Protein AF-A0A4S2FB39-F1 (afdb_monomer)

Secondary structure (DSSP, 8-state):
-HHHHHHHHHHHHHHTT-SPPTTEEEEEEEEEEEE-TT--EEEEEE--EEETTEEEPEEEEEE-TTSS-SSS--PPSSEE-HHHHSSEEEETTEEEE-HHHHHHHHHHHHHHHTT---HHHHHHHHHHHH----SSS--HHHHTTHHHHTTSEEEEEETTEEGGG-HHHHHHHHHHHHHS--S-EEE-TTT-SEEE--SSPPPP--TTSPTT-BSS---SGGG-BTTB-GGGGG---HHHHHHHHHHHHHHHH-TTSEEEETTEEEEEEETT--THHHHHHHHHHS--TTHHHHHHHHHHHHHTT--SSTT--TT-EEEEEEEEEETTEEEEEEEEEEEHHHHHHHHHHHHHHH--PPPTT---SS--HHHHHHTTS-TTSS--PPPHHHHHHHHHHHHTTPPPPHHHHHHHHHHHHHTTS---HHHHHHHHHHHHHHS---TTTS-SS--TT---HHHHHHHHHHHHHHHHHHH-SS--SS-HHHHHHHHHHH-HHHHHHHHHHHHHHHHHHHHHH-HHHHHHHHHHHHHHHHT-SSSS--S---HHHHHHHHHHHHHHHHHTTS---S------PPP----TT---HHHHHHHHHHHHHHHHHHH-TTS--TTSTTS--S--------PPPHHHHHHHHHHH-HHHHHHHHHHHHHHHHHHHHHH-HHHHHHHHHHHHHHHHTS-SS--S---HHHHHHHHHHHHHHHHHHHS---S------------TT---HHHHHHHHHHHHHHHHHHH-SS--SS-HHHHHHHHHHH-HHHHHHHHHHHHHHHHHHHHHH-HHHHHHHHHHHHHHHHHHTT---SS--HHHHHHHHHHHHHHHHHHHHHHHHHHHHTTS--

Sequence (858 aa):
MIIKSLVDLYDEMAKKGTVPKENWAYWEVSGVLDLDEEGNLLSLIPVAESDKGKLIKKSMLVPQAFLKRTSGILPNFLCDNLSYFLGIEYKKDSLKATVKKFEAARKLHHQVLDGVPSKIAQAILKYFDTFQTDIDHPSNLITAHLKILATGNLVFRLDGEYAQDDVLVQNAWKSYMNQTLEGETRRCIITGKEDYIPEIHLGIKLPGAKPGAALISFNDESYTSYGLDRNGNSAVGEEAAFKYVTTLNYLLSNRESHTGIGDVQFIYWAKSADKQYQDIFGSFLTKSEKSDEIIHNVFKRLSRGQMIDANINANEPFFILGLTPNAARISARFFLENSFGSILSNLQKHNERMKMAKPAYVDFDFIHFYRLVQETVDKKSKDKAPKSALVGDLLVSVLNNAPYPETLFSSIMQRIQAERGNVSWERASIIKAFLLKNRNYKVENLTETLNEKSSSVPYNLGRLFGALEKLQQDSTEGELNTTIKEQYFNSAAASPAQVFPNLIVSSSNHLRKLRSKNFGAYVNADKLIGNIISSLNDEFFPRTMNPDEQGEFVIGYYQQRQKFFEKKNGNEEAAEIPEVFLNEHSLNESYNLGRLFSVLEKLQQDSEDDFLDSTVVERSSSPKKSNRLVGTTIKDQFFKSASVSPSRVFPNLLMLSSNHLRKLRIKNTGLYIVDDKRIGEIINLLNGTFPQMMNFEQQGSFVIGYYQQRRKLFAKKAENEDKASLLARLNESAISKPYVLGRLFSILEVVQQDSADEELNTTIKDRYFSAAAMSPGKVYSQLLMLSKYHLRKLNRKNYGASIYWSELIEQLTKRLAGFYPKIMNTTEQGEFMIGYYQQRQKIFEKKKDSEIEGGTEE

pLDDT: mean 84.76, std 14.18, range [27.75, 98.25]

Radius of gyration: 45.02 Å; Cα contacts (8 Å, |Δi|>4): 1362; chains: 1; bounding box: 107×60×130 Å

Structure (mmCIF, N/CA/C/O backbone):
data_AF-A0A4S2FB39-F1
#
_entry.id   AF-A0A4S2FB39-F1
#
loop_
_atom_site.group_PDB
_atom_site.id
_atom_site.type_symbol
_atom_site.label_atom_id
_atom_site.label_alt_id
_atom_site.label_comp_id
_atom_site.label_asym_id
_atom_site.label_entity_id
_atom_site.label_seq_id
_atom_site.pdbx_PDB_ins_code
_atom_site.Cartn_x
_atom_site.Cartn_y
_atom_site.Cartn_z
_atom_site.occupancy
_atom_site.B_iso_or_equiv
_atom_site.auth_seq_id
_atom_site.auth_comp_id
_atom_site.auth_asym_id
_atom_site.auth_atom_id
_atom_site.pdbx_PDB_model_num
ATOM 1 N N . MET A 1 1 ? -14.824 -18.516 23.970 1.00 88.81 1 MET A N 1
ATOM 2 C CA . MET A 1 1 ? -13.509 -17.833 24.015 1.00 88.81 1 MET A CA 1
ATOM 3 C C . MET A 1 1 ? -13.659 -16.353 24.363 1.00 88.81 1 MET A C 1
ATOM 5 O O . MET A 1 1 ? -13.362 -16.030 25.500 1.00 88.81 1 MET A O 1
ATOM 9 N N . ILE A 1 2 ? -14.225 -15.496 23.495 1.00 95.12 2 ILE A N 1
ATOM 10 C CA . ILE A 1 2 ? -14.395 -14.039 23.743 1.00 95.12 2 ILE A CA 1
ATOM 11 C C . ILE A 1 2 ? -14.982 -13.724 25.131 1.00 95.12 2 ILE A C 1
ATOM 13 O O . ILE A 1 2 ? -14.387 -12.993 25.921 1.00 95.12 2 ILE A O 1
ATOM 17 N N . ILE A 1 3 ? -16.143 -14.309 25.448 1.00 95.06 3 ILE A N 1
ATOM 18 C CA . ILE A 1 3 ? -16.836 -14.048 26.717 1.00 95.06 3 ILE A CA 1
ATOM 19 C C . ILE A 1 3 ? -15.975 -14.473 27.908 1.00 95.06 3 ILE A C 1
ATOM 21 O O . ILE A 1 3 ? -15.807 -13.702 28.844 1.00 95.06 3 ILE A O 1
ATOM 25 N N . LYS A 1 4 ? -15.347 -15.652 27.834 1.00 95.31 4 LYS A N 1
ATOM 26 C CA . LYS A 1 4 ? -14.444 -16.143 28.882 1.00 95.31 4 LYS A CA 1
ATOM 27 C C . LYS A 1 4 ? -13.272 -15.186 29.119 1.00 95.31 4 LYS A C 1
ATOM 29 O O . LYS A 1 4 ? -13.005 -14.861 30.265 1.00 95.31 4 LYS A O 1
ATOM 34 N N . SER A 1 5 ? -12.631 -14.678 28.063 1.00 96.75 5 SER A N 1
ATOM 35 C CA . SER A 1 5 ? -11.523 -13.719 28.204 1.00 96.75 5 SER A CA 1
ATOM 36 C C . SER A 1 5 ? -11.946 -12.369 28.799 1.00 96.75 5 SER A C 1
ATOM 38 O O . SER A 1 5 ? -11.157 -11.747 29.503 1.00 96.75 5 SER A O 1
ATOM 40 N N . LEU A 1 6 ? -13.183 -11.918 28.556 1.00 97.12 6 LEU A N 1
ATOM 41 C CA . LEU A 1 6 ? -13.732 -10.698 29.165 1.00 97.12 6 LEU A CA 1
ATOM 42 C C . LEU A 1 6 ? -14.122 -10.909 30.636 1.00 97.12 6 LEU A C 1
ATOM 44 O O . LEU A 1 6 ? -13.959 -9.996 31.444 1.00 97.12 6 LEU A O 1
ATOM 48 N N . VAL A 1 7 ? -14.623 -12.100 30.979 1.00 96.44 7 VAL A N 1
ATOM 49 C CA . VAL A 1 7 ? -14.896 -12.515 32.365 1.00 96.44 7 VAL A CA 1
ATOM 50 C C . VAL A 1 7 ? -13.594 -12.622 33.161 1.00 96.44 7 VAL A C 1
ATOM 52 O O . VAL A 1 7 ? -13.511 -12.087 34.259 1.00 96.44 7 VAL A O 1
ATOM 55 N N . ASP A 1 8 ? -12.553 -13.221 32.585 1.00 95.88 8 ASP A N 1
ATOM 56 C CA . ASP A 1 8 ? -11.244 -13.320 33.240 1.00 95.88 8 ASP A CA 1
ATOM 57 C C . ASP A 1 8 ? -10.618 -11.940 33.453 1.00 95.88 8 ASP A C 1
ATOM 59 O O . ASP A 1 8 ? -10.078 -11.656 34.520 1.00 95.88 8 ASP A O 1
ATOM 63 N N . LEU A 1 9 ? -10.750 -11.053 32.462 1.00 96.44 9 LEU A N 1
ATOM 64 C CA . LEU A 1 9 ? -10.326 -9.667 32.604 1.00 96.44 9 LEU A CA 1
ATOM 65 C C . LEU A 1 9 ? -11.121 -8.946 33.705 1.00 96.44 9 LEU A C 1
ATOM 67 O O . LEU A 1 9 ? -10.521 -8.213 34.488 1.00 96.44 9 LEU A O 1
ATOM 71 N N . TYR A 1 10 ? -12.440 -9.162 33.794 1.00 95.75 10 TYR A N 1
ATOM 72 C CA . TYR A 1 10 ? -13.250 -8.594 34.875 1.00 95.75 10 TYR A CA 1
ATOM 73 C C . TYR A 1 10 ? -12.676 -8.978 36.241 1.00 95.75 10 TYR A C 1
ATOM 75 O O . TYR A 1 10 ? -12.501 -8.109 37.090 1.00 95.75 10 TYR A O 1
ATOM 83 N N . ASP A 1 11 ? -12.369 -10.260 36.452 1.00 94.81 11 ASP A N 1
ATOM 84 C CA . ASP A 1 11 ? -11.894 -10.754 37.745 1.00 94.81 11 ASP A CA 1
ATOM 85 C C . ASP A 1 11 ? -10.546 -10.118 38.134 1.00 94.81 11 ASP A C 1
ATOM 87 O O . ASP A 1 11 ? -10.348 -9.747 39.293 1.00 94.81 11 ASP A O 1
ATOM 91 N N . GLU A 1 12 ? -9.639 -9.906 37.174 1.00 95.12 12 GLU A N 1
ATOM 92 C CA . GLU A 1 12 ? -8.381 -9.181 37.407 1.00 95.12 12 GLU A CA 1
ATOM 93 C C . GLU A 1 12 ? -8.597 -7.684 37.679 1.00 95.12 12 GLU A C 1
ATOM 95 O O . GLU A 1 12 ? -7.978 -7.107 38.576 1.00 95.12 12 GLU A O 1
ATOM 100 N N . MET A 1 13 ? -9.510 -7.041 36.952 1.00 93.12 13 MET A N 1
ATOM 101 C CA . MET A 1 13 ? -9.863 -5.636 37.168 1.00 93.12 13 MET A CA 1
ATOM 102 C C . MET A 1 13 ? -10.551 -5.411 38.520 1.00 93.12 13 MET A C 1
ATOM 104 O O . MET A 1 13 ? -10.271 -4.426 39.206 1.00 93.12 13 MET A O 1
ATOM 108 N N . ALA A 1 14 ? -11.415 -6.339 38.935 1.00 91.12 14 ALA A N 1
ATOM 109 C CA . ALA A 1 14 ? -12.134 -6.286 40.200 1.00 91.12 14 ALA A CA 1
ATOM 110 C C . ALA A 1 14 ? -11.175 -6.387 41.395 1.00 91.12 14 ALA A C 1
ATOM 112 O O . ALA A 1 14 ? -11.320 -5.623 42.349 1.00 91.12 14 ALA A O 1
ATOM 113 N N . LYS A 1 15 ? -10.137 -7.238 41.320 1.00 90.94 15 LYS A N 1
ATOM 114 C CA . LYS A 1 15 ? -9.058 -7.297 42.331 1.00 90.94 15 LYS A CA 1
ATOM 115 C C . LYS A 1 15 ? -8.327 -5.962 42.488 1.00 90.94 15 LYS A C 1
ATOM 117 O O . LYS A 1 15 ? -7.895 -5.629 43.587 1.00 90.94 15 LYS A O 1
ATOM 122 N N . LYS A 1 16 ? -8.200 -5.196 41.399 1.00 88.75 16 LYS A N 1
ATOM 123 C CA . LYS A 1 16 ? -7.581 -3.860 41.379 1.00 88.75 16 LYS A CA 1
ATOM 124 C C . LYS A 1 16 ? -8.566 -2.722 41.687 1.00 88.75 16 LYS A C 1
ATOM 126 O O . LYS A 1 16 ? -8.150 -1.568 41.716 1.00 88.75 16 LYS A O 1
ATOM 131 N N . GLY A 1 17 ? -9.858 -3.013 41.868 1.00 85.94 17 GLY A N 1
ATOM 132 C CA . GLY A 1 17 ? -10.898 -2.009 42.110 1.00 85.94 17 GLY A CA 1
ATOM 133 C C . GLY A 1 17 ? -11.178 -1.074 40.926 1.00 85.94 17 GLY A C 1
ATOM 134 O O . GLY A 1 17 ? -11.660 0.035 41.134 1.00 85.94 17 GLY A O 1
ATOM 135 N N . THR A 1 18 ? -10.860 -1.476 39.689 1.00 84.62 18 THR A N 1
ATOM 136 C CA . THR A 1 18 ? -10.999 -0.612 38.496 1.00 84.62 18 THR A CA 1
ATOM 137 C C . THR A 1 18 ? -12.339 -0.750 37.772 1.00 84.62 18 THR A C 1
ATOM 139 O O . THR A 1 18 ? -12.646 0.062 36.897 1.00 84.62 18 THR A O 1
ATOM 142 N N . VAL A 1 19 ? -13.146 -1.749 38.136 1.00 87.06 19 VAL A N 1
ATOM 143 C CA . VAL A 1 19 ? -14.507 -1.991 37.630 1.00 87.06 19 VAL A CA 1
ATOM 144 C C . VAL A 1 19 ? -15.492 -2.099 38.793 1.00 87.06 19 VAL A C 1
ATOM 146 O O . VAL A 1 19 ? -15.092 -2.486 39.894 1.00 87.06 19 VAL A O 1
ATOM 149 N N . PRO A 1 20 ? -16.774 -1.754 38.575 1.00 86.81 20 PRO A N 1
ATOM 150 C CA . PRO A 1 20 ? -17.794 -1.887 39.607 1.00 86.81 20 PRO A CA 1
ATOM 151 C C . PRO A 1 20 ? -18.030 -3.360 39.966 1.00 86.81 20 PRO A C 1
ATOM 153 O O . PRO A 1 20 ? -17.886 -4.238 39.117 1.00 86.81 20 PRO A O 1
ATOM 156 N N . LYS A 1 21 ? -18.421 -3.608 41.223 1.00 85.31 21 LYS A N 1
ATOM 157 C CA . LYS A 1 21 ? -18.846 -4.930 41.709 1.00 85.31 21 LYS A CA 1
ATOM 158 C C . LYS A 1 21 ? -20.183 -5.338 41.076 1.00 85.31 21 LYS A C 1
ATOM 160 O O . LYS A 1 21 ? -20.922 -4.497 40.575 1.00 85.31 21 LYS A O 1
ATOM 165 N N . GLU A 1 22 ? -20.512 -6.622 41.162 1.00 81.50 22 GLU A N 1
ATOM 166 C CA . GLU A 1 22 ? -21.789 -7.182 40.699 1.00 81.50 22 GLU A CA 1
ATOM 167 C C . GLU A 1 22 ? -23.001 -6.401 41.225 1.00 81.50 22 GLU A C 1
ATOM 169 O O . GLU A 1 22 ? -23.043 -6.052 42.405 1.00 81.50 22 GLU A O 1
ATOM 174 N N . ASN A 1 23 ? -23.971 -6.123 40.345 1.00 81.50 23 ASN A N 1
ATOM 175 C CA . ASN A 1 23 ? -25.153 -5.277 40.583 1.00 81.50 23 ASN A CA 1
ATOM 176 C C . ASN A 1 23 ? -24.886 -3.770 40.762 1.00 81.50 23 ASN A C 1
ATOM 178 O O . ASN A 1 23 ? -25.813 -3.021 41.092 1.00 81.50 23 ASN A O 1
ATOM 182 N N . TRP A 1 24 ? -23.661 -3.304 40.496 1.00 86.81 24 TRP A N 1
ATOM 183 C CA . TRP A 1 24 ? -23.281 -1.888 40.496 1.00 86.81 24 TRP A CA 1
ATOM 184 C C . TRP A 1 24 ? -22.799 -1.430 39.120 1.00 86.81 24 TRP A C 1
ATOM 186 O O . TRP A 1 24 ? -22.283 -2.206 38.317 1.00 86.81 24 TRP A O 1
ATOM 196 N N . ALA A 1 25 ? -22.935 -0.136 38.840 1.00 85.06 25 ALA A N 1
ATOM 197 C CA . ALA A 1 25 ? -22.434 0.479 37.619 1.00 85.06 25 ALA A CA 1
ATOM 198 C C . ALA A 1 25 ? -22.029 1.936 37.848 1.00 85.06 25 ALA A C 1
ATOM 200 O O . ALA A 1 25 ? -22.598 2.628 38.686 1.00 85.06 25 ALA A O 1
ATOM 201 N N . TYR A 1 26 ? -21.082 2.428 37.049 1.00 84.75 26 TYR A N 1
ATOM 202 C CA . TYR A 1 26 ? -20.853 3.866 36.940 1.00 84.75 26 TYR A CA 1
ATOM 203 C C . TYR A 1 26 ? -21.918 4.503 36.042 1.00 84.75 26 TYR A C 1
ATOM 205 O O . TYR A 1 26 ? -22.114 4.071 34.897 1.00 84.75 26 TYR A O 1
ATOM 213 N N . TRP A 1 27 ? -22.595 5.533 36.550 1.00 85.75 27 TRP A N 1
ATOM 214 C CA . TRP A 1 27 ? -23.651 6.241 35.832 1.00 85.75 27 TRP A CA 1
ATOM 215 C C . TRP A 1 27 ? -23.567 7.758 35.975 1.00 85.75 27 TRP A C 1
ATOM 217 O O . TRP A 1 27 ? -23.005 8.284 36.930 1.00 85.75 27 TRP A O 1
ATOM 227 N N . GLU A 1 28 ? -24.140 8.460 34.999 1.00 88.44 28 GLU A N 1
ATOM 228 C CA . GLU A 1 28 ? -24.169 9.918 34.959 1.00 88.44 28 GLU A CA 1
ATOM 229 C C . GLU A 1 28 ? -25.242 10.483 35.900 1.00 88.44 28 GLU A C 1
ATOM 231 O O . GLU A 1 28 ? -26.444 10.287 35.691 1.00 88.44 28 GLU A O 1
ATOM 236 N N . VAL A 1 29 ? -24.795 11.245 36.894 1.00 91.00 29 VAL A N 1
ATOM 237 C CA . VAL A 1 29 ? -25.613 11.903 37.914 1.00 91.00 29 VAL A CA 1
ATOM 238 C C . VAL A 1 29 ? -25.593 13.414 37.679 1.00 91.00 29 VAL A C 1
ATOM 240 O O . VAL A 1 29 ? -24.536 14.021 37.492 1.00 91.00 29 VAL A O 1
ATOM 243 N N . SER A 1 30 ? -26.774 14.029 37.650 1.00 92.31 30 SER A N 1
ATOM 244 C CA . SER A 1 30 ? -26.952 15.478 37.498 1.00 92.31 30 SER A CA 1
ATOM 245 C C . SER A 1 30 ? -27.131 16.201 38.828 1.00 92.31 30 SER A C 1
ATOM 247 O O . SER A 1 30 ? -26.870 17.403 38.882 1.00 92.31 30 SER A O 1
ATOM 249 N N . GLY A 1 31 ? -27.533 15.507 39.897 1.00 92.94 31 GLY A N 1
ATOM 250 C CA . GLY A 1 31 ? -27.668 16.126 41.214 1.00 92.94 31 GLY A CA 1
ATOM 251 C C . GLY A 1 31 ? -27.769 15.171 42.395 1.00 92.94 31 GLY A C 1
ATOM 252 O O . GLY A 1 31 ? -27.771 13.954 42.237 1.00 92.94 31 GLY A O 1
ATOM 253 N N . VAL A 1 32 ? -27.844 15.757 43.584 1.00 94.88 32 VAL A N 1
ATOM 254 C CA . VAL A 1 32 ? -27.873 15.066 44.877 1.00 94.88 32 VAL A CA 1
ATOM 255 C C . VAL A 1 32 ? -29.059 15.578 45.693 1.00 94.88 32 VAL A C 1
ATOM 257 O O . VAL A 1 32 ? -29.250 16.791 45.783 1.00 94.88 32 VAL A O 1
ATOM 260 N N . LEU A 1 33 ? -29.845 14.662 46.261 1.00 95.12 33 LEU A N 1
ATOM 261 C CA . LEU A 1 33 ? -30.838 14.925 47.302 1.00 95.12 33 LEU A CA 1
ATOM 262 C C . LEU A 1 33 ? -30.133 14.841 48.653 1.00 95.12 33 LEU A C 1
ATOM 264 O O . LEU A 1 33 ? -29.734 13.753 49.066 1.00 95.12 33 LEU A O 1
ATOM 268 N N . ASP A 1 34 ? -29.966 15.986 49.304 1.00 94.88 34 ASP A N 1
ATOM 269 C CA . ASP A 1 34 ? -29.357 16.082 50.629 1.00 94.88 34 ASP A CA 1
ATOM 270 C C . ASP A 1 34 ? -30.457 16.037 51.692 1.00 94.88 34 ASP A C 1
ATOM 272 O O . ASP A 1 34 ? -31.359 16.881 51.674 1.00 94.88 34 ASP A O 1
ATOM 276 N N . LEU A 1 35 ? -30.406 15.037 52.568 1.00 96.00 35 LEU A N 1
ATOM 277 C CA . LEU A 1 35 ? -31.418 14.767 53.591 1.00 96.00 35 LEU A CA 1
ATOM 278 C C . LEU A 1 35 ? -30.873 15.034 55.002 1.00 96.00 35 LEU A C 1
ATOM 280 O O . LEU A 1 35 ? -29.659 14.999 55.203 1.00 96.00 35 LEU A O 1
ATOM 284 N N . ASP A 1 36 ? -31.768 15.259 55.967 1.00 95.38 36 ASP A N 1
ATOM 285 C CA . ASP A 1 36 ? -31.483 15.142 57.408 1.00 95.38 36 ASP A CA 1
ATOM 286 C C . ASP A 1 36 ? -31.874 13.751 57.964 1.00 95.38 36 ASP A C 1
ATOM 288 O O . ASP A 1 36 ? -32.395 12.897 57.238 1.00 95.38 36 ASP A O 1
ATOM 292 N N . GLU A 1 37 ? -31.618 13.491 59.256 1.00 93.62 37 GLU A N 1
ATOM 293 C CA . GLU A 1 37 ? -31.937 12.205 59.909 1.00 93.62 37 GLU A CA 1
ATOM 294 C C . GLU A 1 37 ? -33.458 11.924 59.979 1.00 93.62 37 GLU A C 1
ATOM 296 O O . GLU A 1 37 ? -33.903 10.774 60.128 1.00 93.62 37 GLU A O 1
ATOM 301 N N . GLU A 1 38 ? -34.281 12.964 59.855 1.00 94.75 38 GLU A N 1
ATOM 302 C CA . GLU A 1 38 ? -35.739 12.909 59.797 1.00 94.75 38 GLU A CA 1
ATOM 303 C C . GLU A 1 38 ? -36.277 12.665 58.378 1.00 94.75 38 GLU A C 1
ATOM 305 O O . GLU A 1 38 ? -37.468 12.393 58.233 1.00 94.75 38 GLU A O 1
ATOM 310 N N . GLY A 1 39 ? -35.419 12.669 57.354 1.00 91.69 39 GLY A N 1
ATOM 311 C CA . GLY A 1 39 ? -35.795 12.467 55.956 1.00 91.69 39 GLY A CA 1
ATOM 312 C C . GLY A 1 39 ? -36.330 13.725 55.266 1.00 91.69 39 GLY A C 1
ATOM 313 O O . GLY A 1 39 ? -36.877 13.628 54.167 1.00 91.69 39 GLY A O 1
ATOM 314 N N . ASN A 1 40 ? -36.176 14.908 55.863 1.00 93.31 40 ASN A N 1
ATOM 315 C CA . ASN A 1 40 ? -36.522 16.163 55.208 1.00 93.31 40 ASN A CA 1
ATOM 316 C C . ASN A 1 40 ? -35.461 16.524 54.164 1.00 93.31 40 ASN A C 1
ATOM 318 O O . ASN A 1 40 ? -34.259 16.361 54.369 1.00 93.31 40 ASN A O 1
ATOM 322 N N . LEU A 1 41 ? -35.911 17.071 53.034 1.00 91.81 41 LEU A N 1
ATOM 323 C CA . LEU A 1 41 ? -35.029 17.539 51.970 1.00 91.81 41 LEU A CA 1
ATOM 324 C C . LEU A 1 41 ? -34.398 18.887 52.351 1.00 91.81 41 LEU A C 1
ATOM 326 O O . LEU A 1 41 ? -35.067 19.920 52.300 1.00 91.81 41 LEU A O 1
ATOM 330 N N . LEU A 1 42 ? -33.103 18.886 52.670 1.00 90.81 42 LEU A N 1
ATOM 331 C CA . LEU A 1 42 ? -32.337 20.091 52.999 1.00 90.81 42 LEU A CA 1
ATOM 332 C C . LEU A 1 42 ? -31.967 20.884 51.744 1.00 90.81 42 LEU A C 1
ATOM 334 O O . LEU A 1 42 ? -32.097 22.108 51.704 1.00 90.81 42 LEU A O 1
ATOM 338 N N . SER A 1 43 ? -31.483 20.193 50.708 1.00 89.12 43 SER A N 1
ATOM 339 C CA . SER A 1 43 ? -31.088 20.834 49.454 1.00 89.12 43 SER A CA 1
ATOM 340 C C . SER A 1 43 ? -31.071 19.875 48.261 1.00 89.12 43 SER A C 1
ATOM 342 O O . SER A 1 43 ? -30.972 18.656 48.403 1.00 89.12 43 SER A O 1
ATOM 344 N N . LEU A 1 44 ? -31.162 20.452 47.060 1.00 89.62 44 LEU A N 1
ATOM 345 C CA . LEU A 1 44 ? -30.973 19.762 45.785 1.00 89.62 44 LEU A CA 1
ATOM 346 C C . LEU A 1 44 ? -29.735 20.323 45.094 1.00 89.62 44 LEU A C 1
ATOM 348 O O . LEU A 1 44 ? -29.768 21.411 44.519 1.00 89.62 44 LEU A O 1
ATOM 352 N N . ILE A 1 45 ? -28.637 19.579 45.157 1.00 90.25 45 ILE A N 1
ATOM 353 C CA . ILE A 1 45 ? -27.323 20.077 44.748 1.00 90.25 45 ILE A CA 1
ATOM 354 C C . ILE A 1 45 ? -27.029 19.599 43.325 1.00 90.25 45 ILE A C 1
ATOM 356 O O . ILE A 1 45 ? -26.870 18.393 43.122 1.00 90.25 45 ILE A O 1
ATOM 360 N N . PRO A 1 46 ? -26.938 20.488 42.319 1.00 90.25 46 PRO A N 1
ATOM 361 C CA . PRO A 1 46 ? -26.473 20.096 40.998 1.00 90.25 46 PRO A CA 1
ATOM 362 C C . PRO A 1 46 ? -24.991 19.713 41.068 1.00 90.25 46 PRO A C 1
ATOM 364 O O . PRO A 1 46 ? -24.171 20.452 41.605 1.00 90.25 46 PRO A O 1
ATOM 367 N N . VAL A 1 47 ? -24.641 18.563 40.495 1.00 89.50 47 VAL A N 1
ATOM 368 C CA . VAL A 1 47 ? -23.242 18.091 40.397 1.00 89.50 47 VAL A CA 1
ATOM 369 C C . VAL A 1 47 ? -22.738 18.059 38.957 1.00 89.50 47 VAL A C 1
ATOM 371 O O . VAL A 1 47 ? -21.637 17.582 38.697 1.00 89.50 47 VAL A O 1
ATOM 374 N N . ALA A 1 48 ? -23.555 18.530 38.014 1.00 82.44 48 ALA A N 1
ATOM 375 C CA . ALA A 1 48 ? -23.157 18.676 36.627 1.00 82.44 48 ALA A CA 1
ATOM 376 C C . ALA A 1 48 ? -22.429 20.012 36.412 1.00 82.44 48 ALA A C 1
ATOM 378 O O . ALA A 1 48 ? -22.928 21.069 36.798 1.00 82.44 48 ALA A O 1
ATOM 379 N N . GLU A 1 49 ? -21.273 19.960 35.759 1.00 78.81 49 GLU A N 1
ATOM 380 C CA . GLU A 1 49 ? -20.426 21.114 35.457 1.00 78.81 49 GLU A CA 1
ATOM 381 C C . GLU A 1 49 ? -20.626 21.561 34.005 1.00 78.81 49 GLU A C 1
ATOM 383 O O . GLU A 1 49 ? -20.966 20.762 33.133 1.00 78.81 49 GLU A O 1
ATOM 388 N N . SER A 1 50 ? -20.426 22.846 33.715 1.00 75.69 50 SER A N 1
ATOM 389 C CA . SER A 1 50 ? -20.473 23.355 32.342 1.00 75.69 50 SER A CA 1
ATOM 390 C C . SER A 1 50 ? -19.064 23.414 31.755 1.00 75.69 50 SER A C 1
ATOM 392 O O . SER A 1 50 ? -18.263 24.239 32.184 1.00 75.69 50 SER A O 1
ATOM 394 N N . ASP A 1 51 ? -18.794 22.623 30.715 1.00 69.75 51 ASP A N 1
ATOM 395 C CA . ASP A 1 51 ? -17.568 22.709 29.912 1.00 69.75 51 ASP A CA 1
ATOM 396 C C . ASP A 1 51 ? -17.917 23.047 28.458 1.00 69.75 51 ASP A C 1
ATOM 398 O O . ASP A 1 51 ? -18.709 22.359 27.807 1.00 69.75 51 ASP A O 1
ATOM 402 N N . LYS A 1 52 ? -17.353 24.146 27.942 1.00 70.12 52 LYS A N 1
ATOM 403 C CA . LYS A 1 52 ? -17.569 24.641 26.564 1.00 70.12 52 LYS A CA 1
ATOM 404 C C . LYS A 1 52 ? -19.049 24.678 26.140 1.00 70.12 52 LYS A C 1
ATOM 406 O O . LYS A 1 52 ? -19.391 24.367 24.999 1.00 70.12 52 LYS A O 1
ATOM 411 N N . GLY A 1 53 ? -19.935 25.048 27.067 1.00 72.69 53 GLY A N 1
ATOM 412 C CA . GLY A 1 53 ? -21.380 25.154 26.835 1.00 72.69 53 GLY A CA 1
ATOM 413 C C . GLY A 1 53 ? -22.147 23.825 26.847 1.00 72.69 53 GLY A C 1
ATOM 414 O O . GLY A 1 53 ? -23.346 23.825 26.574 1.00 72.69 53 GLY A O 1
ATOM 415 N N . LYS A 1 54 ? -21.500 22.695 27.168 1.00 74.19 54 LYS A N 1
ATOM 416 C CA . LYS A 1 54 ? -22.161 21.407 27.421 1.00 74.19 54 LYS A CA 1
ATOM 417 C C . LYS A 1 54 ? -22.163 21.099 28.915 1.00 74.19 54 LYS A C 1
ATOM 419 O O . LYS A 1 54 ? -21.135 21.208 29.574 1.00 74.19 54 LYS A O 1
ATOM 424 N N . LEU A 1 55 ? -23.312 20.659 29.426 1.00 80.56 55 LEU A N 1
ATOM 425 C CA . LEU A 1 55 ? -23.395 20.089 30.768 1.00 80.56 55 LEU A CA 1
ATOM 426 C C . LEU A 1 55 ? -22.731 18.708 30.797 1.00 80.56 55 LEU A C 1
ATOM 428 O O . LEU A 1 55 ? -23.179 17.785 30.114 1.00 80.56 55 LEU A O 1
ATOM 432 N N . ILE A 1 56 ? -21.689 18.580 31.609 1.00 81.38 56 ILE A N 1
ATOM 433 C CA . ILE A 1 56 ? -21.009 17.334 31.944 1.00 81.38 56 ILE A CA 1
ATOM 434 C C . ILE A 1 56 ? -21.550 16.858 33.286 1.00 81.38 56 ILE A C 1
ATOM 436 O O . ILE A 1 56 ? -21.376 17.507 34.310 1.00 81.38 56 ILE A O 1
ATOM 440 N N . LYS A 1 57 ? -22.219 15.710 33.283 1.00 87.75 57 LYS A N 1
ATOM 441 C CA . LYS A 1 57 ? -22.728 15.071 34.500 1.00 87.75 57 LYS A CA 1
ATOM 442 C C . LYS A 1 57 ? -21.603 14.346 35.232 1.00 87.75 57 LYS A C 1
ATOM 444 O O . LYS A 1 57 ? -20.668 13.851 34.603 1.00 87.75 57 LYS A O 1
ATOM 449 N N . LYS A 1 58 ? -21.726 14.219 36.552 1.00 88.06 58 LYS A N 1
ATOM 450 C CA . LYS A 1 58 ? -20.740 13.512 37.372 1.00 88.06 58 LYS A CA 1
ATOM 451 C C . LYS A 1 58 ? -20.971 12.005 37.286 1.00 88.06 58 LYS A C 1
ATOM 453 O O . LYS A 1 58 ? -22.074 11.533 37.536 1.00 88.06 58 LYS A O 1
ATOM 458 N N . SER A 1 59 ? -19.935 11.247 36.936 1.00 87.50 59 SER A N 1
ATOM 459 C CA . SER A 1 59 ? -19.988 9.781 36.958 1.00 87.50 59 SER A CA 1
ATOM 460 C C . SER A 1 59 ? -19.866 9.282 38.400 1.00 87.50 59 SER A C 1
ATOM 462 O O . SER A 1 59 ? -18.866 9.571 39.056 1.00 87.50 59 SER A O 1
ATOM 464 N N . MET A 1 60 ? -20.862 8.548 38.897 1.00 89.81 60 MET A N 1
ATOM 465 C CA . MET A 1 60 ? -20.881 7.979 40.253 1.00 89.81 60 MET A CA 1
ATOM 466 C C . MET A 1 60 ? -21.171 6.479 40.215 1.00 89.81 60 MET A C 1
ATOM 468 O O . MET A 1 60 ? -21.845 6.003 39.300 1.00 89.81 60 MET A O 1
ATOM 472 N N . LEU A 1 61 ? -20.652 5.737 41.197 1.00 88.81 61 LEU A N 1
ATOM 473 C CA . LEU A 1 61 ? -20.986 4.329 41.398 1.00 88.81 61 LEU A CA 1
ATOM 474 C C . LEU A 1 61 ? -22.399 4.233 41.981 1.00 88.81 61 LEU A C 1
ATOM 476 O O . LEU A 1 61 ? -22.676 4.837 43.010 1.00 88.81 61 LEU A O 1
ATOM 480 N N . VAL A 1 62 ? -23.290 3.501 41.321 1.00 91.06 62 VAL A N 1
ATOM 481 C CA . VAL A 1 62 ? -24.700 3.389 41.711 1.00 91.06 62 VAL A CA 1
ATOM 482 C C . VAL A 1 62 ? -25.231 1.970 41.474 1.00 91.06 62 VAL A C 1
ATOM 484 O O . VAL A 1 62 ? -24.636 1.226 40.684 1.00 91.06 62 VAL A O 1
ATOM 487 N N . PRO A 1 63 ? -26.346 1.577 42.114 1.00 89.88 63 PRO A N 1
ATOM 488 C CA . PRO A 1 63 ? -27.032 0.325 41.805 1.00 89.88 63 PRO A CA 1
ATOM 489 C C . PRO A 1 63 ? -27.430 0.242 40.323 1.00 89.88 63 PRO A C 1
ATOM 491 O O . PRO A 1 63 ? -27.931 1.206 39.744 1.00 89.88 63 PRO A O 1
ATOM 494 N N . GLN A 1 64 ? -27.191 -0.907 39.683 1.00 80.69 64 GLN A N 1
ATOM 495 C CA . GLN A 1 64 ? -27.337 -1.044 38.229 1.00 80.69 64 GLN A CA 1
ATOM 496 C C . GLN A 1 64 ? -28.777 -1.287 37.750 1.00 80.69 64 GLN A C 1
ATOM 498 O O . GLN A 1 64 ? -29.068 -1.045 36.572 1.00 80.69 64 GLN A O 1
ATOM 503 N N . ALA A 1 65 ? -29.671 -1.774 38.617 1.00 68.81 65 ALA A N 1
ATOM 504 C CA . ALA A 1 65 ? -30.996 -2.228 38.196 1.00 68.81 65 ALA A CA 1
ATOM 505 C C . ALA A 1 65 ? -31.727 -1.160 37.367 1.00 68.81 65 ALA A C 1
ATOM 507 O O . ALA A 1 65 ? -31.896 -0.023 37.796 1.00 68.81 65 ALA A O 1
ATOM 508 N N . PHE A 1 66 ? -32.113 -1.548 36.147 1.00 67.38 66 PHE A N 1
ATOM 509 C CA . PHE A 1 66 ? -32.942 -0.784 35.208 1.00 67.38 66 PHE A CA 1
ATOM 510 C C . PHE A 1 66 ? -32.475 0.650 34.867 1.00 67.38 66 PHE A C 1
ATOM 512 O O . PHE A 1 66 ? -33.266 1.463 34.378 1.00 67.38 66 PHE A O 1
ATOM 519 N N . LEU A 1 67 ? -31.167 0.949 34.971 1.00 58.59 67 LEU A N 1
ATOM 520 C CA . LEU A 1 67 ? -30.574 2.249 34.586 1.00 58.59 67 LEU A CA 1
ATOM 521 C C . LEU A 1 67 ? -30.937 2.721 33.158 1.00 58.59 67 LEU A C 1
ATOM 523 O O . LEU A 1 67 ? -30.899 3.919 32.866 1.00 58.59 67 LEU A O 1
ATOM 527 N N . LYS A 1 68 ? -31.346 1.806 32.267 1.00 58.94 68 LYS A N 1
ATOM 528 C CA . LYS A 1 68 ? -32.033 2.116 31.004 1.00 58.94 68 LYS A CA 1
ATOM 529 C C . LYS A 1 68 ? -33.358 1.364 30.913 1.00 58.94 68 LYS A C 1
ATOM 531 O O . LYS A 1 68 ? -33.378 0.153 30.723 1.00 58.94 68 LYS A O 1
ATOM 536 N N . ARG A 1 69 ? -34.458 2.112 30.984 1.00 70.31 69 ARG A N 1
ATOM 537 C CA . ARG A 1 69 ? -35.831 1.604 30.847 1.00 70.31 69 ARG A CA 1
ATOM 538 C C . ARG A 1 69 ? -36.238 1.544 29.380 1.00 70.31 69 ARG A C 1
ATOM 540 O O . ARG A 1 69 ? -36.002 2.503 28.647 1.00 70.31 69 ARG A O 1
ATOM 547 N N . THR A 1 70 ? -36.887 0.458 28.970 1.00 56.22 70 THR A N 1
ATOM 548 C CA . THR A 1 70 ? -37.450 0.288 27.618 1.00 56.22 70 THR A CA 1
ATOM 549 C C . THR A 1 70 ? -38.941 0.625 27.567 1.00 56.22 70 THR A C 1
ATOM 551 O O . THR A 1 70 ? -39.379 1.279 26.625 1.00 56.22 70 THR A O 1
ATOM 554 N N . SER A 1 71 ? -39.718 0.245 28.589 1.00 63.94 71 SER A N 1
ATOM 555 C CA . SER A 1 71 ? -41.124 0.637 28.778 1.00 63.94 71 SER A CA 1
ATOM 556 C C . SER A 1 71 ? -41.581 0.362 30.222 1.00 63.94 71 SER A C 1
ATOM 558 O O . SER A 1 71 ? -40.925 -0.391 30.937 1.00 63.94 71 SER A O 1
ATOM 560 N N . GLY A 1 72 ? -42.684 0.978 30.663 1.00 80.12 72 GLY A N 1
ATOM 561 C CA . GLY A 1 72 ? -43.275 0.742 31.990 1.00 80.12 72 GLY A CA 1
ATOM 562 C C . GLY A 1 72 ? -42.787 1.666 33.118 1.00 80.12 72 GLY A C 1
ATOM 563 O O . GLY A 1 72 ? -41.930 2.533 32.928 1.00 80.12 72 GLY A O 1
ATOM 564 N N . ILE A 1 73 ? -43.396 1.503 34.299 1.00 87.25 73 ILE A N 1
ATOM 565 C CA . ILE A 1 73 ? -43.025 2.195 35.543 1.00 87.25 73 ILE A CA 1
ATOM 566 C C . ILE A 1 73 ? -42.086 1.266 36.317 1.00 87.25 73 ILE A C 1
ATOM 568 O O . ILE A 1 73 ? -42.539 0.400 37.057 1.00 87.25 73 ILE A O 1
ATOM 572 N N . LEU A 1 74 ? -40.783 1.425 36.091 1.00 87.62 74 LEU A N 1
ATOM 573 C CA . LEU A 1 74 ? -39.725 0.595 36.669 1.00 87.62 74 LEU A CA 1
ATOM 574 C C . LEU A 1 74 ? -38.763 1.500 37.452 1.00 87.62 74 LEU A C 1
ATOM 576 O O . LEU A 1 74 ? -37.930 2.152 36.824 1.00 87.62 74 LEU A O 1
ATOM 580 N N . PRO A 1 75 ? -38.897 1.628 38.779 1.00 90.81 75 PRO A N 1
ATOM 581 C CA . PRO A 1 75 ? -38.031 2.487 39.586 1.00 90.81 75 PRO A CA 1
ATOM 582 C C . PRO A 1 75 ? -36.601 1.939 39.665 1.00 90.81 75 PRO A C 1
ATOM 584 O O . PRO A 1 75 ? -36.398 0.728 39.633 1.00 90.81 75 PRO A O 1
ATOM 587 N N . ASN A 1 76 ? -35.621 2.834 39.790 1.00 92.06 76 ASN A N 1
ATOM 588 C CA . ASN A 1 76 ? -34.239 2.469 40.096 1.00 92.06 76 ASN A CA 1
ATOM 589 C C . ASN A 1 76 ? -33.955 2.733 41.576 1.00 92.06 76 ASN A C 1
ATOM 591 O O . ASN A 1 76 ? -34.438 3.709 42.153 1.00 92.06 76 ASN A O 1
ATOM 595 N N . PHE A 1 77 ? -33.141 1.874 42.181 1.00 94.69 77 PHE A N 1
ATOM 596 C CA . PHE A 1 77 ? -32.731 2.013 43.572 1.00 94.69 77 PHE A CA 1
ATOM 597 C C . PHE A 1 77 ? -31.573 3.015 43.693 1.00 94.69 77 PHE A C 1
ATOM 599 O O . PHE A 1 77 ? -30.583 2.897 42.972 1.00 94.69 77 PHE A O 1
ATOM 606 N N . LEU A 1 78 ? -31.702 4.016 44.572 1.00 95.62 78 LEU A N 1
ATOM 607 C CA . LEU A 1 78 ? -30.711 5.064 44.894 1.00 95.62 78 LEU A CA 1
ATOM 608 C C . LEU A 1 78 ? -30.202 5.964 43.752 1.00 95.62 78 LEU A C 1
ATOM 610 O O . LEU A 1 78 ? -29.541 6.959 44.038 1.00 95.62 78 LEU A O 1
ATOM 614 N N . CYS A 1 79 ? -30.499 5.670 42.483 1.00 94.81 79 CYS A N 1
ATOM 615 C CA . CYS A 1 79 ? -30.123 6.511 41.348 1.00 94.81 79 CYS A CA 1
ATOM 616 C C . CYS A 1 79 ? -31.240 6.630 40.305 1.00 94.81 79 CYS A C 1
ATOM 618 O O . CYS A 1 79 ? -31.379 5.782 39.416 1.00 94.81 79 CYS A O 1
ATOM 620 N N . ASP A 1 80 ? -32.018 7.712 40.368 1.00 93.88 80 ASP A N 1
ATOM 621 C CA . ASP A 1 80 ? -33.164 7.905 39.479 1.00 93.88 80 ASP A CA 1
ATOM 622 C C . ASP A 1 80 ? -33.437 9.370 39.132 1.00 93.88 80 ASP A C 1
ATOM 624 O O . ASP A 1 80 ? -32.913 10.292 39.745 1.00 93.88 80 ASP A O 1
ATOM 628 N N . ASN A 1 81 ? -34.249 9.605 38.107 1.00 92.88 81 ASN A N 1
ATOM 629 C CA . ASN A 1 81 ? -34.627 10.950 37.689 1.00 92.88 81 ASN A CA 1
ATOM 630 C C . ASN A 1 81 ? -35.699 11.571 38.605 1.00 92.88 81 ASN A C 1
ATOM 632 O O . ASN A 1 81 ? -36.345 10.899 39.413 1.00 92.88 81 ASN A O 1
ATOM 636 N N . LEU A 1 82 ? -35.942 12.870 38.395 1.00 92.44 82 LEU A N 1
ATOM 637 C CA . LEU A 1 82 ? -36.934 13.671 39.124 1.00 92.44 82 LEU A CA 1
ATOM 638 C C . LEU A 1 82 ? -38.326 13.023 39.202 1.00 92.44 82 LEU A C 1
ATOM 640 O O . LEU A 1 82 ? -39.034 13.214 40.185 1.00 92.44 82 LEU A O 1
ATOM 644 N N . SER A 1 83 ? -38.737 12.244 38.199 1.00 92.69 83 SER A N 1
ATOM 645 C CA . SER A 1 83 ? -40.083 11.667 38.182 1.00 92.69 83 SER A CA 1
ATOM 646 C C . SER A 1 83 ? -40.278 10.561 39.208 1.00 92.69 83 SER A C 1
ATOM 648 O O . SER A 1 83 ? -41.405 10.335 39.644 1.00 92.69 83 SER A O 1
ATOM 650 N N . TYR A 1 84 ? -39.201 9.877 39.577 1.00 94.19 84 TYR A N 1
ATOM 651 C CA . TYR A 1 84 ? -39.221 8.813 40.573 1.00 94.19 84 TYR A CA 1
ATOM 652 C C . TYR A 1 84 ? -38.828 9.327 41.956 1.00 94.19 84 TYR A C 1
ATOM 654 O O . TYR A 1 84 ? -39.411 8.881 42.932 1.00 94.19 84 TYR A O 1
ATOM 662 N N . PHE A 1 85 ? -37.891 10.277 42.055 1.00 94.94 85 PHE A N 1
ATOM 663 C CA . PHE A 1 85 ? -37.434 10.766 43.363 1.00 94.94 85 PHE A CA 1
ATOM 664 C C . PHE A 1 85 ? -38.183 11.995 43.861 1.00 94.94 85 PHE A C 1
ATOM 666 O O . PHE A 1 85 ? -38.315 12.138 45.057 1.00 94.94 85 PHE A O 1
ATOM 673 N N . LEU A 1 86 ? -38.721 12.846 42.986 1.00 92.75 86 LEU A N 1
ATOM 674 C CA . LEU A 1 86 ? -39.499 14.028 43.385 1.00 92.75 86 LEU A CA 1
ATOM 675 C C . LEU A 1 86 ? -40.951 13.989 42.904 1.00 92.75 86 LEU A C 1
ATOM 677 O O . LEU A 1 86 ? -41.666 14.962 43.102 1.00 92.75 86 LEU A O 1
ATOM 681 N N . GLY A 1 87 ? -41.383 12.930 42.211 1.00 93.06 87 GLY A N 1
ATOM 682 C CA . GLY A 1 87 ? -42.747 12.844 41.684 1.00 93.06 87 GLY A CA 1
ATOM 683 C C . GLY A 1 87 ? -43.087 13.895 40.622 1.00 93.06 87 GLY A C 1
ATOM 684 O O . GLY A 1 87 ? -44.270 14.168 40.413 1.00 93.06 87 GLY A O 1
ATOM 685 N N . ILE A 1 88 ? -42.085 14.462 39.933 1.00 91.75 88 ILE A N 1
ATOM 686 C CA . ILE A 1 88 ? -42.273 15.497 38.901 1.00 91.75 88 ILE A CA 1
ATOM 687 C C . ILE A 1 88 ? -41.575 15.185 37.577 1.00 91.75 88 ILE A C 1
ATOM 689 O O . ILE A 1 88 ? -40.502 14.589 37.507 1.00 91.75 88 ILE A O 1
ATOM 693 N N . GLU A 1 89 ? -42.147 15.673 36.485 1.00 90.75 89 GLU A N 1
ATOM 694 C CA . GLU A 1 89 ? -41.503 15.731 35.176 1.00 90.75 89 GLU A CA 1
ATOM 695 C C . GLU A 1 89 ? -41.382 17.190 34.732 1.00 90.75 89 GLU A C 1
ATOM 697 O O . GLU A 1 89 ? -42.360 17.932 34.784 1.00 90.75 89 GLU A O 1
ATOM 702 N N . TYR A 1 90 ? -40.188 17.594 34.287 1.00 89.50 90 TYR A N 1
ATOM 703 C CA . TYR A 1 90 ? -39.914 18.948 33.806 1.00 89.50 90 TYR A CA 1
ATOM 704 C C . TYR A 1 90 ? -39.609 18.936 32.308 1.00 89.50 90 TYR A C 1
ATOM 706 O O . TYR A 1 90 ? -38.593 18.391 31.869 1.00 89.50 90 TYR A O 1
ATOM 714 N N . LYS A 1 91 ? -40.502 19.526 31.507 1.00 85.50 91 LYS A N 1
ATOM 715 C CA . LYS A 1 91 ? -40.366 19.629 30.044 1.00 85.50 91 LYS A CA 1
ATOM 716 C C . LYS A 1 91 ? -40.914 20.963 29.554 1.00 85.50 91 LYS A C 1
ATOM 718 O O . LYS A 1 91 ? -42.006 21.352 29.949 1.00 85.50 91 LYS A O 1
ATOM 723 N N . LYS A 1 92 ? -40.190 21.622 28.639 1.00 83.00 92 LYS A N 1
ATOM 724 C CA . LYS A 1 92 ? -40.594 22.903 28.017 1.00 83.00 92 LYS A CA 1
ATOM 725 C C . LYS A 1 92 ? -41.043 23.951 29.052 1.00 83.00 92 LYS A C 1
ATOM 727 O O . LYS A 1 92 ? -42.120 24.518 28.921 1.00 83.00 92 LYS A O 1
ATOM 732 N N . ASP A 1 93 ? -40.247 24.123 30.108 1.00 82.25 93 ASP A N 1
ATOM 733 C CA . ASP A 1 93 ? -40.532 25.040 31.222 1.00 82.25 93 ASP A CA 1
ATOM 734 C C . ASP A 1 93 ? -41.863 24.773 31.967 1.00 82.25 93 ASP A C 1
ATOM 736 O O . ASP A 1 93 ? -42.369 25.647 32.660 1.00 82.25 93 ASP A O 1
ATOM 740 N N . SER A 1 94 ? -42.407 23.552 31.878 1.00 84.81 94 SER A N 1
ATOM 741 C CA . SER A 1 94 ? -43.615 23.120 32.596 1.00 84.81 94 SER A CA 1
ATOM 742 C C . SER A 1 94 ? -43.344 21.920 33.506 1.00 84.81 94 SER A C 1
ATOM 744 O O . SER A 1 94 ? -42.508 21.068 33.181 1.00 84.81 94 SER A O 1
ATOM 746 N N . LEU A 1 95 ? -44.058 21.862 34.636 1.00 88.75 95 LEU A N 1
ATOM 747 C CA . LEU A 1 95 ? -44.023 20.763 35.601 1.00 88.75 95 LEU A CA 1
ATOM 748 C C . LEU A 1 95 ? -45.274 19.890 35.483 1.00 88.75 95 LEU A C 1
ATOM 750 O O . LEU A 1 95 ? -46.377 20.386 35.266 1.00 88.75 95 LEU A O 1
ATOM 754 N N . LYS A 1 96 ? -45.101 18.578 35.648 1.00 90.81 96 LYS A N 1
ATOM 755 C CA . LYS A 1 96 ? -46.196 17.603 35.657 1.00 90.81 96 LYS A CA 1
ATOM 756 C C . LYS A 1 96 ? -46.020 16.581 36.774 1.00 90.81 96 LYS A C 1
ATOM 758 O O . LYS A 1 96 ? -44.927 16.046 36.933 1.00 90.81 96 LYS A O 1
ATOM 763 N N . ALA A 1 97 ? -47.110 16.245 37.466 1.00 89.94 97 ALA A N 1
ATOM 764 C CA . ALA A 1 97 ? -47.112 15.218 38.506 1.00 89.94 97 ALA A CA 1
ATOM 765 C C . ALA A 1 97 ? -46.900 13.817 37.938 1.00 89.94 97 ALA A C 1
ATOM 767 O O . ALA A 1 97 ? -47.547 13.403 36.970 1.00 89.94 97 ALA A O 1
ATOM 768 N N . THR A 1 98 ? -46.049 13.047 38.604 1.00 91.56 98 THR A N 1
ATOM 769 C CA . THR A 1 98 ? -45.788 11.637 38.322 1.00 91.56 98 THR A CA 1
ATOM 770 C C . THR A 1 98 ? -45.895 10.783 39.583 1.00 91.56 98 THR A C 1
ATOM 772 O O . THR A 1 98 ? -45.047 9.930 39.832 1.00 91.56 98 THR A O 1
ATOM 775 N N . VAL A 1 99 ? -46.980 10.961 40.343 1.00 91.38 99 VAL A N 1
ATOM 776 C CA . VAL A 1 99 ? -47.242 10.280 41.630 1.00 91.38 99 VAL A CA 1
ATOM 777 C C . VAL A 1 99 ? -47.025 8.765 41.554 1.00 91.38 99 VAL A C 1
ATOM 779 O O . VAL A 1 99 ? -46.313 8.201 42.371 1.00 91.38 99 VAL A O 1
ATOM 782 N N . LYS A 1 100 ? -47.537 8.095 40.510 1.00 93.44 100 LYS A N 1
ATOM 783 C CA . LYS A 1 100 ? -47.359 6.638 40.339 1.00 93.44 100 LYS A CA 1
ATOM 784 C C . LYS A 1 100 ? -45.892 6.200 40.226 1.00 93.44 100 LYS A C 1
ATOM 786 O O . LYS A 1 100 ? -45.571 5.079 40.600 1.00 93.44 100 LYS A O 1
ATOM 791 N N . LYS A 1 101 ? -45.015 7.044 39.669 1.00 94.06 101 LYS A N 1
ATOM 792 C CA . LYS A 1 101 ? -43.576 6.753 39.562 1.00 94.06 101 LYS A CA 1
ATOM 793 C C . LYS A 1 101 ? -42.888 6.937 40.915 1.00 94.06 101 LYS A C 1
ATOM 795 O O . LYS A 1 101 ? -42.087 6.087 41.284 1.00 94.06 101 LYS A O 1
ATOM 800 N N . PHE A 1 102 ? -43.251 7.984 41.656 1.00 95.38 102 PHE A N 1
ATOM 801 C CA . PHE A 1 102 ? -42.769 8.199 43.020 1.00 95.38 102 PHE A CA 1
ATOM 802 C C . PHE A 1 102 ? -43.177 7.057 43.956 1.00 95.38 102 PHE A C 1
ATOM 804 O O . PHE A 1 102 ? -42.319 6.463 44.594 1.00 95.38 102 PHE A O 1
ATOM 811 N N . GLU A 1 103 ? -44.448 6.646 43.936 1.00 95.38 103 GLU A N 1
ATOM 812 C CA . GLU A 1 103 ? -44.924 5.500 44.727 1.00 95.38 103 GLU A CA 1
ATOM 813 C C . GLU A 1 103 ? -44.223 4.188 44.357 1.00 95.38 103 GLU A C 1
ATOM 815 O O . GLU A 1 103 ? -43.926 3.365 45.221 1.00 95.38 103 GLU A O 1
ATOM 820 N N . ALA A 1 104 ? -43.909 3.983 43.074 1.00 94.69 104 ALA A N 1
ATOM 821 C CA . ALA A 1 104 ? -43.121 2.827 42.666 1.00 94.69 104 ALA A CA 1
ATOM 822 C C . ALA A 1 104 ? -41.703 2.881 43.261 1.00 94.69 104 ALA A C 1
ATOM 824 O O . ALA A 1 104 ? -41.229 1.873 43.786 1.00 94.69 104 ALA A O 1
ATOM 825 N N . ALA A 1 105 ? -41.043 4.045 43.218 1.00 95.44 105 ALA A N 1
ATOM 826 C CA . ALA A 1 105 ? -39.729 4.234 43.832 1.00 95.44 105 ALA A CA 1
ATOM 827 C C . ALA A 1 105 ? -39.774 4.013 45.342 1.00 95.44 105 ALA A C 1
ATOM 829 O O . ALA A 1 105 ? -38.966 3.238 45.847 1.00 95.44 105 ALA A O 1
ATOM 830 N N . ARG A 1 106 ? -40.756 4.596 46.034 1.00 97.00 106 ARG A N 1
ATOM 831 C CA . ARG A 1 106 ? -41.018 4.361 47.455 1.00 97.00 106 ARG A CA 1
ATOM 832 C C . ARG A 1 106 ? -41.124 2.870 47.758 1.00 97.00 106 ARG A C 1
ATOM 834 O O . ARG A 1 106 ? -40.372 2.358 48.580 1.00 97.00 106 ARG A O 1
ATOM 841 N N . LYS A 1 107 ? -41.990 2.150 47.039 1.00 96.62 107 LYS A N 1
ATOM 842 C CA . LYS A 1 107 ? -42.179 0.705 47.229 1.00 96.62 107 LYS A CA 1
ATOM 843 C C . LYS A 1 107 ? -40.870 -0.075 47.078 1.00 96.62 107 LYS A C 1
ATOM 845 O O . LYS A 1 107 ? -40.601 -0.942 47.901 1.00 96.62 107 LYS A O 1
ATOM 850 N N . LEU A 1 108 ? -40.063 0.229 46.058 1.00 95.06 108 LEU A N 1
ATOM 851 C CA . LEU A 1 108 ? -38.761 -0.419 45.867 1.00 95.06 108 LEU A CA 1
ATOM 852 C C . LEU A 1 108 ? -37.803 -0.119 47.029 1.00 95.06 108 LEU A C 1
ATOM 854 O O . LEU A 1 108 ? -37.153 -1.031 47.526 1.00 95.06 108 LEU A O 1
ATOM 858 N N . HIS A 1 109 ? -37.718 1.136 47.479 1.00 97.25 109 HIS A N 1
ATOM 859 C CA . HIS A 1 109 ? -36.815 1.498 48.573 1.00 97.25 109 HIS A CA 1
ATOM 860 C C . HIS A 1 109 ? -37.224 0.824 49.889 1.00 97.25 109 HIS A C 1
ATOM 862 O O . HIS A 1 109 ? -36.341 0.306 50.560 1.00 97.25 109 HIS A O 1
ATOM 868 N N . HIS A 1 110 ? -38.520 0.710 50.203 1.00 97.31 110 HIS A N 1
ATOM 869 C CA . HIS A 1 110 ? -38.997 -0.088 51.346 1.00 97.31 110 HIS A CA 1
ATOM 870 C C . HIS A 1 110 ? -38.639 -1.568 51.219 1.00 97.31 110 HIS A C 1
ATOM 872 O O . HIS A 1 110 ? -38.070 -2.145 52.138 1.00 97.31 110 HIS A O 1
ATOM 878 N N . GLN A 1 111 ? -38.868 -2.176 50.050 1.00 95.31 111 GLN A N 1
ATOM 879 C CA . GLN A 1 111 ? -38.511 -3.581 49.824 1.00 95.31 111 GLN A CA 1
ATOM 880 C C . GLN A 1 111 ? -37.026 -3.884 50.064 1.00 95.31 111 GLN A C 1
ATOM 882 O O . GLN A 1 111 ? -36.694 -5.002 50.450 1.00 95.31 111 GLN A O 1
ATOM 887 N N . VAL A 1 112 ? -36.141 -2.916 49.806 1.00 95.25 112 VAL A N 1
ATOM 888 C CA . VAL A 1 112 ? -34.694 -3.086 49.982 1.00 95.25 112 VAL A CA 1
ATOM 889 C C . VAL A 1 112 ? -34.230 -2.672 51.381 1.00 95.25 112 VAL A C 1
ATOM 891 O O . VAL A 1 112 ? -33.359 -3.328 51.942 1.00 95.25 112 VAL A O 1
ATOM 894 N N . LEU A 1 113 ? -34.750 -1.570 51.927 1.00 97.38 113 LEU A N 1
ATOM 895 C CA . LEU A 1 113 ? -34.191 -0.901 53.106 1.00 97.38 113 LEU A CA 1
ATOM 896 C C . LEU A 1 113 ? -34.957 -1.167 54.409 1.00 97.38 113 LEU A C 1
ATOM 898 O O . LEU A 1 113 ? -34.421 -0.863 55.478 1.00 97.38 113 LEU A O 1
ATOM 902 N N . ASP A 1 114 ? -36.171 -1.724 54.362 1.00 95.69 114 ASP A N 1
ATOM 903 C CA . ASP A 1 114 ? -36.925 -2.039 55.578 1.00 95.69 114 ASP A CA 1
ATOM 904 C C . ASP A 1 114 ? -36.125 -3.003 56.473 1.00 95.69 114 ASP A C 1
ATOM 906 O O . ASP A 1 114 ? -35.659 -4.061 56.051 1.00 95.69 114 ASP A O 1
ATOM 910 N N . GLY A 1 115 ? -35.944 -2.618 57.740 1.00 93.25 115 GLY A N 1
ATOM 911 C CA . GLY A 1 115 ? -35.174 -3.394 58.717 1.00 93.25 115 GLY A CA 1
ATOM 912 C C . GLY A 1 115 ? -33.649 -3.244 58.625 1.00 93.25 115 GLY A C 1
ATOM 913 O O . GLY A 1 115 ? -32.943 -3.851 59.430 1.00 93.25 115 GLY A O 1
ATOM 914 N N . VAL A 1 116 ? -33.119 -2.424 57.710 1.00 96.06 116 VAL A N 1
ATOM 915 C CA . VAL A 1 116 ? -31.677 -2.138 57.625 1.00 96.06 116 VAL A CA 1
ATOM 916 C C . VAL A 1 116 ? -31.279 -1.127 58.715 1.00 96.06 116 VAL A C 1
ATOM 918 O O . VAL A 1 116 ? -31.784 -0.001 58.716 1.00 96.06 116 VAL A O 1
ATOM 921 N N . PRO A 1 117 ? -30.357 -1.462 59.643 1.00 94.69 117 PRO A N 1
ATOM 922 C CA . PRO A 1 117 ? -29.981 -0.584 60.752 1.00 94.69 117 PRO A CA 1
ATOM 923 C C . PRO A 1 117 ? -28.944 0.474 60.325 1.00 94.69 117 PRO A C 1
ATOM 925 O O . PRO A 1 117 ? -27.857 0.552 60.890 1.00 94.69 117 PRO A O 1
ATOM 928 N N . SER A 1 118 ? -29.272 1.281 59.313 1.00 95.75 118 SER A N 1
ATOM 929 C CA . SER A 1 118 ? -28.451 2.397 58.822 1.00 95.75 118 SER A CA 1
ATOM 930 C C . SER A 1 118 ? -29.223 3.715 58.913 1.00 95.75 118 SER A C 1
ATOM 932 O O . SER A 1 118 ? -30.405 3.776 58.567 1.00 95.75 118 SER A O 1
ATOM 934 N N . LYS A 1 119 ? -28.547 4.786 59.350 1.00 96.12 119 LYS A N 1
ATOM 935 C CA . LYS A 1 119 ? -29.139 6.129 59.443 1.00 96.12 119 LYS A CA 1
ATOM 936 C C . LYS A 1 119 ? -29.603 6.642 58.080 1.00 96.12 119 LYS A C 1
ATOM 938 O O . LYS A 1 119 ? -30.730 7.116 57.964 1.00 96.12 119 LYS A O 1
ATOM 943 N N . ILE A 1 120 ? -28.778 6.489 57.039 1.00 96.75 120 ILE A N 1
ATOM 944 C CA . ILE A 1 120 ? -29.126 6.947 55.686 1.00 96.75 120 ILE A CA 1
ATOM 945 C C . ILE A 1 120 ? -30.266 6.118 55.088 1.00 96.75 120 ILE A C 1
ATOM 947 O O . ILE A 1 120 ? -31.131 6.671 54.415 1.00 96.75 120 ILE A O 1
ATOM 951 N N . ALA A 1 121 ? -30.339 4.819 55.404 1.00 96.62 121 ALA A N 1
ATOM 952 C CA . ALA A 1 121 ? -31.473 3.985 55.013 1.00 96.62 121 ALA A CA 1
ATOM 953 C C . ALA A 1 121 ? -32.783 4.502 55.631 1.00 96.62 121 ALA A C 1
ATOM 955 O O . ALA A 1 121 ? -33.762 4.713 54.918 1.00 96.62 121 ALA A O 1
ATOM 956 N N . GLN A 1 122 ? -32.782 4.775 56.939 1.00 97.25 122 GLN A N 1
ATOM 957 C CA . GLN A 1 122 ? -33.948 5.304 57.651 1.00 97.25 122 GLN A CA 1
ATOM 958 C C . GLN A 1 122 ? -34.359 6.694 57.149 1.00 97.25 122 GLN A C 1
ATOM 960 O O . GLN A 1 122 ? -35.551 6.933 56.962 1.00 97.25 122 GLN A O 1
ATOM 965 N N . ALA A 1 123 ? -33.400 7.586 56.886 1.00 97.31 123 ALA A N 1
ATOM 966 C CA . ALA A 1 123 ? -33.667 8.908 56.322 1.00 97.31 123 ALA A CA 1
ATOM 967 C C . ALA A 1 123 ? -34.328 8.818 54.935 1.00 97.31 123 ALA A C 1
ATOM 969 O O . ALA A 1 123 ? -35.306 9.513 54.674 1.00 97.31 123 ALA A O 1
ATOM 970 N N . ILE A 1 124 ? -33.860 7.915 54.063 1.00 97.75 124 ILE A N 1
ATOM 971 C CA . ILE A 1 124 ? -34.454 7.696 52.732 1.00 97.75 124 ILE A CA 1
ATOM 972 C C . ILE A 1 124 ? -35.878 7.136 52.834 1.00 97.75 124 ILE A C 1
ATOM 974 O O . ILE A 1 124 ? -36.756 7.563 52.085 1.00 97.75 124 ILE A O 1
ATOM 978 N N . LEU A 1 125 ? -36.134 6.196 53.750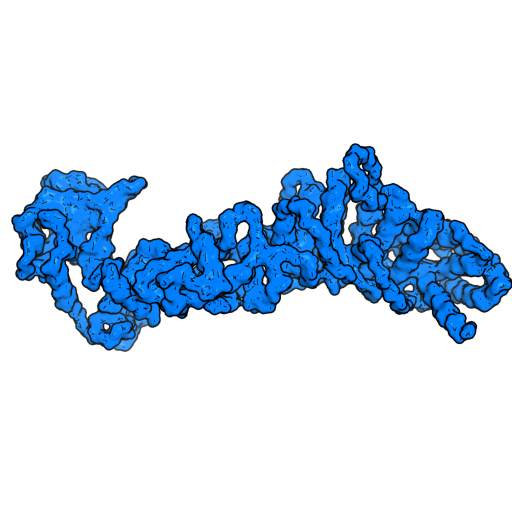 1.00 97.88 125 LEU A N 1
ATOM 979 C CA . LEU A 1 125 ? -37.485 5.664 53.961 1.00 97.88 125 LEU A CA 1
ATOM 980 C C . LEU A 1 125 ? -38.442 6.755 54.456 1.00 97.88 125 LEU A C 1
ATOM 982 O O . LEU A 1 125 ? -39.487 6.973 53.845 1.00 97.88 125 LEU A O 1
ATOM 986 N N . LYS A 1 126 ? -38.042 7.518 55.484 1.00 97.38 126 LYS A N 1
ATOM 987 C CA . LYS A 1 126 ? -38.823 8.661 55.984 1.00 97.38 126 LYS A CA 1
ATOM 988 C C . LYS A 1 126 ? -39.062 9.705 54.896 1.00 97.38 126 LYS A C 1
ATOM 990 O O . LYS A 1 126 ? -40.170 10.229 54.798 1.00 97.38 126 LYS A O 1
ATOM 995 N N . TYR A 1 127 ? -38.058 9.978 54.062 1.00 97.06 127 TYR A N 1
ATOM 996 C CA . TYR A 1 127 ? -38.197 10.858 52.909 1.00 97.06 127 TYR A CA 1
ATOM 997 C C . TYR A 1 127 ? -39.324 10.382 51.992 1.00 97.06 127 TYR A C 1
ATOM 999 O O . TYR A 1 127 ? -40.247 11.143 51.716 1.00 97.06 127 TYR A O 1
ATOM 1007 N N . PHE A 1 128 ? -39.311 9.118 51.567 1.00 97.25 128 PHE A N 1
ATOM 1008 C CA . PHE A 1 128 ? -40.372 8.605 50.702 1.00 97.25 128 PHE A CA 1
ATOM 1009 C C . PHE A 1 128 ? -41.748 8.572 51.390 1.00 97.25 128 PHE A C 1
ATOM 1011 O O . PHE A 1 128 ? -42.753 8.772 50.713 1.00 97.25 128 PHE A O 1
ATOM 1018 N N . ASP A 1 129 ? -41.806 8.356 52.705 1.00 95.94 129 ASP A N 1
ATOM 1019 C CA . ASP A 1 129 ? -43.058 8.324 53.473 1.00 95.94 129 ASP A CA 1
ATOM 1020 C C . ASP A 1 129 ? -43.677 9.703 53.735 1.00 95.94 129 ASP A C 1
ATOM 1022 O O . ASP A 1 129 ? -44.895 9.812 53.888 1.00 95.94 129 ASP A O 1
ATOM 1026 N N . THR A 1 130 ? -42.859 10.754 53.814 1.00 93.50 130 THR A N 1
ATOM 1027 C CA . THR A 1 130 ? -43.306 12.088 54.250 1.00 93.50 130 THR A CA 1
ATOM 1028 C C . THR A 1 130 ? -43.272 13.137 53.148 1.00 93.50 130 THR A C 1
ATOM 1030 O O . THR A 1 130 ? -44.053 14.091 53.188 1.00 93.50 130 THR A O 1
ATOM 1033 N N . PHE A 1 131 ? -42.408 12.974 52.146 1.00 91.62 131 PHE A N 1
ATOM 1034 C CA . PHE A 1 131 ? -42.252 13.949 51.079 1.00 91.62 131 PHE A CA 1
ATOM 1035 C C . PHE A 1 131 ? -43.507 14.018 50.204 1.00 91.62 131 PHE A C 1
ATOM 1037 O O . PHE A 1 131 ? -43.938 13.034 49.603 1.00 91.62 131 PHE A O 1
ATOM 1044 N N . GLN A 1 132 ? -44.066 15.222 50.086 1.00 83.25 132 GLN A N 1
ATOM 1045 C CA . GLN A 1 132 ? -45.177 15.520 49.190 1.00 83.25 132 GLN A CA 1
ATOM 1046 C C . GLN A 1 132 ? -44.769 16.582 48.180 1.00 83.25 132 GLN A C 1
ATOM 1048 O O . GLN A 1 132 ? -44.157 17.599 48.507 1.00 83.25 132 GLN A O 1
ATOM 1053 N N . THR A 1 133 ? -45.143 16.345 46.931 1.00 78.56 133 THR A N 1
ATOM 1054 C CA . THR A 1 133 ? -44.891 17.273 45.840 1.00 78.56 133 THR A CA 1
ATOM 1055 C C . THR A 1 133 ? -46.062 18.238 45.685 1.00 78.56 133 THR A C 1
ATOM 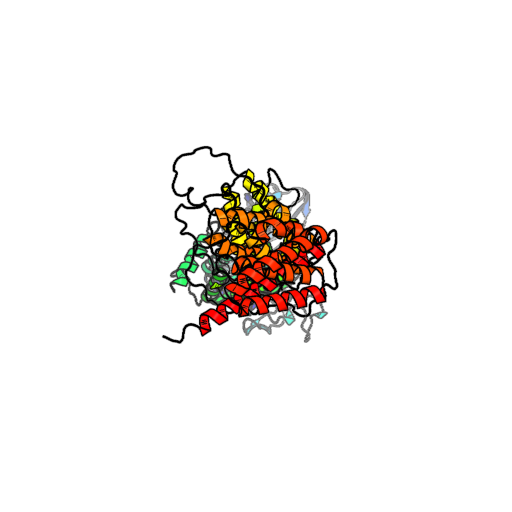1057 O O . THR A 1 133 ? -47.146 17.817 45.284 1.00 78.56 133 THR A O 1
ATOM 1060 N N . ASP A 1 134 ? -45.825 19.531 45.900 1.00 81.56 134 ASP A N 1
ATOM 1061 C CA . ASP A 1 134 ? -46.734 20.591 45.455 1.00 81.56 134 ASP A CA 1
ATOM 1062 C C . ASP A 1 134 ? -46.229 21.161 44.121 1.00 81.56 134 ASP A C 1
ATOM 1064 O O . ASP A 1 134 ? -45.136 21.722 44.034 1.00 81.56 134 ASP A O 1
ATOM 1068 N N . ILE A 1 135 ? -46.997 20.948 43.053 1.00 81.06 135 ILE A N 1
ATOM 1069 C CA . ILE A 1 135 ? -46.651 21.410 41.698 1.00 81.06 135 ILE A CA 1
ATOM 1070 C C . ILE A 1 135 ? -47.255 22.778 41.404 1.00 81.06 135 ILE A C 1
ATOM 1072 O O . ILE A 1 135 ? -46.730 23.493 40.550 1.00 81.06 135 ILE A O 1
ATOM 1076 N N . ASP A 1 136 ? -48.316 23.143 42.119 1.00 79.94 136 ASP A N 1
ATOM 1077 C CA . ASP A 1 136 ? -48.940 24.454 42.004 1.00 79.94 136 ASP A CA 1
ATOM 1078 C C . ASP A 1 136 ? -48.077 25.505 42.727 1.00 79.94 136 ASP A C 1
ATOM 1080 O O . ASP A 1 136 ? -47.968 26.641 42.264 1.00 79.94 136 ASP A O 1
ATOM 1084 N N . HIS A 1 137 ? -47.372 25.099 43.792 1.00 79.38 137 HIS A N 1
ATOM 1085 C CA . HIS A 1 137 ? -46.430 25.934 44.547 1.00 79.38 137 HIS A CA 1
ATOM 1086 C C . HIS A 1 137 ? -45.094 25.205 44.822 1.00 79.38 137 HIS A C 1
ATOM 1088 O O . HIS A 1 137 ? -44.776 24.886 45.971 1.00 79.38 137 HIS A O 1
ATOM 1094 N N . PRO A 1 138 ? -44.264 24.943 43.790 1.00 77.12 138 PRO A N 1
ATOM 1095 C CA . PRO A 1 138 ? -43.019 24.199 43.953 1.00 77.12 138 PRO A CA 1
ATOM 1096 C C . PRO A 1 138 ? -42.013 24.982 44.802 1.00 77.12 138 PRO A C 1
ATOM 1098 O O . PRO A 1 138 ? -41.774 26.171 44.576 1.00 77.12 138 PRO A O 1
ATOM 1101 N N . SER A 1 139 ? -41.383 24.307 45.766 1.00 80.19 139 SER A N 1
ATOM 1102 C CA . SER A 1 139 ? -40.441 24.953 46.685 1.00 80.19 139 SER A CA 1
ATOM 1103 C C . SER A 1 139 ? -39.233 25.557 45.953 1.00 80.19 139 SER A C 1
ATOM 1105 O O . SER A 1 139 ? -38.760 25.029 44.941 1.00 80.19 139 SER A O 1
ATOM 1107 N N . ASN A 1 140 ? -38.673 26.640 46.507 1.00 82.38 140 ASN A N 1
ATOM 1108 C CA . ASN A 1 140 ? -37.470 27.285 45.960 1.00 82.38 140 ASN A CA 1
ATOM 1109 C C . ASN A 1 140 ? -36.263 26.334 45.876 1.00 82.38 140 ASN A C 1
ATOM 1111 O O . ASN A 1 140 ? -35.429 26.474 44.982 1.00 82.38 140 ASN A O 1
ATOM 1115 N N . LEU A 1 141 ? -36.196 25.340 46.769 1.00 78.38 141 LEU A N 1
ATOM 1116 C CA . LEU A 1 141 ? -35.168 24.295 46.756 1.00 78.38 141 LEU A CA 1
ATOM 1117 C C . LEU A 1 141 ? -35.220 23.456 45.469 1.00 78.38 141 LEU A C 1
ATOM 1119 O O . LEU A 1 141 ? -34.182 23.044 44.960 1.00 78.38 141 LEU A O 1
ATOM 1123 N N . ILE A 1 142 ? -36.417 23.233 44.919 1.00 77.69 142 ILE A N 1
ATOM 1124 C CA . ILE A 1 142 ? -36.631 22.459 43.691 1.00 77.69 142 ILE A CA 1
ATOM 1125 C C . ILE A 1 142 ? -36.453 23.354 42.454 1.00 77.69 142 ILE A C 1
ATOM 1127 O O . ILE A 1 142 ? -35.806 22.955 41.483 1.00 77.69 142 ILE A O 1
ATOM 1131 N N . THR A 1 143 ? -36.975 24.585 42.473 1.00 80.94 143 THR A N 1
ATOM 1132 C CA . THR A 1 143 ? -36.979 25.487 41.303 1.00 80.94 143 THR A CA 1
ATOM 1133 C C . THR A 1 143 ? -35.622 26.087 40.949 1.00 80.94 143 THR A C 1
ATOM 1135 O O . THR A 1 143 ? -35.358 26.275 39.759 1.00 80.94 143 THR A O 1
ATOM 1138 N N . ALA A 1 144 ? -34.724 26.296 41.917 1.00 83.69 144 ALA A N 1
ATOM 1139 C CA . ALA A 1 144 ? -33.423 26.932 41.683 1.00 83.69 144 ALA A CA 1
ATOM 1140 C C . ALA A 1 144 ? -32.528 26.193 40.663 1.00 83.69 144 ALA A C 1
ATOM 1142 O O . ALA A 1 144 ? -31.806 26.827 39.891 1.00 83.69 144 ALA A O 1
ATOM 1143 N N . HIS A 1 145 ? -32.590 24.856 40.620 1.00 83.62 145 HIS A N 1
ATOM 1144 C CA . HIS A 1 145 ? -31.698 24.026 39.794 1.00 83.62 145 HIS A CA 1
ATOM 1145 C C . HIS A 1 145 ? -32.431 23.062 38.846 1.00 83.62 145 HIS A C 1
ATOM 1147 O O . HIS A 1 145 ? -31.800 22.248 38.167 1.00 83.62 145 HIS A O 1
ATOM 1153 N N . LEU A 1 146 ? -33.755 23.191 38.732 1.00 84.69 146 LEU A N 1
ATOM 1154 C CA . LEU A 1 146 ? -34.651 22.284 38.003 1.00 84.69 146 LEU A CA 1
ATOM 1155 C C . LEU A 1 146 ? -34.197 21.996 36.557 1.00 84.69 146 LEU A C 1
ATOM 1157 O O . LEU A 1 146 ? -34.192 20.842 36.127 1.00 84.69 146 LEU A O 1
ATOM 1161 N N . LYS A 1 147 ? -33.726 23.020 35.827 1.00 85.50 147 LYS A N 1
ATOM 1162 C CA . LYS A 1 147 ? -33.215 22.884 34.446 1.00 85.50 147 LYS A CA 1
ATOM 1163 C C . LYS A 1 147 ? -32.024 21.935 34.333 1.00 85.50 147 LYS A C 1
ATOM 1165 O O . LYS A 1 147 ? -31.939 21.189 33.364 1.00 85.50 147 LYS A O 1
ATOM 1170 N N . ILE A 1 148 ? -31.116 21.970 35.306 1.00 85.56 148 ILE A N 1
ATOM 1171 C CA . ILE A 1 148 ? -29.911 21.134 35.339 1.00 85.56 148 ILE A CA 1
ATOM 1172 C C . ILE A 1 148 ? -30.278 19.726 35.808 1.00 85.56 148 ILE A C 1
ATOM 1174 O O . ILE A 1 148 ? -29.923 18.739 35.161 1.00 85.56 148 ILE A O 1
ATOM 1178 N N . LEU A 1 149 ? -31.042 19.632 36.896 1.00 86.69 149 LEU A N 1
ATOM 1179 C CA . LEU A 1 149 ? -31.420 18.364 37.521 1.00 86.69 149 LEU A CA 1
ATOM 1180 C C . LEU A 1 149 ? -32.288 17.494 36.603 1.00 86.69 149 LEU A C 1
ATOM 1182 O O . LEU A 1 149 ? -32.132 16.277 36.595 1.00 86.69 149 LEU A O 1
ATOM 1186 N N . ALA A 1 150 ? -33.130 18.106 35.763 1.00 87.50 150 ALA A N 1
ATOM 1187 C CA . ALA A 1 150 ? -33.972 17.398 34.796 1.00 87.50 150 ALA A CA 1
ATOM 1188 C C . ALA A 1 150 ? -33.195 16.719 33.658 1.00 87.50 150 ALA A C 1
ATOM 1190 O O . ALA A 1 150 ? -33.771 15.939 32.899 1.00 87.50 150 ALA A O 1
ATOM 1191 N N . THR A 1 151 ? -31.897 17.000 33.517 1.00 85.75 151 THR A N 1
ATOM 1192 C CA . THR A 1 151 ? -31.081 16.411 32.451 1.00 85.75 151 THR A CA 1
ATOM 1193 C C . THR A 1 151 ? -30.604 14.990 32.759 1.00 85.75 151 THR A C 1
ATOM 1195 O O . THR A 1 151 ? -30.144 14.313 31.834 1.00 85.75 151 THR A O 1
ATOM 1198 N N . GLY A 1 152 ? -30.680 14.512 34.007 1.00 87.88 152 GLY A N 1
ATOM 1199 C CA . GLY A 1 152 ? -30.097 13.232 34.420 1.00 87.88 152 GLY A CA 1
ATOM 1200 C C . GLY A 1 152 ? -30.728 12.611 35.669 1.00 87.88 152 GLY A C 1
ATOM 1201 O O . GLY A 1 152 ? -31.889 12.863 35.989 1.00 87.88 152 GLY A O 1
ATOM 1202 N N . ASN A 1 153 ? -29.952 11.746 36.325 1.00 92.62 153 ASN A N 1
ATOM 1203 C CA . ASN A 1 153 ? -30.349 11.048 37.543 1.00 92.62 153 ASN A CA 1
ATOM 1204 C C . ASN A 1 153 ? -29.834 11.761 38.796 1.00 92.62 153 ASN A C 1
ATOM 1206 O O . ASN A 1 153 ? -28.887 12.547 38.745 1.00 92.62 153 ASN A O 1
ATOM 1210 N N . LEU A 1 154 ? -30.449 11.438 39.922 1.00 94.25 154 LEU A N 1
ATOM 1211 C CA . LEU A 1 154 ? -30.181 11.980 41.239 1.00 94.25 154 LEU A CA 1
ATOM 1212 C C . LEU A 1 154 ? -29.782 10.852 42.183 1.00 94.25 154 LEU A C 1
ATOM 1214 O O . LEU A 1 154 ? -30.203 9.718 41.975 1.00 94.25 154 LEU A O 1
ATOM 1218 N N . VAL A 1 155 ? -28.996 11.171 43.205 1.00 96.38 155 VAL A N 1
ATOM 1219 C CA . VAL A 1 155 ? -28.590 10.237 44.270 1.00 96.38 155 VAL A CA 1
ATOM 1220 C C . VAL A 1 155 ? -28.874 10.834 45.645 1.00 96.38 155 VAL A C 1
ATOM 1222 O O . VAL A 1 155 ? -29.046 12.046 45.750 1.00 96.38 155 VAL A O 1
ATOM 1225 N N . PHE A 1 156 ? -28.902 10.009 46.689 1.00 97.31 156 PHE A N 1
ATOM 1226 C CA . PHE A 1 156 ? -29.148 10.450 48.066 1.00 97.31 156 PHE A CA 1
ATOM 1227 C C . PHE A 1 156 ? -27.852 10.669 48.852 1.00 97.31 156 PHE A C 1
ATOM 1229 O O . PHE A 1 156 ? -26.876 9.932 48.670 1.00 97.31 156 PHE A O 1
ATOM 1236 N N . ARG A 1 157 ? -27.867 11.658 49.748 1.00 96.69 157 ARG A N 1
ATOM 1237 C CA . ARG A 1 157 ? -26.781 11.974 50.678 1.00 96.69 157 ARG A CA 1
ATOM 1238 C C . ARG A 1 157 ? -27.346 12.350 52.054 1.00 96.69 157 ARG A C 1
ATOM 1240 O O . ARG A 1 157 ? -28.375 13.015 52.117 1.00 96.69 157 ARG A O 1
ATOM 1247 N N . LEU A 1 158 ? -26.676 11.924 53.122 1.00 95.88 158 LEU A N 1
ATOM 1248 C CA . LEU A 1 158 ? -26.948 12.291 54.518 1.00 95.88 158 LEU A CA 1
ATOM 1249 C C . LEU A 1 158 ? -25.610 12.660 55.165 1.00 95.88 158 LEU A C 1
ATOM 1251 O O . LEU A 1 158 ? -24.642 11.923 55.001 1.00 95.88 158 LEU A O 1
ATOM 1255 N N . ASP A 1 159 ? -25.532 13.804 55.848 1.00 90.31 159 ASP A N 1
ATOM 1256 C CA . ASP A 1 159 ? -24.321 14.272 56.551 1.00 90.31 159 ASP A CA 1
ATOM 1257 C C . ASP A 1 159 ? -23.027 14.245 55.706 1.00 90.31 159 ASP A C 1
ATOM 1259 O O . ASP A 1 159 ? -21.921 14.039 56.201 1.00 90.31 159 ASP A O 1
ATOM 1263 N N . GLY A 1 160 ? -23.153 14.474 54.394 1.00 88.75 160 GLY A N 1
ATOM 1264 C CA . GLY A 1 160 ? -22.030 14.453 53.453 1.00 88.75 160 GLY A CA 1
ATOM 1265 C C . GLY A 1 160 ? -21.663 13.072 52.893 1.00 88.75 160 GLY A C 1
ATOM 1266 O O . GLY A 1 160 ? -20.892 13.016 51.932 1.00 88.75 160 GLY A O 1
ATOM 1267 N N . GLU A 1 161 ? -22.251 11.987 53.400 1.00 93.44 161 GLU A N 1
ATOM 1268 C CA . GLU A 1 161 ? -22.040 10.612 52.932 1.00 93.44 161 GLU A CA 1
ATOM 1269 C C . GLU A 1 161 ? -23.125 10.178 51.940 1.00 93.44 161 GLU A C 1
ATOM 1271 O O . GLU A 1 161 ? -24.315 10.428 52.137 1.00 93.44 161 GLU A O 1
ATOM 1276 N N . TYR A 1 162 ? -22.729 9.536 50.837 1.00 96.00 162 TYR A N 1
ATOM 1277 C CA . TYR A 1 162 ? -23.681 9.069 49.832 1.00 96.00 162 TYR A CA 1
ATOM 1278 C C . TYR A 1 162 ? -24.284 7.712 50.203 1.00 96.00 162 TYR A C 1
ATOM 1280 O O . TYR A 1 162 ? -23.585 6.814 50.665 1.00 96.00 162 TYR A O 1
ATOM 1288 N N . ALA A 1 163 ? -25.565 7.509 49.887 1.00 95.56 163 ALA A N 1
ATOM 1289 C CA . ALA A 1 163 ? -26.277 6.264 50.197 1.00 95.56 163 ALA A CA 1
ATOM 1290 C C . ALA A 1 163 ? -25.650 5.022 49.554 1.00 95.56 163 ALA A C 1
ATOM 1292 O O . ALA A 1 163 ? -25.650 3.946 50.146 1.00 95.56 163 ALA A O 1
ATOM 1293 N N . GLN A 1 164 ? -25.086 5.169 48.355 1.00 93.38 164 GLN A N 1
ATOM 1294 C CA . GLN A 1 164 ? -24.359 4.096 47.677 1.00 93.38 164 GLN A CA 1
ATOM 1295 C C . GLN A 1 164 ? -23.066 3.660 48.385 1.00 93.38 164 GLN A C 1
ATOM 1297 O O . GLN A 1 164 ? -22.588 2.560 48.108 1.00 93.38 164 GLN A O 1
ATOM 1302 N N . ASP A 1 165 ? -22.493 4.490 49.258 1.00 92.69 165 ASP A N 1
ATOM 1303 C CA . ASP A 1 165 ? -21.223 4.210 49.935 1.00 92.69 165 ASP A CA 1
ATOM 1304 C C . ASP A 1 165 ? -21.438 3.489 51.285 1.00 92.69 165 ASP A C 1
ATOM 1306 O O . ASP A 1 165 ? -20.504 2.884 51.815 1.00 92.69 165 ASP A O 1
ATOM 1310 N N . ASP A 1 166 ? -22.672 3.470 51.809 1.00 94.25 166 ASP A N 1
ATOM 1311 C CA . ASP A 1 166 ? -23.037 2.778 53.051 1.00 94.25 166 ASP A CA 1
ATOM 1312 C C . ASP A 1 166 ? -23.025 1.247 52.871 1.00 94.25 166 ASP A C 1
ATOM 1314 O O . ASP A 1 166 ? -23.759 0.667 52.067 1.00 94.25 166 ASP A O 1
ATOM 1318 N N . VAL A 1 167 ? -22.200 0.561 53.666 1.00 93.25 167 VAL A N 1
ATOM 1319 C CA . VAL A 1 167 ? -21.988 -0.894 53.569 1.00 93.25 167 VAL A CA 1
ATOM 1320 C C . VAL A 1 167 ? -23.256 -1.703 53.871 1.00 93.25 167 VAL A C 1
ATOM 1322 O O . VAL A 1 167 ? -23.469 -2.757 53.266 1.00 93.25 167 VAL A O 1
ATOM 1325 N N . LEU A 1 168 ? -24.110 -1.246 54.790 1.00 95.44 168 LEU A N 1
ATOM 1326 C CA . LEU A 1 168 ? -25.354 -1.937 55.138 1.00 95.44 168 LEU A CA 1
ATOM 1327 C C . LEU A 1 168 ? -26.371 -1.822 54.001 1.00 95.44 168 LEU A C 1
ATOM 1329 O O . LEU A 1 168 ? -27.002 -2.818 53.650 1.00 95.44 168 LEU A O 1
ATOM 1333 N N . VAL A 1 169 ? -26.456 -0.652 53.367 1.00 94.69 169 VAL A N 1
ATOM 1334 C CA . VAL A 1 169 ? -27.257 -0.426 52.159 1.00 94.69 169 VAL A CA 1
ATOM 1335 C C . VAL A 1 169 ? -26.745 -1.282 50.997 1.00 94.69 169 VAL A C 1
ATOM 1337 O O . VAL A 1 169 ? -27.542 -1.923 50.307 1.00 94.69 169 VAL A O 1
ATOM 1340 N N . GLN A 1 170 ? -25.423 -1.376 50.807 1.00 92.06 170 GLN A N 1
ATOM 1341 C CA . GLN A 1 170 ? -24.840 -2.245 49.779 1.00 92.06 170 GLN A CA 1
ATOM 1342 C C . GLN A 1 170 ? -25.194 -3.725 49.994 1.00 92.06 170 GLN A C 1
ATOM 1344 O O . GLN A 1 170 ? -25.526 -4.434 49.039 1.00 92.06 170 GLN A O 1
ATOM 1349 N N . ASN A 1 171 ? -25.145 -4.196 51.243 1.00 91.38 171 ASN A N 1
ATOM 1350 C CA . ASN A 1 171 ? -25.501 -5.569 51.603 1.00 91.38 171 ASN A CA 1
ATOM 1351 C C . ASN A 1 171 ? -26.997 -5.846 51.414 1.00 91.38 171 ASN A C 1
ATOM 1353 O O . ASN A 1 171 ? -27.360 -6.905 50.898 1.00 91.38 171 ASN A O 1
ATOM 1357 N N . ALA A 1 172 ? -27.853 -4.893 51.784 1.00 93.25 172 ALA A N 1
ATOM 1358 C CA . ALA A 1 172 ? -29.296 -4.990 51.602 1.00 93.25 172 ALA A CA 1
ATOM 1359 C C . ALA A 1 172 ? -29.665 -5.089 50.116 1.00 93.25 172 ALA A C 1
ATOM 1361 O O . ALA A 1 172 ? -30.389 -6.000 49.711 1.00 93.25 172 ALA A O 1
ATOM 1362 N N . TRP A 1 173 ? -29.063 -4.236 49.282 1.00 91.56 173 TRP A N 1
ATOM 1363 C CA . TRP A 1 173 ? -29.231 -4.292 47.832 1.00 91.56 173 TRP A CA 1
ATOM 1364 C C . TRP A 1 173 ? -28.801 -5.638 47.245 1.00 91.56 173 TRP A C 1
ATOM 1366 O O . TRP A 1 173 ? -29.527 -6.243 46.457 1.00 91.56 173 TRP A O 1
ATOM 1376 N N . LYS A 1 174 ? -27.641 -6.150 47.671 1.00 87.31 174 LYS A N 1
ATOM 1377 C CA . LYS A 1 174 ? -27.153 -7.465 47.244 1.00 87.31 174 LYS A CA 1
ATOM 1378 C C . LYS A 1 174 ? -28.122 -8.589 47.628 1.00 87.31 174 LYS A C 1
ATOM 1380 O O . LYS A 1 174 ? -28.375 -9.474 46.814 1.00 87.31 174 LYS A O 1
ATOM 1385 N N . SER A 1 175 ? -28.666 -8.560 48.846 1.00 87.56 175 SER A N 1
ATOM 1386 C CA . SER A 1 175 ? -29.642 -9.556 49.301 1.00 87.56 175 SER A CA 1
ATOM 1387 C C . SER A 1 175 ? -30.932 -9.498 48.484 1.00 87.56 175 SER A C 1
ATOM 1389 O O . SER A 1 175 ? -31.427 -10.541 48.064 1.00 87.56 175 SER A O 1
ATOM 1391 N N . TYR A 1 176 ? -31.445 -8.294 48.216 1.00 88.94 176 TYR A N 1
ATOM 1392 C CA . TYR A 1 176 ? -32.642 -8.095 47.401 1.00 88.94 176 TYR A CA 1
ATOM 1393 C C . TYR A 1 176 ? -32.463 -8.636 45.978 1.00 88.94 176 TYR A C 1
ATOM 1395 O O . TYR A 1 176 ? -33.307 -9.389 45.495 1.00 88.94 176 TYR A O 1
ATOM 1403 N N . MET A 1 177 ? -31.337 -8.317 45.329 1.00 83.56 177 MET A N 1
ATOM 1404 C CA . MET A 1 177 ? -31.031 -8.803 43.978 1.00 83.56 177 MET A CA 1
ATOM 1405 C C . MET A 1 177 ? -30.935 -10.329 43.924 1.00 83.56 177 MET A C 1
ATOM 1407 O O . MET A 1 177 ? -31.480 -10.942 43.017 1.00 83.56 177 MET A O 1
ATOM 1411 N N . ASN A 1 178 ? -30.323 -10.963 44.927 1.00 78.25 178 ASN A N 1
ATOM 1412 C CA . ASN A 1 178 ? -30.237 -12.424 44.980 1.00 78.25 178 ASN A CA 1
ATOM 1413 C C . ASN A 1 178 ? -31.604 -13.102 45.177 1.00 78.25 178 ASN A C 1
ATOM 1415 O O . ASN A 1 178 ? -31.799 -14.216 44.703 1.00 78.25 178 ASN A O 1
ATOM 1419 N N . GLN A 1 179 ? -32.537 -12.459 45.885 1.00 78.81 179 GLN A N 1
ATOM 1420 C CA . GLN A 1 179 ? -33.884 -12.991 46.130 1.00 78.81 179 GLN A CA 1
ATOM 1421 C C . GLN A 1 179 ? -34.837 -12.797 44.943 1.00 78.81 179 GLN A C 1
ATOM 1423 O O . GLN A 1 179 ? -35.801 -13.542 44.816 1.00 78.81 179 GLN A O 1
ATOM 1428 N N . THR A 1 180 ? -34.584 -11.801 44.091 1.00 71.75 180 THR A N 1
ATOM 1429 C CA . THR A 1 180 ? -35.437 -11.454 42.939 1.00 71.75 180 THR A CA 1
ATOM 1430 C C . THR A 1 180 ? -35.068 -12.189 41.649 1.00 71.75 180 THR A C 1
ATOM 1432 O O . THR A 1 180 ? -35.759 -12.033 40.642 1.00 71.75 180 THR A O 1
ATOM 1435 N N . LEU A 1 181 ? -34.020 -13.019 41.664 1.00 67.50 181 LEU A N 1
ATOM 1436 C CA . LEU A 1 181 ? -33.715 -13.958 40.584 1.00 67.50 181 LEU A CA 1
ATOM 1437 C C . LEU A 1 181 ? -34.755 -15.096 40.589 1.00 67.50 181 LEU A C 1
ATOM 1439 O O . LEU A 1 181 ? -34.539 -16.157 41.169 1.00 67.50 181 LEU A O 1
ATOM 1443 N N . GLU A 1 182 ? -35.911 -14.860 39.969 1.00 59.31 182 GLU A N 1
ATOM 1444 C CA . GLU A 1 182 ? -36.957 -15.868 39.769 1.00 59.31 182 GLU A CA 1
ATOM 1445 C C . GLU A 1 182 ? -36.736 -16.618 38.445 1.00 59.31 182 GLU A C 1
ATOM 1447 O O . GLU A 1 182 ? -36.850 -16.041 37.367 1.00 59.31 182 GLU A O 1
ATOM 1452 N N . GLY A 1 183 ? -36.441 -17.921 38.511 1.00 64.56 183 GLY A N 1
ATOM 1453 C CA . GLY A 1 183 ? -36.402 -18.809 37.344 1.00 64.56 183 GLY A CA 1
ATOM 1454 C C . GLY A 1 183 ? -35.536 -20.054 37.543 1.00 64.56 183 GLY A C 1
ATOM 1455 O O . GLY A 1 183 ? -34.907 -20.237 38.583 1.00 64.56 183 GLY A O 1
ATOM 1456 N N . GLU A 1 184 ? -35.521 -20.941 36.545 1.00 68.00 184 GLU A N 1
ATOM 1457 C CA . GLU A 1 184 ? -34.691 -22.151 36.577 1.00 68.00 184 GLU A CA 1
ATOM 1458 C C . GLU A 1 184 ? -33.198 -21.794 36.527 1.00 68.00 184 GLU A C 1
ATOM 1460 O O . GLU A 1 184 ? -32.734 -21.154 35.579 1.00 68.00 184 GLU A O 1
ATOM 1465 N N . THR A 1 185 ? -32.420 -22.259 37.509 1.00 84.00 185 THR A N 1
ATOM 1466 C CA . THR A 1 185 ? -30.955 -22.218 37.420 1.00 84.00 185 THR A CA 1
ATOM 1467 C C . THR A 1 185 ? -30.458 -23.311 36.493 1.00 84.00 185 THR A C 1
ATOM 1469 O O . THR A 1 185 ? -31.005 -24.416 36.460 1.00 84.00 185 THR A O 1
ATOM 1472 N N . ARG A 1 186 ? -29.402 -23.007 35.743 1.00 86.88 186 ARG A N 1
ATOM 1473 C CA . ARG A 1 186 ? -28.752 -23.952 34.840 1.00 86.88 186 ARG A CA 1
ATOM 1474 C C . ARG A 1 186 ? -27.251 -23.770 34.880 1.00 86.88 186 ARG A C 1
ATOM 1476 O O . ARG A 1 186 ? -26.735 -22.698 35.198 1.00 86.88 186 ARG A O 1
ATOM 1483 N N . ARG A 1 187 ? -26.531 -24.799 34.447 1.00 91.62 187 ARG A N 1
ATOM 1484 C CA . ARG A 1 187 ? -25.082 -24.723 34.307 1.00 91.62 187 ARG A CA 1
ATOM 1485 C C . ARG A 1 187 ? -24.673 -23.680 33.265 1.00 91.62 187 ARG A C 1
ATOM 1487 O O . ARG A 1 187 ? -24.872 -23.871 32.066 1.00 91.62 187 ARG A O 1
ATOM 1494 N N . CYS A 1 188 ? -24.028 -22.611 33.719 1.00 92.44 188 CYS A N 1
ATOM 1495 C CA . CYS A 1 188 ? -23.452 -21.586 32.862 1.00 92.44 188 CYS A CA 1
ATOM 1496 C C . CYS A 1 188 ? -22.272 -22.155 32.060 1.00 92.44 188 CYS A C 1
ATOM 1498 O O . CYS A 1 188 ? -21.318 -22.700 32.620 1.00 92.44 188 CYS A O 1
ATOM 1500 N N . ILE A 1 189 ? -22.288 -21.967 30.739 1.00 92.62 189 ILE A N 1
ATOM 1501 C CA . ILE A 1 189 ? -21.251 -22.473 29.828 1.00 92.62 189 ILE A CA 1
ATOM 1502 C C . ILE A 1 189 ? -19.894 -21.767 30.000 1.00 92.62 189 ILE A C 1
ATOM 1504 O O . ILE A 1 189 ? -18.862 -22.283 29.577 1.00 92.62 189 ILE A O 1
ATOM 1508 N N . ILE A 1 190 ? -19.878 -20.580 30.615 1.00 95.25 190 ILE A N 1
ATOM 1509 C CA . ILE A 1 190 ? -18.664 -19.772 30.795 1.00 95.25 190 ILE A CA 1
ATOM 1510 C C . ILE A 1 190 ? -17.987 -20.051 32.137 1.00 95.25 190 ILE A C 1
ATOM 1512 O O . ILE A 1 190 ? -16.770 -20.238 32.178 1.00 95.25 190 ILE A O 1
ATOM 1516 N N . THR A 1 191 ? -18.755 -20.062 33.230 1.00 92.50 191 THR A N 1
ATOM 1517 C CA . THR A 1 191 ? -18.228 -20.268 34.592 1.00 92.50 191 THR A CA 1
ATOM 1518 C C . THR A 1 191 ? -18.219 -21.740 34.995 1.00 92.50 191 THR A C 1
ATOM 1520 O O . THR A 1 191 ? -17.459 -22.123 35.880 1.00 92.50 191 THR A O 1
ATOM 1523 N N . GLY A 1 192 ? -19.054 -22.571 34.365 1.00 93.12 192 GLY A N 1
ATOM 1524 C CA . GLY A 1 192 ? -19.232 -23.982 34.697 1.00 93.12 192 GLY A CA 1
ATOM 1525 C C . GLY A 1 192 ? -20.060 -24.245 35.959 1.00 93.12 192 GLY A C 1
ATOM 1526 O O . GLY A 1 192 ? -20.224 -25.419 36.301 1.00 93.12 192 GLY A O 1
ATOM 1527 N N . LYS A 1 193 ? -20.559 -23.197 36.631 1.00 92.75 193 LYS A N 1
ATOM 1528 C CA . LYS A 1 193 ? -21.390 -23.255 37.847 1.00 92.75 193 LYS A CA 1
ATOM 1529 C C . LYS A 1 193 ? -22.882 -23.235 37.496 1.00 92.75 193 LYS A C 1
ATOM 1531 O O . LYS A 1 193 ? -23.238 -22.766 36.418 1.00 92.75 193 LYS A O 1
ATOM 1536 N N . GLU A 1 194 ? -23.730 -23.705 38.408 1.00 91.75 194 GLU A N 1
ATOM 1537 C CA . GLU A 1 194 ? -25.177 -23.446 38.353 1.00 91.75 194 GLU A CA 1
ATOM 1538 C C . GLU A 1 194 ? -25.441 -21.958 38.601 1.00 91.75 194 GLU A C 1
ATOM 1540 O O . GLU A 1 194 ? -24.918 -21.398 39.566 1.00 91.75 194 GLU A O 1
ATOM 1545 N N . ASP A 1 195 ? -26.198 -21.322 37.709 1.00 88.38 195 ASP A N 1
ATOM 1546 C CA . ASP A 1 195 ? -26.477 -19.885 37.731 1.00 88.38 195 ASP A CA 1
ATOM 1547 C C . ASP A 1 195 ? -27.849 -19.593 37.098 1.00 88.38 195 ASP A C 1
ATOM 1549 O O . ASP A 1 195 ? -28.378 -20.396 36.322 1.00 88.38 195 ASP A O 1
ATOM 1553 N N . TYR A 1 196 ? -28.438 -18.446 37.423 1.00 87.00 196 TYR A N 1
ATOM 1554 C CA . TYR A 1 196 ? -29.650 -17.966 36.765 1.00 87.00 196 TYR A CA 1
ATOM 1555 C C . TYR A 1 196 ? -29.323 -17.519 35.337 1.00 87.00 196 TYR A C 1
ATOM 1557 O O . TYR A 1 196 ? -28.316 -16.848 35.115 1.00 87.00 196 TYR A O 1
ATOM 1565 N N . ILE A 1 197 ? -30.161 -17.879 34.360 1.00 86.19 197 ILE A N 1
ATOM 1566 C CA . ILE A 1 197 ? -29.975 -17.454 32.967 1.00 86.19 197 ILE A CA 1
ATOM 1567 C C . ILE A 1 197 ? -30.855 -16.225 32.697 1.00 86.19 197 ILE A C 1
ATOM 1569 O O . ILE A 1 197 ? -32.072 -16.382 32.573 1.00 86.19 197 ILE A O 1
ATOM 1573 N N . PRO A 1 198 ? -30.285 -15.014 32.565 1.00 81.75 198 PRO A N 1
ATOM 1574 C CA . PRO A 1 198 ? -31.072 -13.828 32.253 1.00 81.75 198 PRO A CA 1
ATOM 1575 C C . PRO A 1 198 ? -31.780 -13.942 30.910 1.00 81.75 198 PRO A C 1
ATOM 1577 O O . PRO A 1 198 ? -31.179 -14.329 29.908 1.00 81.75 198 PRO A O 1
ATOM 1580 N N . GLU A 1 199 ? -33.035 -13.493 30.854 1.00 80.38 199 GLU A N 1
ATOM 1581 C CA . GLU A 1 199 ? -33.794 -13.420 29.600 1.00 80.38 199 GLU A CA 1
ATOM 1582 C C . GLU A 1 199 ? -33.142 -12.497 28.561 1.00 80.38 199 GLU A C 1
ATOM 1584 O O . GLU A 1 199 ? -33.234 -12.747 27.356 1.00 80.38 199 GLU A O 1
ATOM 1589 N N . ILE A 1 200 ? -32.491 -11.424 29.022 1.00 80.88 200 ILE A N 1
ATOM 1590 C CA . ILE A 1 200 ? -31.782 -10.441 28.200 1.00 80.88 200 ILE A CA 1
ATOM 1591 C C . ILE A 1 200 ? -30.472 -10.036 28.871 1.00 80.88 200 ILE A C 1
ATOM 1593 O O . ILE A 1 200 ? -30.415 -9.819 30.075 1.00 80.88 200 ILE A O 1
ATOM 1597 N N . HIS A 1 201 ? -29.410 -9.874 28.085 1.00 85.56 201 HIS A N 1
ATOM 1598 C CA . HIS A 1 201 ? -28.158 -9.312 28.591 1.00 85.56 201 HIS A CA 1
ATOM 1599 C C . HIS A 1 201 ? -28.172 -7.787 28.496 1.00 85.56 201 HIS A C 1
ATOM 1601 O O . HIS A 1 201 ? -28.839 -7.193 27.643 1.00 85.56 201 HIS A O 1
ATOM 1607 N N . LEU A 1 202 ? -27.364 -7.146 29.338 1.00 81.06 202 LEU A N 1
ATOM 1608 C CA . LEU A 1 202 ? -27.170 -5.703 29.310 1.00 81.06 202 LEU A CA 1
ATOM 1609 C C . LEU A 1 202 ? -26.575 -5.220 27.974 1.00 81.06 202 LEU A C 1
ATOM 1611 O O . LEU A 1 202 ? -25.754 -5.881 27.332 1.00 81.06 202 LEU A O 1
ATOM 1615 N N . GLY A 1 203 ? -26.980 -4.015 27.569 1.00 84.69 203 GLY A N 1
ATOM 1616 C CA . GLY A 1 203 ? -26.541 -3.400 26.319 1.00 84.69 203 GLY A CA 1
ATOM 1617 C C . GLY A 1 203 ? -25.086 -2.917 26.348 1.00 84.69 203 GLY A C 1
ATOM 1618 O O . GLY A 1 203 ? -24.606 -2.349 27.333 1.00 84.69 203 GLY A O 1
ATOM 1619 N N . ILE A 1 204 ? -24.409 -3.062 25.214 1.00 88.69 204 ILE A N 1
ATOM 1620 C CA . ILE A 1 204 ? -23.056 -2.571 24.966 1.00 88.69 204 ILE A CA 1
ATOM 1621 C C . ILE A 1 204 ? -23.118 -1.161 24.365 1.00 88.69 204 ILE A C 1
ATOM 1623 O O . ILE A 1 204 ? -23.860 -0.887 23.420 1.00 88.69 204 ILE A O 1
ATOM 1627 N N . LYS A 1 205 ? -22.307 -0.245 24.896 1.00 87.25 205 LYS A N 1
ATOM 1628 C CA . LYS A 1 205 ? -22.195 1.157 24.470 1.00 87.25 205 LYS A CA 1
ATOM 1629 C C . LYS A 1 205 ? -21.231 1.300 23.281 1.00 87.25 205 LYS A C 1
ATOM 1631 O O . LYS A 1 205 ? -20.293 2.089 23.330 1.00 87.25 205 LYS A O 1
ATOM 1636 N N . LEU A 1 206 ? -21.446 0.523 22.218 1.00 89.00 206 LEU A N 1
ATOM 1637 C CA . LEU A 1 206 ? -20.608 0.564 21.018 1.00 89.00 206 LEU A CA 1
ATOM 1638 C C . LEU A 1 206 ? -20.912 1.827 20.183 1.00 89.00 206 LEU A C 1
ATOM 1640 O O . LEU A 1 206 ? -22.080 2.052 19.846 1.00 89.00 206 LEU A O 1
ATOM 1644 N N . PRO A 1 207 ? -19.905 2.634 19.798 1.00 86.00 207 PRO A N 1
ATOM 1645 C CA . PRO A 1 207 ? -20.102 3.750 18.876 1.00 86.00 207 PRO A CA 1
ATOM 1646 C C . PRO A 1 207 ? -20.812 3.320 17.582 1.00 86.00 207 PRO A C 1
ATOM 1648 O O . PRO A 1 207 ? -20.437 2.336 16.949 1.00 86.00 207 PRO A O 1
ATOM 1651 N N . GLY A 1 208 ? -21.859 4.053 17.194 1.00 84.19 208 GLY A N 1
ATOM 1652 C CA . GLY A 1 208 ? -22.663 3.767 15.997 1.00 84.19 208 GLY A CA 1
ATOM 1653 C C . GLY A 1 208 ? -23.743 2.686 16.163 1.00 84.19 208 GLY A C 1
ATOM 1654 O O . GLY A 1 208 ? -24.572 2.533 15.268 1.00 84.19 208 GLY A O 1
ATOM 1655 N N . ALA A 1 209 ? -23.790 1.964 17.288 1.00 86.88 209 ALA A N 1
ATOM 1656 C CA . ALA A 1 209 ? -24.865 1.011 17.576 1.00 86.88 209 ALA A CA 1
ATOM 1657 C C . ALA A 1 209 ? -26.099 1.700 18.187 1.00 86.88 209 ALA A C 1
ATOM 1659 O O . ALA A 1 209 ? -26.000 2.764 18.806 1.00 86.88 209 ALA A O 1
ATOM 1660 N N . LYS A 1 210 ? -27.281 1.079 18.053 1.00 85.12 210 LYS A N 1
ATOM 1661 C CA . LYS A 1 210 ? -28.484 1.560 18.751 1.00 85.12 210 LYS A CA 1
ATOM 1662 C C . LYS A 1 210 ? -28.328 1.403 20.274 1.00 85.12 210 LYS A C 1
ATOM 1664 O O . LYS A 1 210 ? -27.724 0.429 20.730 1.00 85.12 210 LYS A O 1
ATOM 1669 N N . PRO A 1 211 ? -28.907 2.308 21.087 1.00 75.94 211 PRO A N 1
ATOM 1670 C CA . PRO A 1 211 ? -28.954 2.129 22.534 1.00 75.94 211 PRO A CA 1
ATOM 1671 C C . PRO A 1 211 ? -29.565 0.774 22.904 1.00 75.94 211 PRO A C 1
ATOM 1673 O O . PRO A 1 211 ? -30.648 0.441 22.435 1.00 75.94 211 PRO A O 1
ATOM 1676 N N . GLY A 1 212 ? -28.872 0.008 23.749 1.00 75.25 212 GLY A N 1
ATOM 1677 C CA . GLY A 1 212 ? -29.328 -1.323 24.162 1.00 75.25 212 GLY A CA 1
ATOM 1678 C C . GLY A 1 212 ? -28.881 -2.462 23.243 1.00 75.25 212 GLY A C 1
ATOM 1679 O O . GLY A 1 212 ? -29.274 -3.595 23.488 1.00 75.25 212 GLY A O 1
ATOM 1680 N N . ALA A 1 213 ? -28.056 -2.195 22.223 1.00 85.25 213 ALA A N 1
ATOM 1681 C CA . ALA A 1 213 ? -27.506 -3.252 21.383 1.00 85.25 213 ALA A CA 1
ATOM 1682 C C . ALA A 1 213 ? -26.721 -4.269 22.220 1.00 85.25 213 ALA A C 1
ATOM 1684 O O . ALA A 1 213 ? -25.836 -3.898 22.991 1.00 85.25 213 ALA A O 1
ATOM 1685 N N . ALA A 1 214 ? -27.039 -5.548 22.060 1.00 85.50 214 ALA A N 1
ATOM 1686 C CA . ALA A 1 214 ? -26.411 -6.629 22.805 1.00 85.50 214 ALA A CA 1
ATOM 1687 C C . ALA A 1 214 ? -25.450 -7.423 21.911 1.00 85.50 214 ALA A C 1
ATOM 1689 O O . ALA A 1 214 ? -25.630 -7.522 20.694 1.00 85.50 214 ALA A O 1
ATOM 1690 N N . LEU A 1 215 ? -24.406 -7.978 22.534 1.00 87.88 215 LEU A N 1
ATOM 1691 C CA . LEU A 1 215 ? -23.470 -8.888 21.868 1.00 87.88 215 LEU A CA 1
ATOM 1692 C C . LEU A 1 215 ? -24.090 -10.280 21.667 1.00 87.88 215 LEU A C 1
ATOM 1694 O O . LEU A 1 215 ? -23.846 -10.922 20.652 1.00 87.88 215 LEU A O 1
ATOM 1698 N N . ILE A 1 216 ? -24.900 -10.723 22.632 1.00 87.50 216 ILE A N 1
ATOM 1699 C CA . ILE A 1 216 ? -25.648 -11.981 22.608 1.00 87.50 216 ILE A CA 1
ATOM 1700 C C . ILE A 1 216 ? -27.112 -11.627 22.865 1.00 87.50 216 ILE A C 1
ATOM 1702 O O . ILE A 1 216 ? -27.443 -11.088 23.921 1.00 87.50 216 ILE A O 1
ATOM 1706 N N . SER A 1 217 ? -27.972 -11.886 21.882 1.00 81.62 217 SER A N 1
ATOM 1707 C CA . SER A 1 217 ? -29.409 -11.623 21.978 1.00 81.62 217 SER A CA 1
ATOM 1708 C C . SER A 1 217 ? -30.200 -12.588 21.112 1.00 81.62 217 SER A C 1
ATOM 1710 O O . SER A 1 217 ? -29.928 -12.697 19.914 1.00 81.62 217 SER A O 1
ATOM 1712 N N . PHE A 1 218 ? -31.231 -13.178 21.698 1.00 82.19 218 PHE A N 1
ATOM 1713 C CA . PHE A 1 218 ? -32.226 -14.001 21.024 1.00 82.19 218 PHE A CA 1
ATOM 1714 C C . PHE A 1 218 ? -33.578 -13.314 21.239 1.00 82.19 218 PHE A C 1
ATOM 1716 O O . PHE A 1 218 ? -34.107 -13.317 22.343 1.00 82.19 218 PHE A O 1
ATOM 1723 N N . ASN A 1 219 ? -34.081 -12.605 20.228 1.00 73.62 219 ASN A N 1
ATOM 1724 C CA . ASN A 1 219 ? -35.207 -11.674 20.383 1.00 73.62 219 ASN A CA 1
ATOM 1725 C C . ASN A 1 219 ? -36.395 -11.960 19.449 1.00 73.62 219 ASN A C 1
ATOM 1727 O O . ASN A 1 219 ? -37.200 -11.064 19.212 1.00 73.62 219 ASN A O 1
ATOM 1731 N N . ASP A 1 220 ? -36.457 -13.164 18.884 1.00 77.31 220 ASP A N 1
ATOM 1732 C CA . ASP A 1 220 ? -37.451 -13.597 17.900 1.00 77.31 220 ASP A CA 1
ATOM 1733 C C . ASP A 1 220 ? -37.706 -15.104 18.088 1.00 77.31 220 ASP A C 1
ATOM 1735 O O . ASP A 1 220 ? -36.772 -15.837 18.436 1.00 77.31 220 ASP A O 1
ATOM 1739 N N . GLU A 1 221 ? -38.940 -15.564 17.856 1.00 80.00 221 GLU A N 1
ATOM 1740 C CA . GLU A 1 221 ? -39.340 -16.976 17.991 1.00 80.00 221 GLU A CA 1
ATOM 1741 C C . GLU A 1 221 ? -38.482 -17.899 17.119 1.00 80.00 221 GLU A C 1
ATOM 1743 O O . GLU A 1 221 ? -38.164 -19.022 17.509 1.00 80.00 221 GLU A O 1
ATOM 1748 N N . SER A 1 222 ? -38.025 -17.395 15.969 1.00 82.25 222 SER A N 1
ATOM 1749 C CA . SER A 1 222 ? -37.132 -18.116 15.056 1.00 82.25 222 SER A CA 1
ATOM 1750 C C . SER A 1 222 ? -35.783 -18.516 15.670 1.00 82.25 222 SER A C 1
ATOM 1752 O O . SER A 1 222 ? -35.094 -19.369 15.109 1.00 82.25 222 SER A O 1
ATOM 1754 N N . TYR A 1 223 ? -35.391 -17.931 16.807 1.00 81.25 223 TYR A N 1
ATOM 1755 C CA . TYR A 1 223 ? -34.159 -18.285 17.519 1.00 81.25 223 TYR A CA 1
ATOM 1756 C C . TYR A 1 223 ? -34.371 -19.223 18.709 1.00 81.25 223 TYR A C 1
ATOM 1758 O O . TYR A 1 223 ? -33.397 -19.573 19.377 1.00 81.25 223 TYR A O 1
ATOM 1766 N N . THR A 1 224 ? -35.615 -19.613 18.983 1.00 82.69 224 THR A N 1
ATOM 1767 C CA . THR A 1 224 ? -35.940 -20.555 20.054 1.00 82.69 224 THR A CA 1
ATOM 1768 C C . THR A 1 224 ? -35.582 -21.978 19.634 1.00 82.69 224 THR A C 1
ATOM 1770 O O . THR A 1 224 ? -35.792 -22.387 18.492 1.00 82.69 224 THR A O 1
ATOM 1773 N N . SER A 1 225 ? -34.982 -22.742 20.543 1.00 80.62 225 SER A N 1
ATOM 1774 C CA . SER A 1 225 ? -34.573 -24.122 20.286 1.00 80.62 225 SER A CA 1
ATOM 1775 C C . SER A 1 225 ? -34.648 -24.935 21.571 1.00 80.62 225 SER A C 1
ATOM 1777 O O . SER A 1 225 ? -34.485 -24.390 22.657 1.00 80.62 225 SER A O 1
ATOM 1779 N N . TYR A 1 226 ? -34.931 -26.237 21.468 1.00 82.44 226 TYR A N 1
ATOM 1780 C CA . TYR A 1 226 ? -35.043 -27.148 22.621 1.00 82.44 226 TYR A CA 1
ATOM 1781 C C . TYR A 1 226 ? -35.989 -26.656 23.741 1.00 82.44 226 TYR A C 1
ATOM 1783 O O . TYR A 1 226 ? -35.750 -26.914 24.918 1.00 82.44 226 TYR A O 1
ATOM 1791 N N . GLY A 1 227 ? -37.057 -25.929 23.384 1.00 80.38 227 GLY A N 1
ATOM 1792 C CA . GLY A 1 227 ? -38.006 -25.349 24.345 1.00 80.38 227 GLY A CA 1
ATOM 1793 C C . GLY A 1 227 ? -37.471 -24.139 25.119 1.00 80.38 227 GLY A C 1
ATOM 1794 O O . GLY A 1 227 ? -38.083 -23.727 26.099 1.00 80.38 227 GLY A O 1
ATOM 1795 N N . LEU A 1 228 ? -36.328 -23.581 24.709 1.00 82.81 228 LEU A N 1
ATOM 1796 C CA . LEU A 1 228 ? -35.696 -22.440 25.359 1.00 82.81 228 LEU A CA 1
ATOM 1797 C C . LEU A 1 228 ? -36.063 -21.151 24.631 1.00 82.81 228 LEU A C 1
ATOM 1799 O O . LEU A 1 228 ? -35.806 -21.011 23.430 1.00 82.81 228 LEU A O 1
ATOM 1803 N N . ASP A 1 229 ? -36.627 -20.206 25.377 1.00 78.88 229 ASP A N 1
ATOM 1804 C CA . ASP A 1 229 ? -36.960 -18.876 24.879 1.00 78.88 229 ASP A CA 1
ATOM 1805 C C . ASP A 1 229 ? -35.859 -17.857 25.211 1.00 78.88 229 ASP A C 1
ATOM 1807 O O . ASP A 1 229 ? -35.098 -18.006 26.175 1.00 78.88 229 ASP A O 1
ATOM 1811 N N . ARG A 1 230 ? -35.759 -16.820 24.375 1.00 82.06 230 ARG A N 1
ATOM 1812 C CA . ARG A 1 230 ? -34.797 -15.718 24.483 1.00 82.06 230 ARG A CA 1
ATOM 1813 C C . ARG A 1 230 ? -33.377 -16.214 24.786 1.00 82.06 230 ARG A C 1
ATOM 1815 O O . ARG A 1 230 ? -32.896 -17.186 24.190 1.00 82.06 230 ARG A O 1
ATOM 1822 N N . ASN A 1 231 ? -32.668 -15.534 25.688 1.00 82.81 231 ASN A N 1
ATOM 1823 C CA . ASN A 1 231 ? -31.299 -15.871 26.058 1.00 82.81 231 ASN A CA 1
ATOM 1824 C C . ASN A 1 231 ? -31.173 -17.174 26.866 1.00 82.81 231 ASN A C 1
ATOM 1826 O O . ASN A 1 231 ? -30.040 -17.573 27.147 1.00 82.81 231 ASN A O 1
ATOM 1830 N N . GLY A 1 232 ? -32.265 -17.906 27.121 1.00 81.44 232 GLY A N 1
ATOM 1831 C CA . GLY A 1 232 ? -32.200 -19.304 27.552 1.00 81.44 232 GLY A CA 1
ATOM 1832 C C . GLY A 1 232 ? -31.329 -20.158 26.619 1.00 81.44 232 GLY A C 1
ATOM 1833 O O . GLY A 1 232 ? -30.605 -21.035 27.085 1.00 81.44 232 GLY A O 1
ATOM 1834 N N . ASN A 1 233 ? -31.299 -19.828 25.320 1.00 83.06 233 ASN A N 1
ATOM 1835 C CA . ASN A 1 233 ? -30.430 -20.464 24.320 1.00 83.06 233 ASN A CA 1
ATOM 1836 C C . ASN A 1 233 ? -28.937 -20.113 24.450 1.00 83.06 233 ASN A C 1
ATOM 1838 O O . ASN A 1 233 ? -28.097 -20.783 23.853 1.00 83.06 233 ASN A O 1
ATOM 1842 N N . SER A 1 234 ? -28.578 -19.063 25.194 1.00 86.69 234 SER A N 1
ATOM 1843 C CA . SER A 1 234 ? -27.176 -18.661 25.364 1.00 86.69 234 SER A CA 1
ATOM 1844 C C . SER A 1 234 ? -26.425 -19.527 26.378 1.00 86.69 234 SER A C 1
ATOM 1846 O O . SER A 1 234 ? -25.203 -19.650 26.279 1.00 86.69 234 SER A O 1
ATOM 1848 N N . ALA A 1 235 ? -27.147 -20.094 27.356 1.00 87.62 235 ALA A N 1
ATOM 1849 C CA . ALA A 1 235 ? -26.593 -20.764 28.534 1.00 87.62 235 ALA A CA 1
ATOM 1850 C C . ALA A 1 235 ? -25.497 -19.943 29.255 1.00 87.62 235 ALA A C 1
ATOM 1852 O O . ALA A 1 235 ? -24.568 -20.505 29.839 1.00 87.62 235 ALA A O 1
ATOM 1853 N N . VAL A 1 236 ? -25.572 -18.608 29.198 1.00 91.31 236 VAL A N 1
ATOM 1854 C CA . VAL A 1 236 ? -24.686 -17.698 29.932 1.00 91.31 236 VAL A CA 1
ATOM 1855 C C . VAL A 1 236 ? -25.420 -17.240 31.186 1.00 91.31 236 VAL A C 1
ATOM 1857 O O . VAL A 1 236 ? -26.461 -16.606 31.081 1.00 91.31 236 VAL A O 1
ATOM 1860 N N . GLY A 1 237 ? -24.880 -17.581 32.354 1.00 90.12 237 GLY A N 1
ATOM 1861 C CA . GLY A 1 237 ? -25.434 -17.166 33.642 1.00 90.12 237 GLY A CA 1
ATOM 1862 C C . GLY A 1 237 ? -25.259 -15.675 33.932 1.00 90.12 237 GLY A C 1
ATOM 1863 O O . GLY A 1 237 ? -24.390 -15.030 33.332 1.00 90.12 237 GLY A O 1
ATOM 1864 N N . GLU A 1 238 ? -26.069 -15.143 34.847 1.00 86.94 238 GLU A N 1
ATOM 1865 C CA . GLU A 1 238 ? -26.097 -13.734 35.257 1.00 86.94 238 GLU A CA 1
ATOM 1866 C C . GLU A 1 238 ? -24.714 -13.230 35.687 1.00 86.94 238 GLU A C 1
ATOM 1868 O O . GLU A 1 238 ? -24.285 -12.173 35.216 1.00 86.94 238 GLU A O 1
ATOM 1873 N N . GLU A 1 239 ? -23.954 -14.028 36.457 1.00 88.12 239 GLU A N 1
ATOM 1874 C CA . GLU A 1 239 ? -22.593 -13.670 36.891 1.00 88.12 239 GLU A CA 1
ATOM 1875 C C . GLU A 1 239 ? -21.715 -13.393 35.657 1.00 88.12 239 GLU A C 1
ATOM 1877 O O . GLU A 1 239 ? -21.045 -12.364 35.536 1.00 88.12 239 GLU A O 1
ATOM 1882 N N . ALA A 1 240 ? -21.724 -14.313 34.689 1.00 92.38 240 ALA A N 1
ATOM 1883 C CA . ALA A 1 240 ? -20.918 -14.183 33.480 1.00 92.38 240 ALA A CA 1
ATOM 1884 C C . ALA A 1 240 ? -21.405 -13.033 32.590 1.00 92.38 240 ALA A C 1
ATOM 1886 O O . ALA A 1 240 ? -20.576 -12.303 32.033 1.00 92.38 240 ALA A O 1
ATOM 1887 N N . ALA A 1 241 ? -22.727 -12.879 32.459 1.00 90.56 241 ALA A N 1
ATOM 1888 C CA . ALA A 1 241 ? -23.367 -11.851 31.652 1.00 90.56 241 ALA A CA 1
ATOM 1889 C C . ALA A 1 241 ? -23.019 -10.446 32.151 1.00 90.56 241 ALA A C 1
ATOM 1891 O O . ALA A 1 241 ? -22.555 -9.608 31.369 1.00 90.56 241 ALA A O 1
ATOM 1892 N N . PHE A 1 242 ? -23.149 -10.218 33.459 1.00 89.00 242 PHE A N 1
ATOM 1893 C CA . PHE A 1 242 ? -22.745 -8.980 34.111 1.00 89.00 242 PHE A CA 1
ATOM 1894 C C . PHE A 1 242 ? -21.266 -8.673 33.845 1.00 89.00 242 PHE A C 1
ATOM 1896 O O . PHE A 1 242 ? -20.928 -7.591 33.351 1.00 89.00 242 PHE A O 1
ATOM 1903 N N . LYS A 1 243 ? -20.375 -9.636 34.117 1.00 92.94 243 LYS A N 1
ATOM 1904 C CA . LYS A 1 243 ? -18.922 -9.440 34.017 1.00 92.94 243 LYS A CA 1
ATOM 1905 C C . LYS A 1 243 ? -18.479 -9.055 32.610 1.00 92.94 243 LYS A C 1
ATOM 1907 O O . LYS A 1 243 ? -17.783 -8.053 32.440 1.00 92.94 243 LYS A O 1
ATOM 1912 N N . TYR A 1 244 ? -18.890 -9.805 31.583 1.00 94.06 244 TYR A N 1
ATOM 1913 C CA . TYR A 1 244 ? -18.420 -9.523 30.223 1.00 94.06 244 TYR A CA 1
ATOM 1914 C C . TYR A 1 244 ? -18.959 -8.187 29.694 1.00 94.06 244 TYR A C 1
ATOM 1916 O O . TYR A 1 244 ? -18.228 -7.471 29.005 1.00 94.06 244 TYR A O 1
ATOM 1924 N N . VAL A 1 245 ? -20.216 -7.833 30.007 1.00 91.31 245 VAL A N 1
ATOM 1925 C CA . VAL A 1 245 ? -20.811 -6.561 29.571 1.00 91.31 245 VAL A CA 1
ATOM 1926 C C . VAL A 1 245 ? -20.129 -5.388 30.266 1.00 91.31 245 VAL A C 1
ATOM 1928 O O . VAL A 1 245 ? -19.784 -4.403 29.606 1.00 91.31 245 VAL A O 1
ATOM 1931 N N . THR A 1 246 ? -19.903 -5.493 31.576 1.00 90.38 246 THR A N 1
ATOM 1932 C CA . THR A 1 246 ? -19.217 -4.467 32.368 1.00 90.38 246 THR A CA 1
ATOM 1933 C C . THR A 1 246 ? -17.806 -4.224 31.843 1.00 90.38 246 THR A C 1
ATOM 1935 O O . THR A 1 246 ? -17.460 -3.080 31.543 1.00 90.38 246 THR A O 1
ATOM 1938 N N . THR A 1 247 ? -17.026 -5.285 31.624 1.00 93.44 247 THR A N 1
ATOM 1939 C CA . THR A 1 247 ? -15.672 -5.180 31.065 1.00 93.44 247 THR A CA 1
ATOM 1940 C C . THR A 1 247 ? -15.673 -4.574 29.668 1.00 93.44 247 THR A C 1
ATOM 1942 O O . THR A 1 247 ? -14.911 -3.651 29.389 1.00 93.44 247 THR A O 1
ATOM 1945 N N . LEU A 1 248 ? -16.547 -5.042 28.775 1.00 93.62 248 LEU A N 1
ATOM 1946 C CA . LEU A 1 248 ? -16.590 -4.537 27.405 1.00 93.62 248 LEU A CA 1
ATOM 1947 C C . LEU A 1 248 ? -16.971 -3.049 27.357 1.00 93.62 248 LEU A C 1
ATOM 1949 O O . LEU A 1 248 ? -16.355 -2.272 26.629 1.00 93.62 248 LEU A O 1
ATOM 1953 N N . ASN A 1 249 ? -17.944 -2.631 28.170 1.00 91.06 249 ASN A N 1
ATOM 1954 C CA . ASN A 1 249 ? -18.316 -1.224 28.303 1.00 91.06 249 ASN A CA 1
ATOM 1955 C C . ASN A 1 249 ? -17.198 -0.378 28.922 1.00 91.06 249 ASN A C 1
ATOM 1957 O O . ASN A 1 249 ? -17.011 0.763 28.500 1.00 91.06 249 ASN A O 1
ATOM 1961 N N . TYR A 1 250 ? -16.442 -0.923 29.880 1.00 90.62 250 TYR A N 1
ATOM 1962 C CA . TYR A 1 250 ? -15.268 -0.252 30.432 1.00 90.62 250 TYR A CA 1
ATOM 1963 C C . TYR A 1 250 ? -14.226 0.010 29.339 1.00 90.62 250 TYR A C 1
ATOM 1965 O O . TYR A 1 250 ? -13.813 1.157 29.154 1.00 90.62 250 TYR A O 1
ATOM 1973 N N . LEU A 1 251 ? -13.857 -1.016 28.564 1.00 93.19 251 LEU A N 1
ATOM 1974 C CA . LEU A 1 251 ? -12.864 -0.891 27.492 1.00 93.19 251 LEU A CA 1
ATOM 1975 C C . LEU A 1 251 ? -13.311 0.114 26.418 1.00 93.19 251 LEU A C 1
ATOM 1977 O O . LEU A 1 251 ? -12.507 0.913 25.951 1.00 93.19 251 LEU A O 1
ATOM 1981 N N . LEU A 1 252 ? -14.604 0.136 26.079 1.00 91.38 252 LEU A N 1
ATOM 1982 C CA . LEU A 1 252 ? -15.186 1.108 25.143 1.00 91.38 252 LEU A CA 1
ATOM 1983 C C . LEU A 1 252 ? -15.272 2.536 25.704 1.00 91.38 252 LEU A C 1
ATOM 1985 O O . LEU A 1 252 ? -15.341 3.494 24.939 1.00 91.38 252 LEU A O 1
ATOM 1989 N N . SER A 1 253 ? -15.282 2.705 27.027 1.00 86.25 253 SER A N 1
ATOM 1990 C CA . SER A 1 253 ? -15.238 4.032 27.653 1.00 86.25 253 SER A CA 1
ATOM 1991 C C . SER A 1 253 ? -13.815 4.585 27.776 1.00 86.25 253 SER A C 1
ATOM 1993 O O . SER A 1 253 ? -13.638 5.802 27.818 1.00 86.25 253 SER A O 1
ATOM 1995 N N . ASN A 1 254 ? -12.801 3.711 27.783 1.00 85.38 254 ASN A N 1
ATOM 1996 C CA . ASN A 1 254 ? -11.400 4.104 27.857 1.00 85.38 254 ASN A CA 1
ATOM 1997 C C . ASN A 1 254 ? -10.764 4.180 26.460 1.00 85.38 254 ASN A C 1
ATOM 1999 O O . ASN A 1 254 ? -10.597 3.165 25.787 1.00 85.38 254 ASN A O 1
ATOM 2003 N N . ARG A 1 255 ? -10.350 5.382 26.043 1.00 82.50 255 ARG A N 1
ATOM 2004 C CA . ARG A 1 255 ? -9.719 5.629 24.732 1.00 82.50 255 ARG A CA 1
ATOM 2005 C C . ARG A 1 255 ? -8.399 4.887 24.526 1.00 82.50 255 ARG A C 1
ATOM 2007 O O . ARG A 1 255 ? -8.016 4.664 23.389 1.00 82.50 255 ARG A O 1
ATOM 2014 N N . GLU A 1 256 ? -7.720 4.501 25.598 1.00 84.88 256 GLU A N 1
ATOM 2015 C CA . GLU A 1 256 ? -6.479 3.723 25.516 1.00 84.88 256 GLU A CA 1
ATOM 2016 C C . GLU A 1 256 ? -6.747 2.265 25.133 1.00 84.88 256 GLU A C 1
ATOM 2018 O O . GLU A 1 256 ? -5.884 1.602 24.576 1.00 84.88 256 GLU A O 1
ATOM 2023 N N . SER A 1 257 ? -7.953 1.754 25.402 1.00 89.12 257 SER A N 1
ATOM 2024 C CA . SER A 1 257 ? -8.305 0.335 25.260 1.00 89.12 257 SER A CA 1
ATOM 2025 C C . SER A 1 257 ? -9.094 0.009 23.989 1.00 89.12 257 SER A C 1
ATOM 2027 O O . SER A 1 257 ? -9.470 -1.148 23.775 1.00 89.12 257 SER A O 1
ATOM 2029 N N . HIS A 1 258 ? -9.373 1.011 23.152 1.00 93.56 258 HIS A N 1
ATOM 2030 C CA . HIS A 1 258 ? -10.015 0.797 21.864 1.00 93.56 258 HIS A CA 1
ATOM 2031 C C . HIS A 1 258 ? -9.634 1.853 20.822 1.00 93.56 258 HIS A C 1
ATOM 2033 O O . HIS A 1 258 ? -9.290 2.985 21.141 1.00 93.56 258 HIS A O 1
ATOM 2039 N N . THR A 1 259 ? -9.746 1.491 19.546 1.00 93.19 259 THR A N 1
ATOM 2040 C CA . THR A 1 259 ? -9.542 2.392 18.406 1.00 93.19 259 THR A CA 1
ATOM 2041 C C . THR A 1 259 ? -10.595 2.121 17.335 1.00 93.19 259 THR A C 1
ATOM 2043 O O . THR A 1 259 ? -10.786 0.979 16.919 1.00 93.19 259 THR A O 1
ATOM 2046 N N . GLY A 1 260 ? -11.263 3.173 16.857 1.00 91.50 260 GLY A N 1
ATOM 2047 C CA . GLY A 1 260 ? -12.235 3.088 15.766 1.00 91.50 260 GLY A CA 1
ATOM 2048 C C . GLY A 1 260 ? -11.614 3.389 14.401 1.00 91.50 260 GLY A C 1
ATOM 2049 O O . GLY A 1 260 ? -11.027 4.455 14.218 1.00 91.50 260 GLY A O 1
ATOM 2050 N N . ILE A 1 261 ? -11.780 2.489 13.427 1.00 90.31 261 ILE A N 1
ATOM 2051 C CA . ILE A 1 261 ? -11.361 2.689 12.030 1.00 90.31 261 ILE A CA 1
ATOM 2052 C C . ILE A 1 261 ? -12.509 2.301 11.095 1.00 90.31 261 ILE A C 1
ATOM 2054 O O . ILE A 1 261 ? -12.871 1.131 10.982 1.00 90.31 261 ILE A O 1
ATOM 2058 N N . GLY A 1 262 ? -13.079 3.293 10.405 1.00 86.62 262 GLY A N 1
ATOM 2059 C CA . GLY A 1 262 ? -14.340 3.102 9.686 1.00 86.62 262 GLY A CA 1
ATOM 2060 C C . GLY A 1 262 ? -15.475 2.812 10.671 1.00 86.62 262 GLY A C 1
ATOM 2061 O O . GLY A 1 262 ? -15.637 3.531 11.655 1.00 86.62 262 GLY A O 1
ATOM 2062 N N . ASP A 1 263 ? -16.240 1.754 10.425 1.00 87.62 263 ASP A N 1
ATOM 2063 C CA . ASP A 1 263 ? -17.276 1.240 11.329 1.00 87.62 263 ASP A CA 1
ATOM 2064 C C . ASP A 1 263 ? -16.766 0.140 12.282 1.00 87.62 263 ASP A C 1
ATOM 2066 O O . ASP A 1 263 ? -17.526 -0.339 13.126 1.00 87.62 263 ASP A O 1
ATOM 2070 N N . VAL A 1 264 ? -15.492 -0.261 12.173 1.00 92.56 264 VAL A N 1
ATOM 2071 C CA . VAL A 1 264 ? -14.882 -1.285 13.031 1.00 92.56 264 VAL A CA 1
ATOM 2072 C C . VAL A 1 264 ? -14.289 -0.637 14.278 1.00 92.56 264 VAL A C 1
ATOM 2074 O O . VAL A 1 264 ? -13.466 0.273 14.192 1.00 92.56 264 VAL A O 1
ATOM 2077 N N . GLN A 1 265 ? -14.677 -1.138 15.446 1.00 94.25 265 GLN A N 1
ATOM 2078 C CA . GLN A 1 265 ? -14.068 -0.819 16.733 1.00 94.25 265 GLN A CA 1
ATOM 2079 C C . GLN A 1 265 ? -13.129 -1.954 17.130 1.00 94.25 265 GLN A C 1
ATOM 2081 O O . GLN A 1 265 ? -13.574 -3.078 17.369 1.00 94.25 265 GLN A O 1
ATOM 2086 N N . PHE A 1 266 ? -11.834 -1.661 17.189 1.00 95.38 266 PHE A N 1
ATOM 2087 C CA . PHE A 1 266 ? -10.830 -2.563 17.734 1.00 95.38 266 PHE A CA 1
ATOM 2088 C C . PHE A 1 266 ? -10.750 -2.357 19.233 1.00 95.38 266 PHE A C 1
ATOM 2090 O O . PHE A 1 266 ? -10.406 -1.268 19.674 1.00 95.38 266 PHE A O 1
ATOM 2097 N N . ILE A 1 267 ? -11.051 -3.389 20.003 1.00 96.69 267 ILE A N 1
ATOM 2098 C CA . ILE A 1 267 ? -10.956 -3.396 21.461 1.00 96.69 267 ILE A CA 1
ATOM 2099 C C . ILE A 1 267 ? -9.840 -4.354 21.838 1.00 96.69 267 ILE A C 1
ATOM 2101 O O . ILE A 1 267 ? -9.794 -5.462 21.308 1.00 96.69 267 ILE A O 1
ATOM 2105 N N . TYR A 1 268 ? -8.944 -3.949 22.730 1.00 96.88 268 TYR A N 1
ATOM 2106 C CA . TYR A 1 268 ? -7.758 -4.741 23.036 1.00 96.88 268 TYR A CA 1
ATOM 2107 C C . TYR A 1 268 ? -7.348 -4.644 24.503 1.00 96.88 268 TYR A C 1
ATOM 2109 O O . TYR A 1 268 ? -7.515 -3.606 25.144 1.00 96.88 268 TYR A O 1
ATOM 2117 N N . TRP A 1 269 ? -6.852 -5.755 25.051 1.00 97.38 269 TRP A N 1
ATOM 2118 C CA . TRP A 1 269 ? -6.490 -5.862 26.464 1.00 97.38 269 TRP A CA 1
ATOM 2119 C C . TRP A 1 269 ? -5.472 -6.971 26.740 1.00 97.38 269 TRP A C 1
ATOM 2121 O O . TRP A 1 269 ? -5.445 -7.996 26.059 1.00 97.38 269 TRP A O 1
ATOM 2131 N N . ALA A 1 270 ? -4.670 -6.777 27.787 1.00 96.25 270 ALA A N 1
ATOM 2132 C CA . ALA A 1 270 ? -3.849 -7.823 28.390 1.00 96.25 270 ALA A CA 1
ATOM 2133 C C . ALA A 1 270 ? -4.645 -8.599 29.449 1.00 96.25 270 ALA A C 1
ATOM 2135 O O . ALA A 1 270 ? -5.493 -8.022 30.138 1.00 96.25 270 ALA A O 1
ATOM 2136 N N . LYS A 1 271 ? -4.353 -9.893 29.617 1.00 95.56 271 LYS A N 1
ATOM 2137 C CA . LYS A 1 271 ? -4.996 -10.743 30.635 1.00 95.56 271 LYS A CA 1
ATOM 2138 C C . LYS A 1 271 ? -4.845 -10.179 32.051 1.00 95.56 271 LYS A C 1
ATOM 2140 O O . LYS A 1 271 ? -5.792 -10.215 32.823 1.00 95.56 271 LYS A O 1
ATOM 2145 N N . SER A 1 272 ? -3.677 -9.629 32.362 1.00 93.56 272 SER A N 1
ATOM 2146 C CA . SER A 1 272 ? -3.306 -9.021 33.645 1.00 93.56 272 SER A CA 1
ATOM 2147 C C . SER A 1 272 ? -4.020 -7.708 33.965 1.00 93.56 272 SER A C 1
ATOM 2149 O O . SER A 1 272 ? -3.813 -7.162 35.051 1.00 93.56 272 SER A O 1
ATOM 2151 N N . ALA A 1 273 ? -4.819 -7.156 33.045 1.00 92.75 273 ALA A N 1
ATOM 2152 C CA . ALA A 1 273 ? -5.442 -5.839 33.181 1.00 92.75 273 ALA A CA 1
ATOM 2153 C C . ALA A 1 273 ? -4.440 -4.689 33.421 1.00 92.75 273 ALA A C 1
ATOM 2155 O O . ALA A 1 273 ? -4.775 -3.698 34.076 1.00 92.75 273 ALA A O 1
ATOM 2156 N N . ASP A 1 274 ? -3.186 -4.832 32.993 1.00 91.38 274 ASP A N 1
ATOM 2157 C CA . ASP A 1 274 ? -2.209 -3.741 32.994 1.00 91.38 274 ASP A CA 1
ATOM 2158 C C . ASP A 1 274 ? -2.370 -2.919 31.714 1.00 91.38 274 ASP A C 1
ATOM 2160 O O . ASP A 1 274 ? -2.372 -3.497 30.635 1.00 91.38 274 ASP A O 1
ATOM 2164 N N . LYS A 1 275 ? -2.530 -1.596 31.842 1.00 89.75 275 LYS A N 1
ATOM 2165 C CA . LYS A 1 275 ? -2.832 -0.669 30.739 1.00 89.75 275 LYS A CA 1
ATOM 2166 C C . LYS A 1 275 ? -1.644 -0.395 29.817 1.00 89.75 275 LYS A C 1
ATOM 2168 O O . LYS A 1 275 ? -1.857 -0.025 28.665 1.00 89.75 275 LYS A O 1
ATOM 2173 N N . GLN A 1 276 ? -0.412 -0.615 30.285 1.00 89.94 276 GLN A N 1
ATOM 2174 C CA . GLN A 1 276 ? 0.793 -0.313 29.502 1.00 89.94 276 GLN A CA 1
ATOM 2175 C C . GLN A 1 276 ? 0.829 -1.081 28.170 1.00 89.94 276 GLN A C 1
ATOM 2177 O O . GLN A 1 276 ? 1.303 -0.569 27.155 1.00 89.94 276 GLN A O 1
ATOM 2182 N N . TYR A 1 277 ? 0.277 -2.298 28.144 1.00 92.62 277 TYR A N 1
ATOM 2183 C CA . TYR A 1 277 ? 0.177 -3.117 26.936 1.00 92.62 277 TYR A CA 1
ATOM 2184 C C . TYR A 1 277 ? -0.754 -2.485 25.889 1.00 92.62 277 TYR A C 1
ATOM 2186 O O . TYR A 1 277 ? -0.437 -2.469 24.697 1.00 92.62 277 TYR A O 1
ATOM 2194 N N . GLN A 1 278 ? -1.892 -1.940 26.326 1.00 92.56 278 GLN A N 1
ATOM 2195 C CA . GLN A 1 278 ? -2.876 -1.262 25.485 1.00 92.56 278 GLN A CA 1
ATOM 2196 C C . GLN A 1 278 ? -2.296 0.030 24.908 1.00 92.56 278 GLN A C 1
ATOM 2198 O O . GLN A 1 278 ? -2.443 0.259 23.709 1.00 92.56 278 GLN A O 1
ATOM 2203 N N . ASP A 1 279 ? -1.592 0.824 25.717 1.00 89.06 279 ASP A N 1
ATOM 2204 C CA . ASP A 1 279 ? -0.971 2.080 25.275 1.00 89.06 279 ASP A CA 1
ATOM 2205 C C . ASP A 1 279 ? 0.066 1.839 24.173 1.00 89.06 279 ASP A C 1
ATOM 2207 O O . ASP A 1 279 ? 0.049 2.487 23.120 1.00 89.06 279 ASP A O 1
ATOM 2211 N N . ILE A 1 280 ? 0.940 0.847 24.382 1.00 90.81 280 ILE A N 1
ATOM 2212 C CA . ILE A 1 280 ? 1.933 0.439 23.386 1.00 90.81 280 ILE A CA 1
ATOM 2213 C C . ILE A 1 280 ? 1.229 -0.038 22.113 1.00 90.81 280 ILE A C 1
ATOM 2215 O O . ILE A 1 280 ? 1.578 0.418 21.026 1.00 90.81 280 ILE A O 1
ATOM 2219 N N . PHE A 1 281 ? 0.225 -0.916 22.215 1.00 92.88 281 PHE A N 1
ATOM 2220 C CA . PHE A 1 281 ? -0.484 -1.426 21.039 1.00 92.88 281 PHE A CA 1
ATOM 2221 C C . PHE A 1 281 ? -1.222 -0.320 20.265 1.00 92.88 281 PHE A C 1
ATOM 2223 O O . PHE A 1 281 ? -1.106 -0.235 19.040 1.00 92.88 281 PHE A O 1
ATOM 2230 N N . GLY A 1 282 ? -1.928 0.567 20.971 1.00 91.88 282 GLY A N 1
ATOM 2231 C CA . GLY A 1 282 ? -2.669 1.685 20.387 1.00 91.88 282 GLY A CA 1
ATOM 2232 C C . GLY A 1 282 ? -1.778 2.640 19.587 1.00 91.88 282 GLY A C 1
ATOM 2233 O O . GLY A 1 282 ? -2.200 3.139 18.540 1.00 91.88 282 GLY A O 1
ATOM 2234 N N . SER A 1 283 ? -0.516 2.821 20.001 1.00 90.38 283 SER A N 1
ATOM 2235 C CA . SER A 1 283 ? 0.456 3.661 19.282 1.00 90.38 283 SER A CA 1
ATOM 2236 C C . SER A 1 283 ? 0.727 3.201 17.838 1.00 90.38 283 SER A C 1
ATOM 2238 O O . SER A 1 283 ? 0.983 4.027 16.959 1.00 90.38 283 SER A O 1
ATOM 2240 N N . PHE A 1 284 ? 0.594 1.900 17.542 1.00 91.19 284 PHE A N 1
ATOM 2241 C CA . PHE A 1 284 ? 0.750 1.362 16.183 1.00 91.19 284 PHE A CA 1
ATOM 2242 C C . PHE A 1 284 ? -0.472 1.623 15.292 1.00 91.19 284 PHE A C 1
ATOM 2244 O O . PHE A 1 284 ? -0.344 1.717 14.066 1.00 91.19 284 PHE A O 1
ATOM 2251 N N . LEU A 1 285 ? -1.663 1.738 15.887 1.00 91.62 285 LEU A N 1
ATOM 2252 C CA . LEU A 1 285 ? -2.907 1.893 15.138 1.00 91.62 285 LEU A CA 1
ATOM 2253 C C . LEU A 1 285 ? -3.097 3.322 14.623 1.00 91.62 285 LEU A C 1
ATOM 2255 O O . LEU A 1 285 ? -3.459 3.514 13.457 1.00 91.62 285 LEU A O 1
ATOM 2259 N N . THR A 1 286 ? -2.828 4.321 15.466 1.00 87.12 286 THR A N 1
ATOM 2260 C CA . THR A 1 286 ? -3.070 5.744 15.173 1.00 87.12 286 THR A CA 1
ATOM 2261 C C . THR A 1 286 ? -1.921 6.635 15.639 1.00 87.12 286 THR A C 1
ATOM 2263 O O . THR A 1 286 ? -1.388 6.423 16.724 1.00 87.12 286 THR A O 1
ATOM 2266 N N . LYS A 1 287 ? -1.593 7.675 14.852 1.00 81.94 287 LYS A N 1
ATOM 2267 C CA . LYS A 1 287 ? -0.571 8.677 15.211 1.00 81.94 287 LYS A CA 1
ATOM 2268 C C . LYS A 1 287 ? -1.008 9.463 16.452 1.00 81.94 287 LYS A C 1
ATOM 2270 O O . LYS A 1 287 ? -2.121 9.989 16.478 1.00 81.94 287 LYS A O 1
ATOM 2275 N N . SER A 1 288 ? -0.110 9.603 17.420 1.00 79.62 288 SER A N 1
ATOM 2276 C CA . SER A 1 288 ? -0.213 10.527 18.557 1.00 79.62 288 SER A CA 1
ATOM 2277 C C . SER A 1 288 ? 1.113 11.283 18.719 1.00 79.62 288 SER A C 1
ATOM 2279 O O . SER A 1 288 ? 2.084 10.967 18.039 1.00 79.62 288 SER A O 1
ATOM 2281 N N . GLU A 1 289 ? 1.191 12.289 19.593 1.00 74.75 289 GLU A N 1
ATOM 2282 C CA . GLU A 1 289 ? 2.436 13.063 19.783 1.00 74.75 289 GLU A CA 1
ATOM 2283 C C . GLU A 1 289 ? 3.641 12.191 20.175 1.00 74.75 289 GLU A C 1
ATOM 2285 O O . GLU A 1 289 ? 4.769 12.506 19.813 1.00 74.75 289 GLU A O 1
ATOM 2290 N N . LYS A 1 290 ? 3.400 11.080 20.884 1.00 79.00 290 LYS A N 1
ATOM 2291 C CA . LYS A 1 290 ? 4.443 10.175 21.396 1.00 79.00 290 LYS A CA 1
ATOM 2292 C C . LYS A 1 290 ? 4.543 8.852 20.635 1.00 79.00 290 LYS A C 1
ATOM 2294 O O . LYS A 1 290 ? 5.385 8.026 20.980 1.00 79.00 290 LYS A O 1
ATOM 2299 N N . SER A 1 291 ? 3.687 8.609 19.636 1.00 81.06 291 SER A N 1
ATOM 2300 C CA . SER A 1 291 ? 3.594 7.290 18.996 1.00 81.06 291 SER A CA 1
ATOM 2301 C C . SER A 1 291 ? 4.915 6.854 18.371 1.00 81.06 291 SER A C 1
ATOM 2303 O O . SER A 1 291 ? 5.347 5.725 18.578 1.00 81.06 291 SER A O 1
ATOM 2305 N N . ASP A 1 292 ? 5.590 7.753 17.660 1.00 81.56 292 ASP A N 1
ATOM 2306 C CA . ASP A 1 292 ? 6.805 7.425 16.910 1.00 81.56 292 ASP A CA 1
ATOM 2307 C C . ASP A 1 292 ? 7.975 7.099 17.845 1.00 81.56 292 ASP A C 1
ATOM 2309 O O . ASP A 1 292 ? 8.711 6.141 17.608 1.00 81.56 292 ASP A O 1
ATOM 2313 N N . GLU A 1 293 ? 8.104 7.837 18.950 1.00 83.50 293 GLU A N 1
ATOM 2314 C CA . GLU A 1 293 ? 9.113 7.583 19.982 1.00 83.50 293 GLU A CA 1
ATOM 2315 C C . GLU A 1 293 ? 8.900 6.213 20.642 1.00 83.50 293 GLU A C 1
ATOM 2317 O O . GLU A 1 293 ? 9.848 5.429 20.771 1.00 83.50 293 GLU A O 1
ATOM 2322 N N . ILE A 1 294 ? 7.650 5.898 21.007 1.00 84.88 294 ILE A N 1
ATOM 2323 C CA . ILE A 1 294 ? 7.272 4.606 21.594 1.00 84.88 294 ILE A CA 1
ATOM 2324 C C . ILE A 1 294 ? 7.616 3.474 20.622 1.00 84.88 294 ILE A C 1
ATOM 2326 O O . ILE A 1 294 ? 8.327 2.539 20.996 1.00 84.88 294 ILE A O 1
ATOM 2330 N N . ILE A 1 295 ? 7.176 3.576 19.365 1.00 84.69 295 ILE A N 1
ATOM 2331 C CA . ILE A 1 295 ? 7.424 2.558 18.337 1.00 84.69 295 ILE A CA 1
ATOM 2332 C C . ILE A 1 295 ? 8.928 2.371 18.106 1.00 84.69 295 ILE A C 1
ATOM 2334 O O . ILE A 1 295 ? 9.413 1.236 18.072 1.00 84.69 295 ILE A O 1
ATOM 2338 N N . HIS A 1 296 ? 9.687 3.464 17.988 1.00 85.38 296 HIS A N 1
ATOM 2339 C CA . HIS A 1 296 ? 11.131 3.405 17.778 1.00 85.38 296 HIS A CA 1
ATOM 2340 C C . HIS A 1 296 ? 11.840 2.698 18.938 1.00 85.38 296 HIS A C 1
ATOM 2342 O O . HIS A 1 296 ? 12.679 1.821 18.715 1.00 85.38 296 HIS A O 1
ATOM 2348 N N . ASN A 1 297 ? 11.491 3.038 20.182 1.00 85.25 297 ASN A N 1
ATOM 2349 C CA . ASN A 1 297 ? 12.061 2.418 21.375 1.00 85.25 297 ASN A CA 1
ATOM 2350 C C . ASN A 1 297 ? 11.731 0.916 21.438 1.00 85.25 297 ASN A C 1
ATOM 2352 O O . ASN A 1 297 ? 12.631 0.092 21.623 1.00 85.25 297 ASN A O 1
ATOM 2356 N N . VAL A 1 298 ? 10.469 0.552 21.183 1.00 86.19 298 VAL A N 1
ATOM 2357 C CA . VAL A 1 298 ? 10.008 -0.843 21.131 1.00 86.19 298 VAL A CA 1
ATOM 2358 C C . VAL A 1 298 ? 10.794 -1.641 20.087 1.00 86.19 298 VAL A C 1
ATOM 2360 O O . VAL A 1 298 ? 11.403 -2.657 20.422 1.00 86.19 298 VAL A O 1
ATOM 2363 N N . PHE A 1 299 ? 10.859 -1.177 18.835 1.00 85.50 299 PHE A N 1
ATOM 2364 C CA . PHE A 1 299 ? 11.562 -1.893 17.764 1.00 85.50 299 PHE A CA 1
ATOM 2365 C C . PHE A 1 299 ? 13.075 -1.964 17.981 1.00 85.50 299 PHE A C 1
ATOM 2367 O O . PHE A 1 299 ? 13.682 -3.010 17.738 1.00 85.50 299 PHE A O 1
ATOM 2374 N N . LYS A 1 300 ? 13.694 -0.894 18.493 1.00 83.75 300 LYS A N 1
ATOM 2375 C CA . LYS A 1 300 ? 15.121 -0.887 18.839 1.00 83.75 300 LYS A CA 1
ATOM 2376 C C . LYS A 1 300 ? 15.441 -1.948 19.889 1.00 83.75 300 LYS A C 1
ATOM 2378 O O . LYS A 1 300 ? 16.415 -2.682 19.724 1.00 83.75 300 LYS A O 1
ATOM 2383 N N . ARG A 1 301 ? 14.624 -2.071 20.937 1.00 82.81 301 ARG A N 1
ATOM 2384 C CA . ARG A 1 301 ? 14.806 -3.091 21.982 1.00 82.81 301 ARG A CA 1
ATOM 2385 C C . ARG A 1 301 ? 14.564 -4.503 21.450 1.00 82.81 301 ARG A C 1
ATOM 2387 O O . ARG A 1 301 ? 15.415 -5.366 21.657 1.00 82.81 301 ARG A O 1
ATOM 2394 N N . LEU A 1 302 ? 13.500 -4.713 20.670 1.00 82.75 302 LEU A N 1
ATOM 2395 C CA . LEU A 1 302 ? 13.210 -6.007 20.037 1.00 82.75 302 LEU A CA 1
ATOM 2396 C C . LEU A 1 302 ? 14.346 -6.478 19.122 1.00 82.75 302 LEU A C 1
ATOM 2398 O O . LEU A 1 302 ? 14.755 -7.633 19.205 1.00 82.75 302 LEU A O 1
ATOM 2402 N N . SER A 1 303 ? 14.925 -5.581 18.315 1.00 80.25 303 SER A N 1
ATOM 2403 C CA . SER A 1 303 ? 16.065 -5.909 17.440 1.00 80.25 303 SER A CA 1
ATOM 2404 C C . SER A 1 303 ? 17.318 -6.376 18.196 1.00 80.25 303 SER A C 1
ATOM 2406 O O . SER A 1 303 ? 18.156 -7.071 17.630 1.00 80.25 303 SER A O 1
ATOM 2408 N N . ARG A 1 304 ? 17.441 -6.017 19.480 1.00 80.19 304 ARG A N 1
ATOM 2409 C CA . ARG A 1 304 ? 18.555 -6.386 20.368 1.00 80.19 304 ARG A CA 1
ATOM 2410 C C . ARG A 1 304 ? 18.222 -7.568 21.284 1.00 80.19 304 ARG A C 1
ATOM 2412 O O . ARG A 1 304 ? 19.028 -7.891 22.150 1.00 80.19 304 ARG A O 1
ATOM 2419 N N . GLY A 1 305 ? 17.031 -8.159 21.152 1.00 73.31 305 GLY A N 1
ATOM 2420 C CA . GLY A 1 305 ? 16.528 -9.177 22.081 1.00 73.31 305 GLY A CA 1
ATOM 2421 C C . GLY A 1 305 ? 16.335 -8.660 23.512 1.00 73.31 305 GLY A C 1
ATOM 2422 O O . GLY A 1 305 ? 16.359 -9.444 24.455 1.00 73.31 305 GLY A O 1
ATOM 2423 N N . GLN A 1 306 ? 16.192 -7.343 23.691 1.00 74.62 306 GLN A N 1
ATOM 2424 C CA . GLN A 1 306 ? 16.058 -6.698 24.998 1.00 74.62 306 GLN A CA 1
ATOM 2425 C C . GLN A 1 306 ? 14.587 -6.557 25.399 1.00 74.62 306 GLN A C 1
ATOM 2427 O O . GLN A 1 306 ? 13.712 -6.384 24.548 1.00 74.62 306 GLN A O 1
ATOM 2432 N N . MET A 1 307 ? 14.318 -6.561 26.708 1.00 67.00 307 MET A N 1
ATOM 2433 C CA . MET A 1 307 ? 12.987 -6.256 27.234 1.00 67.00 307 MET A CA 1
ATOM 2434 C C . MET A 1 307 ? 12.593 -4.802 26.945 1.00 67.00 307 MET A C 1
ATOM 2436 O O . MET A 1 307 ? 13.386 -3.876 27.139 1.00 67.00 307 MET A O 1
ATOM 2440 N N . ILE A 1 308 ? 11.352 -4.610 26.487 1.00 70.56 308 ILE A N 1
ATOM 2441 C CA . ILE A 1 308 ? 10.781 -3.301 26.119 1.00 70.56 308 ILE A CA 1
ATOM 2442 C C . ILE A 1 308 ? 10.686 -2.376 27.329 1.00 70.56 308 ILE A C 1
ATOM 2444 O O . ILE A 1 308 ? 10.999 -1.197 27.221 1.00 70.56 308 ILE A O 1
ATOM 2448 N N . ASP A 1 309 ? 10.316 -2.940 28.471 1.00 69.12 309 ASP A N 1
ATOM 2449 C CA . ASP A 1 309 ? 10.357 -2.343 29.799 1.00 69.12 309 ASP A CA 1
ATOM 2450 C C . ASP A 1 309 ? 10.516 -3.492 30.809 1.00 69.12 309 ASP A C 1
ATOM 2452 O O . ASP A 1 309 ? 10.141 -4.625 30.499 1.00 69.12 309 ASP A O 1
ATOM 2456 N N . ALA A 1 310 ? 11.052 -3.224 32.000 1.00 62.38 310 ALA A N 1
ATOM 2457 C CA . ALA A 1 310 ? 11.166 -4.212 33.075 1.00 62.38 310 ALA A CA 1
ATOM 2458 C C . ALA A 1 310 ? 9.797 -4.795 33.483 1.00 62.38 310 ALA A C 1
ATOM 2460 O O . ALA A 1 310 ? 9.735 -5.908 33.997 1.00 62.38 310 ALA A O 1
ATOM 2461 N N . ASN A 1 311 ? 8.709 -4.065 33.207 1.00 72.94 311 ASN A N 1
ATOM 2462 C CA . ASN A 1 311 ? 7.340 -4.437 33.568 1.00 72.94 311 ASN A CA 1
ATOM 2463 C C . ASN A 1 311 ? 6.526 -5.066 32.416 1.00 72.94 311 ASN A C 1
ATOM 2465 O O . ASN A 1 311 ? 5.416 -5.541 32.645 1.00 72.94 311 ASN A O 1
ATOM 2469 N N . ILE A 1 312 ? 7.056 -5.108 31.185 1.00 84.75 312 ILE A N 1
ATOM 2470 C CA . ILE A 1 312 ? 6.357 -5.699 30.030 1.00 84.75 312 ILE A CA 1
ATOM 2471 C C . ILE A 1 312 ? 6.815 -7.149 29.840 1.00 84.75 312 ILE A C 1
ATOM 2473 O O . ILE A 1 312 ? 7.917 -7.423 29.359 1.00 84.75 312 ILE A O 1
ATOM 2477 N N . ASN A 1 313 ? 5.937 -8.095 30.160 1.00 88.25 313 ASN A N 1
ATOM 2478 C CA . ASN A 1 313 ? 6.143 -9.516 29.918 1.00 88.25 313 ASN A CA 1
ATOM 2479 C C . ASN A 1 313 ? 5.786 -9.874 28.466 1.00 88.25 313 ASN A C 1
ATOM 2481 O O . ASN A 1 313 ? 4.635 -9.788 28.044 1.00 88.25 313 ASN A O 1
ATOM 2485 N N . ALA A 1 314 ? 6.766 -10.350 27.697 1.00 88.25 314 ALA A N 1
ATOM 2486 C CA . ALA A 1 314 ? 6.562 -10.760 26.307 1.00 88.25 314 ALA A CA 1
ATOM 2487 C C . ALA A 1 314 ? 5.580 -11.940 26.145 1.00 88.25 314 ALA A C 1
ATOM 2489 O O . ALA A 1 314 ? 4.947 -12.066 25.098 1.00 88.25 314 ALA A O 1
ATOM 2490 N N . ASN A 1 315 ? 5.438 -12.790 27.165 1.00 91.75 315 ASN A N 1
ATOM 2491 C CA . ASN A 1 315 ? 4.527 -13.937 27.148 1.00 91.75 315 ASN A CA 1
ATOM 2492 C C . ASN A 1 315 ? 3.127 -13.603 27.679 1.00 91.75 315 ASN A C 1
ATOM 2494 O O . ASN A 1 315 ? 2.292 -14.500 27.773 1.00 91.75 315 ASN A O 1
ATOM 2498 N N . GLU A 1 316 ? 2.866 -12.339 28.021 1.00 94.44 316 GLU A N 1
ATOM 2499 C CA . GLU A 1 316 ? 1.549 -11.894 28.467 1.00 94.44 316 GLU A CA 1
ATOM 2500 C C . GLU A 1 316 ? 0.493 -12.180 27.384 1.00 94.44 316 GLU A C 1
ATOM 2502 O O . GLU A 1 316 ? 0.661 -11.723 26.245 1.00 94.44 316 GLU A O 1
ATOM 2507 N N . PRO A 1 317 ? -0.586 -12.926 27.697 1.00 96.62 317 PRO A N 1
ATOM 2508 C CA . PRO A 1 317 ? -1.684 -13.120 26.762 1.00 96.62 317 PRO A CA 1
ATOM 2509 C C . PRO A 1 317 ? -2.379 -11.789 26.476 1.00 96.62 317 PRO A C 1
ATOM 2511 O O . PRO A 1 317 ? -2.827 -11.090 27.390 1.00 96.62 317 PRO A O 1
ATOM 2514 N N . PHE A 1 318 ? -2.478 -11.458 25.195 1.00 97.06 318 PHE A N 1
ATOM 2515 C CA . PHE A 1 318 ? -3.064 -10.227 24.700 1.00 97.06 318 PHE A CA 1
ATOM 2516 C C . PHE A 1 318 ? -4.179 -10.541 23.707 1.00 97.06 318 PHE A C 1
ATOM 2518 O O . PHE A 1 318 ? -4.036 -11.385 22.816 1.00 97.06 318 PHE A O 1
ATOM 2525 N N . PHE A 1 319 ? -5.297 -9.845 23.874 1.00 97.81 319 PHE A N 1
ATOM 2526 C CA . PHE A 1 319 ? -6.537 -10.099 23.160 1.00 97.81 319 PHE A CA 1
ATOM 2527 C C . PHE A 1 319 ? -6.931 -8.885 22.336 1.00 97.81 319 PHE A C 1
ATOM 2529 O O . PHE A 1 319 ? -6.795 -7.749 22.790 1.00 97.81 319 PHE A O 1
ATOM 2536 N N . ILE A 1 320 ? -7.442 -9.126 21.130 1.00 97.38 320 ILE A N 1
ATOM 2537 C CA . ILE A 1 320 ? -7.936 -8.087 20.225 1.00 97.38 320 ILE A CA 1
ATOM 2538 C C . ILE A 1 320 ? -9.267 -8.552 19.634 1.00 97.38 320 ILE A C 1
ATOM 2540 O O . ILE A 1 320 ? -9.363 -9.621 19.033 1.00 97.38 320 ILE A O 1
ATOM 2544 N N . LEU A 1 321 ? -10.300 -7.733 19.791 1.00 97.19 321 LEU A N 1
ATOM 2545 C CA . LEU A 1 321 ? -11.664 -7.981 19.342 1.00 97.19 321 LEU A CA 1
ATOM 2546 C C . LEU A 1 321 ? -12.098 -6.874 18.378 1.00 97.19 321 LEU A C 1
ATOM 2548 O O . LEU A 1 321 ? -12.102 -5.700 18.740 1.00 97.19 321 LEU A O 1
ATOM 2552 N N . GLY A 1 322 ? -12.495 -7.246 17.162 1.00 95.81 322 GLY A N 1
ATOM 2553 C CA . GLY A 1 322 ? -13.088 -6.321 16.196 1.00 95.81 322 GLY A CA 1
ATOM 2554 C C . GLY A 1 322 ? -14.611 -6.384 16.230 1.00 95.81 322 GLY A C 1
ATOM 2555 O O . GLY A 1 322 ? -15.181 -7.419 15.885 1.00 95.81 322 GLY A O 1
ATOM 2556 N N . LEU A 1 323 ? -15.279 -5.288 16.597 1.00 94.75 323 LEU A N 1
ATOM 2557 C CA . LEU A 1 323 ? -16.743 -5.184 16.621 1.00 94.75 323 LEU A CA 1
ATOM 2558 C C . LEU A 1 323 ? -17.250 -4.171 15.592 1.00 94.75 323 LEU A C 1
ATOM 2560 O O . LEU A 1 323 ? -16.679 -3.096 15.452 1.00 94.75 323 LEU A O 1
ATOM 2564 N N . THR A 1 324 ? -18.357 -4.478 14.917 1.00 92.69 324 THR A N 1
ATOM 2565 C CA . THR A 1 324 ? -19.089 -3.511 14.078 1.00 92.69 324 THR A CA 1
ATOM 2566 C C . THR A 1 324 ? -20.544 -3.397 14.527 1.00 92.69 324 THR A C 1
ATOM 2568 O O . THR A 1 324 ? -21.148 -4.423 14.873 1.00 92.69 324 THR A O 1
ATOM 2571 N N . PRO A 1 325 ? -21.144 -2.196 14.492 1.00 90.00 325 PRO A N 1
ATOM 2572 C CA . PRO A 1 325 ? -22.562 -2.028 14.773 1.00 90.00 325 PRO A CA 1
ATOM 2573 C C . PRO A 1 325 ? -23.422 -2.645 13.658 1.00 90.00 325 PRO A C 1
ATOM 2575 O O . PRO A 1 325 ? -23.113 -2.519 12.477 1.00 90.00 325 PRO A O 1
ATOM 2578 N N . ASN A 1 326 ? -24.529 -3.291 14.028 1.00 82.88 326 ASN A N 1
ATOM 2579 C CA . ASN A 1 326 ? -25.539 -3.800 13.100 1.00 82.88 326 ASN A CA 1
ATOM 2580 C C . ASN A 1 326 ? -26.946 -3.528 13.656 1.00 82.88 326 ASN A C 1
ATOM 2582 O O . ASN A 1 326 ? -27.585 -4.393 14.257 1.00 82.88 326 ASN A O 1
ATOM 2586 N N . ALA A 1 327 ? -27.421 -2.290 13.498 1.00 77.81 327 ALA A N 1
ATOM 2587 C CA . ALA A 1 327 ? -28.676 -1.811 14.079 1.00 77.81 327 ALA A CA 1
ATOM 2588 C C . ALA A 1 327 ? -28.773 -2.088 15.597 1.00 77.81 327 ALA A C 1
ATOM 2590 O O . ALA A 1 327 ? -28.125 -1.400 16.383 1.00 77.81 327 ALA A O 1
ATOM 2591 N N . ALA A 1 328 ? -29.602 -3.053 16.010 1.00 74.38 328 ALA A N 1
ATOM 2592 C CA . ALA A 1 328 ? -29.787 -3.455 17.410 1.00 74.38 328 ALA A CA 1
ATOM 2593 C C . ALA A 1 328 ? -28.853 -4.600 17.856 1.00 74.38 328 ALA A C 1
ATOM 2595 O O . ALA A 1 328 ? -28.933 -5.045 18.997 1.00 74.38 328 ALA A O 1
ATOM 2596 N N . ARG A 1 329 ? -27.975 -5.084 16.972 1.00 76.25 329 ARG A N 1
ATOM 2597 C CA . ARG A 1 329 ? -27.010 -6.159 17.229 1.00 76.25 329 ARG A CA 1
ATOM 2598 C C . ARG A 1 329 ? -25.586 -5.659 17.052 1.00 76.25 329 ARG A C 1
ATOM 2600 O O . ARG A 1 329 ? -25.333 -4.653 16.387 1.00 76.25 329 ARG A O 1
ATOM 2607 N N . ILE A 1 330 ? -24.650 -6.400 17.625 1.00 89.69 330 ILE A N 1
ATOM 2608 C CA . ILE A 1 330 ? -23.219 -6.177 17.445 1.00 89.69 330 ILE A CA 1
ATOM 2609 C C . ILE A 1 330 ? -22.628 -7.403 16.772 1.00 89.69 330 ILE A C 1
ATOM 2611 O O . ILE A 1 330 ? -22.874 -8.531 17.188 1.00 89.69 330 ILE A O 1
ATOM 2615 N N . SER A 1 331 ? -21.853 -7.185 15.715 1.00 90.06 331 SER A N 1
ATOM 2616 C CA . SER A 1 331 ? -21.183 -8.267 15.000 1.00 90.06 331 SER A CA 1
ATOM 2617 C C . SER A 1 331 ? -19.720 -8.334 15.413 1.00 90.06 331 SER A C 1
ATOM 2619 O O . SER A 1 331 ? -18.987 -7.358 15.247 1.00 90.06 331 SER A O 1
ATOM 2621 N N . ALA A 1 332 ? -19.295 -9.490 15.927 1.00 91.56 332 ALA A N 1
ATOM 2622 C CA . ALA A 1 332 ? -17.886 -9.795 16.139 1.00 91.56 332 ALA A CA 1
ATOM 2623 C C . ALA A 1 332 ? -17.257 -10.210 14.801 1.00 91.56 332 ALA A C 1
ATOM 2625 O O . ALA A 1 332 ? -17.604 -11.248 14.245 1.00 91.56 332 ALA A O 1
ATOM 2626 N N . ARG A 1 333 ? -16.372 -9.368 14.261 1.00 89.94 333 ARG A N 1
ATOM 2627 C CA . ARG A 1 333 ? -15.709 -9.580 12.964 1.00 89.94 333 ARG A CA 1
ATOM 2628 C C . ARG A 1 333 ? -14.540 -10.545 13.072 1.00 89.94 333 ARG A C 1
ATOM 2630 O O . ARG A 1 333 ? -14.383 -11.414 12.227 1.00 89.94 333 ARG A O 1
ATOM 2637 N N . PHE A 1 334 ? -13.733 -10.379 14.110 1.00 93.25 334 PHE A N 1
ATOM 2638 C CA . PHE A 1 334 ? -12.621 -11.261 14.426 1.00 93.25 334 PHE A CA 1
ATOM 2639 C C . PHE A 1 334 ? -12.317 -11.183 15.919 1.00 93.25 334 PHE A C 1
ATOM 2641 O O . PHE A 1 334 ? -12.631 -10.191 16.584 1.00 93.25 334 PHE A O 1
ATOM 2648 N N . PHE A 1 335 ? -11.675 -12.227 16.424 1.00 96.06 335 PHE A N 1
ATOM 2649 C CA . PHE A 1 335 ? -11.100 -12.281 17.757 1.00 96.06 335 PHE A CA 1
ATOM 2650 C C . PHE A 1 335 ? -9.723 -12.926 17.646 1.00 96.06 335 PHE A C 1
ATOM 2652 O O . PHE A 1 335 ? -9.594 -13.994 17.048 1.00 96.06 335 PHE A O 1
ATOM 2659 N N . LEU A 1 336 ? -8.708 -12.255 18.177 1.00 95.75 336 LEU A N 1
ATOM 2660 C CA . LEU A 1 336 ? -7.323 -12.699 18.144 1.00 95.75 336 LEU A CA 1
ATOM 2661 C C . LEU A 1 336 ? -6.796 -12.791 19.571 1.00 95.75 336 LEU A C 1
ATOM 2663 O O . LEU A 1 336 ? -6.921 -11.846 20.345 1.00 95.75 336 LEU A O 1
ATOM 2667 N N . GLU A 1 337 ? -6.192 -13.930 19.883 1.00 95.81 337 GLU A N 1
ATOM 2668 C CA . GLU A 1 337 ? -5.465 -14.200 21.119 1.00 95.81 337 GLU A CA 1
ATOM 2669 C C . GLU A 1 337 ? -4.037 -14.591 20.736 1.00 95.81 337 GLU A C 1
ATOM 2671 O O . GLU A 1 337 ? -3.834 -15.471 19.897 1.00 95.81 337 GLU A O 1
ATOM 2676 N N . ASN A 1 338 ? -3.046 -13.909 21.307 1.00 95.56 338 ASN A N 1
ATOM 2677 C CA . ASN A 1 338 ? -1.634 -14.224 21.101 1.00 95.56 338 ASN A CA 1
ATOM 2678 C C . ASN A 1 338 ? -0.799 -13.699 22.280 1.00 95.56 338 ASN A C 1
ATOM 2680 O O . ASN A 1 338 ? -1.308 -12.962 23.122 1.00 95.56 338 ASN A O 1
ATOM 2684 N N . SER A 1 339 ? 0.488 -14.037 22.347 1.00 95.06 339 SER A N 1
ATOM 2685 C CA . SER A 1 339 ? 1.394 -13.364 23.276 1.00 95.06 339 SER A CA 1
ATOM 2686 C C . SER A 1 339 ? 1.742 -11.963 22.777 1.00 95.06 339 SER A C 1
ATOM 2688 O O . SER A 1 339 ? 1.913 -11.728 21.573 1.00 95.06 339 SER A O 1
ATOM 2690 N N . PHE A 1 340 ? 1.887 -11.019 23.704 1.00 94.62 340 PHE A N 1
ATOM 2691 C CA . PHE A 1 340 ? 2.203 -9.635 23.366 1.00 94.62 340 PHE A CA 1
ATOM 2692 C C . PHE A 1 340 ? 3.526 -9.504 22.595 1.00 94.62 340 PHE A C 1
ATOM 2694 O O . PHE A 1 340 ? 3.607 -8.788 21.598 1.00 94.62 340 PHE A O 1
ATOM 2701 N N . GLY A 1 341 ? 4.551 -10.267 22.978 1.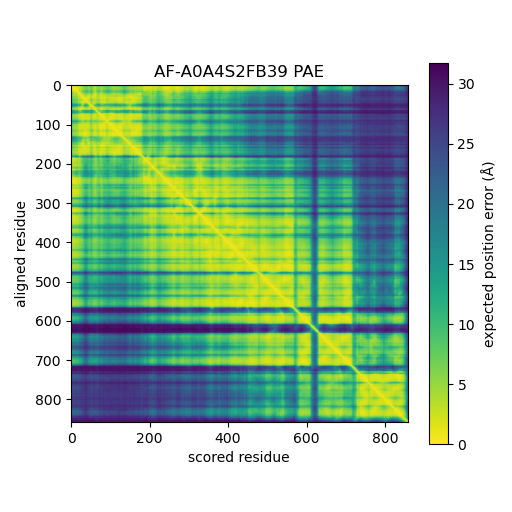00 91.75 341 GLY A N 1
ATOM 2702 C CA . GLY A 1 341 ? 5.833 -10.307 22.276 1.00 91.75 341 GLY A CA 1
ATOM 2703 C C . GLY A 1 341 ? 5.713 -10.791 20.827 1.00 91.75 341 GLY A C 1
ATOM 2704 O O . GLY A 1 341 ? 6.362 -10.234 19.940 1.00 91.75 341 GLY A O 1
ATOM 2705 N N . SER A 1 342 ? 4.841 -11.771 20.557 1.00 92.88 342 SER A N 1
ATOM 2706 C CA . SER A 1 342 ? 4.576 -12.245 19.190 1.00 92.88 342 SER A CA 1
ATOM 2707 C C . SER A 1 342 ? 3.900 -11.170 18.343 1.00 92.88 342 SER A C 1
ATOM 2709 O O . SER A 1 342 ? 4.305 -10.950 17.199 1.00 92.88 342 SER A O 1
ATOM 2711 N N . ILE A 1 343 ? 2.923 -10.455 18.914 1.00 95.00 343 ILE A N 1
ATOM 2712 C CA . ILE A 1 343 ? 2.257 -9.320 18.258 1.00 95.00 343 ILE A CA 1
ATOM 2713 C C . ILE A 1 343 ? 3.284 -8.258 17.862 1.00 95.00 343 ILE A C 1
ATOM 2715 O O . ILE A 1 343 ? 3.329 -7.844 16.702 1.00 95.00 343 ILE A O 1
ATOM 2719 N N . LEU A 1 344 ? 4.157 -7.861 18.788 1.00 93.25 344 LEU A N 1
ATOM 2720 C CA . LEU A 1 344 ? 5.158 -6.833 18.519 1.00 93.25 344 LEU A CA 1
ATOM 2721 C C . LEU A 1 344 ? 6.218 -7.281 17.504 1.00 93.25 344 LEU A C 1
ATOM 2723 O O . LEU A 1 344 ? 6.590 -6.503 16.626 1.00 93.25 344 LEU A O 1
ATOM 2727 N N . SER A 1 345 ? 6.657 -8.543 17.558 1.00 92.12 345 SER A N 1
ATOM 2728 C CA . SER A 1 345 ? 7.555 -9.117 16.546 1.00 92.12 345 SER A CA 1
ATOM 2729 C C . SER A 1 345 ? 6.924 -9.092 15.150 1.00 92.12 345 SER A C 1
ATOM 2731 O O . SER A 1 345 ? 7.587 -8.771 14.160 1.00 92.12 345 SER A O 1
ATOM 2733 N N . ASN A 1 346 ? 5.630 -9.397 15.047 1.00 95.62 346 ASN A N 1
ATOM 2734 C CA . ASN A 1 346 ? 4.914 -9.389 13.774 1.00 95.62 346 ASN A CA 1
ATOM 2735 C C . ASN A 1 346 ? 4.682 -7.965 13.246 1.00 95.62 346 ASN A C 1
ATOM 2737 O O . ASN A 1 346 ? 4.867 -7.730 12.049 1.00 95.62 346 ASN A O 1
ATOM 2741 N N . LEU A 1 347 ? 4.396 -7.001 14.127 1.00 94.88 347 LEU A N 1
ATOM 2742 C CA . LEU A 1 347 ? 4.353 -5.575 13.786 1.00 94.88 347 LEU A CA 1
ATOM 2743 C C . LEU A 1 347 ? 5.714 -5.067 13.292 1.00 94.88 347 LEU A C 1
ATOM 2745 O O . LEU A 1 347 ? 5.770 -4.360 12.287 1.00 94.88 347 LEU A O 1
ATOM 2749 N N . GLN A 1 348 ? 6.815 -5.487 13.921 1.00 92.81 348 GLN A N 1
ATOM 2750 C CA . GLN A 1 348 ? 8.165 -5.151 13.464 1.00 92.81 348 GLN A CA 1
ATOM 2751 C C . GLN A 1 348 ? 8.433 -5.710 12.062 1.00 92.81 348 GLN A C 1
ATOM 2753 O O . GLN A 1 348 ? 8.844 -4.966 11.176 1.00 92.81 348 GLN A O 1
ATOM 2758 N N . LYS A 1 349 ? 8.137 -6.994 11.814 1.00 94.81 349 LYS A N 1
ATOM 2759 C CA . LYS A 1 349 ? 8.277 -7.613 10.480 1.00 94.81 349 LYS A CA 1
ATOM 2760 C C . LYS A 1 349 ? 7.423 -6.911 9.423 1.00 94.81 349 LYS A C 1
ATOM 2762 O O . LYS A 1 349 ? 7.848 -6.772 8.278 1.00 94.81 349 LYS A O 1
ATOM 2767 N N . HIS A 1 350 ? 6.210 -6.488 9.780 1.00 96.06 350 HIS A N 1
ATOM 2768 C CA . HIS A 1 350 ? 5.371 -5.677 8.902 1.00 96.06 350 HIS A CA 1
ATOM 2769 C C . HIS A 1 350 ? 6.042 -4.340 8.575 1.00 96.06 350 HIS A C 1
ATOM 2771 O O . HIS A 1 350 ? 6.197 -4.028 7.397 1.00 96.06 350 HIS A O 1
ATOM 2777 N N . ASN A 1 351 ? 6.515 -3.611 9.587 1.00 93.75 351 ASN A N 1
ATOM 2778 C CA . ASN A 1 351 ? 7.176 -2.325 9.399 1.00 93.75 351 ASN A CA 1
ATOM 2779 C C . ASN A 1 351 ? 8.461 -2.430 8.559 1.00 93.75 351 ASN A C 1
ATOM 2781 O O . ASN A 1 351 ? 8.675 -1.623 7.663 1.00 93.75 351 ASN A O 1
ATOM 2785 N N . GLU A 1 352 ? 9.284 -3.458 8.783 1.00 93.00 352 GLU A N 1
ATOM 2786 C CA . GLU A 1 352 ? 10.491 -3.717 7.985 1.00 93.00 352 GLU A CA 1
ATOM 2787 C C . GLU A 1 352 ? 10.169 -3.913 6.495 1.00 93.00 352 GLU A C 1
ATOM 2789 O O . GLU A 1 352 ? 10.819 -3.325 5.633 1.00 93.00 352 GLU A O 1
ATOM 2794 N N . ARG A 1 353 ? 9.108 -4.667 6.171 1.00 95.75 353 ARG A N 1
ATOM 2795 C CA . ARG A 1 353 ? 8.647 -4.830 4.778 1.00 95.75 353 ARG A CA 1
ATOM 2796 C C . ARG A 1 353 ? 8.152 -3.523 4.155 1.00 95.75 353 ARG A C 1
ATOM 2798 O O . ARG A 1 353 ? 8.262 -3.352 2.944 1.00 95.75 353 ARG A O 1
ATOM 2805 N N . MET A 1 354 ? 7.603 -2.632 4.977 1.00 95.12 354 MET A N 1
ATOM 2806 C CA . MET A 1 354 ? 7.044 -1.338 4.577 1.00 95.12 354 MET A CA 1
ATOM 2807 C C . MET A 1 354 ? 8.096 -0.235 4.419 1.00 95.12 354 MET A C 1
ATOM 2809 O O . MET A 1 354 ? 7.762 0.827 3.897 1.00 95.12 354 MET A O 1
ATOM 2813 N N . LYS A 1 355 ? 9.346 -0.446 4.857 1.00 93.75 355 LYS A N 1
ATOM 2814 C CA . LYS A 1 355 ? 10.395 0.578 4.768 1.00 93.75 355 LYS A CA 1
ATOM 2815 C C . LYS A 1 355 ? 10.565 1.075 3.336 1.00 93.75 355 LYS A C 1
ATOM 2817 O O . LYS A 1 355 ? 10.827 0.299 2.415 1.00 93.75 355 LYS A O 1
ATOM 2822 N N . MET A 1 356 ? 10.430 2.380 3.164 1.00 94.44 356 MET A N 1
ATOM 2823 C CA . MET A 1 356 ? 10.497 3.073 1.883 1.00 94.44 356 MET A CA 1
ATOM 2824 C C . MET A 1 356 ? 10.967 4.501 2.140 1.00 94.44 356 MET A C 1
ATOM 2826 O O . MET A 1 356 ? 10.505 5.114 3.105 1.00 94.44 356 MET A O 1
ATOM 2830 N N . ALA A 1 357 ? 11.805 5.045 1.256 1.00 93.19 357 ALA A N 1
ATOM 2831 C CA . ALA A 1 357 ? 12.256 6.429 1.339 1.00 93.19 357 ALA A CA 1
ATOM 2832 C C . ALA A 1 357 ? 11.057 7.391 1.447 1.00 93.19 357 ALA A C 1
ATOM 2834 O O . ALA A 1 357 ? 10.195 7.456 0.555 1.00 93.19 357 ALA A O 1
ATOM 2835 N N . LYS A 1 358 ? 10.987 8.114 2.570 1.00 91.62 358 LYS A N 1
ATOM 2836 C CA . LYS A 1 358 ? 9.902 9.053 2.851 1.00 91.62 358 LYS A CA 1
ATOM 2837 C C . LYS A 1 358 ? 10.158 10.412 2.185 1.00 91.62 358 LYS A C 1
ATOM 2839 O O . LYS A 1 358 ? 11.311 10.839 2.098 1.00 91.62 358 LYS A O 1
ATOM 2844 N N . PRO A 1 359 ? 9.110 11.134 1.762 1.00 91.00 359 PRO A N 1
ATOM 2845 C CA . PRO A 1 359 ? 9.260 12.508 1.302 1.00 91.00 359 PRO A CA 1
ATOM 2846 C C . PRO A 1 359 ? 9.732 13.424 2.438 1.00 91.00 359 PRO A C 1
ATOM 2848 O O . PRO A 1 359 ? 9.301 13.278 3.579 1.00 91.00 359 PRO A O 1
ATOM 2851 N N . ALA A 1 360 ? 10.548 14.433 2.121 1.00 87.69 360 ALA A N 1
ATOM 2852 C CA . ALA A 1 360 ? 11.131 15.336 3.122 1.00 87.69 360 ALA A CA 1
ATOM 2853 C C . ALA A 1 360 ? 10.100 16.138 3.945 1.00 87.69 360 ALA A C 1
ATOM 2855 O O . ALA A 1 360 ? 10.411 16.586 5.044 1.00 87.69 360 ALA A O 1
ATOM 2856 N N . TYR A 1 361 ? 8.884 16.331 3.424 1.00 86.25 361 TYR A N 1
ATOM 2857 C CA . TYR A 1 361 ? 7.802 17.041 4.115 1.00 86.25 361 TYR A CA 1
ATOM 2858 C C . TYR A 1 361 ? 7.031 16.166 5.119 1.00 86.25 361 TYR A C 1
ATOM 2860 O O . TYR A 1 361 ? 6.139 16.669 5.800 1.00 86.25 361 TYR A O 1
ATOM 2868 N N . VAL A 1 362 ? 7.311 14.860 5.181 1.00 86.31 362 VAL A N 1
ATOM 2869 C CA . VAL A 1 362 ? 6.637 13.931 6.093 1.00 86.31 362 VAL A CA 1
ATOM 2870 C C . VAL A 1 362 ? 7.345 13.925 7.448 1.00 86.31 362 VAL A C 1
ATOM 2872 O O . VAL A 1 362 ? 8.508 13.537 7.563 1.00 86.31 362 VAL A O 1
ATOM 2875 N N . ASP A 1 363 ? 6.611 14.342 8.479 1.00 84.06 363 ASP A N 1
ATOM 2876 C CA . ASP A 1 363 ? 7.093 14.602 9.843 1.00 84.06 363 ASP A CA 1
ATOM 2877 C C . ASP A 1 363 ? 7.026 13.389 10.784 1.00 84.06 363 ASP A C 1
ATOM 2879 O O . ASP A 1 363 ? 7.314 13.518 11.968 1.00 84.06 363 ASP A O 1
ATOM 2883 N N . PHE A 1 364 ? 6.616 12.226 10.280 1.00 84.06 364 PHE A N 1
ATOM 2884 C CA . PHE A 1 364 ? 6.543 10.979 11.038 1.00 84.06 364 PHE A CA 1
ATOM 2885 C C . PHE A 1 364 ? 7.429 9.904 10.413 1.00 84.06 364 PHE A C 1
ATOM 2887 O O . PHE A 1 364 ? 7.775 9.974 9.228 1.00 84.06 364 PHE A O 1
ATOM 2894 N N . ASP A 1 365 ? 7.807 8.922 11.223 1.00 83.38 365 ASP A N 1
ATOM 2895 C CA . ASP A 1 365 ? 8.753 7.870 10.842 1.00 83.38 365 ASP A CA 1
ATOM 2896 C C . ASP A 1 365 ? 8.069 6.534 10.535 1.00 83.38 365 ASP A C 1
ATOM 2898 O O . ASP A 1 365 ? 8.643 5.688 9.847 1.00 83.38 365 ASP A O 1
ATOM 2902 N N . PHE A 1 366 ? 6.822 6.353 10.983 1.00 86.31 366 PHE A N 1
ATOM 2903 C CA . PHE A 1 366 ? 6.086 5.096 10.851 1.00 86.31 366 PHE A CA 1
ATOM 2904 C C . PHE A 1 366 ? 4.725 5.281 10.185 1.00 86.31 366 PHE A C 1
ATOM 2906 O O . PHE A 1 366 ? 3.922 6.131 10.568 1.00 86.31 366 PHE A O 1
ATOM 2913 N N . ILE A 1 367 ? 4.406 4.427 9.211 1.00 91.25 367 ILE A N 1
ATOM 2914 C CA . ILE A 1 367 ? 3.072 4.438 8.612 1.00 91.25 367 ILE A CA 1
ATOM 2915 C C . ILE A 1 367 ? 2.111 3.671 9.528 1.00 91.25 367 ILE A C 1
ATOM 2917 O O . ILE A 1 367 ? 2.018 2.447 9.463 1.00 91.25 367 ILE A O 1
ATOM 2921 N N . HIS A 1 368 ? 1.388 4.399 10.380 1.00 91.38 368 HIS A N 1
ATOM 2922 C CA . HIS A 1 368 ? 0.379 3.805 11.264 1.00 91.38 368 HIS A CA 1
ATOM 2923 C C . HIS A 1 368 ? -0.728 3.094 10.482 1.00 91.38 368 HIS A C 1
ATOM 2925 O O . HIS A 1 368 ? -1.109 3.516 9.384 1.00 91.38 368 HIS A O 1
ATOM 2931 N N . PHE A 1 369 ? -1.313 2.068 11.102 1.00 93.38 369 PHE A N 1
ATOM 2932 C CA . PHE A 1 369 ? -2.328 1.217 10.480 1.00 93.38 369 PHE A CA 1
ATOM 2933 C C . PHE A 1 369 ? -3.503 2.013 9.886 1.00 93.38 369 PHE A C 1
ATOM 2935 O O . PHE A 1 369 ? -3.922 1.757 8.757 1.00 93.38 369 PHE A O 1
ATOM 2942 N N . TYR A 1 370 ? -3.987 3.038 10.597 1.00 91.62 370 TYR A N 1
ATOM 2943 C CA . TYR A 1 370 ? -5.039 3.925 10.098 1.00 91.62 370 TYR A CA 1
ATOM 2944 C C . TYR A 1 370 ? -4.680 4.576 8.754 1.00 91.62 370 TYR A C 1
ATOM 2946 O O . TYR A 1 370 ? -5.507 4.582 7.844 1.00 91.62 370 TYR A O 1
ATOM 2954 N N . ARG A 1 371 ? -3.449 5.080 8.587 1.00 90.75 371 ARG A N 1
ATOM 2955 C CA . ARG A 1 371 ? -3.019 5.721 7.332 1.00 90.75 371 ARG A CA 1
ATOM 2956 C C . ARG A 1 371 ? -2.991 4.730 6.173 1.00 90.75 371 ARG A C 1
ATOM 2958 O O . ARG A 1 371 ? -3.444 5.078 5.089 1.00 90.75 371 ARG A O 1
ATOM 2965 N N . LEU A 1 372 ? -2.546 3.495 6.413 1.00 91.88 372 LEU A N 1
ATOM 2966 C CA . LEU A 1 372 ? -2.539 2.437 5.394 1.00 91.88 372 LEU A CA 1
ATOM 2967 C C . LEU A 1 372 ? -3.935 2.163 4.856 1.00 91.88 372 LEU A C 1
ATOM 2969 O O . LEU A 1 372 ? -4.163 2.143 3.648 1.00 91.88 372 LEU A O 1
ATOM 2973 N N . VAL A 1 373 ? -4.883 1.985 5.769 1.00 92.69 373 VAL A N 1
ATOM 2974 C CA . VAL A 1 373 ? -6.266 1.690 5.419 1.00 92.69 373 VAL A CA 1
ATOM 2975 C C . VAL A 1 373 ? -6.908 2.870 4.673 1.00 92.69 373 VAL A C 1
ATOM 2977 O O . VAL A 1 373 ? -7.647 2.656 3.712 1.00 92.69 373 VAL A O 1
ATOM 2980 N N . GLN A 1 374 ? -6.589 4.112 5.046 1.00 91.94 374 GLN A N 1
ATOM 2981 C CA . GLN A 1 374 ? -7.100 5.315 4.375 1.00 91.94 374 GLN A CA 1
ATOM 2982 C C . GLN A 1 374 ? -6.637 5.457 2.918 1.00 91.94 374 GLN A C 1
ATOM 2984 O O . GLN A 1 374 ? -7.342 6.062 2.112 1.00 91.94 374 GLN A O 1
ATOM 2989 N N . GLU A 1 375 ? -5.510 4.860 2.524 1.00 93.12 375 GLU A N 1
ATOM 2990 C CA . GLU A 1 375 ? -5.062 4.901 1.125 1.00 93.12 375 GLU A CA 1
ATOM 2991 C C . GLU A 1 375 ? -5.920 4.060 0.171 1.00 93.12 375 GLU A C 1
ATOM 2993 O O . GLU A 1 375 ? -5.812 4.219 -1.050 1.00 93.12 375 GLU A O 1
ATOM 2998 N N . THR A 1 376 ? -6.791 3.203 0.715 1.00 92.62 376 THR A N 1
ATOM 2999 C CA . THR A 1 376 ? -7.755 2.386 -0.041 1.00 92.62 376 THR A CA 1
ATOM 3000 C C . THR A 1 376 ? -9.050 3.139 -0.369 1.00 92.62 376 THR A C 1
ATOM 3002 O O . THR A 1 376 ? -9.850 2.671 -1.182 1.00 92.62 376 THR A O 1
ATOM 3005 N N . VAL A 1 377 ? -9.253 4.311 0.239 1.00 91.38 377 VAL A N 1
ATOM 3006 C CA . VAL A 1 377 ? -10.477 5.115 0.159 1.00 91.38 377 VAL A CA 1
ATOM 3007 C C . VAL A 1 377 ? -10.335 6.222 -0.887 1.00 91.38 377 VAL A C 1
ATOM 3009 O O . VAL A 1 377 ? -9.264 6.800 -1.063 1.00 91.38 377 VAL A O 1
ATOM 3012 N N . ASP A 1 378 ? -11.435 6.559 -1.565 1.00 88.69 378 ASP A N 1
ATOM 3013 C CA . ASP A 1 378 ? -11.498 7.766 -2.392 1.00 88.69 378 ASP A CA 1
ATOM 3014 C C . ASP A 1 378 ? -11.625 9.019 -1.510 1.00 88.69 378 ASP A C 1
ATOM 3016 O O . ASP A 1 378 ? -12.674 9.299 -0.926 1.00 88.69 378 ASP A O 1
ATOM 3020 N N . LYS A 1 379 ? -10.557 9.820 -1.457 1.00 83.81 379 LYS A N 1
ATOM 3021 C CA . LYS A 1 379 ? -10.493 11.046 -0.644 1.00 83.81 379 LYS A CA 1
ATOM 3022 C C . LYS A 1 379 ? -11.492 12.128 -1.089 1.00 83.81 379 LYS A C 1
ATOM 3024 O O . LYS A 1 379 ? -11.767 13.045 -0.307 1.00 83.81 379 LYS A O 1
ATOM 3029 N N . LYS A 1 380 ? -12.040 12.034 -2.308 1.00 84.81 380 LYS A N 1
ATOM 3030 C CA . LYS A 1 380 ? -13.048 12.956 -2.864 1.00 84.81 380 LYS A CA 1
ATOM 3031 C C . LYS A 1 380 ? -14.489 12.500 -2.620 1.00 84.81 380 LYS A C 1
ATOM 3033 O O . LYS A 1 380 ? -15.405 13.303 -2.790 1.00 84.81 380 LYS A O 1
ATOM 3038 N N . SER A 1 381 ? -14.699 11.250 -2.212 1.00 84.44 381 SER A N 1
ATOM 3039 C CA . SER A 1 381 ? -16.024 10.716 -1.895 1.00 84.44 381 SER A CA 1
ATOM 3040 C C . SER A 1 381 ? -16.631 11.395 -0.659 1.00 84.44 381 SER A C 1
ATOM 3042 O O . SER A 1 381 ? -15.921 11.873 0.233 1.00 84.44 381 SER A O 1
ATOM 3044 N N . LYS A 1 382 ? -17.972 11.421 -0.596 1.00 81.81 382 LYS A N 1
ATOM 3045 C CA . LYS A 1 382 ? -18.714 11.786 0.624 1.00 81.81 382 LYS A CA 1
ATOM 3046 C C . LYS A 1 382 ? -18.558 10.716 1.705 1.00 81.81 382 LYS A C 1
ATOM 3048 O O . LYS A 1 382 ? -18.447 11.058 2.877 1.00 81.81 382 LYS A O 1
ATOM 3053 N N . ASP A 1 383 ? -18.530 9.448 1.296 1.00 80.44 383 ASP A N 1
ATOM 3054 C CA . ASP A 1 383 ? -18.200 8.326 2.166 1.00 80.44 383 ASP A CA 1
ATOM 3055 C C . ASP A 1 383 ? -16.689 8.084 2.130 1.00 80.44 383 ASP A C 1
ATOM 3057 O O . ASP A 1 383 ? -16.139 7.659 1.110 1.00 80.44 383 ASP A O 1
ATOM 3061 N N . LYS A 1 384 ? -16.031 8.419 3.241 1.00 83.69 384 LYS A N 1
ATOM 3062 C CA . LYS A 1 384 ? -14.585 8.274 3.443 1.00 83.69 384 LYS A CA 1
ATOM 3063 C C . LYS A 1 384 ? -14.251 7.107 4.377 1.00 83.69 384 LYS A C 1
ATOM 3065 O O . LYS A 1 384 ? -13.127 7.020 4.872 1.00 83.69 384 LYS A O 1
ATOM 3070 N N . ALA A 1 385 ? -15.218 6.239 4.671 1.00 84.94 385 ALA A N 1
ATOM 3071 C CA . ALA A 1 385 ? -14.968 5.078 5.501 1.00 84.94 385 ALA A CA 1
ATOM 3072 C C . ALA A 1 385 ? -14.293 3.967 4.674 1.00 84.94 385 ALA A C 1
ATOM 3074 O O . ALA A 1 385 ? -14.733 3.649 3.566 1.00 84.94 385 ALA A O 1
ATOM 3075 N N . PRO A 1 386 ? -13.222 3.345 5.189 1.00 86.44 386 PRO A N 1
ATOM 3076 C CA . PRO A 1 386 ? -12.693 2.130 4.591 1.00 86.44 386 PRO A CA 1
ATOM 3077 C C . PRO A 1 386 ? -13.675 0.969 4.757 1.00 86.44 386 PRO A C 1
ATOM 3079 O O . PRO A 1 386 ? -14.439 0.908 5.719 1.00 86.44 386 PRO A O 1
ATOM 3082 N N . LYS A 1 387 ? -13.620 0.006 3.833 1.00 87.00 387 LYS A N 1
ATOM 3083 C CA . LYS A 1 387 ? -14.467 -1.193 3.893 1.00 87.00 387 LYS A CA 1
ATOM 3084 C C . LYS A 1 387 ? -14.107 -2.046 5.111 1.00 87.00 387 LYS A C 1
ATOM 3086 O O . LYS A 1 387 ? -12.981 -2.530 5.206 1.00 87.00 387 LYS A O 1
ATOM 3091 N N . SER A 1 388 ? -15.086 -2.317 5.971 1.00 83.06 388 SER A N 1
ATOM 3092 C CA . SER A 1 388 ? -14.928 -3.019 7.257 1.00 83.06 388 SER A CA 1
ATOM 3093 C C . SER A 1 388 ? -14.211 -4.365 7.147 1.00 83.06 388 SER A C 1
ATOM 3095 O O . SER A 1 388 ? -13.372 -4.687 7.984 1.00 83.06 388 SER A O 1
ATOM 3097 N N . ALA A 1 389 ? -14.530 -5.150 6.110 1.00 86.88 389 ALA A N 1
ATOM 3098 C CA . ALA A 1 389 ? -13.923 -6.464 5.891 1.00 86.88 389 ALA A CA 1
ATOM 3099 C C . ALA A 1 389 ? -12.406 -6.350 5.670 1.00 86.88 389 ALA A C 1
ATOM 3101 O O . ALA A 1 389 ? -11.630 -6.983 6.375 1.00 86.88 389 ALA A O 1
ATOM 3102 N N . LEU A 1 390 ? -11.981 -5.439 4.785 1.00 91.62 390 LEU A N 1
ATOM 3103 C CA . LEU A 1 390 ? -10.564 -5.196 4.511 1.00 91.62 390 LEU A CA 1
ATOM 3104 C C . LEU A 1 390 ? -9.814 -4.727 5.764 1.00 91.62 390 LEU A C 1
ATOM 3106 O O . LEU A 1 390 ? -8.681 -5.142 5.984 1.00 91.62 390 LEU A O 1
ATOM 3110 N N . VAL A 1 391 ? -10.441 -3.873 6.578 1.00 92.69 391 VAL A N 1
ATOM 3111 C CA . VAL A 1 391 ? -9.862 -3.367 7.831 1.00 92.69 391 VAL A CA 1
ATOM 3112 C C . VAL A 1 391 ? -9.551 -4.510 8.802 1.00 92.69 391 VAL A C 1
ATOM 3114 O O . VAL A 1 391 ? -8.436 -4.584 9.319 1.00 92.69 391 VAL A O 1
ATOM 3117 N N . GLY A 1 392 ? -10.510 -5.414 9.025 1.00 92.38 392 GLY A N 1
ATOM 3118 C CA . GLY A 1 392 ? -10.323 -6.577 9.894 1.00 92.38 392 GLY A CA 1
ATOM 3119 C C . GLY A 1 392 ? -9.299 -7.567 9.339 1.00 92.38 392 GLY A C 1
ATOM 3120 O O . GLY A 1 392 ? -8.338 -7.906 10.030 1.00 92.38 392 GLY A O 1
ATOM 3121 N N . ASP A 1 393 ? -9.458 -7.972 8.078 1.00 93.56 393 ASP A N 1
ATOM 3122 C CA . ASP A 1 393 ? -8.604 -8.979 7.441 1.00 93.56 393 ASP A CA 1
ATOM 3123 C C . ASP A 1 393 ? -7.143 -8.516 7.362 1.00 93.56 393 ASP A C 1
ATOM 3125 O O . ASP A 1 393 ? -6.218 -9.299 7.600 1.00 93.56 393 ASP A O 1
ATOM 3129 N N . LEU A 1 394 ? -6.913 -7.227 7.078 1.00 95.69 394 LEU A N 1
ATOM 3130 C CA . LEU A 1 394 ? -5.572 -6.651 7.050 1.00 95.69 394 LEU A CA 1
ATOM 3131 C C . LEU A 1 394 ? -4.932 -6.657 8.437 1.00 95.69 394 LEU A C 1
ATOM 3133 O O . LEU A 1 394 ? -3.774 -7.058 8.560 1.00 95.69 394 LEU A O 1
ATOM 3137 N N . LEU A 1 395 ? -5.664 -6.240 9.477 1.00 95.06 395 LEU A N 1
ATOM 3138 C CA . LEU A 1 395 ? -5.127 -6.221 10.836 1.00 95.06 395 LEU A CA 1
ATOM 3139 C C . LEU A 1 395 ? -4.762 -7.637 11.288 1.00 95.06 395 LEU A C 1
ATOM 3141 O O . LEU A 1 395 ? -3.640 -7.869 11.727 1.00 95.06 395 LEU A O 1
ATOM 3145 N N . VAL A 1 396 ? -5.668 -8.601 11.109 1.00 95.19 396 VAL A N 1
ATOM 3146 C CA . VAL A 1 396 ? -5.415 -10.011 11.444 1.00 95.19 396 VAL A CA 1
ATOM 3147 C C . VAL A 1 396 ? -4.194 -10.546 10.689 1.00 95.19 396 VAL A C 1
ATOM 3149 O O . VAL A 1 396 ? -3.349 -11.217 11.284 1.00 95.19 396 VAL A O 1
ATOM 3152 N N . SER A 1 397 ? -4.050 -10.205 9.405 1.00 96.94 397 SER A N 1
ATOM 3153 C CA . SER A 1 397 ? -2.898 -10.619 8.594 1.00 96.94 397 SER A CA 1
ATOM 3154 C C . SER A 1 397 ? -1.581 -10.038 9.113 1.00 96.94 397 SER A C 1
ATOM 3156 O O . SER A 1 397 ? -0.589 -10.760 9.234 1.00 96.94 397 SER A O 1
ATOM 3158 N N . VAL A 1 398 ? -1.570 -8.749 9.471 1.00 96.81 398 VAL A N 1
ATOM 3159 C CA . VAL A 1 398 ? -0.405 -8.068 10.058 1.00 96.81 398 VAL A CA 1
ATOM 3160 C C . VAL A 1 398 ? -0.013 -8.717 11.384 1.00 96.81 398 VAL A C 1
ATOM 3162 O O . VAL A 1 398 ? 1.147 -9.089 11.564 1.00 96.81 398 VAL A O 1
ATOM 3165 N N . LEU A 1 399 ? -0.977 -8.908 12.286 1.00 96.12 399 LEU A N 1
ATOM 3166 C CA . LEU A 1 399 ? -0.737 -9.399 13.645 1.00 96.12 399 LEU A CA 1
ATOM 3167 C C . LEU A 1 399 ? -0.321 -10.870 13.699 1.00 96.12 399 LEU A C 1
ATOM 3169 O O . LEU A 1 399 ? 0.421 -11.253 14.601 1.00 96.12 399 LEU A O 1
ATOM 3173 N N . ASN A 1 400 ? -0.733 -11.678 12.721 1.00 95.94 400 ASN A N 1
ATOM 3174 C CA . ASN A 1 400 ? -0.306 -13.073 12.585 1.00 95.94 400 ASN A CA 1
ATOM 3175 C C . ASN A 1 400 ? 0.884 -13.259 11.633 1.00 95.94 400 ASN A C 1
ATOM 3177 O O . ASN A 1 400 ? 1.323 -14.387 11.417 1.00 95.94 400 ASN A O 1
ATOM 3181 N N . ASN A 1 401 ? 1.411 -12.177 11.041 1.00 96.75 401 ASN A N 1
ATOM 3182 C CA . ASN A 1 401 ? 2.409 -12.243 9.971 1.00 96.75 401 ASN A CA 1
ATOM 3183 C C . ASN A 1 401 ? 2.001 -13.227 8.847 1.00 96.75 401 ASN A C 1
ATOM 3185 O O . ASN A 1 401 ? 2.834 -13.956 8.298 1.00 96.75 401 ASN A O 1
ATOM 3189 N N . ALA A 1 402 ? 0.714 -13.245 8.508 1.00 96.75 402 ALA A N 1
ATOM 3190 C CA . ALA A 1 402 ? 0.140 -14.026 7.417 1.00 96.75 402 ALA A CA 1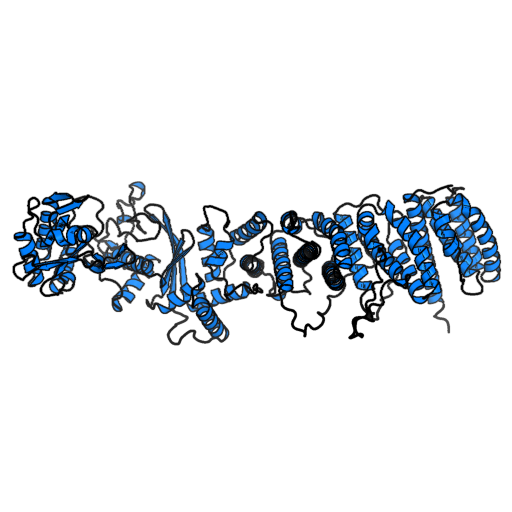
ATOM 3191 C C . ALA A 1 402 ? 0.270 -13.264 6.078 1.00 96.75 402 ALA A C 1
ATOM 3193 O O . ALA A 1 402 ? 0.708 -12.106 6.073 1.00 96.75 402 ALA A O 1
ATOM 3194 N N . PRO A 1 403 ? -0.028 -13.891 4.925 1.00 97.94 403 PRO A N 1
ATOM 3195 C CA . PRO A 1 403 ? -0.216 -13.161 3.673 1.00 97.94 403 PRO A CA 1
ATOM 3196 C C . PRO A 1 403 ? -1.272 -12.059 3.829 1.00 97.94 403 PRO A C 1
ATOM 3198 O O . PRO A 1 403 ? -2.284 -12.264 4.493 1.00 97.94 403 PRO A O 1
ATOM 3201 N N . TYR A 1 404 ? -1.036 -10.895 3.228 1.00 97.94 404 TYR A N 1
ATOM 3202 C CA . TYR A 1 404 ? -2.006 -9.799 3.217 1.00 97.94 404 TYR A CA 1
ATOM 3203 C C . TYR A 1 404 ? -3.233 -10.156 2.362 1.00 97.94 404 TYR A C 1
ATOM 3205 O O . TYR A 1 404 ? -3.104 -10.941 1.420 1.00 97.94 404 TYR A O 1
ATOM 3213 N N . PRO A 1 405 ? -4.408 -9.547 2.602 1.00 96.50 405 PRO A N 1
ATOM 3214 C CA . PRO A 1 405 ? -5.578 -9.776 1.759 1.00 96.50 405 PRO A CA 1
ATOM 3215 C C . PRO A 1 405 ? -5.327 -9.316 0.314 1.00 96.50 405 PRO A C 1
ATOM 3217 O O . PRO A 1 405 ? -4.900 -8.183 0.099 1.00 96.50 405 PRO A O 1
ATOM 3220 N N . GLU A 1 406 ? -5.651 -10.139 -0.689 1.00 95.56 406 GLU A N 1
ATOM 3221 C CA . GLU A 1 406 ? -5.554 -9.761 -2.118 1.00 95.56 406 GLU A CA 1
ATOM 3222 C C . GLU A 1 406 ? -6.359 -8.488 -2.432 1.00 95.56 406 GLU A C 1
ATOM 3224 O O . GLU A 1 406 ? -5.944 -7.636 -3.222 1.00 95.56 406 GLU A O 1
ATOM 3229 N N . THR A 1 407 ? -7.480 -8.303 -1.729 1.00 94.81 407 THR A N 1
ATOM 3230 C CA . THR A 1 407 ? -8.326 -7.109 -1.822 1.00 94.81 407 THR A CA 1
ATOM 3231 C C . THR A 1 407 ? -7.596 -5.822 -1.449 1.00 94.81 407 THR A C 1
ATOM 3233 O O . THR A 1 407 ? -8.000 -4.754 -1.910 1.00 94.81 407 THR A O 1
ATOM 3236 N N . LEU A 1 408 ? -6.539 -5.886 -0.631 1.00 95.94 408 LEU A N 1
ATOM 3237 C CA . LEU A 1 408 ? -5.697 -4.730 -0.324 1.00 95.94 408 LEU A CA 1
ATOM 3238 C C . LEU A 1 408 ? -4.978 -4.254 -1.582 1.00 95.94 408 LEU A C 1
ATOM 3240 O O . LEU A 1 408 ? -5.112 -3.093 -1.968 1.00 95.94 408 LEU A O 1
ATOM 3244 N N . PHE A 1 409 ? -4.252 -5.166 -2.230 1.00 96.56 409 PHE A N 1
ATOM 3245 C CA . PHE A 1 409 ? -3.455 -4.870 -3.412 1.00 96.56 409 PHE A CA 1
ATOM 3246 C C . PHE A 1 409 ? -4.336 -4.346 -4.544 1.00 96.56 409 PHE A C 1
ATOM 3248 O O . PHE A 1 409 ? -4.089 -3.261 -5.075 1.00 96.56 409 PHE A O 1
ATOM 3255 N N . SER A 1 410 ? -5.435 -5.048 -4.841 1.00 94.69 410 SER A N 1
ATOM 3256 C CA . SER A 1 410 ? -6.363 -4.625 -5.890 1.00 94.69 410 SER A CA 1
ATOM 3257 C C . SER A 1 410 ? -6.995 -3.261 -5.591 1.00 94.69 410 SER A C 1
ATOM 3259 O O . SER A 1 410 ? -7.130 -2.444 -6.500 1.00 94.69 410 SER A O 1
ATOM 3261 N N . SER A 1 411 ? -7.355 -2.975 -4.332 1.00 94.50 411 SER A N 1
ATOM 3262 C CA . SER A 1 411 ? -7.954 -1.684 -3.957 1.00 94.50 411 SER A CA 1
ATOM 3263 C C . SER A 1 411 ? -6.961 -0.534 -4.110 1.00 94.50 411 SER A C 1
ATOM 3265 O O . SER A 1 411 ? -7.318 0.502 -4.673 1.00 94.50 411 SER A O 1
ATOM 3267 N N . ILE A 1 412 ? -5.713 -0.719 -3.668 1.00 96.19 412 ILE A N 1
ATOM 3268 C CA . ILE A 1 412 ? -4.653 0.287 -3.807 1.00 96.19 412 ILE A CA 1
ATOM 3269 C C . ILE A 1 412 ? -4.353 0.558 -5.284 1.00 96.19 412 ILE A C 1
ATOM 3271 O O . ILE A 1 412 ? -4.364 1.717 -5.700 1.00 96.19 412 ILE A O 1
ATOM 3275 N N . MET A 1 413 ? -4.172 -0.487 -6.098 1.00 96.00 413 MET A N 1
ATOM 3276 C CA . MET A 1 413 ? -3.919 -0.333 -7.535 1.00 96.00 413 MET A CA 1
ATOM 3277 C C . MET A 1 413 ? -5.080 0.379 -8.242 1.00 96.00 413 MET A C 1
ATOM 3279 O O . MET A 1 413 ? -4.857 1.314 -9.010 1.00 96.00 413 MET A O 1
ATOM 3283 N N . GLN A 1 414 ? -6.330 0.031 -7.918 1.00 93.94 414 GLN A N 1
ATOM 3284 C CA . GLN A 1 414 ? -7.504 0.736 -8.440 1.00 93.94 414 GLN A CA 1
ATOM 3285 C C . GLN A 1 414 ? -7.548 2.211 -8.017 1.00 93.94 414 GLN A C 1
ATOM 3287 O O . GLN A 1 414 ? -7.998 3.049 -8.799 1.00 93.94 414 GLN A O 1
ATOM 3292 N N . ARG A 1 415 ? -7.113 2.556 -6.796 1.00 94.12 415 ARG A N 1
ATOM 3293 C CA . ARG A 1 415 ? -7.059 3.960 -6.354 1.00 94.12 415 ARG A CA 1
ATOM 3294 C C . ARG A 1 415 ? -5.982 4.744 -7.083 1.00 94.12 415 ARG A C 1
ATOM 3296 O O . ARG A 1 415 ? -6.276 5.840 -7.547 1.00 94.12 415 ARG A O 1
ATOM 3303 N N . ILE A 1 416 ? -4.792 4.173 -7.270 1.00 94.88 416 ILE A N 1
ATOM 3304 C CA . ILE A 1 416 ? -3.739 4.782 -8.097 1.00 94.88 416 ILE A CA 1
ATOM 3305 C C . ILE A 1 416 ? -4.276 5.059 -9.504 1.00 94.88 416 ILE A C 1
ATOM 3307 O O . ILE A 1 416 ? -4.099 6.161 -10.024 1.00 94.88 416 ILE A O 1
ATOM 3311 N N . GLN A 1 417 ? -4.998 4.099 -10.088 1.00 91.94 417 GLN A N 1
ATOM 3312 C CA . GLN A 1 417 ? -5.580 4.256 -11.418 1.00 91.94 417 GLN A CA 1
ATOM 3313 C C . GLN A 1 417 ? -6.651 5.351 -11.474 1.00 91.94 417 GLN A C 1
ATOM 3315 O O . GLN A 1 417 ? -6.606 6.210 -12.358 1.00 91.94 417 GLN A O 1
ATOM 3320 N N . ALA A 1 418 ? -7.589 5.351 -10.525 1.00 91.31 418 ALA A N 1
ATOM 3321 C CA . ALA A 1 418 ? -8.665 6.339 -10.451 1.00 91.31 418 ALA A CA 1
ATOM 3322 C C . ALA A 1 418 ? -8.148 7.760 -10.158 1.00 91.31 418 ALA A C 1
ATOM 3324 O O . ALA A 1 418 ? -8.707 8.744 -10.639 1.00 91.31 418 ALA A O 1
ATOM 3325 N N . GLU A 1 419 ? -7.054 7.874 -9.406 1.00 91.75 419 GLU A N 1
ATOM 3326 C CA . GLU A 1 419 ? -6.400 9.137 -9.064 1.00 91.75 419 GLU A CA 1
ATOM 3327 C C . GLU A 1 419 ? -5.274 9.510 -10.037 1.00 91.75 419 GLU A C 1
ATOM 3329 O O . GLU A 1 419 ? -4.355 10.245 -9.674 1.00 91.75 419 GLU A O 1
ATOM 3334 N N . ARG A 1 420 ? -5.352 9.037 -11.287 1.00 89.19 420 ARG A N 1
ATOM 3335 C CA . ARG A 1 420 ? -4.461 9.453 -12.381 1.00 89.19 420 ARG A CA 1
ATOM 3336 C C . ARG A 1 420 ? -2.969 9.248 -12.066 1.00 89.19 420 ARG A C 1
ATOM 3338 O O . ARG A 1 420 ? -2.149 10.132 -12.307 1.00 89.19 420 ARG A O 1
ATOM 3345 N N . GLY A 1 421 ? -2.620 8.093 -11.501 1.00 88.38 421 GLY A N 1
ATOM 3346 C CA . GLY A 1 421 ? -1.238 7.745 -11.167 1.00 88.38 421 GLY A CA 1
ATOM 3347 C C . GLY A 1 421 ? -0.714 8.402 -9.889 1.00 88.38 421 GLY A C 1
ATOM 3348 O O . GLY A 1 421 ? 0.491 8.596 -9.747 1.00 88.38 421 GLY A O 1
ATOM 3349 N N . ASN A 1 422 ? -1.591 8.790 -8.958 1.00 91.31 422 ASN A N 1
ATOM 3350 C CA . ASN A 1 422 ? -1.170 9.327 -7.665 1.00 91.31 422 ASN A CA 1
ATOM 3351 C C . ASN A 1 422 ? -0.587 8.223 -6.764 1.00 91.31 422 ASN A C 1
ATOM 3353 O O . ASN A 1 422 ? -1.323 7.481 -6.103 1.00 91.31 422 ASN A O 1
ATOM 3357 N N . VAL A 1 423 ? 0.741 8.132 -6.731 1.00 95.12 423 VAL A N 1
ATOM 3358 C CA . VAL A 1 423 ? 1.484 7.179 -5.900 1.00 95.12 423 VAL A CA 1
ATOM 3359 C C . VAL A 1 423 ? 2.036 7.892 -4.666 1.00 95.12 423 VAL A C 1
ATOM 3361 O O . VAL A 1 423 ? 3.045 8.592 -4.740 1.00 95.12 423 VAL A O 1
ATOM 3364 N N . SER A 1 424 ? 1.358 7.723 -3.530 1.00 94.62 424 SER A N 1
ATOM 3365 C CA . SER A 1 424 ? 1.814 8.200 -2.220 1.00 94.62 424 SER A CA 1
ATOM 3366 C C . SER A 1 424 ? 2.900 7.289 -1.637 1.00 94.62 424 SER A C 1
ATOM 3368 O O . SER A 1 424 ? 3.089 6.156 -2.090 1.00 94.62 424 SER A O 1
ATOM 3370 N N . TRP A 1 425 ? 3.590 7.783 -0.603 1.00 95.94 425 TRP A N 1
ATOM 3371 C CA . TRP A 1 425 ? 4.552 6.991 0.167 1.00 95.94 425 TRP A CA 1
ATOM 3372 C C . TRP A 1 425 ? 3.893 5.736 0.728 1.00 95.94 425 TRP A C 1
ATOM 3374 O O . TRP A 1 425 ? 4.372 4.630 0.510 1.00 95.94 425 TRP A O 1
ATOM 3384 N N . GLU A 1 426 ? 2.730 5.898 1.353 1.00 95.94 426 GLU A N 1
ATOM 3385 C CA . GLU A 1 426 ? 1.972 4.817 1.962 1.00 95.94 426 GLU A CA 1
ATOM 3386 C C . GLU A 1 426 ? 1.554 3.744 0.939 1.00 95.94 426 GLU A C 1
ATOM 3388 O O . GLU A 1 426 ? 1.683 2.548 1.216 1.00 95.94 426 GLU A O 1
ATOM 3393 N N . ARG A 1 427 ? 1.126 4.151 -0.268 1.00 96.88 427 ARG A N 1
ATOM 3394 C CA . ARG A 1 427 ? 0.765 3.232 -1.364 1.00 96.88 427 ARG A CA 1
ATOM 3395 C C . ARG A 1 427 ? 1.967 2.458 -1.898 1.00 96.88 427 ARG A C 1
ATOM 3397 O O . ARG A 1 427 ? 1.873 1.245 -2.075 1.00 96.88 427 ARG A O 1
ATOM 3404 N N . ALA A 1 428 ? 3.090 3.133 -2.140 1.00 97.56 428 ALA A N 1
ATOM 3405 C CA . ALA A 1 428 ? 4.308 2.469 -2.599 1.00 97.56 428 ALA A CA 1
ATOM 3406 C C . ALA A 1 428 ? 4.824 1.469 -1.551 1.00 97.56 428 ALA A C 1
ATOM 3408 O O . ALA A 1 428 ? 5.175 0.338 -1.892 1.00 97.56 428 ALA A O 1
ATOM 3409 N N . SER A 1 429 ? 4.801 1.853 -0.272 1.00 97.31 429 SER A N 1
ATOM 3410 C CA . SER A 1 429 ? 5.216 1.000 0.842 1.00 97.31 429 SER A CA 1
ATOM 3411 C C . SER A 1 429 ? 4.345 -0.249 0.978 1.00 97.31 429 SER A C 1
ATOM 3413 O O . SER A 1 429 ? 4.885 -1.346 1.116 1.00 97.31 429 SER A O 1
ATOM 3415 N N . ILE A 1 430 ? 3.011 -0.124 0.889 1.00 97.25 430 ILE A N 1
ATOM 3416 C CA . ILE A 1 430 ? 2.116 -1.286 1.030 1.00 97.25 430 ILE A CA 1
ATOM 3417 C C . ILE A 1 430 ? 2.169 -2.226 -0.173 1.00 97.25 430 ILE A C 1
ATOM 3419 O O . ILE A 1 430 ? 2.125 -3.441 0.013 1.00 97.25 430 ILE A O 1
ATOM 3423 N N . ILE A 1 431 ? 2.348 -1.693 -1.386 1.00 98.12 431 ILE A N 1
ATOM 3424 C CA . ILE A 1 431 ? 2.603 -2.501 -2.587 1.00 98.12 431 ILE A CA 1
ATOM 3425 C C . ILE A 1 431 ? 3.905 -3.289 -2.421 1.00 98.12 431 ILE A C 1
ATOM 3427 O O . ILE A 1 431 ? 3.912 -4.504 -2.614 1.00 98.12 431 ILE A O 1
ATOM 3431 N N . LYS A 1 432 ? 4.988 -2.632 -1.984 1.00 98.06 432 LYS A N 1
ATOM 3432 C CA . LYS A 1 432 ? 6.259 -3.300 -1.683 1.00 98.06 432 LYS A CA 1
ATOM 3433 C C . LYS A 1 432 ? 6.073 -4.410 -0.650 1.00 98.06 432 LYS A C 1
ATOM 3435 O O . LYS A 1 432 ? 6.478 -5.545 -0.894 1.00 98.06 432 LYS A O 1
ATOM 3440 N N . ALA A 1 433 ? 5.443 -4.113 0.486 1.00 97.88 433 ALA A N 1
ATOM 3441 C CA . ALA A 1 433 ? 5.248 -5.106 1.533 1.00 97.88 433 ALA A CA 1
ATOM 3442 C C . ALA A 1 433 ? 4.410 -6.298 1.056 1.00 97.88 433 ALA A C 1
ATOM 3444 O O . ALA A 1 433 ? 4.722 -7.436 1.415 1.00 97.88 433 ALA A O 1
ATOM 3445 N N . PHE A 1 434 ? 3.391 -6.043 0.229 1.00 98.25 434 PHE A N 1
ATOM 3446 C CA . PHE A 1 434 ? 2.578 -7.073 -0.403 1.00 98.25 434 PHE A CA 1
ATOM 3447 C C . PHE A 1 434 ? 3.414 -7.983 -1.307 1.00 98.25 434 PHE A C 1
ATOM 3449 O O . PHE A 1 434 ? 3.402 -9.192 -1.100 1.00 98.25 434 PHE A O 1
ATOM 3456 N N . LEU A 1 435 ? 4.194 -7.435 -2.244 1.00 98.00 435 LEU A N 1
ATOM 3457 C CA . LEU A 1 435 ? 5.025 -8.243 -3.149 1.00 98.00 435 LEU A CA 1
ATOM 3458 C C . LEU A 1 435 ? 6.065 -9.074 -2.379 1.00 98.00 435 LEU A C 1
ATOM 3460 O O . LEU A 1 435 ? 6.227 -10.268 -2.639 1.00 98.00 435 LEU A O 1
ATOM 3464 N N . LEU A 1 436 ? 6.708 -8.489 -1.361 1.00 97.38 436 LEU A N 1
ATOM 3465 C CA . LEU A 1 436 ? 7.663 -9.206 -0.506 1.00 97.38 436 LEU A CA 1
ATOM 3466 C C . LEU A 1 436 ? 7.013 -10.381 0.243 1.00 97.38 436 LEU A C 1
ATOM 3468 O O . LEU A 1 436 ? 7.613 -11.445 0.362 1.00 97.38 436 LEU A O 1
ATOM 3472 N N . LYS A 1 437 ? 5.793 -10.207 0.771 1.00 97.00 437 LYS A N 1
ATOM 3473 C CA . LYS A 1 437 ? 5.139 -11.214 1.625 1.00 97.00 437 LYS A CA 1
ATOM 3474 C C . LYS A 1 437 ? 4.281 -12.217 0.855 1.00 97.00 437 LYS A C 1
ATOM 3476 O O . LYS A 1 437 ? 4.354 -13.407 1.135 1.00 97.00 437 LYS A O 1
ATOM 3481 N N . ASN A 1 438 ? 3.445 -11.754 -0.065 1.00 97.69 438 ASN A N 1
ATOM 3482 C CA . ASN A 1 438 ? 2.467 -12.588 -0.765 1.00 97.69 438 ASN A CA 1
ATOM 3483 C C . ASN A 1 438 ? 3.051 -13.267 -2.002 1.00 97.69 438 ASN A C 1
ATOM 3485 O O . ASN A 1 438 ? 2.551 -14.314 -2.406 1.00 97.69 438 ASN A O 1
ATOM 3489 N N . ARG A 1 439 ? 4.076 -12.667 -2.616 1.00 96.69 439 ARG A N 1
ATOM 3490 C CA . ARG A 1 439 ? 4.709 -13.170 -3.844 1.00 96.69 439 ARG A CA 1
ATOM 3491 C C . ARG A 1 439 ? 6.151 -13.631 -3.635 1.00 96.69 439 ARG A C 1
ATOM 3493 O O . ARG A 1 439 ? 6.782 -14.086 -4.579 1.00 96.69 439 ARG A O 1
ATOM 3500 N N . ASN A 1 440 ? 6.657 -13.559 -2.400 1.00 94.56 440 ASN A N 1
ATOM 3501 C CA . ASN A 1 440 ? 8.019 -13.951 -2.021 1.00 94.56 440 ASN A CA 1
ATOM 3502 C C . ASN A 1 440 ? 9.112 -13.233 -2.828 1.00 94.56 440 ASN A C 1
ATOM 3504 O O . ASN A 1 440 ? 10.169 -13.804 -3.106 1.00 94.56 440 ASN A O 1
ATOM 3508 N N . TYR A 1 441 ? 8.869 -11.973 -3.198 1.00 93.50 441 TYR A N 1
ATOM 3509 C CA . TYR A 1 441 ? 9.919 -11.139 -3.772 1.00 93.50 441 TYR A CA 1
ATOM 3510 C C . TYR A 1 441 ? 11.061 -10.989 -2.771 1.00 93.50 441 TYR A C 1
ATOM 3512 O O . TYR A 1 441 ? 10.844 -10.874 -1.562 1.00 93.50 441 TYR A O 1
ATOM 3520 N N . LYS A 1 442 ? 12.291 -10.964 -3.282 1.00 87.25 442 LYS A N 1
ATOM 3521 C CA . LYS A 1 442 ? 13.468 -10.776 -2.442 1.00 87.25 442 LYS A CA 1
ATOM 3522 C C . LYS A 1 442 ? 13.671 -9.301 -2.104 1.00 87.25 442 LYS A C 1
ATOM 3524 O O . LYS A 1 442 ? 13.414 -8.424 -2.929 1.00 87.25 442 LYS A O 1
ATOM 3529 N N . VAL A 1 443 ? 14.154 -9.028 -0.894 1.00 81.44 443 VAL A N 1
ATOM 3530 C CA . VAL A 1 443 ? 14.335 -7.657 -0.389 1.00 81.44 443 VAL A CA 1
ATOM 3531 C C . VAL A 1 443 ? 15.380 -6.896 -1.205 1.00 81.44 443 VAL A C 1
ATOM 3533 O O . VAL A 1 443 ? 15.202 -5.704 -1.443 1.00 81.44 443 VAL A O 1
ATOM 3536 N N . GLU A 1 444 ? 16.414 -7.577 -1.710 1.00 82.50 444 GLU A N 1
ATOM 3537 C CA . GLU A 1 444 ? 17.419 -6.980 -2.598 1.00 82.50 444 GLU A CA 1
ATOM 3538 C C . GLU A 1 444 ? 16.837 -6.426 -3.912 1.00 82.50 444 GLU A C 1
ATOM 3540 O O . GLU A 1 444 ? 17.405 -5.504 -4.498 1.00 82.50 444 GLU A O 1
ATOM 3545 N N . ASN A 1 445 ? 15.681 -6.935 -4.352 1.00 82.56 445 ASN A N 1
ATOM 3546 C CA . ASN A 1 445 ? 15.026 -6.478 -5.578 1.00 82.56 445 ASN A CA 1
ATOM 3547 C C . ASN A 1 445 ? 14.134 -5.254 -5.332 1.00 82.56 445 ASN A C 1
ATOM 3549 O O . ASN A 1 445 ? 13.947 -4.444 -6.236 1.00 82.56 445 ASN A O 1
ATOM 3553 N N . LEU A 1 446 ? 13.596 -5.108 -4.116 1.00 89.38 446 LEU A N 1
ATOM 3554 C CA . LEU A 1 446 ? 12.682 -4.033 -3.721 1.00 89.38 446 LEU A CA 1
ATOM 3555 C C . LEU A 1 446 ? 13.237 -3.308 -2.488 1.00 89.38 446 LEU A C 1
ATOM 3557 O O . LEU A 1 446 ? 12.725 -3.430 -1.372 1.00 89.38 446 LEU A O 1
ATOM 3561 N N . THR A 1 447 ? 14.310 -2.550 -2.692 1.00 92.06 447 THR A N 1
ATOM 3562 C CA . THR A 1 447 ? 15.026 -1.803 -1.647 1.00 92.06 447 THR A CA 1
ATOM 3563 C C . THR A 1 447 ? 14.191 -0.659 -1.062 1.00 92.06 447 THR A C 1
ATOM 3565 O O . THR A 1 447 ? 13.068 -0.394 -1.487 1.00 92.06 447 THR A O 1
ATOM 3568 N N . GLU A 1 448 ? 14.673 -0.015 0.003 1.00 92.75 448 GLU A N 1
ATOM 3569 C CA . GLU A 1 448 ? 14.023 1.170 0.593 1.00 92.75 448 GLU A CA 1
ATOM 3570 C C . GLU A 1 448 ? 14.135 2.404 -0.318 1.00 92.75 448 GLU A C 1
ATOM 3572 O O . GLU A 1 448 ? 13.166 3.146 -0.495 1.00 92.75 448 GLU A O 1
ATOM 3577 N N . THR A 1 449 ? 15.310 2.593 -0.911 1.00 93.75 449 THR A N 1
ATOM 3578 C CA . THR A 1 449 ? 15.656 3.679 -1.832 1.00 93.75 449 THR A CA 1
ATOM 3579 C C . THR A 1 449 ? 15.760 3.165 -3.268 1.00 93.75 449 THR A C 1
ATOM 3581 O O . THR A 1 449 ? 15.677 1.960 -3.513 1.00 93.75 449 THR A O 1
ATOM 3584 N N . LEU A 1 450 ? 15.941 4.084 -4.221 1.00 94.00 450 LEU A N 1
ATOM 3585 C CA . LEU A 1 450 ? 16.100 3.770 -5.639 1.00 94.00 450 LEU A CA 1
ATOM 3586 C C . LEU A 1 450 ? 17.266 2.792 -5.875 1.00 94.00 450 LEU A C 1
ATOM 3588 O O . LEU A 1 450 ? 18.427 3.147 -5.688 1.00 94.00 450 LEU A O 1
ATOM 3592 N N . ASN A 1 451 ? 16.960 1.592 -6.369 1.00 90.81 451 ASN A N 1
ATOM 3593 C CA . ASN A 1 451 ? 17.961 0.672 -6.907 1.00 90.81 451 ASN A CA 1
ATOM 3594 C C . ASN A 1 451 ? 18.235 0.979 -8.387 1.00 90.81 451 ASN A C 1
ATOM 3596 O O . ASN A 1 451 ? 17.468 0.581 -9.264 1.00 90.81 451 ASN A O 1
ATOM 3600 N N . GLU A 1 452 ? 19.329 1.681 -8.688 1.00 88.62 452 GLU A N 1
ATOM 3601 C CA . GLU A 1 452 ? 19.680 2.009 -10.076 1.00 88.62 452 GLU A CA 1
ATOM 3602 C C . GLU A 1 452 ? 20.193 0.813 -10.889 1.00 88.62 452 GLU A C 1
ATOM 3604 O O . GLU A 1 452 ? 20.096 0.844 -12.119 1.00 88.62 452 GLU A O 1
ATOM 3609 N N . LYS A 1 453 ? 20.675 -0.233 -10.204 1.00 85.44 453 LYS A N 1
ATOM 3610 C CA . LYS A 1 453 ? 21.250 -1.464 -10.769 1.00 85.44 453 LYS A CA 1
ATOM 3611 C C . LYS A 1 453 ? 20.211 -2.578 -10.974 1.00 85.44 453 LYS A C 1
ATOM 3613 O O . LYS A 1 453 ? 20.577 -3.695 -11.324 1.00 85.44 453 LYS A O 1
ATOM 3618 N N . SER A 1 454 ? 18.925 -2.298 -10.750 1.00 86.81 454 SER A N 1
ATOM 3619 C CA . SER A 1 454 ? 17.855 -3.282 -10.933 1.00 86.81 454 SER A CA 1
ATOM 3620 C C . SER A 1 454 ? 17.794 -3.780 -12.380 1.00 86.81 454 SER A C 1
ATOM 3622 O O . SER A 1 454 ? 17.788 -2.980 -13.315 1.00 86.81 454 SER A O 1
ATOM 3624 N N . SER A 1 455 ? 17.695 -5.098 -12.562 1.00 85.62 455 SER A N 1
ATOM 3625 C CA . SER A 1 455 ? 17.442 -5.746 -13.856 1.00 85.62 455 SER A CA 1
ATOM 3626 C C . SER A 1 455 ? 15.950 -5.972 -14.134 1.00 85.62 455 SER A C 1
ATOM 3628 O O . SER A 1 455 ? 15.595 -6.443 -15.214 1.00 85.62 455 SER A O 1
ATOM 3630 N N . SER A 1 456 ? 15.061 -5.629 -13.190 1.00 91.12 456 SER A N 1
ATOM 3631 C CA . SER A 1 456 ? 13.611 -5.767 -13.372 1.00 91.12 456 SER A CA 1
ATOM 3632 C C . SER A 1 456 ? 13.112 -4.783 -14.433 1.00 91.12 456 SER A C 1
ATOM 3634 O O . SER A 1 456 ? 13.199 -3.559 -14.274 1.00 91.12 456 SER A O 1
ATOM 3636 N N . VAL A 1 457 ? 12.573 -5.329 -15.527 1.00 93.62 457 VAL A N 1
ATOM 3637 C CA . VAL A 1 457 ? 11.969 -4.548 -16.614 1.00 93.62 457 VAL A CA 1
ATOM 3638 C C . VAL A 1 457 ? 10.790 -3.708 -16.100 1.00 93.62 457 VAL A C 1
ATOM 3640 O O . VAL A 1 457 ? 10.836 -2.494 -16.308 1.00 93.62 457 VAL A O 1
ATOM 3643 N N . PRO A 1 458 ? 9.787 -4.254 -15.379 1.00 96.06 458 PRO A N 1
ATOM 3644 C CA . PRO A 1 458 ? 8.681 -3.449 -14.853 1.00 96.06 458 PRO A CA 1
ATOM 3645 C C . PRO A 1 458 ? 9.140 -2.278 -13.976 1.00 96.06 458 PRO A C 1
ATOM 3647 O O . PRO A 1 458 ? 8.709 -1.138 -14.171 1.00 96.06 458 PRO A O 1
ATOM 3650 N N . TYR A 1 459 ? 10.080 -2.530 -13.064 1.00 96.00 459 TYR A N 1
ATOM 3651 C CA . TYR A 1 459 ? 10.636 -1.510 -12.180 1.00 96.00 459 TYR A CA 1
ATOM 3652 C C . TYR A 1 459 ? 11.371 -0.403 -12.960 1.00 96.00 459 TYR A C 1
ATOM 3654 O O . TYR A 1 459 ? 11.139 0.789 -12.732 1.00 96.00 459 TYR A O 1
ATOM 3662 N N . ASN A 1 460 ? 12.212 -0.771 -13.933 1.00 94.88 460 ASN A N 1
ATOM 3663 C CA . ASN A 1 460 ? 12.918 0.191 -14.784 1.00 94.88 460 ASN A CA 1
ATOM 3664 C C . ASN A 1 460 ? 11.971 0.979 -15.698 1.00 94.88 460 ASN A C 1
ATOM 3666 O O . ASN A 1 460 ? 12.213 2.161 -15.940 1.00 94.88 460 ASN A O 1
ATOM 3670 N N . LEU A 1 461 ? 10.861 0.393 -16.150 1.00 97.25 461 LEU A N 1
ATOM 3671 C CA . LEU A 1 461 ? 9.819 1.132 -16.867 1.00 97.25 461 LEU A CA 1
ATOM 3672 C C . LEU A 1 461 ? 9.136 2.169 -15.966 1.00 97.25 461 LEU A C 1
ATOM 3674 O O . LEU A 1 461 ? 8.890 3.292 -16.410 1.00 97.25 461 LEU A O 1
ATOM 3678 N N . GLY A 1 462 ? 8.915 1.846 -14.690 1.00 97.56 462 GLY A N 1
ATOM 3679 C CA . GLY A 1 462 ? 8.455 2.807 -13.685 1.00 97.56 462 GLY A CA 1
ATOM 3680 C C . GLY A 1 462 ? 9.420 3.984 -13.526 1.00 97.56 462 GLY A C 1
ATOM 3681 O O . GLY A 1 462 ? 9.020 5.151 -13.603 1.00 97.56 462 GLY A O 1
ATOM 3682 N N . ARG A 1 463 ? 10.721 3.686 -13.393 1.00 97.25 463 ARG A N 1
ATOM 3683 C CA . ARG A 1 463 ? 11.788 4.703 -13.347 1.00 97.25 463 ARG A CA 1
ATOM 3684 C C . ARG A 1 463 ? 11.805 5.567 -14.604 1.00 97.25 463 ARG A C 1
ATOM 3686 O O . ARG A 1 463 ? 11.856 6.794 -14.514 1.00 97.25 463 ARG A O 1
ATOM 3693 N N . LEU A 1 464 ? 11.723 4.942 -15.778 1.00 96.94 464 LEU A N 1
ATOM 3694 C CA . LEU A 1 464 ? 11.699 5.636 -17.061 1.00 96.94 464 LEU A CA 1
ATOM 3695 C C . LEU A 1 464 ? 10.511 6.596 -17.141 1.00 96.94 464 LEU A C 1
ATOM 3697 O O . LEU A 1 464 ? 10.684 7.750 -17.529 1.00 96.94 464 LEU A O 1
ATOM 3701 N N . PHE A 1 465 ? 9.323 6.160 -16.715 1.00 97.38 465 PHE A N 1
ATOM 3702 C CA . PHE A 1 465 ? 8.143 7.019 -16.667 1.00 97.38 465 PHE A CA 1
ATOM 3703 C C . PHE A 1 465 ? 8.360 8.234 -15.751 1.00 97.38 465 PHE A C 1
ATOM 3705 O O . PHE A 1 465 ? 8.072 9.364 -16.146 1.00 97.38 465 PHE A O 1
ATOM 3712 N N . GLY A 1 466 ? 8.940 8.026 -14.562 1.00 96.12 466 GLY A N 1
ATOM 3713 C CA . GLY A 1 466 ? 9.290 9.109 -13.638 1.00 96.12 466 GLY A CA 1
ATOM 3714 C C . GLY A 1 466 ? 10.286 10.112 -14.235 1.00 96.12 466 GLY A C 1
ATOM 3715 O O . GLY A 1 466 ? 10.106 11.323 -14.089 1.00 96.12 466 GLY A O 1
ATOM 3716 N N . ALA A 1 467 ? 11.302 9.630 -14.959 1.00 95.94 467 ALA A N 1
ATOM 3717 C CA . ALA A 1 467 ? 12.276 10.476 -15.651 1.00 95.94 467 ALA A CA 1
ATOM 3718 C C . ALA A 1 467 ? 11.644 11.284 -16.800 1.00 95.94 467 ALA A C 1
ATOM 3720 O O . ALA A 1 467 ? 11.936 12.472 -16.953 1.00 95.94 467 ALA A O 1
ATOM 3721 N N . LEU A 1 468 ? 10.743 10.674 -17.575 1.00 94.88 468 LEU A N 1
ATOM 3722 C CA . LEU A 1 468 ? 10.009 11.349 -18.650 1.00 94.88 468 LEU A CA 1
ATOM 3723 C C . LEU A 1 468 ? 9.052 12.421 -18.103 1.00 94.88 468 LEU A C 1
ATOM 3725 O O . LEU A 1 468 ? 8.952 13.502 -18.685 1.00 94.88 468 LEU A O 1
ATOM 3729 N N . GLU A 1 469 ? 8.390 12.162 -16.969 1.00 93.94 469 GLU A N 1
ATOM 3730 C CA . GLU A 1 469 ? 7.506 13.138 -16.313 1.00 93.94 469 GLU A CA 1
ATOM 3731 C C . GLU A 1 469 ? 8.317 14.340 -15.821 1.00 93.94 469 GLU A C 1
ATOM 3733 O O . GLU A 1 469 ? 7.947 15.488 -16.071 1.00 93.94 469 GLU A O 1
ATOM 3738 N N . LYS A 1 470 ? 9.459 14.080 -15.172 1.00 92.56 470 LYS A N 1
ATOM 3739 C CA . LYS A 1 470 ? 10.370 15.128 -14.705 1.00 92.56 470 LYS A CA 1
ATOM 3740 C C . LYS A 1 470 ? 10.906 15.970 -15.866 1.00 92.56 470 LYS A C 1
ATOM 3742 O O . LYS A 1 470 ? 10.892 17.193 -15.780 1.00 92.56 470 LYS A O 1
ATOM 3747 N N . LEU A 1 471 ? 11.290 15.343 -16.978 1.00 92.19 471 LEU A N 1
ATOM 3748 C CA . LEU A 1 471 ? 11.718 16.049 -18.187 1.00 92.19 471 LEU A CA 1
ATOM 3749 C C . LEU A 1 471 ? 10.605 16.940 -18.770 1.00 92.19 471 LEU A C 1
ATOM 3751 O O . LEU A 1 471 ? 10.875 18.070 -19.185 1.00 92.19 471 LEU A O 1
ATOM 3755 N N . GLN A 1 472 ? 9.355 16.464 -18.804 1.00 91.44 472 GLN A N 1
ATOM 3756 C CA . GLN A 1 472 ? 8.226 17.283 -19.253 1.00 91.44 472 GLN A CA 1
ATOM 3757 C C . GLN A 1 472 ? 8.074 18.528 -18.366 1.00 91.44 472 GLN A C 1
ATOM 3759 O O . GLN A 1 472 ? 7.985 19.639 -18.901 1.00 91.44 472 GLN A O 1
ATOM 3764 N N . GLN A 1 473 ? 8.099 18.339 -17.041 1.00 89.12 473 GLN A N 1
ATOM 3765 C CA . GLN A 1 473 ? 8.016 19.411 -16.044 1.00 89.12 473 GLN A CA 1
ATOM 3766 C C . GLN A 1 473 ? 9.146 20.434 -16.230 1.00 89.12 473 GLN A C 1
ATOM 3768 O O . GLN A 1 473 ? 8.871 21.619 -16.381 1.00 89.12 473 GLN A O 1
ATOM 3773 N N . ASP A 1 474 ? 10.398 19.982 -16.328 1.00 88.25 474 ASP A N 1
ATOM 3774 C CA . ASP A 1 474 ? 11.574 20.863 -16.422 1.00 88.25 474 ASP A CA 1
ATOM 3775 C C . ASP A 1 474 ? 11.669 21.625 -17.754 1.00 88.25 474 ASP A C 1
ATOM 3777 O O . ASP A 1 474 ? 12.317 22.667 -17.842 1.00 88.25 474 ASP A O 1
ATOM 3781 N N . SER A 1 475 ? 11.034 21.117 -18.813 1.00 85.31 475 SER A N 1
ATOM 3782 C CA . SER A 1 475 ? 11.059 21.747 -20.141 1.00 85.31 475 SER A CA 1
ATOM 3783 C C . SER A 1 475 ? 9.971 22.810 -20.365 1.00 85.31 475 SER A C 1
ATOM 3785 O O . SER A 1 475 ? 10.030 23.540 -21.365 1.00 85.31 475 SER A O 1
ATOM 3787 N N . THR A 1 476 ? 8.974 22.895 -19.477 1.00 84.56 476 THR A N 1
ATOM 3788 C CA . THR A 1 476 ? 7.781 23.741 -19.647 1.00 84.56 476 THR A CA 1
ATOM 3789 C C . THR A 1 476 ? 7.865 24.991 -18.771 1.00 84.56 476 THR A C 1
ATOM 3791 O O . THR A 1 476 ? 8.245 24.918 -17.610 1.00 84.56 476 THR A O 1
ATOM 3794 N N . GLU A 1 477 ? 7.507 26.150 -19.328 1.00 68.88 477 GLU A N 1
ATOM 3795 C CA . GLU A 1 477 ? 7.351 27.402 -18.575 1.00 68.88 477 GLU A CA 1
ATOM 3796 C C . GLU A 1 477 ? 5.864 27.587 -18.247 1.00 68.88 477 GLU A C 1
ATOM 3798 O O . GLU A 1 477 ? 5.070 27.842 -19.150 1.00 68.88 477 GLU A O 1
ATOM 3803 N N . GLY A 1 478 ? 5.485 27.417 -16.977 1.00 67.06 478 GLY A N 1
ATOM 3804 C CA . GLY A 1 478 ? 4.104 27.568 -16.497 1.00 67.06 478 GLY A CA 1
ATOM 3805 C C . GLY A 1 478 ? 3.412 26.254 -16.118 1.00 67.06 478 GLY A C 1
ATOM 3806 O O . GLY A 1 478 ? 4.006 25.175 -16.173 1.00 67.06 478 GLY A O 1
ATOM 3807 N N . GLU A 1 479 ? 2.149 26.355 -15.701 1.00 68.75 479 GLU A N 1
ATOM 3808 C CA . GLU A 1 479 ? 1.333 25.191 -15.348 1.00 68.75 479 GLU A CA 1
ATOM 3809 C C . GLU A 1 479 ? 0.967 24.372 -16.593 1.00 68.75 479 GLU A C 1
ATOM 3811 O O . GLU A 1 479 ? 0.593 24.899 -17.642 1.00 68.75 479 GLU A O 1
ATOM 3816 N N . LEU A 1 480 ? 1.087 23.050 -16.483 1.00 75.25 480 LEU A N 1
ATOM 3817 C CA . LEU A 1 480 ? 0.697 22.120 -17.536 1.00 75.25 480 LEU A CA 1
ATOM 3818 C C . LEU A 1 480 ? -0.817 21.891 -17.489 1.00 75.25 480 LEU A C 1
ATOM 3820 O O . LEU A 1 480 ? -1.337 21.452 -16.470 1.00 75.25 480 LEU A O 1
ATOM 3824 N N . ASN A 1 481 ? -1.506 22.070 -18.621 1.00 67.44 481 ASN A N 1
ATOM 3825 C CA . ASN A 1 481 ? -2.934 21.738 -18.736 1.00 67.44 481 ASN A CA 1
ATOM 3826 C C . ASN A 1 481 ? -3.217 20.239 -18.515 1.00 67.44 481 ASN A C 1
ATOM 3828 O O . ASN A 1 481 ? -4.296 19.860 -18.070 1.00 67.44 481 ASN A O 1
ATOM 3832 N N . THR A 1 482 ? -2.277 19.365 -18.885 1.00 75.88 482 THR A N 1
ATOM 3833 C CA . THR A 1 482 ? -2.344 17.914 -18.655 1.00 75.88 482 THR A CA 1
ATOM 3834 C C . THR A 1 482 ? -0.926 17.355 -18.621 1.00 75.88 482 THR A C 1
ATOM 3836 O O . THR A 1 482 ? -0.111 17.638 -19.503 1.00 75.88 482 THR A O 1
ATOM 3839 N N . THR A 1 483 ? -0.617 16.562 -17.599 1.00 84.62 483 THR A N 1
ATOM 3840 C CA . THR A 1 483 ? 0.691 15.907 -17.456 1.00 84.62 483 THR A CA 1
ATOM 3841 C C . THR A 1 483 ? 0.706 14.545 -18.152 1.00 84.62 483 THR A C 1
ATOM 3843 O O . THR A 1 483 ? -0.334 13.893 -18.272 1.00 84.62 483 THR A O 1
ATOM 3846 N N . ILE A 1 484 ? 1.884 14.056 -18.577 1.00 87.69 484 ILE A N 1
ATOM 3847 C CA . ILE A 1 484 ? 1.975 12.682 -19.110 1.00 87.69 484 ILE A CA 1
ATOM 3848 C C . ILE A 1 484 ? 1.491 11.649 -18.090 1.00 87.69 484 ILE A C 1
ATOM 3850 O O . ILE A 1 484 ? 0.922 10.635 -18.477 1.00 87.69 484 ILE A O 1
ATOM 3854 N N . LYS A 1 485 ? 1.669 11.922 -16.791 1.00 88.94 485 LYS A N 1
ATOM 3855 C CA . LYS A 1 485 ? 1.162 11.084 -15.707 1.00 88.94 485 LYS A CA 1
ATOM 3856 C C . LYS A 1 485 ? -0.35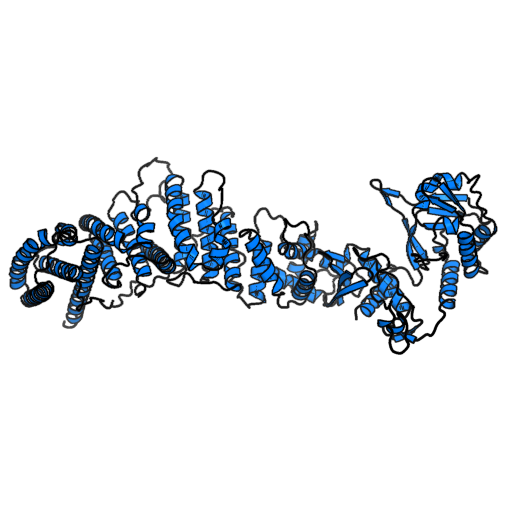2 10.955 -15.786 1.00 88.94 485 LYS A C 1
ATOM 3858 O O . LYS A 1 485 ? -0.871 9.846 -15.829 1.00 88.94 485 LYS A O 1
ATOM 3863 N N . GLU A 1 486 ? -1.054 12.077 -15.892 1.00 86.69 486 GLU A N 1
ATOM 3864 C CA . GLU A 1 486 ? -2.512 12.061 -15.927 1.00 86.69 486 GLU A CA 1
ATOM 3865 C C . GLU A 1 486 ? -3.096 11.329 -17.129 1.00 86.69 486 GLU A C 1
ATOM 3867 O O . GLU A 1 486 ? -4.145 10.698 -17.009 1.00 86.69 486 GLU A O 1
ATOM 3872 N N . GLN A 1 487 ? -2.420 11.410 -18.273 1.00 88.81 487 GLN A N 1
ATOM 3873 C CA . GLN A 1 487 ? -2.909 10.831 -19.516 1.00 88.81 487 GLN A CA 1
ATOM 3874 C C . GLN A 1 487 ? -2.466 9.376 -19.721 1.00 88.81 487 GLN A C 1
ATOM 3876 O O . GLN A 1 487 ? -3.224 8.579 -20.272 1.00 88.81 487 GLN A O 1
ATOM 3881 N N . TYR A 1 488 ? -1.247 9.026 -19.303 1.00 93.19 488 TYR A N 1
ATOM 3882 C CA . TYR A 1 488 ? -0.588 7.791 -19.729 1.00 93.19 488 TYR A CA 1
ATOM 3883 C C . TYR A 1 488 ? -0.135 6.876 -18.595 1.00 93.19 488 TYR A C 1
ATOM 3885 O O . TYR A 1 488 ? 0.317 5.783 -18.901 1.00 93.19 488 TYR A O 1
ATOM 3893 N N . PHE A 1 489 ? -0.239 7.245 -17.311 1.00 94.81 489 PHE A N 1
ATOM 3894 C CA . PHE A 1 489 ? 0.305 6.399 -16.234 1.00 94.81 489 PHE A CA 1
ATOM 3895 C C . PHE A 1 489 ? -0.284 4.980 -16.248 1.00 94.81 489 PHE A C 1
ATOM 3897 O O . PHE A 1 489 ? 0.450 3.995 -16.270 1.00 94.81 489 PHE A O 1
ATOM 3904 N N . ASN A 1 490 ? -1.613 4.874 -16.318 1.00 92.81 490 ASN A N 1
ATOM 3905 C CA . ASN A 1 490 ? -2.303 3.582 -16.279 1.00 92.81 490 ASN A CA 1
ATOM 3906 C C . ASN A 1 490 ? -2.017 2.738 -17.525 1.00 92.81 490 ASN A C 1
ATOM 3908 O O . ASN A 1 490 ? -1.792 1.537 -17.417 1.00 92.81 490 ASN A O 1
ATOM 3912 N N . SER A 1 491 ? -2.009 3.356 -18.708 1.00 94.19 491 SER A N 1
ATOM 3913 C CA . SER A 1 491 ? -1.737 2.654 -19.964 1.00 94.19 491 SER A CA 1
ATOM 3914 C C . SER A 1 491 ? -0.259 2.295 -20.112 1.00 94.19 491 SER A C 1
ATOM 3916 O O . SER A 1 491 ? 0.043 1.230 -20.638 1.00 94.19 491 SER A O 1
ATOM 3918 N N . ALA A 1 492 ? 0.660 3.120 -19.602 1.00 95.62 492 ALA A N 1
ATOM 3919 C CA . ALA A 1 492 ? 2.086 2.811 -19.548 1.00 95.62 492 ALA A CA 1
ATOM 3920 C C . ALA A 1 492 ? 2.372 1.636 -18.612 1.00 95.62 492 ALA A C 1
ATOM 3922 O O . ALA A 1 492 ? 3.202 0.803 -18.952 1.00 95.62 492 ALA A O 1
ATOM 3923 N N . ALA A 1 493 ? 1.676 1.545 -17.474 1.00 95.69 493 ALA A N 1
ATOM 3924 C CA . ALA A 1 493 ? 1.781 0.402 -16.574 1.00 95.69 493 ALA A CA 1
ATOM 3925 C C . ALA A 1 493 ? 1.112 -0.858 -17.158 1.00 95.69 493 ALA A C 1
ATOM 3927 O O . ALA A 1 493 ? 1.633 -1.951 -17.012 1.00 95.69 493 ALA A O 1
ATOM 3928 N N . ALA A 1 494 ? -0.027 -0.752 -17.844 1.00 95.00 494 ALA A N 1
ATOM 3929 C CA . ALA A 1 494 ? -0.731 -1.935 -18.348 1.00 95.00 494 ALA A CA 1
ATOM 3930 C C . ALA A 1 494 ? -0.178 -2.467 -19.683 1.00 95.00 494 ALA A C 1
ATOM 3932 O O . ALA A 1 494 ? -0.122 -3.681 -19.882 1.00 95.00 494 ALA A O 1
ATOM 3933 N N . SER A 1 495 ? 0.215 -1.583 -20.607 1.00 95.94 495 SER A N 1
ATOM 3934 C CA . SER A 1 495 ? 0.631 -1.930 -21.977 1.00 95.94 495 SER A CA 1
ATOM 3935 C C . SER A 1 495 ? 1.836 -1.101 -22.457 1.00 95.94 495 SER A C 1
ATOM 3937 O O . SER A 1 495 ? 1.702 -0.266 -23.363 1.00 95.94 495 SER A O 1
ATOM 3939 N N . PRO A 1 496 ? 3.035 -1.330 -21.884 1.00 96.75 496 PRO A N 1
ATOM 3940 C CA . PRO A 1 496 ? 4.238 -0.550 -22.178 1.00 96.75 496 PRO A CA 1
ATOM 3941 C C . PRO A 1 496 ? 4.557 -0.390 -23.670 1.00 96.75 496 PRO A C 1
ATOM 3943 O O . PRO A 1 496 ? 4.835 0.727 -24.117 1.00 96.75 496 PRO A O 1
ATOM 3946 N N . ALA A 1 497 ? 4.454 -1.469 -24.454 1.00 94.75 497 ALA A N 1
ATOM 3947 C CA . ALA A 1 497 ? 4.760 -1.468 -25.887 1.00 94.75 497 ALA A CA 1
ATOM 3948 C C . ALA A 1 497 ? 3.931 -0.475 -26.718 1.00 94.75 497 ALA A C 1
ATOM 3950 O O . ALA A 1 497 ? 4.390 -0.031 -27.766 1.00 94.75 497 ALA A O 1
ATOM 3951 N N . GLN A 1 498 ? 2.729 -0.096 -26.269 1.00 93.69 498 GLN A N 1
ATOM 3952 C CA . GLN A 1 498 ? 1.882 0.868 -26.983 1.00 93.69 498 GLN A CA 1
ATOM 3953 C C . GLN A 1 498 ? 2.171 2.326 -26.594 1.00 93.69 498 GLN A C 1
ATOM 3955 O O . GLN A 1 498 ? 1.862 3.248 -27.352 1.00 93.69 498 GLN A O 1
ATOM 3960 N N . VAL A 1 499 ? 2.753 2.551 -25.414 1.00 94.62 499 VAL A N 1
ATOM 3961 C CA . VAL A 1 499 ? 2.835 3.882 -24.797 1.00 94.62 499 VAL A CA 1
ATOM 3962 C C . VAL A 1 499 ? 4.257 4.434 -24.807 1.00 94.62 499 VAL A C 1
ATOM 3964 O O . VAL A 1 499 ? 4.476 5.560 -25.261 1.00 94.62 499 VAL A O 1
ATOM 3967 N N . PHE A 1 500 ? 5.242 3.651 -24.359 1.00 95.44 500 PHE A N 1
ATOM 3968 C CA . PHE A 1 500 ? 6.628 4.113 -24.228 1.00 95.44 500 PHE A CA 1
ATOM 3969 C C . PHE A 1 500 ? 7.271 4.603 -25.528 1.00 95.44 500 PHE A C 1
ATOM 3971 O O . PHE A 1 500 ? 7.908 5.659 -25.473 1.00 95.44 500 PHE A O 1
ATOM 3978 N N . PRO A 1 501 ? 7.093 3.946 -26.695 1.00 93.38 501 PRO A N 1
ATOM 3979 C CA . PRO A 1 501 ? 7.688 4.431 -27.940 1.00 93.38 501 PRO A CA 1
ATOM 3980 C C . PRO A 1 501 ? 7.267 5.875 -28.242 1.00 93.38 501 PRO A C 1
ATOM 3982 O O . PRO A 1 501 ? 8.107 6.744 -28.480 1.00 93.38 501 PRO A O 1
ATOM 3985 N N . ASN A 1 502 ? 5.971 6.168 -28.111 1.00 91.56 502 ASN A N 1
ATOM 3986 C CA . ASN A 1 502 ? 5.423 7.504 -28.332 1.00 91.56 502 ASN A CA 1
ATOM 3987 C C . ASN A 1 502 ? 5.914 8.521 -27.296 1.00 91.56 502 ASN A C 1
ATOM 3989 O O . ASN A 1 502 ? 6.243 9.653 -27.664 1.00 91.56 502 ASN A O 1
ATOM 3993 N N . LEU A 1 503 ? 5.976 8.140 -26.015 1.00 93.00 503 LEU A N 1
ATOM 3994 C CA . LEU A 1 503 ? 6.468 9.025 -24.956 1.00 93.00 503 LEU A CA 1
ATOM 3995 C C . LEU A 1 503 ? 7.942 9.392 -25.164 1.00 93.00 503 LEU A C 1
ATOM 3997 O O . LEU A 1 503 ? 8.294 10.566 -25.058 1.00 93.00 503 LEU A O 1
ATOM 4001 N N . ILE A 1 504 ? 8.794 8.426 -25.515 1.00 92.06 504 ILE A N 1
ATOM 4002 C CA . ILE A 1 504 ? 10.234 8.647 -25.721 1.00 92.06 504 ILE A CA 1
ATOM 4003 C C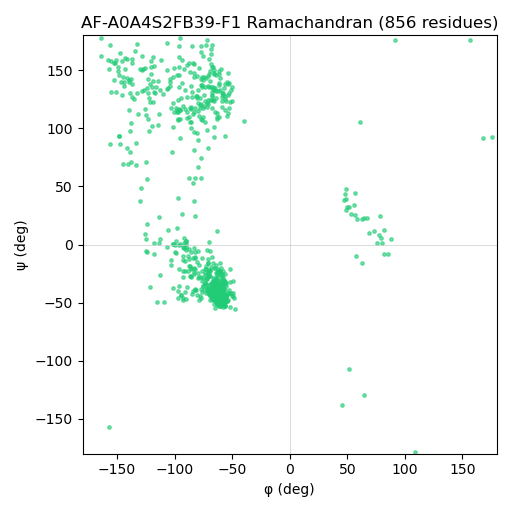 . ILE A 1 504 ? 10.491 9.459 -26.997 1.00 92.06 504 ILE A C 1
ATOM 4005 O O . ILE A 1 504 ? 11.297 10.388 -27.007 1.00 92.06 504 ILE A O 1
ATOM 4009 N N . VAL A 1 505 ? 9.763 9.180 -28.079 1.00 87.94 505 VAL A N 1
ATOM 4010 C CA . VAL A 1 505 ? 9.858 9.993 -29.299 1.00 87.94 505 VAL A CA 1
ATOM 4011 C C . VAL A 1 505 ? 9.410 11.433 -29.024 1.00 87.94 505 VAL A C 1
ATOM 4013 O O . VAL A 1 505 ? 10.078 12.383 -29.438 1.00 87.94 505 VAL A O 1
ATOM 4016 N N . SER A 1 506 ? 8.325 11.623 -28.270 1.00 86.75 506 SER A N 1
ATOM 4017 C CA . SER A 1 506 ? 7.831 12.955 -27.897 1.00 86.75 506 SER A CA 1
ATOM 4018 C C . SER A 1 506 ? 8.780 13.689 -26.943 1.00 86.75 506 SER A C 1
ATOM 4020 O O . SER A 1 506 ? 8.922 14.912 -27.043 1.00 86.75 506 SER A O 1
ATOM 4022 N N . SER A 1 507 ? 9.492 12.961 -26.074 1.00 88.12 507 SER A N 1
ATOM 4023 C CA . SER A 1 507 ? 10.470 13.522 -25.134 1.00 88.12 507 SER A CA 1
ATOM 4024 C C . SER A 1 507 ? 11.656 14.196 -25.823 1.00 88.12 507 SER A C 1
ATOM 4026 O O . SER A 1 507 ? 12.213 15.147 -25.278 1.00 88.12 507 SER A O 1
ATOM 4028 N N . SER A 1 508 ? 11.970 13.823 -27.068 1.00 83.50 508 SER A N 1
ATOM 4029 C CA . SER A 1 508 ? 13.010 14.486 -27.869 1.00 83.50 508 SER A CA 1
ATOM 4030 C C . SER A 1 508 ? 12.729 15.983 -28.074 1.00 83.50 508 SER A C 1
ATOM 4032 O O . SER A 1 508 ? 13.649 16.799 -28.040 1.00 83.50 508 SER A O 1
ATOM 4034 N N . ASN A 1 509 ? 11.457 16.385 -28.192 1.00 84.44 509 ASN A N 1
ATOM 4035 C CA . ASN A 1 509 ? 11.089 17.804 -28.257 1.00 84.44 509 ASN A CA 1
ATOM 4036 C C . ASN A 1 509 ? 11.336 18.525 -26.925 1.00 84.44 509 ASN A C 1
ATOM 4038 O O . ASN A 1 509 ? 11.779 19.675 -26.924 1.00 84.44 509 ASN A O 1
ATOM 4042 N N . HIS A 1 510 ? 11.054 17.859 -25.802 1.00 87.94 510 HIS A N 1
ATOM 4043 C CA . HIS A 1 510 ? 11.314 18.384 -24.460 1.00 87.94 510 HIS A CA 1
ATOM 4044 C C . HIS A 1 510 ? 12.819 18.528 -24.210 1.00 87.94 510 HIS A C 1
ATOM 4046 O O . HIS A 1 510 ? 13.260 19.587 -23.770 1.00 87.94 510 HIS A O 1
ATOM 4052 N N . LEU A 1 511 ? 13.615 17.527 -24.598 1.00 86.06 511 LEU A N 1
ATOM 4053 C CA . LEU A 1 511 ? 15.076 17.574 -24.555 1.00 86.06 511 LEU A CA 1
ATOM 4054 C C . LEU A 1 511 ? 15.640 18.718 -25.397 1.00 86.06 511 LEU A C 1
ATOM 4056 O O . LEU A 1 511 ? 16.488 19.457 -24.910 1.00 86.06 511 LEU A O 1
ATOM 4060 N N . ARG A 1 512 ? 15.149 18.918 -26.627 1.00 84.25 512 ARG A N 1
ATOM 4061 C CA . ARG A 1 512 ? 15.584 20.032 -27.485 1.00 84.25 512 ARG A CA 1
ATOM 4062 C C . ARG A 1 512 ? 15.292 21.390 -26.846 1.00 84.25 512 ARG A C 1
ATOM 4064 O O . ARG A 1 512 ? 16.169 22.246 -26.816 1.00 84.25 512 ARG A O 1
ATOM 4071 N N . LYS A 1 513 ? 14.084 21.577 -26.298 1.00 85.25 513 LYS A N 1
ATOM 4072 C CA . LYS A 1 513 ? 13.719 22.802 -25.563 1.00 85.25 513 LYS A CA 1
ATOM 4073 C C . LYS A 1 513 ? 14.620 23.013 -24.346 1.00 85.25 513 LYS A C 1
ATOM 4075 O O . LYS A 1 513 ? 15.097 24.123 -24.127 1.00 85.25 513 LYS A O 1
ATOM 4080 N N . LEU A 1 514 ? 14.869 21.953 -23.577 1.00 85.00 514 LEU A N 1
ATOM 4081 C CA . LEU A 1 514 ? 15.710 22.012 -22.387 1.00 85.00 514 LEU A CA 1
ATOM 4082 C C . LEU A 1 514 ? 17.174 22.296 -22.745 1.00 85.00 514 LEU A C 1
ATOM 4084 O O . LEU A 1 514 ? 17.802 23.087 -22.056 1.00 85.00 514 LEU A O 1
ATOM 4088 N N . ARG A 1 515 ? 17.694 21.755 -23.858 1.00 83.69 515 ARG A N 1
ATOM 4089 C CA . ARG A 1 515 ? 19.061 22.009 -24.348 1.00 83.69 515 ARG A CA 1
ATOM 4090 C C . ARG A 1 515 ? 19.321 23.501 -24.547 1.00 83.69 515 ARG A C 1
ATOM 4092 O O . ARG A 1 515 ? 20.376 23.984 -24.152 1.00 83.69 515 ARG A O 1
ATOM 4099 N N . SER A 1 516 ? 18.354 24.222 -25.117 1.00 79.88 516 SER A N 1
ATOM 4100 C CA . SER A 1 516 ? 18.456 25.669 -25.341 1.00 79.88 516 SER A CA 1
ATOM 4101 C C . SER A 1 516 ? 18.359 26.497 -24.056 1.00 79.88 516 SER A C 1
ATOM 4103 O O . SER A 1 516 ? 18.928 27.580 -24.001 1.00 79.88 516 SER A O 1
ATOM 4105 N N . LYS A 1 517 ? 17.637 26.016 -23.036 1.00 82.50 517 LYS A N 1
ATOM 4106 C CA . LYS A 1 517 ? 17.391 26.758 -21.786 1.00 82.50 517 LYS A CA 1
ATOM 4107 C C . LYS A 1 517 ? 18.417 26.460 -20.695 1.00 82.50 517 LYS A C 1
ATOM 4109 O O . LYS A 1 517 ? 18.900 27.363 -20.024 1.00 82.50 517 LYS A O 1
ATOM 4114 N N . ASN A 1 518 ? 18.718 25.182 -20.494 1.00 80.62 518 ASN A N 1
ATOM 4115 C CA . ASN A 1 518 ? 19.621 24.679 -19.472 1.00 80.62 518 ASN A CA 1
ATOM 4116 C C . ASN A 1 518 ? 20.320 23.410 -19.980 1.00 80.62 518 ASN A C 1
ATOM 4118 O O . ASN A 1 518 ? 19.829 22.287 -19.833 1.00 80.62 518 ASN A O 1
ATOM 4122 N N . PHE A 1 519 ? 21.500 23.606 -20.565 1.00 77.88 519 PHE A N 1
ATOM 4123 C CA . PHE A 1 519 ? 22.289 22.527 -21.146 1.00 77.88 519 PHE A CA 1
ATOM 4124 C C . PHE A 1 519 ? 22.666 21.444 -20.120 1.00 77.88 519 PHE A C 1
ATOM 4126 O O . PHE A 1 519 ? 22.592 20.257 -20.428 1.00 77.88 519 PHE A O 1
ATOM 4133 N N . GLY A 1 520 ? 22.998 21.827 -18.881 1.00 74.00 520 GLY A N 1
ATOM 4134 C CA . GLY A 1 520 ? 23.333 20.874 -17.817 1.00 74.00 520 GLY A CA 1
ATOM 4135 C C . GLY A 1 520 ? 22.154 19.974 -17.434 1.00 74.00 520 GLY A C 1
ATOM 4136 O O . GLY A 1 520 ? 22.307 18.756 -17.332 1.00 74.00 520 GLY A O 1
ATOM 4137 N N . ALA A 1 521 ? 20.956 20.549 -17.291 1.00 77.94 521 ALA A N 1
ATOM 4138 C CA . ALA A 1 521 ? 19.734 19.785 -17.034 1.00 77.94 521 ALA A CA 1
ATOM 4139 C C . ALA A 1 521 ? 19.381 18.853 -18.207 1.00 77.94 521 ALA A C 1
ATOM 4141 O O . ALA A 1 521 ? 19.004 17.704 -17.982 1.00 77.94 521 ALA A O 1
ATOM 4142 N N . TYR A 1 522 ? 19.575 19.313 -19.448 1.00 84.69 522 TYR A N 1
ATOM 4143 C CA . TYR A 1 522 ? 19.440 18.480 -20.646 1.00 84.69 522 TYR A CA 1
ATOM 4144 C C . TYR A 1 522 ? 20.373 17.263 -20.612 1.00 84.69 522 TYR A C 1
ATOM 4146 O O . TYR A 1 522 ? 19.903 16.140 -20.797 1.00 84.69 522 TYR A O 1
ATOM 4154 N N . VAL A 1 523 ? 21.668 17.467 -20.339 1.00 79.12 523 VAL A N 1
ATOM 4155 C CA . VAL A 1 523 ? 22.656 16.378 -20.283 1.00 79.12 523 VAL A CA 1
ATOM 4156 C C . VAL A 1 523 ? 22.265 15.350 -19.223 1.00 79.12 523 VAL A C 1
ATOM 4158 O O . VAL A 1 523 ? 22.306 14.152 -19.494 1.00 79.12 523 VAL A O 1
ATOM 4161 N N . ASN A 1 524 ? 21.847 15.800 -18.039 1.00 81.94 524 ASN A N 1
ATOM 4162 C CA . ASN A 1 524 ? 21.438 14.903 -16.959 1.00 81.94 524 ASN A CA 1
ATOM 4163 C C . ASN A 1 524 ? 20.184 14.094 -17.321 1.00 81.94 524 ASN A C 1
ATOM 4165 O O . ASN A 1 524 ? 20.158 12.885 -17.099 1.00 81.94 524 ASN A O 1
ATOM 4169 N N . ALA A 1 525 ? 19.169 14.733 -17.909 1.00 85.12 525 ALA A N 1
ATOM 4170 C CA . ALA A 1 525 ? 17.935 14.061 -18.307 1.00 85.12 525 ALA A CA 1
ATOM 4171 C C . ALA A 1 525 ? 18.161 13.038 -19.434 1.00 85.12 525 ALA A C 1
ATOM 4173 O O . ALA A 1 525 ? 17.691 11.905 -19.335 1.00 85.12 525 ALA A O 1
ATOM 4174 N N . ASP A 1 526 ? 18.907 13.404 -20.482 1.00 85.50 526 ASP A N 1
ATOM 4175 C CA . ASP A 1 526 ? 19.208 12.505 -21.606 1.00 85.50 526 ASP A CA 1
ATOM 4176 C C . ASP A 1 526 ? 20.083 11.321 -21.157 1.00 85.50 526 ASP A C 1
ATOM 4178 O O . ASP A 1 526 ? 19.815 10.185 -21.552 1.00 85.50 526 ASP A O 1
ATOM 4182 N N . LYS A 1 527 ? 21.063 11.552 -20.264 1.00 85.06 527 LYS A N 1
ATOM 4183 C CA . LYS A 1 527 ? 21.861 10.479 -19.639 1.00 85.06 527 LYS A CA 1
ATOM 4184 C C . LYS A 1 527 ? 21.002 9.539 -18.799 1.00 85.06 527 LYS A C 1
ATOM 4186 O O . LYS A 1 527 ? 21.135 8.329 -18.941 1.00 85.06 527 LYS A O 1
ATOM 4191 N N . LEU A 1 528 ? 20.119 10.065 -17.948 1.00 89.44 528 LEU A N 1
ATOM 4192 C CA . LEU A 1 528 ? 19.255 9.242 -17.099 1.00 89.44 528 LEU A CA 1
ATOM 4193 C C . LEU A 1 528 ? 18.320 8.361 -17.936 1.00 89.44 528 LEU A C 1
ATOM 4195 O O . LEU A 1 528 ? 18.263 7.153 -17.720 1.00 89.44 528 LEU A O 1
ATOM 4199 N N . ILE A 1 529 ? 17.632 8.950 -18.920 1.00 91.38 529 ILE A N 1
ATOM 4200 C CA . ILE A 1 529 ? 16.750 8.213 -19.838 1.00 91.38 529 ILE A CA 1
ATOM 4201 C C . ILE A 1 529 ? 17.544 7.137 -20.584 1.00 91.38 529 ILE A C 1
ATOM 4203 O O . ILE A 1 529 ? 17.117 5.984 -20.634 1.00 91.38 529 ILE A O 1
ATOM 4207 N N . GLY A 1 530 ? 18.714 7.494 -21.122 1.00 87.44 530 GLY A N 1
ATOM 4208 C CA . GLY A 1 530 ? 19.566 6.550 -21.834 1.00 87.44 530 GLY A CA 1
ATOM 4209 C C . GLY A 1 530 ? 20.057 5.407 -20.954 1.00 87.44 530 GLY A C 1
ATOM 4210 O O . GLY A 1 530 ? 20.005 4.257 -21.384 1.00 87.44 530 GLY A O 1
ATOM 4211 N N . ASN A 1 531 ? 20.463 5.690 -19.716 1.00 86.56 531 ASN A N 1
ATOM 4212 C CA . ASN A 1 531 ? 20.911 4.675 -18.765 1.00 86.56 531 ASN A CA 1
ATOM 4213 C C . ASN A 1 531 ? 19.796 3.681 -18.423 1.00 86.56 531 ASN A C 1
ATOM 4215 O O . ASN A 1 531 ? 20.051 2.482 -18.444 1.00 86.56 531 ASN A O 1
ATOM 4219 N N . ILE A 1 532 ? 18.573 4.162 -18.168 1.00 91.19 532 ILE A N 1
ATOM 4220 C CA . ILE A 1 532 ? 17.433 3.296 -17.832 1.00 91.19 532 ILE A CA 1
ATOM 4221 C C . ILE A 1 532 ? 17.015 2.436 -19.032 1.00 91.19 532 ILE A C 1
ATOM 4223 O O . ILE A 1 532 ? 16.795 1.240 -18.882 1.00 91.19 532 ILE A O 1
ATOM 4227 N N . ILE A 1 533 ? 16.912 3.010 -20.237 1.00 89.88 533 ILE A N 1
ATOM 4228 C CA . ILE A 1 533 ? 16.533 2.229 -21.431 1.00 89.88 533 ILE A CA 1
ATOM 4229 C C . ILE A 1 533 ? 17.609 1.187 -21.751 1.00 89.88 533 ILE A C 1
ATOM 4231 O O . ILE A 1 533 ? 17.299 0.064 -22.136 1.00 89.88 533 ILE A O 1
ATOM 4235 N N . SER A 1 534 ? 18.880 1.537 -21.558 1.00 83.62 534 SER A N 1
ATOM 4236 C CA . SER A 1 534 ? 19.987 0.624 -21.844 1.00 83.62 534 SER A CA 1
ATOM 4237 C C . SER A 1 534 ? 20.181 -0.473 -20.799 1.00 83.62 534 SER A C 1
ATOM 4239 O O . SER A 1 534 ? 20.980 -1.372 -21.038 1.00 83.62 534 SER A O 1
ATOM 4241 N N . SER A 1 535 ? 19.519 -0.389 -19.640 1.00 83.12 535 SER A N 1
ATOM 4242 C CA . SER A 1 535 ? 19.497 -1.461 -18.638 1.00 83.12 535 SER A CA 1
ATOM 4243 C C . SER A 1 535 ? 18.335 -2.437 -18.843 1.00 83.12 535 SER A C 1
ATOM 4245 O O . SER A 1 535 ? 18.160 -3.354 -18.046 1.00 83.12 535 SER A O 1
ATOM 4247 N N . LEU A 1 536 ? 17.504 -2.232 -19.871 1.00 87.69 536 LEU A N 1
ATOM 4248 C CA . LEU A 1 536 ? 16.502 -3.211 -20.276 1.00 87.69 536 LEU A CA 1
ATOM 4249 C C . LEU A 1 536 ? 17.216 -4.357 -21.002 1.00 87.69 536 LEU A C 1
ATOM 4251 O O . LEU A 1 536 ? 17.838 -4.134 -22.037 1.00 87.69 536 LEU A O 1
ATOM 4255 N N . ASN A 1 537 ? 17.111 -5.575 -20.471 1.00 82.69 537 ASN A N 1
ATOM 4256 C CA . ASN A 1 537 ? 17.775 -6.773 -21.006 1.00 82.69 537 ASN A CA 1
ATOM 4257 C C . ASN A 1 537 ? 17.008 -7.426 -22.174 1.00 82.69 537 ASN A C 1
ATOM 4259 O O . ASN A 1 537 ? 17.112 -8.629 -22.394 1.00 82.69 537 ASN A O 1
ATOM 4263 N N . ASP A 1 538 ? 16.197 -6.649 -22.888 1.00 84.69 538 ASP A N 1
ATOM 4264 C CA . ASP A 1 538 ? 15.346 -7.109 -23.985 1.00 84.69 538 ASP A CA 1
ATOM 4265 C C . ASP A 1 538 ? 15.424 -6.101 -25.142 1.00 84.69 538 ASP A C 1
ATOM 4267 O O . ASP A 1 538 ? 15.800 -4.942 -24.957 1.00 84.69 538 ASP A O 1
ATOM 4271 N N . GLU A 1 539 ? 15.073 -6.543 -26.343 1.00 90.06 539 GLU A N 1
ATOM 4272 C CA . GLU A 1 539 ? 14.961 -5.733 -27.557 1.00 90.06 539 GLU A CA 1
ATOM 4273 C C . GLU A 1 539 ? 13.545 -5.179 -27.763 1.00 90.06 539 GLU A C 1
ATOM 4275 O O . GLU A 1 539 ? 13.302 -4.438 -28.720 1.00 90.06 539 GLU A O 1
ATOM 4280 N N . PHE A 1 540 ? 12.599 -5.537 -26.892 1.00 91.38 540 PHE A N 1
ATOM 4281 C CA . PHE A 1 540 ? 11.204 -5.114 -26.961 1.00 91.38 540 PHE A CA 1
ATOM 4282 C C . PHE A 1 540 ? 10.719 -4.555 -25.625 1.00 91.38 540 PHE A C 1
ATOM 4284 O O . PHE A 1 540 ? 11.153 -4.953 -24.547 1.00 91.38 540 PHE A O 1
ATOM 4291 N N . PHE A 1 541 ? 9.754 -3.638 -25.695 1.00 94.50 541 PHE A N 1
ATOM 4292 C CA . PHE A 1 541 ? 8.936 -3.329 -24.528 1.00 94.50 541 PHE A CA 1
ATOM 4293 C C . PHE A 1 541 ? 7.895 -4.441 -24.335 1.00 94.50 541 PHE A C 1
ATOM 4295 O O . PHE A 1 541 ? 7.322 -4.902 -25.326 1.00 94.50 541 PHE A O 1
ATOM 4302 N N . PRO A 1 542 ? 7.581 -4.838 -23.090 1.00 95.25 542 PRO A N 1
ATOM 4303 C CA . PRO A 1 542 ? 6.564 -5.849 -22.841 1.00 95.25 542 PRO A CA 1
ATOM 4304 C C . PRO A 1 542 ? 5.197 -5.381 -23.356 1.00 95.25 542 PRO A C 1
ATOM 4306 O O . PRO A 1 542 ? 4.797 -4.223 -23.186 1.00 95.25 542 PRO A O 1
ATOM 4309 N N . ARG A 1 543 ? 4.467 -6.296 -24.005 1.00 94.94 543 ARG A N 1
ATOM 4310 C CA . ARG A 1 543 ? 3.140 -6.014 -24.581 1.00 94.94 543 ARG A CA 1
ATOM 4311 C C . ARG A 1 543 ? 2.110 -5.694 -23.505 1.00 94.94 543 ARG A C 1
ATOM 4313 O O . ARG A 1 543 ? 1.309 -4.776 -23.670 1.00 94.94 543 ARG A O 1
ATOM 4320 N N . THR A 1 544 ? 2.160 -6.442 -22.411 1.00 96.19 544 THR A N 1
ATOM 4321 C CA . THR A 1 544 ? 1.289 -6.305 -21.246 1.00 96.19 544 THR A CA 1
ATOM 4322 C C . THR A 1 544 ? 2.086 -6.587 -19.985 1.00 96.19 544 THR A C 1
ATOM 4324 O O . THR A 1 544 ? 3.004 -7.400 -20.037 1.00 96.19 544 THR A O 1
ATOM 4327 N N . MET A 1 545 ? 1.703 -5.972 -18.868 1.00 96.06 545 MET A N 1
ATOM 4328 C CA . MET A 1 545 ? 2.215 -6.336 -17.545 1.00 96.06 545 MET A CA 1
ATOM 4329 C C . MET A 1 545 ? 1.085 -6.873 -16.668 1.00 96.06 545 MET A C 1
ATOM 4331 O O . MET A 1 545 ? -0.016 -6.311 -16.642 1.00 96.06 545 MET A O 1
ATOM 4335 N N . ASN A 1 546 ? 1.350 -7.964 -15.958 1.00 96.12 546 ASN A N 1
ATOM 4336 C CA . ASN A 1 546 ? 0.435 -8.531 -14.976 1.00 96.12 546 ASN A CA 1
ATOM 4337 C C . ASN A 1 546 ? 0.306 -7.598 -13.744 1.00 96.12 546 ASN A C 1
ATOM 4339 O O . ASN A 1 546 ? 1.067 -6.637 -13.611 1.00 96.12 546 ASN A O 1
ATOM 4343 N N . PRO A 1 547 ? -0.666 -7.822 -12.841 1.00 95.50 547 PRO A N 1
ATOM 4344 C CA . PRO A 1 547 ? -0.873 -6.934 -11.697 1.00 95.50 547 PRO A CA 1
ATOM 4345 C C . PRO A 1 547 ? 0.355 -6.769 -10.789 1.00 95.50 547 PRO A C 1
ATOM 4347 O O . PRO A 1 547 ? 0.601 -5.657 -10.327 1.00 95.50 547 PRO A O 1
ATOM 4350 N N . ASP A 1 548 ? 1.136 -7.828 -10.562 1.00 96.25 548 ASP A N 1
ATOM 4351 C CA . ASP A 1 548 ? 2.323 -7.788 -9.699 1.00 96.25 548 ASP A CA 1
ATOM 4352 C C . ASP A 1 548 ? 3.451 -6.966 -10.357 1.00 96.25 548 ASP A C 1
ATOM 4354 O O . ASP A 1 548 ? 4.031 -6.086 -9.719 1.00 96.25 548 ASP A O 1
ATOM 4358 N N . GLU A 1 549 ? 3.670 -7.149 -11.665 1.00 97.00 549 GLU A N 1
ATOM 4359 C CA . GLU A 1 549 ? 4.591 -6.341 -12.483 1.00 97.00 549 GLU A CA 1
ATOM 4360 C C . GLU A 1 549 ? 4.172 -4.858 -12.511 1.00 97.00 549 GLU A C 1
ATOM 4362 O O . GLU A 1 549 ? 5.006 -3.956 -12.411 1.00 97.00 549 GLU A O 1
ATOM 4367 N N . GLN A 1 550 ? 2.867 -4.569 -12.575 1.00 97.50 550 GLN A N 1
ATOM 4368 C CA . GLN A 1 550 ? 2.360 -3.199 -12.425 1.00 97.50 550 GLN A CA 1
ATOM 4369 C C . GLN A 1 550 ? 2.659 -2.628 -11.028 1.00 97.50 550 GLN A C 1
ATOM 4371 O O . GLN A 1 550 ? 2.924 -1.432 -10.898 1.00 97.50 550 GLN A O 1
ATOM 4376 N N . GLY A 1 551 ? 2.653 -3.462 -9.985 1.00 97.50 551 GLY A N 1
ATOM 4377 C CA . GLY A 1 551 ? 3.098 -3.085 -8.644 1.00 97.50 551 GLY A CA 1
ATOM 4378 C C . GLY A 1 551 ? 4.582 -2.701 -8.607 1.00 97.50 551 GLY A C 1
ATOM 4379 O O . GLY A 1 551 ? 4.934 -1.655 -8.061 1.00 97.50 551 GLY A O 1
ATOM 4380 N N . GLU A 1 552 ? 5.452 -3.485 -9.248 1.00 97.06 552 GLU A N 1
ATOM 4381 C CA . GLU A 1 552 ? 6.880 -3.158 -9.391 1.00 97.06 552 GLU A CA 1
ATOM 4382 C C . GLU A 1 552 ? 7.111 -1.847 -10.152 1.00 97.06 552 GLU A C 1
ATOM 4384 O O . GLU A 1 552 ? 7.928 -1.021 -9.736 1.00 97.06 552 GLU A O 1
ATOM 4389 N N . PHE A 1 553 ? 6.357 -1.622 -11.232 1.00 97.88 553 PHE A N 1
ATOM 4390 C CA . PHE A 1 553 ? 6.360 -0.358 -11.970 1.00 97.88 553 PHE A CA 1
ATOM 4391 C C . PHE A 1 553 ? 6.029 0.828 -11.057 1.00 97.88 553 PHE A C 1
ATOM 4393 O O . PHE A 1 553 ? 6.719 1.850 -11.079 1.00 97.88 553 PHE A O 1
ATOM 4400 N N . VAL A 1 554 ? 4.998 0.697 -10.217 1.00 98.06 554 VAL A N 1
ATOM 4401 C CA . VAL A 1 554 ? 4.598 1.734 -9.255 1.00 98.06 554 VAL A CA 1
ATOM 4402 C C . VAL A 1 554 ? 5.716 2.023 -8.246 1.00 98.06 554 VAL A C 1
ATOM 4404 O O . VAL A 1 554 ? 5.984 3.195 -7.963 1.00 98.06 554 VAL A O 1
ATOM 4407 N N . ILE A 1 555 ? 6.401 0.990 -7.741 1.00 98.06 555 ILE A N 1
ATOM 4408 C CA . ILE A 1 555 ? 7.543 1.151 -6.825 1.00 98.06 555 ILE A CA 1
ATOM 4409 C C . ILE A 1 555 ? 8.690 1.900 -7.519 1.00 98.06 555 ILE A C 1
ATOM 4411 O O . ILE A 1 555 ? 9.175 2.899 -6.982 1.00 98.06 555 ILE A O 1
ATOM 4415 N N . GLY A 1 556 ? 9.091 1.466 -8.719 1.00 97.06 556 GLY A N 1
ATOM 4416 C CA . GLY A 1 556 ? 10.176 2.094 -9.478 1.00 97.06 556 GLY A CA 1
ATOM 4417 C C . GLY A 1 556 ? 9.880 3.551 -9.838 1.00 97.06 556 GLY A C 1
ATOM 4418 O O . GLY A 1 556 ? 10.752 4.415 -9.718 1.00 97.06 556 GLY A O 1
ATOM 4419 N N . TYR A 1 557 ? 8.628 3.852 -10.193 1.00 97.62 557 TYR A N 1
ATOM 4420 C CA . TYR A 1 557 ? 8.157 5.220 -10.409 1.00 97.62 557 TYR A CA 1
ATOM 4421 C C . TYR A 1 557 ? 8.283 6.080 -9.146 1.00 97.62 557 TYR A C 1
ATOM 4423 O O . TYR A 1 557 ? 8.864 7.169 -9.195 1.00 97.62 557 TYR A O 1
ATOM 4431 N N . TYR A 1 558 ? 7.773 5.592 -8.010 1.00 97.44 558 TYR A N 1
ATOM 4432 C CA . TYR A 1 558 ? 7.815 6.327 -6.748 1.00 97.44 558 TYR A CA 1
ATOM 4433 C C . TYR A 1 558 ? 9.254 6.613 -6.307 1.00 97.44 558 TYR A C 1
ATOM 4435 O O . TYR A 1 558 ? 9.593 7.760 -6.014 1.00 97.44 558 TYR A O 1
ATOM 4443 N N . GLN A 1 559 ? 10.126 5.602 -6.310 1.00 96.81 559 GLN A N 1
ATOM 4444 C CA . GLN A 1 559 ? 11.515 5.764 -5.875 1.00 96.81 559 GLN A CA 1
ATOM 4445 C C . GLN A 1 559 ? 12.300 6.711 -6.786 1.00 96.81 559 GLN A C 1
ATOM 4447 O O . GLN A 1 559 ? 13.049 7.556 -6.293 1.00 96.81 559 GLN A O 1
ATOM 4452 N N . GLN A 1 560 ? 12.081 6.653 -8.106 1.00 95.75 560 GLN A N 1
ATOM 4453 C CA . GLN A 1 560 ? 12.708 7.598 -9.032 1.00 95.75 560 GLN A CA 1
ATOM 4454 C C . GLN A 1 560 ? 12.240 9.032 -8.770 1.00 95.75 560 GLN A C 1
ATOM 4456 O O . GLN A 1 560 ? 13.039 9.968 -8.837 1.00 95.75 560 GLN A O 1
ATOM 4461 N N . ARG A 1 561 ? 10.956 9.213 -8.435 1.00 94.25 561 ARG A N 1
ATOM 4462 C CA . ARG A 1 561 ? 10.391 10.516 -8.075 1.00 94.25 561 ARG A CA 1
ATOM 4463 C C . ARG A 1 561 ? 10.997 11.061 -6.789 1.00 94.25 561 ARG A C 1
ATOM 4465 O O . ARG A 1 561 ? 11.327 12.244 -6.785 1.00 94.25 561 ARG A O 1
ATOM 4472 N N . GLN A 1 562 ? 11.172 10.229 -5.759 1.00 93.62 562 GLN A N 1
ATOM 4473 C CA . GLN A 1 562 ? 11.817 10.636 -4.505 1.00 93.62 562 GLN A CA 1
ATOM 4474 C C . GLN A 1 562 ? 13.277 11.044 -4.714 1.00 93.62 562 GLN A C 1
ATOM 4476 O O . GLN A 1 562 ? 13.679 12.093 -4.216 1.00 93.62 562 GLN A O 1
ATOM 4481 N N . LYS A 1 563 ? 14.035 10.307 -5.541 1.00 93.31 563 LYS A N 1
ATOM 4482 C CA . LYS A 1 563 ? 15.436 10.642 -5.849 1.00 93.31 563 LYS A CA 1
ATOM 4483 C C . LYS A 1 563 ? 15.599 12.062 -6.408 1.00 93.31 563 LYS A C 1
ATOM 4485 O O . LYS A 1 563 ? 16.592 12.723 -6.128 1.00 93.31 563 LYS A O 1
ATOM 4490 N N . PHE A 1 564 ? 14.615 12.575 -7.156 1.00 90.62 564 PHE A N 1
ATOM 4491 C CA . PHE A 1 564 ? 14.646 13.952 -7.674 1.00 90.62 564 PHE A CA 1
ATOM 4492 C C . PHE A 1 564 ? 14.453 15.045 -6.611 1.00 90.62 564 PHE A C 1
ATOM 4494 O O . PHE A 1 564 ? 14.720 16.209 -6.910 1.00 90.62 564 PHE A O 1
ATOM 4501 N N . PHE A 1 565 ? 13.966 14.707 -5.415 1.00 85.75 565 PHE A N 1
ATOM 4502 C CA . PHE A 1 565 ? 13.756 15.649 -4.310 1.00 85.75 565 PHE A CA 1
ATOM 4503 C C . PHE A 1 565 ? 14.885 15.625 -3.268 1.00 85.75 565 PHE A C 1
ATOM 4505 O O . PHE A 1 565 ? 14.906 16.474 -2.376 1.00 85.75 565 PHE A O 1
ATOM 4512 N N . GLU A 1 566 ? 15.833 14.691 -3.373 1.00 82.62 566 GLU A N 1
ATOM 4513 C CA . GLU A 1 566 ? 17.012 14.648 -2.508 1.00 82.62 566 GLU A CA 1
ATOM 4514 C C . GLU A 1 566 ? 17.929 15.855 -2.774 1.00 82.62 566 GLU A C 1
ATOM 4516 O O . GLU A 1 566 ? 18.214 16.216 -3.920 1.00 82.62 566 GLU A O 1
ATOM 4521 N N . LYS A 1 567 ? 18.420 16.500 -1.706 1.00 67.88 567 LYS A N 1
ATOM 4522 C CA . LYS A 1 567 ? 19.455 17.534 -1.830 1.00 67.88 567 LYS A CA 1
ATOM 4523 C C . LYS A 1 567 ? 20.774 16.858 -2.199 1.00 67.88 567 LYS A C 1
ATOM 4525 O O . LYS A 1 567 ? 21.246 16.000 -1.459 1.00 67.88 567 LYS A O 1
ATOM 4530 N N . LYS A 1 568 ? 21.392 17.278 -3.306 1.00 56.34 568 LYS A N 1
ATOM 4531 C CA . LYS A 1 568 ? 22.745 16.839 -3.670 1.00 56.34 568 LYS A CA 1
ATOM 4532 C C . LYS A 1 568 ? 23.753 17.358 -2.645 1.00 56.34 568 LYS A C 1
ATOM 4534 O O . LYS A 1 568 ? 24.133 18.526 -2.690 1.00 56.34 568 LYS A O 1
ATOM 4539 N N . ASN A 1 569 ? 24.183 16.496 -1.730 1.00 41.28 569 ASN A N 1
ATOM 4540 C CA . ASN A 1 569 ? 25.379 16.735 -0.928 1.00 41.28 569 ASN A CA 1
ATOM 4541 C C . ASN A 1 569 ? 26.598 16.458 -1.820 1.00 41.28 569 ASN A C 1
ATOM 4543 O O . ASN A 1 569 ? 26.603 15.477 -2.556 1.00 41.28 569 ASN A O 1
ATOM 4547 N N . GLY A 1 570 ? 27.612 17.326 -1.787 1.00 36.91 570 GLY A N 1
ATOM 4548 C CA . GLY A 1 570 ? 28.727 17.373 -2.751 1.00 36.91 570 GLY A CA 1
ATOM 4549 C C . GLY A 1 570 ? 29.665 16.156 -2.835 1.00 36.91 570 GLY A C 1
ATOM 4550 O O . GLY A 1 570 ? 30.694 16.271 -3.485 1.00 36.91 570 GLY A O 1
ATOM 4551 N N . ASN A 1 571 ? 29.315 15.017 -2.229 1.00 35.22 571 ASN A N 1
ATOM 4552 C CA . ASN A 1 571 ? 30.050 13.750 -2.273 1.00 35.22 571 ASN A CA 1
ATOM 4553 C C . ASN A 1 571 ? 29.143 12.615 -2.791 1.00 35.22 571 ASN A C 1
ATOM 4555 O O . ASN A 1 571 ? 28.933 11.619 -2.104 1.00 35.22 571 ASN A O 1
ATOM 4559 N N . GLU A 1 572 ? 28.558 12.764 -3.981 1.00 40.41 572 GLU A N 1
ATOM 4560 C CA . GLU A 1 572 ? 28.024 11.603 -4.704 1.00 40.41 572 GLU A CA 1
ATOM 4561 C C . GLU A 1 572 ? 29.177 11.013 -5.529 1.00 40.41 572 GLU A C 1
ATOM 4563 O O . GLU A 1 572 ? 29.586 11.595 -6.536 1.00 40.41 572 GLU A O 1
ATOM 4568 N N . GLU A 1 573 ? 29.729 9.877 -5.083 1.00 36.06 573 GLU A N 1
ATOM 4569 C CA . GLU A 1 573 ? 30.535 9.012 -5.951 1.00 36.06 573 GLU A CA 1
ATOM 4570 C C . GLU A 1 573 ? 29.729 8.743 -7.225 1.00 36.06 573 GLU A C 1
ATOM 4572 O O . GLU A 1 573 ? 28.526 8.472 -7.164 1.00 36.06 573 GLU A O 1
ATOM 4577 N N . ALA A 1 574 ? 30.369 8.875 -8.390 1.00 41.53 574 ALA A N 1
ATOM 4578 C CA . ALA A 1 574 ? 29.722 8.604 -9.664 1.00 41.53 574 ALA A CA 1
ATOM 4579 C C . ALA A 1 574 ? 29.147 7.182 -9.621 1.00 41.53 574 ALA A C 1
ATOM 4581 O O . ALA A 1 574 ? 29.908 6.218 -9.576 1.00 41.53 574 ALA A O 1
ATOM 4582 N N . ALA A 1 575 ? 27.815 7.070 -9.587 1.00 44.94 575 ALA A N 1
ATOM 4583 C CA . ALA A 1 575 ? 27.133 5.790 -9.487 1.00 44.94 575 ALA A CA 1
ATOM 4584 C C . ALA A 1 575 ? 27.685 4.834 -10.549 1.00 44.94 575 ALA A C 1
ATOM 4586 O O . ALA A 1 575 ? 27.695 5.156 -11.741 1.00 44.94 575 ALA A O 1
ATOM 4587 N N . GLU A 1 576 ? 28.176 3.678 -10.099 1.00 45.44 576 GLU A N 1
ATOM 4588 C CA . GLU A 1 576 ? 28.664 2.615 -10.968 1.00 45.44 576 GLU A CA 1
ATOM 4589 C C . GLU A 1 576 ? 27.573 2.259 -11.981 1.00 45.44 576 GLU A C 1
ATOM 4591 O O . GLU A 1 576 ? 26.486 1.785 -11.638 1.00 45.44 576 GLU A O 1
ATOM 4596 N N . ILE A 1 577 ? 27.868 2.561 -13.238 1.00 52.78 577 ILE A N 1
ATOM 4597 C CA . ILE A 1 577 ? 26.947 2.480 -14.361 1.00 52.78 577 ILE A CA 1
ATOM 4598 C C . ILE A 1 577 ? 26.667 0.986 -14.631 1.00 52.78 577 ILE A C 1
ATOM 4600 O O . ILE A 1 577 ? 27.626 0.252 -14.857 1.00 52.78 577 ILE A O 1
ATOM 4604 N N . PRO A 1 578 ? 25.397 0.516 -14.633 1.00 55.25 578 PRO A N 1
ATOM 4605 C CA . PRO A 1 578 ? 25.073 -0.893 -14.885 1.00 55.25 578 PRO A CA 1
ATOM 4606 C C . PRO A 1 578 ? 25.693 -1.401 -16.188 1.00 55.25 578 PRO A C 1
ATOM 4608 O O . PRO A 1 578 ? 25.775 -0.633 -17.149 1.00 55.25 578 PRO A O 1
ATOM 4611 N N . GLU A 1 579 ? 26.066 -2.676 -16.253 1.00 58.91 579 GLU A N 1
ATOM 4612 C CA . GLU A 1 579 ? 26.610 -3.284 -17.471 1.00 58.91 579 GLU A CA 1
ATOM 4613 C C . GLU A 1 579 ? 25.669 -3.053 -18.671 1.00 58.91 579 GLU A C 1
ATOM 4615 O O . GLU A 1 579 ? 24.440 -3.023 -18.537 1.00 58.91 579 GLU A O 1
ATOM 4620 N N . VAL A 1 580 ? 26.239 -2.750 -19.839 1.00 65.69 580 VAL A N 1
ATOM 4621 C CA . VAL A 1 580 ? 25.457 -2.374 -21.022 1.00 65.69 580 VAL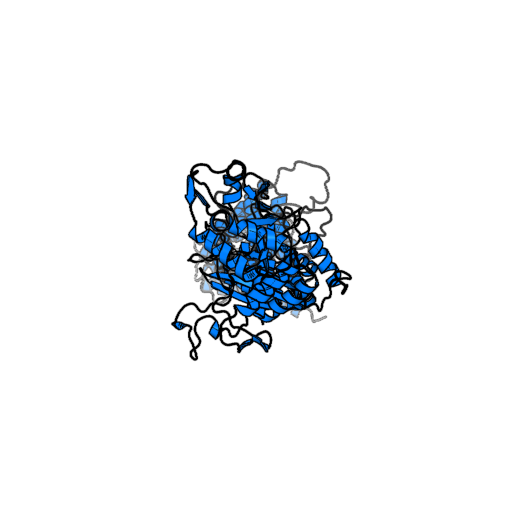 A CA 1
ATOM 4622 C C . VAL A 1 580 ? 25.001 -3.641 -21.732 1.00 65.69 580 VAL A C 1
ATOM 4624 O O . VAL A 1 580 ? 25.820 -4.330 -22.332 1.00 65.69 580 VAL A O 1
ATOM 4627 N N . PHE A 1 581 ? 23.696 -3.911 -21.736 1.00 74.38 581 PHE A N 1
ATOM 4628 C CA . PHE A 1 581 ? 23.133 -4.915 -22.633 1.00 74.38 581 PHE A CA 1
ATOM 4629 C C . PHE A 1 581 ? 23.069 -4.339 -24.057 1.00 74.38 581 PHE A C 1
ATOM 4631 O O . PHE A 1 581 ? 22.404 -3.330 -24.299 1.00 74.38 581 PHE A O 1
ATOM 4638 N N . LEU A 1 582 ? 23.788 -4.952 -25.000 1.00 85.38 582 LEU A N 1
ATOM 4639 C CA . LEU A 1 582 ? 23.704 -4.655 -26.432 1.00 85.38 582 LEU A CA 1
ATOM 4640 C C . LEU A 1 582 ? 23.764 -5.971 -27.207 1.00 85.38 582 LEU A C 1
ATOM 4642 O O . LEU A 1 582 ? 24.800 -6.634 -27.212 1.00 85.38 582 LEU A O 1
ATOM 4646 N N . ASN A 1 583 ? 22.692 -6.318 -27.920 1.00 86.25 583 ASN A N 1
ATOM 4647 C CA . ASN A 1 583 ? 22.716 -7.479 -28.801 1.00 86.25 583 ASN A CA 1
ATOM 4648 C C . ASN A 1 583 ? 23.327 -7.107 -30.159 1.00 86.25 583 ASN A C 1
ATOM 4650 O O . ASN A 1 583 ? 22.657 -6.581 -31.052 1.00 86.25 583 ASN A O 1
ATOM 4654 N N . GLU A 1 584 ? 24.619 -7.380 -30.338 1.00 85.06 584 GLU A N 1
ATOM 4655 C CA . GLU A 1 584 ? 25.319 -7.002 -31.568 1.00 85.06 584 GLU A CA 1
ATOM 4656 C C . GLU A 1 584 ? 24.887 -7.796 -32.800 1.00 85.06 584 GLU A C 1
ATOM 4658 O O . GLU A 1 584 ? 25.014 -7.289 -33.918 1.00 85.06 584 GLU A O 1
ATOM 4663 N N . HIS A 1 585 ? 24.315 -8.981 -32.588 1.00 84.88 585 HIS A N 1
ATOM 4664 C CA . HIS A 1 585 ? 23.922 -9.938 -33.621 1.00 84.88 585 HIS A CA 1
ATOM 4665 C C . HIS A 1 585 ? 22.403 -10.127 -33.695 1.00 84.88 585 HIS A C 1
ATOM 4667 O O . HIS A 1 585 ? 21.925 -11.158 -34.165 1.00 84.88 585 HIS A O 1
ATOM 4673 N N . SER A 1 586 ? 21.638 -9.136 -33.232 1.00 86.81 586 SER A N 1
ATOM 4674 C CA . SER A 1 586 ? 20.179 -9.171 -33.267 1.00 86.81 586 SER A CA 1
ATOM 4675 C C . SER A 1 586 ? 19.644 -9.450 -34.675 1.00 86.81 586 SER A C 1
ATOM 4677 O O . SER A 1 586 ? 20.115 -8.880 -35.663 1.00 86.81 586 SER A O 1
ATOM 4679 N N . LEU A 1 587 ? 18.614 -10.295 -34.771 1.00 87.06 587 LEU A N 1
ATOM 4680 C CA . LEU A 1 587 ? 17.851 -10.488 -36.009 1.00 87.06 587 LEU A CA 1
ATOM 4681 C C . LEU A 1 587 ? 16.659 -9.525 -36.117 1.00 87.06 587 LEU A C 1
ATOM 4683 O O . LEU A 1 587 ? 15.978 -9.514 -37.141 1.00 87.06 587 LEU A O 1
ATOM 4687 N N . ASN A 1 588 ? 16.407 -8.724 -35.081 1.00 91.06 588 ASN A N 1
ATOM 4688 C CA . ASN A 1 588 ? 15.346 -7.733 -35.057 1.00 91.06 588 ASN A CA 1
ATOM 4689 C C . ASN A 1 588 ? 15.751 -6.518 -35.894 1.00 91.06 588 ASN A C 1
ATOM 4691 O O . ASN A 1 588 ? 16.591 -5.695 -35.521 1.00 91.06 588 ASN A O 1
ATOM 4695 N N . GLU A 1 589 ? 15.119 -6.400 -37.055 1.00 91.56 589 GLU A N 1
ATOM 4696 C CA . GLU A 1 589 ? 15.384 -5.331 -38.008 1.00 91.56 589 GLU A CA 1
ATOM 4697 C C . GLU A 1 589 ? 15.139 -3.937 -37.414 1.00 91.56 589 GLU A C 1
ATOM 4699 O O . GLU A 1 589 ? 15.975 -3.049 -37.567 1.00 91.56 589 GLU A O 1
ATOM 4704 N N . SER A 1 590 ? 14.042 -3.741 -36.678 1.00 94.50 590 SER A N 1
ATOM 4705 C CA . SER A 1 590 ? 13.713 -2.449 -36.069 1.00 94.50 590 SER A CA 1
ATOM 4706 C C . SER A 1 590 ? 14.735 -2.036 -35.011 1.00 94.50 590 SER A C 1
ATOM 4708 O O . SER A 1 590 ? 15.152 -0.878 -34.981 1.00 94.50 590 SER A O 1
ATOM 4710 N N . TYR A 1 591 ? 15.195 -2.987 -34.195 1.00 94.69 591 TYR A N 1
ATOM 4711 C CA . TYR A 1 591 ? 16.269 -2.777 -33.225 1.00 94.69 591 TYR A CA 1
ATOM 4712 C C . TYR A 1 591 ? 17.586 -2.377 -33.905 1.00 94.69 591 TYR A C 1
ATOM 4714 O O . TYR A 1 591 ? 18.196 -1.366 -33.544 1.00 94.69 591 TYR A O 1
ATOM 4722 N N . ASN A 1 592 ? 17.985 -3.100 -34.956 1.00 93.88 592 ASN A N 1
ATOM 4723 C CA . ASN A 1 592 ? 19.187 -2.792 -35.734 1.00 93.88 592 ASN A CA 1
ATOM 4724 C C . ASN A 1 592 ? 19.110 -1.432 -36.441 1.00 93.88 592 ASN A C 1
ATOM 4726 O O . ASN A 1 592 ? 20.114 -0.727 -36.511 1.00 93.88 592 ASN A O 1
ATOM 4730 N N . LEU A 1 593 ? 17.930 -1.011 -36.905 1.00 95.31 593 LEU A N 1
ATOM 4731 C CA . LEU A 1 593 ? 17.730 0.342 -37.432 1.00 95.31 593 LEU A CA 1
ATOM 4732 C C . LEU A 1 593 ? 17.952 1.410 -36.355 1.00 95.31 593 LEU A C 1
ATOM 4734 O O . LEU A 1 593 ? 18.577 2.433 -36.632 1.00 95.31 593 LEU A O 1
ATOM 4738 N N . GLY A 1 594 ? 17.515 1.156 -35.120 1.00 95.12 594 GLY A N 1
ATOM 4739 C CA . GLY A 1 594 ? 17.829 2.000 -33.966 1.00 95.12 594 GLY A CA 1
ATOM 4740 C C . GLY A 1 594 ? 19.334 2.118 -33.722 1.00 95.12 594 GLY A C 1
ATOM 4741 O O . GLY A 1 594 ? 19.867 3.227 -33.615 1.00 95.12 594 GLY A O 1
ATOM 4742 N N . ARG A 1 595 ? 20.038 0.977 -33.717 1.00 94.88 595 ARG A N 1
ATOM 4743 C CA . ARG A 1 595 ? 21.504 0.925 -33.584 1.00 94.88 595 ARG A CA 1
ATOM 4744 C C . ARG A 1 595 ? 22.194 1.723 -34.690 1.00 94.88 595 ARG A C 1
ATOM 4746 O O . ARG A 1 595 ? 23.052 2.557 -34.402 1.00 94.88 595 ARG A O 1
ATOM 4753 N N . LEU A 1 596 ? 21.788 1.514 -35.943 1.00 94.50 596 LEU A N 1
ATOM 4754 C CA . LEU A 1 596 ? 22.322 2.235 -37.097 1.00 94.50 596 LEU A CA 1
ATOM 4755 C C . LEU A 1 596 ? 22.116 3.743 -36.936 1.00 94.50 596 LEU A C 1
ATOM 4757 O O . LEU A 1 596 ? 23.060 4.505 -37.109 1.00 94.50 596 LEU A O 1
ATOM 4761 N N . PHE A 1 597 ? 20.918 4.178 -36.538 1.00 95.00 597 PHE A N 1
ATOM 4762 C CA . PHE A 1 597 ? 20.631 5.592 -36.303 1.00 95.00 597 PHE A CA 1
ATOM 4763 C C . PHE A 1 597 ? 21.576 6.207 -35.258 1.00 95.00 597 PHE A C 1
ATOM 4765 O O . PHE A 1 597 ? 22.067 7.317 -35.460 1.00 95.00 597 PHE A O 1
ATOM 4772 N N . SER A 1 598 ? 21.882 5.483 -34.175 1.00 92.38 598 SER A N 1
ATOM 4773 C CA . SER A 1 598 ? 22.834 5.952 -33.160 1.00 92.38 598 SER A CA 1
ATOM 4774 C C . SER A 1 598 ? 24.254 6.113 -33.707 1.00 92.38 598 SER A C 1
ATOM 4776 O O . SER A 1 598 ? 24.931 7.071 -33.336 1.00 92.38 598 SER A O 1
ATOM 4778 N N . VAL A 1 599 ? 24.718 5.192 -34.556 1.00 91.38 599 VAL A N 1
ATOM 4779 C CA . VAL A 1 599 ? 26.047 5.285 -35.187 1.00 91.38 599 VAL A CA 1
ATOM 4780 C C . VAL A 1 599 ? 26.093 6.464 -36.158 1.00 91.38 599 VAL A C 1
ATOM 4782 O O . VAL A 1 599 ? 27.057 7.218 -36.158 1.00 91.38 599 VAL A O 1
ATOM 4785 N N . LEU A 1 600 ? 25.027 6.687 -36.932 1.00 91.25 600 LEU A N 1
ATOM 4786 C CA . LEU A 1 600 ? 24.937 7.818 -37.862 1.00 91.25 600 LEU A CA 1
ATOM 4787 C C . LEU A 1 600 ? 24.909 9.175 -37.140 1.00 91.25 600 LEU A C 1
ATOM 4789 O O . LEU A 1 600 ? 25.514 10.132 -37.619 1.00 91.25 600 LEU A O 1
ATOM 4793 N N . GLU A 1 601 ? 24.244 9.265 -35.985 1.00 89.06 601 GLU A N 1
ATOM 4794 C CA . GLU A 1 601 ? 24.292 10.464 -35.140 1.00 89.06 601 GLU A CA 1
ATOM 4795 C C . GLU A 1 601 ? 25.708 10.713 -34.597 1.00 89.06 601 GLU A C 1
ATOM 4797 O O . GLU A 1 601 ? 26.181 11.849 -34.630 1.00 89.06 601 GLU A O 1
ATOM 4802 N N . LYS A 1 602 ? 26.396 9.664 -34.126 1.00 86.19 602 LYS A N 1
ATOM 4803 C CA . LYS A 1 602 ? 27.769 9.769 -33.615 1.00 86.19 602 LYS A CA 1
ATOM 4804 C C . LYS A 1 602 ? 28.756 10.184 -34.711 1.00 86.19 602 LYS A C 1
ATOM 4806 O O . LYS A 1 602 ? 29.515 11.124 -34.509 1.00 86.19 602 LYS A O 1
ATOM 4811 N N . LEU A 1 603 ? 28.643 9.591 -35.898 1.00 87.31 603 LEU A N 1
ATOM 4812 C CA . LEU A 1 603 ? 29.418 9.960 -37.082 1.00 87.31 603 LEU A CA 1
ATOM 4813 C C . LEU A 1 603 ? 29.263 11.448 -37.439 1.00 87.31 603 LEU A C 1
ATOM 4815 O O . LEU A 1 603 ? 30.242 12.115 -37.780 1.00 87.31 603 LEU A O 1
ATOM 4819 N N . GLN A 1 604 ? 28.034 11.982 -37.384 1.00 86.44 604 GLN A N 1
ATOM 4820 C CA . GLN A 1 604 ? 27.807 13.411 -37.611 1.00 86.44 604 GLN A CA 1
ATOM 4821 C C . GLN A 1 604 ? 28.619 14.239 -36.610 1.00 86.44 604 GLN A C 1
ATOM 4823 O O . GLN A 1 604 ? 29.361 15.126 -37.035 1.00 86.44 604 GLN A O 1
ATOM 4828 N N . GLN A 1 605 ? 28.506 13.912 -35.318 1.00 81.12 605 GLN A N 1
ATOM 4829 C CA . GLN A 1 605 ? 29.204 14.610 -34.235 1.00 81.12 605 GLN A CA 1
ATOM 4830 C C . GLN A 1 605 ? 30.726 14.552 -34.409 1.00 81.12 605 GLN A C 1
ATOM 4832 O O . GLN A 1 605 ? 31.369 15.590 -34.343 1.00 81.12 605 GLN A O 1
ATOM 4837 N N . ASP A 1 606 ? 31.292 13.383 -34.715 1.00 80.44 606 ASP A N 1
ATOM 4838 C CA . ASP A 1 606 ? 32.745 13.212 -34.854 1.00 80.44 606 ASP A CA 1
ATOM 4839 C C . ASP A 1 606 ? 33.315 13.932 -36.089 1.00 80.44 606 ASP A C 1
ATOM 4841 O O . ASP A 1 606 ? 34.475 14.344 -36.107 1.00 80.44 606 ASP A O 1
ATOM 4845 N N . SER A 1 607 ? 32.506 14.121 -37.136 1.00 79.19 607 SER A N 1
ATOM 4846 C CA . SER A 1 607 ? 32.936 14.791 -38.371 1.00 79.19 607 SER A CA 1
ATOM 4847 C C . SER A 1 607 ? 32.892 16.328 -38.327 1.00 79.19 607 SER A C 1
ATOM 4849 O O . SER A 1 607 ? 33.525 16.996 -39.164 1.00 79.19 607 SER A O 1
ATOM 4851 N N . GLU A 1 608 ? 32.116 16.898 -37.403 1.00 78.69 608 GLU A N 1
ATOM 4852 C CA . GLU A 1 608 ? 31.867 18.335 -37.277 1.00 78.69 608 GLU A CA 1
ATOM 4853 C C . GLU A 1 608 ? 32.697 18.915 -36.123 1.00 78.69 608 GLU A C 1
ATOM 4855 O O . GLU A 1 608 ? 32.483 18.562 -34.971 1.00 78.69 608 GLU A O 1
ATOM 4860 N N . ASP A 1 609 ? 33.617 19.846 -36.422 1.00 54.56 609 ASP A N 1
ATOM 4861 C CA . ASP A 1 609 ? 34.551 20.415 -35.422 1.00 54.56 609 ASP A CA 1
ATOM 4862 C C . ASP A 1 609 ? 33.839 21.170 -34.292 1.00 54.56 609 ASP A C 1
ATOM 4864 O O . ASP A 1 609 ? 34.396 21.369 -33.216 1.00 54.56 609 ASP A O 1
ATOM 4868 N N . ASP A 1 610 ? 32.601 21.593 -34.544 1.00 51.28 610 ASP A N 1
ATOM 4869 C CA . ASP A 1 610 ? 31.815 22.364 -33.600 1.00 51.28 610 ASP A CA 1
ATOM 4870 C C . ASP A 1 610 ? 31.105 21.464 -32.568 1.00 51.28 610 ASP A C 1
ATOM 4872 O O . ASP A 1 610 ? 30.887 21.922 -31.457 1.00 51.28 610 ASP A O 1
ATOM 4876 N N . PHE A 1 611 ? 30.794 20.184 -32.824 1.00 48.03 611 PHE A N 1
ATOM 4877 C CA . PHE A 1 611 ? 29.974 19.349 -31.918 1.00 48.03 611 PHE A CA 1
ATOM 4878 C C . PHE A 1 611 ? 30.737 18.773 -30.695 1.00 48.03 611 PHE A C 1
ATOM 4880 O O . PHE A 1 611 ? 30.852 17.569 -30.511 1.00 48.03 611 PHE A O 1
ATOM 4887 N N . LEU A 1 612 ? 31.153 19.671 -29.794 1.00 42.62 612 LEU A N 1
ATOM 4888 C CA . LEU A 1 612 ? 31.589 19.468 -28.400 1.00 42.62 612 LEU A CA 1
ATOM 4889 C C . LEU A 1 612 ? 32.820 18.582 -28.134 1.00 42.62 612 LEU A C 1
ATOM 4891 O O . LEU A 1 612 ? 32.738 17.365 -27.972 1.00 42.62 612 LEU A O 1
ATOM 4895 N N . ASP A 1 613 ? 33.915 19.265 -27.800 1.00 33.94 613 ASP A N 1
ATOM 4896 C CA . ASP A 1 613 ? 34.918 18.794 -26.848 1.00 33.94 613 ASP A CA 1
ATOM 4897 C C . ASP A 1 613 ? 34.295 18.713 -25.433 1.00 33.94 613 ASP A C 1
ATOM 4899 O O . ASP A 1 613 ? 34.234 19.686 -24.676 1.00 33.94 613 ASP A O 1
ATOM 4903 N N . SER A 1 614 ? 33.763 17.541 -25.072 1.00 35.22 614 SER A N 1
ATOM 4904 C CA . SER A 1 614 ? 33.210 17.281 -23.734 1.00 35.22 614 SER A CA 1
ATOM 4905 C C . SER A 1 614 ? 34.275 17.164 -22.632 1.00 35.22 614 SER A C 1
ATOM 4907 O O . SER A 1 614 ? 33.915 17.038 -21.463 1.00 35.22 614 SER A O 1
ATOM 4909 N N . THR A 1 615 ? 35.569 17.204 -22.970 1.00 34.81 615 THR A N 1
ATOM 4910 C CA . THR A 1 615 ? 36.674 17.081 -22.003 1.00 34.81 615 THR A CA 1
ATOM 4911 C C . THR A 1 615 ? 37.125 18.408 -21.384 1.00 34.81 615 THR A C 1
ATOM 4913 O O . THR A 1 615 ? 37.848 18.400 -20.390 1.00 34.81 615 THR A O 1
ATOM 4916 N N . VAL A 1 616 ? 36.657 19.557 -21.884 1.00 35.47 616 VAL A N 1
ATOM 4917 C CA . VAL A 1 616 ? 37.112 20.881 -21.406 1.00 35.47 616 VAL A CA 1
ATOM 4918 C C . VAL A 1 616 ? 36.335 21.402 -20.185 1.00 35.47 616 VAL A C 1
ATOM 4920 O O . VAL A 1 616 ? 36.844 22.242 -19.442 1.00 35.47 616 VAL A O 1
ATOM 4923 N N . VAL A 1 617 ? 35.141 20.876 -19.889 1.00 36.22 617 VAL A N 1
ATOM 4924 C CA . VAL A 1 617 ? 34.305 21.396 -18.783 1.00 36.22 617 VAL A CA 1
ATOM 4925 C C . VAL A 1 617 ? 34.849 21.029 -17.390 1.00 36.22 617 VAL A C 1
ATOM 4927 O O . VAL A 1 617 ? 34.548 21.720 -16.422 1.00 36.22 617 VAL A O 1
ATOM 4930 N N . GLU A 1 618 ? 35.722 20.024 -17.267 1.00 32.97 618 GLU A N 1
ATOM 4931 C CA . GLU A 1 618 ? 36.334 19.660 -15.975 1.00 32.97 618 GLU A CA 1
ATOM 4932 C C . GLU A 1 618 ? 37.513 20.562 -15.554 1.00 32.97 618 GLU A C 1
ATOM 4934 O O . GLU A 1 618 ? 38.006 20.420 -14.437 1.00 32.97 618 GLU A O 1
ATOM 4939 N N . ARG A 1 619 ? 37.983 21.506 -16.392 1.00 30.98 619 ARG A N 1
ATOM 4940 C CA . ARG A 1 619 ? 39.235 22.251 -16.118 1.00 30.98 619 ARG A CA 1
ATOM 4941 C C . ARG A 1 619 ? 39.169 23.781 -16.100 1.00 30.98 619 ARG A C 1
ATOM 4943 O O . ARG A 1 619 ? 40.213 24.400 -15.909 1.00 30.98 619 ARG A O 1
ATOM 4950 N N . SER A 1 620 ? 38.012 24.432 -16.233 1.00 29.41 620 SER A N 1
ATOM 4951 C CA . SER A 1 620 ? 37.966 25.908 -16.222 1.00 29.41 620 SER A CA 1
ATOM 4952 C C . SER A 1 620 ? 37.050 26.493 -15.145 1.00 29.41 620 SER A C 1
ATOM 4954 O O . SER A 1 620 ? 35.830 26.506 -15.284 1.00 29.41 620 SER A O 1
ATOM 4956 N N . SER A 1 621 ? 37.652 27.079 -14.110 1.00 30.75 621 SER A N 1
ATOM 4957 C CA . SER A 1 621 ? 37.012 27.852 -13.035 1.00 30.75 621 SER A CA 1
ATOM 4958 C C . SER A 1 621 ? 36.750 29.324 -13.406 1.00 30.75 621 SER A C 1
ATOM 4960 O O . SER A 1 621 ? 36.885 30.217 -12.573 1.00 30.75 621 SER A O 1
ATOM 4962 N N . SER A 1 622 ? 36.374 29.626 -14.655 1.00 27.75 622 SER A N 1
ATOM 4963 C CA . SER A 1 622 ? 35.997 30.999 -15.035 1.00 27.75 622 SER A CA 1
ATOM 4964 C C . SER A 1 622 ? 34.893 31.053 -16.101 1.00 27.75 622 SER A C 1
ATOM 4966 O O . SER A 1 622 ? 34.910 30.266 -17.049 1.00 27.75 622 SER A O 1
ATOM 4968 N N . PRO A 1 623 ? 33.921 31.983 -15.984 1.00 33.06 623 PRO A N 1
ATOM 4969 C CA . PRO A 1 623 ? 32.777 32.061 -16.880 1.00 33.06 623 PRO A CA 1
ATOM 4970 C C . PRO A 1 623 ? 33.157 32.831 -18.150 1.00 33.06 623 PRO A C 1
ATOM 4972 O O . PRO A 1 623 ? 32.866 34.019 -18.292 1.00 33.06 623 PRO A O 1
ATOM 4975 N N . LYS A 1 624 ? 33.808 32.165 -19.107 1.00 28.25 624 LYS A N 1
ATOM 4976 C CA . LYS A 1 624 ? 33.876 32.689 -20.476 1.00 28.25 624 LYS A CA 1
ATOM 4977 C C . LYS A 1 624 ? 32.597 32.306 -21.218 1.00 28.25 624 LYS A C 1
ATOM 4979 O O . LYS A 1 624 ? 32.329 31.137 -21.469 1.00 28.25 624 LYS A O 1
ATOM 4984 N N . LYS A 1 625 ? 31.808 33.325 -21.574 1.00 33.88 625 LYS A N 1
ATOM 4985 C CA . LYS A 1 625 ? 30.683 33.248 -22.516 1.00 33.88 625 LYS A CA 1
ATOM 4986 C C . LYS A 1 625 ? 31.172 32.701 -23.868 1.00 33.88 625 LYS A C 1
ATOM 4988 O O . LYS A 1 625 ? 31.582 33.478 -24.724 1.00 33.88 625 LYS A O 1
ATOM 4993 N N . SER A 1 626 ? 31.093 31.392 -24.092 1.00 28.39 626 SER A N 1
ATOM 4994 C CA . SER A 1 626 ? 31.134 30.802 -25.435 1.00 28.39 626 SER A CA 1
ATOM 4995 C C . SER A 1 626 ? 29.712 30.424 -25.854 1.00 28.39 626 SER A C 1
ATOM 4997 O O . SER A 1 626 ? 29.291 29.275 -25.768 1.00 28.39 626 SER A O 1
ATOM 4999 N N . ASN A 1 627 ? 28.946 31.421 -26.300 1.00 32.38 627 ASN A N 1
ATOM 5000 C CA . ASN A 1 627 ? 27.621 31.244 -26.901 1.00 32.38 627 ASN A CA 1
ATOM 5001 C C . ASN A 1 627 ? 27.743 30.744 -28.356 1.00 32.38 627 ASN A C 1
ATOM 5003 O O . ASN A 1 627 ? 27.277 31.378 -29.300 1.00 32.38 627 ASN A O 1
ATOM 5007 N N . ARG A 1 628 ? 28.412 29.612 -28.560 1.00 37.47 628 ARG A N 1
ATOM 5008 C CA . ARG A 1 628 ? 28.388 28.886 -29.830 1.00 37.47 628 ARG A CA 1
ATOM 5009 C C . ARG A 1 628 ? 28.270 27.420 -29.504 1.00 37.47 628 ARG A C 1
ATOM 5011 O O . ARG A 1 628 ? 29.253 26.859 -29.044 1.00 37.47 628 ARG A O 1
ATOM 5018 N N . LEU A 1 629 ? 27.066 26.872 -29.698 1.00 39.34 629 LEU A N 1
ATOM 5019 C CA . LEU A 1 629 ? 26.842 25.494 -30.135 1.00 39.34 629 LEU A CA 1
ATOM 5020 C C . LEU A 1 629 ? 25.358 25.116 -30.175 1.00 39.34 629 LEU A C 1
ATOM 5022 O O . LEU A 1 629 ? 24.816 24.636 -29.187 1.00 39.34 629 LEU A O 1
ATOM 5026 N N . VAL A 1 630 ? 24.704 25.279 -31.330 1.00 39.31 630 VAL A N 1
ATOM 5027 C CA . VAL A 1 630 ? 23.531 24.460 -31.683 1.00 39.31 630 VAL A CA 1
ATOM 5028 C C . VAL A 1 630 ? 23.511 24.260 -33.200 1.00 39.31 630 VAL A C 1
ATOM 5030 O O . VAL A 1 630 ? 22.859 25.002 -33.930 1.00 39.31 630 VAL A O 1
ATOM 5033 N N . GLY A 1 631 ? 24.215 23.241 -33.688 1.00 55.66 631 GLY A N 1
ATOM 5034 C CA . GLY A 1 631 ? 23.736 22.557 -34.884 1.00 55.66 631 GLY A CA 1
ATOM 5035 C C . GLY A 1 631 ? 22.494 21.742 -34.507 1.00 55.66 631 GLY A C 1
ATOM 5036 O O . GLY A 1 631 ? 22.394 21.227 -33.392 1.00 55.66 631 GLY A O 1
ATOM 5037 N N . THR A 1 632 ? 21.518 21.628 -35.401 1.00 67.12 632 THR A N 1
ATOM 5038 C CA . THR A 1 632 ? 20.454 20.624 -35.259 1.00 67.12 632 THR A CA 1
ATOM 5039 C C . THR A 1 632 ? 21.042 19.244 -35.543 1.00 67.12 632 THR A C 1
ATOM 5041 O O . THR A 1 632 ? 21.568 19.040 -36.639 1.00 67.12 632 THR A O 1
ATOM 5044 N N . THR A 1 633 ? 20.959 18.302 -34.601 1.00 77.44 633 THR A N 1
ATOM 5045 C CA . THR A 1 633 ? 21.468 16.939 -34.834 1.00 77.44 633 THR A CA 1
ATOM 5046 C C . THR A 1 633 ? 20.527 16.140 -35.735 1.00 77.44 633 THR A C 1
ATOM 5048 O O . THR A 1 633 ? 19.335 16.448 -35.849 1.00 77.44 633 THR A O 1
ATOM 5051 N N . ILE A 1 634 ? 21.033 15.050 -36.321 1.00 84.69 634 ILE A N 1
ATOM 5052 C CA . ILE A 1 634 ? 20.204 14.044 -36.999 1.00 84.69 634 ILE A CA 1
ATOM 5053 C C . ILE A 1 634 ? 19.076 13.554 -36.076 1.00 84.69 634 ILE A C 1
ATOM 5055 O O . ILE A 1 634 ? 17.942 13.411 -36.535 1.00 84.69 634 ILE A O 1
ATOM 5059 N N . LYS A 1 635 ? 19.326 13.372 -34.768 1.00 85.31 635 LYS A N 1
ATOM 5060 C CA . LYS A 1 635 ? 18.278 13.025 -33.789 1.00 85.31 635 LYS A CA 1
ATOM 5061 C C . LYS A 1 635 ? 17.180 14.088 -33.732 1.00 85.31 635 LYS A C 1
ATOM 5063 O O . LYS A 1 635 ? 16.002 13.744 -33.816 1.00 85.31 635 LYS A O 1
ATOM 5068 N N . ASP A 1 636 ? 17.544 15.367 -33.646 1.00 81.44 636 ASP A N 1
ATOM 5069 C CA . ASP A 1 636 ? 16.577 16.466 -33.527 1.00 81.44 636 ASP A CA 1
ATOM 5070 C C . ASP A 1 636 ? 15.655 1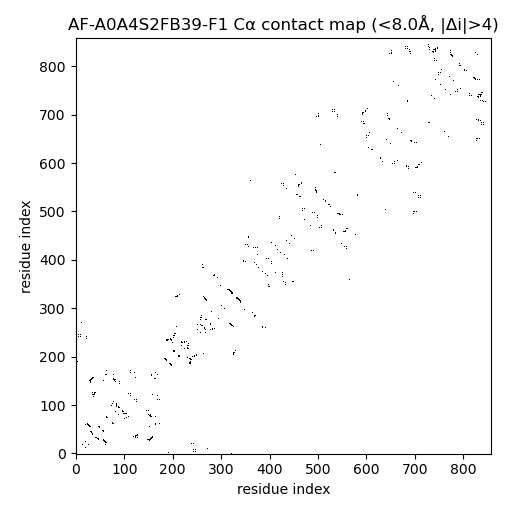6.588 -34.754 1.00 81.44 636 ASP A C 1
ATOM 5072 O O . ASP A 1 636 ? 14.517 17.051 -34.624 1.00 81.44 636 ASP A O 1
ATOM 5076 N N . GLN A 1 637 ? 16.145 16.196 -35.934 1.00 83.56 637 GLN A N 1
ATOM 5077 C CA . GLN A 1 637 ? 15.418 16.299 -37.202 1.00 83.56 637 GLN A CA 1
ATOM 5078 C C . GLN A 1 637 ? 14.668 15.015 -37.579 1.00 83.56 637 GLN A C 1
ATOM 5080 O O . GLN A 1 637 ? 13.523 15.073 -38.029 1.00 83.56 637 GLN A O 1
ATOM 5085 N N . PHE A 1 638 ? 15.304 13.855 -37.408 1.00 90.25 638 PHE A N 1
ATOM 5086 C CA . PHE A 1 638 ? 14.883 12.613 -38.054 1.00 90.25 638 PHE A CA 1
ATOM 5087 C C . PHE A 1 638 ? 14.470 11.499 -37.090 1.00 90.25 638 PHE A C 1
ATOM 5089 O O . PHE A 1 638 ? 13.919 10.511 -37.555 1.00 90.25 638 PHE A O 1
ATOM 5096 N N . PHE A 1 639 ? 14.656 11.615 -35.769 1.00 91.12 639 PHE A N 1
ATOM 5097 C CA . PHE A 1 639 ? 14.391 10.492 -34.850 1.00 91.12 639 PHE A CA 1
ATOM 5098 C C . PHE A 1 639 ? 12.935 9.991 -34.900 1.00 91.12 639 PHE A C 1
ATOM 5100 O O . PHE A 1 639 ? 12.670 8.789 -34.986 1.00 91.12 639 PHE A O 1
ATOM 5107 N N . LYS A 1 640 ? 11.966 10.916 -34.928 1.00 90.88 640 LYS A N 1
ATOM 5108 C CA . LYS A 1 640 ? 10.539 10.575 -35.055 1.00 90.88 640 LYS A CA 1
ATOM 5109 C C . LYS A 1 640 ? 10.210 9.949 -36.412 1.00 90.88 640 LYS A C 1
ATOM 5111 O O . LYS A 1 640 ? 9.487 8.967 -36.481 1.00 90.88 640 LYS A O 1
ATOM 5116 N N . SER A 1 641 ? 10.701 10.521 -37.506 1.00 91.56 641 SER A N 1
ATOM 5117 C CA . SER A 1 641 ? 10.384 10.011 -38.842 1.00 91.56 641 SER A CA 1
ATOM 5118 C C . SER A 1 641 ? 11.116 8.700 -39.143 1.00 91.56 641 SER A C 1
ATOM 5120 O O . SER A 1 641 ? 10.535 7.834 -39.785 1.00 91.56 641 SER A O 1
ATOM 5122 N N . ALA A 1 642 ? 12.336 8.512 -38.632 1.00 92.44 642 ALA A N 1
ATOM 5123 C CA . ALA A 1 642 ? 13.101 7.271 -38.732 1.00 92.44 642 ALA A CA 1
ATOM 5124 C C . ALA A 1 642 ? 12.456 6.127 -37.944 1.00 92.44 642 ALA A C 1
ATOM 5126 O O . ALA A 1 642 ? 12.452 5.000 -38.427 1.00 92.44 642 ALA A O 1
ATOM 5127 N N . SER A 1 643 ? 11.870 6.415 -36.776 1.00 93.00 643 SER A N 1
ATOM 5128 C CA . SER A 1 643 ? 11.116 5.416 -36.007 1.00 93.00 643 SER A CA 1
ATOM 5129 C C . SER A 1 643 ? 9.753 5.088 -36.623 1.00 93.00 643 SER A C 1
ATOM 5131 O O . SER A 1 643 ? 9.268 3.984 -36.437 1.00 93.00 643 SER A O 1
ATOM 5133 N N . VAL A 1 644 ? 9.125 5.980 -37.393 1.00 92.62 644 VAL A N 1
ATOM 5134 C CA . VAL A 1 644 ? 7.800 5.709 -37.988 1.00 92.62 644 VAL A CA 1
ATOM 5135 C C . VAL A 1 644 ? 7.891 5.156 -39.412 1.00 92.62 644 VAL A C 1
ATOM 5137 O O . VAL A 1 644 ? 7.183 4.208 -39.741 1.00 92.62 644 VAL A O 1
ATOM 5140 N N . SER A 1 645 ? 8.752 5.724 -40.260 1.00 93.06 645 SER A N 1
ATOM 5141 C CA . SER A 1 645 ? 8.854 5.403 -41.692 1.00 93.06 645 SER A CA 1
ATOM 5142 C C . SER A 1 645 ? 10.317 5.297 -42.160 1.00 93.06 645 SER A C 1
ATOM 5144 O O . SER A 1 645 ? 10.781 6.159 -42.919 1.00 93.06 645 SER A O 1
ATOM 5146 N N . PRO A 1 646 ? 11.061 4.246 -41.754 1.00 93.31 646 PRO A N 1
ATOM 5147 C CA . PRO A 1 646 ? 12.480 4.086 -42.076 1.00 93.31 646 PRO A CA 1
ATOM 5148 C C . PRO A 1 646 ? 12.820 4.268 -43.559 1.00 93.31 646 PRO A C 1
ATOM 5150 O O . PRO A 1 646 ? 13.757 4.996 -43.892 1.00 93.31 646 PRO A O 1
ATOM 5153 N N . SER A 1 647 ? 12.020 3.679 -44.454 1.00 90.88 647 SER A N 1
ATOM 5154 C CA . SER A 1 647 ? 12.215 3.748 -45.911 1.00 90.88 647 SER A CA 1
ATOM 5155 C C . SER A 1 647 ? 12.285 5.161 -46.491 1.00 90.88 647 SER A C 1
ATOM 5157 O O . SER A 1 647 ? 12.903 5.353 -47.532 1.00 90.88 647 SER A O 1
ATOM 5159 N N . ARG A 1 648 ? 11.683 6.161 -45.832 1.00 89.75 648 ARG A N 1
ATOM 5160 C CA . ARG A 1 648 ? 11.702 7.560 -46.288 1.00 89.75 648 ARG A CA 1
ATOM 5161 C C . ARG A 1 648 ? 12.911 8.340 -45.780 1.00 89.75 648 ARG A C 1
ATOM 5163 O O . ARG A 1 648 ? 13.211 9.403 -46.313 1.00 89.75 648 ARG A O 1
ATOM 5170 N N . VAL A 1 649 ? 13.569 7.848 -44.732 1.00 91.25 649 VAL A N 1
ATOM 5171 C CA . VAL A 1 649 ? 14.537 8.621 -43.946 1.00 91.25 649 VAL A CA 1
ATOM 5172 C C . VAL A 1 649 ? 15.944 8.050 -44.062 1.00 91.25 649 VAL A C 1
ATOM 5174 O O . VAL A 1 649 ? 16.873 8.792 -44.371 1.00 91.25 649 VAL A O 1
ATOM 5177 N N . PHE A 1 650 ? 16.108 6.739 -43.870 1.00 92.19 650 PHE A N 1
ATOM 5178 C CA . PHE A 1 650 ? 17.421 6.088 -43.875 1.00 92.19 650 PHE A CA 1
ATOM 5179 C C . PHE A 1 650 ? 18.215 6.272 -45.172 1.00 92.19 650 PHE A C 1
ATOM 5181 O O . PHE A 1 650 ? 19.413 6.531 -45.067 1.00 92.19 650 PHE A O 1
ATOM 5188 N N . PRO A 1 651 ? 17.606 6.237 -46.375 1.00 89.94 651 PRO A N 1
ATOM 5189 C CA . PRO A 1 651 ? 18.348 6.500 -47.607 1.00 89.94 651 PRO A CA 1
ATOM 5190 C C . PRO A 1 651 ? 18.990 7.894 -47.617 1.00 89.94 651 PRO A C 1
ATOM 5192 O O . PRO A 1 651 ? 20.163 8.047 -47.950 1.00 89.94 651 PRO A O 1
ATOM 5195 N N . ASN A 1 652 ? 18.265 8.916 -47.150 1.00 87.75 652 ASN A N 1
ATOM 5196 C CA . ASN A 1 652 ? 18.821 10.261 -47.026 1.00 87.75 652 ASN A CA 1
ATOM 5197 C C . ASN A 1 652 ? 19.928 10.321 -45.958 1.00 87.75 652 ASN A C 1
ATOM 5199 O O . ASN A 1 652 ? 20.985 10.901 -46.196 1.00 87.75 652 ASN A O 1
ATOM 5203 N N . LEU A 1 653 ? 19.730 9.676 -44.803 1.00 89.44 653 LEU A N 1
ATOM 5204 C CA . LEU A 1 653 ? 20.739 9.641 -43.737 1.00 89.44 653 LEU A CA 1
ATOM 5205 C C . LEU A 1 653 ? 22.044 8.963 -44.177 1.00 89.44 653 LEU A C 1
ATOM 5207 O O . LEU A 1 653 ? 23.119 9.457 -43.853 1.00 89.44 653 LEU A O 1
ATOM 5211 N N . LEU A 1 654 ? 21.967 7.872 -44.941 1.00 88.12 654 LEU A N 1
ATOM 5212 C CA . LEU A 1 654 ? 23.140 7.171 -45.476 1.00 88.12 654 LEU A CA 1
ATOM 5213 C C . LEU A 1 654 ? 23.845 7.955 -46.595 1.00 88.12 654 LEU A C 1
ATOM 5215 O O . LEU A 1 654 ? 25.061 7.864 -46.781 1.00 88.12 654 LEU A O 1
ATOM 5219 N N . MET A 1 655 ? 23.105 8.773 -47.339 1.00 84.50 655 MET A N 1
ATOM 5220 C CA . MET A 1 655 ? 23.709 9.702 -48.288 1.00 84.50 655 MET A CA 1
ATOM 5221 C C . MET A 1 655 ? 24.466 10.824 -47.562 1.00 84.50 655 MET A C 1
ATOM 5223 O O . MET A 1 655 ? 25.604 11.135 -47.915 1.00 84.50 655 MET A O 1
ATOM 5227 N N . LEU A 1 656 ? 23.866 11.399 -46.514 1.00 84.75 656 LEU A N 1
ATOM 5228 C CA . LEU A 1 656 ? 24.519 12.398 -45.664 1.00 84.75 656 LEU A CA 1
ATOM 5229 C C . LEU A 1 656 ? 25.750 11.816 -44.957 1.00 84.75 656 LEU A C 1
ATOM 5231 O O . LEU A 1 656 ? 26.797 12.464 -44.922 1.00 84.75 656 LEU A O 1
ATOM 5235 N N . SER A 1 657 ? 25.667 10.575 -44.469 1.00 85.56 657 SER A N 1
ATOM 5236 C CA . SER A 1 657 ? 26.776 9.896 -43.791 1.00 85.56 657 SER A CA 1
ATOM 5237 C C . SER A 1 657 ? 28.008 9.746 -44.680 1.00 85.56 657 SER A C 1
ATOM 5239 O O . SER A 1 657 ? 29.125 9.889 -44.195 1.00 85.56 657 SER A O 1
ATOM 5241 N N . SER A 1 658 ? 27.833 9.567 -45.992 1.00 82.12 658 SER A N 1
ATOM 5242 C CA . SER A 1 658 ? 28.950 9.504 -46.943 1.00 82.12 658 SER A CA 1
ATOM 5243 C C . SER A 1 658 ? 29.764 10.805 -46.971 1.00 82.12 658 SER A C 1
ATOM 5245 O O . SER A 1 658 ? 30.991 10.767 -47.053 1.00 82.12 658 SER A O 1
ATOM 5247 N N . ASN A 1 659 ? 29.110 11.962 -46.815 1.00 82.25 659 ASN A N 1
ATOM 5248 C CA . ASN A 1 659 ? 29.805 13.246 -46.700 1.00 82.25 659 ASN A CA 1
ATOM 5249 C C . ASN A 1 659 ? 30.559 13.371 -45.366 1.00 82.25 659 ASN A C 1
ATOM 5251 O O . ASN A 1 659 ? 31.676 13.887 -45.343 1.00 82.25 659 ASN A O 1
ATOM 5255 N N . HIS A 1 660 ? 29.970 12.894 -44.265 1.00 84.88 660 HIS A N 1
ATOM 5256 C CA . HIS A 1 660 ? 30.610 12.896 -42.945 1.00 84.88 660 HIS A CA 1
ATOM 5257 C C . HIS A 1 660 ? 31.818 11.951 -42.892 1.00 84.88 660 HIS A C 1
ATOM 5259 O O . HIS A 1 660 ? 32.886 12.353 -42.434 1.00 84.88 660 HIS A O 1
ATOM 5265 N N . LEU A 1 661 ? 31.701 10.752 -43.469 1.00 83.94 661 LEU A N 1
ATOM 5266 C CA . LEU A 1 661 ? 32.804 9.802 -43.630 1.00 83.94 661 LEU A CA 1
ATOM 5267 C C . LEU A 1 661 ? 33.944 10.389 -44.462 1.00 83.94 661 LEU A C 1
ATOM 5269 O O . LEU A 1 661 ? 35.103 10.248 -44.087 1.00 83.94 661 LEU A O 1
ATOM 5273 N N . ARG A 1 662 ? 33.635 11.105 -45.550 1.00 82.56 662 ARG A N 1
ATOM 5274 C CA . ARG A 1 662 ? 34.652 11.801 -46.351 1.00 82.56 662 ARG A CA 1
ATOM 5275 C C . ARG A 1 662 ? 35.393 12.867 -45.539 1.00 82.56 662 ARG A C 1
ATOM 5277 O O . ARG A 1 662 ? 36.610 12.980 -45.659 1.00 82.56 662 ARG A O 1
ATOM 5284 N N . LYS A 1 663 ? 34.682 13.647 -44.714 1.00 82.44 663 LYS A N 1
ATOM 5285 C CA . LYS A 1 663 ? 35.306 14.631 -43.809 1.00 82.44 663 LYS A CA 1
ATOM 5286 C C . LYS A 1 663 ? 36.209 13.942 -42.782 1.00 82.44 663 LYS A C 1
ATOM 5288 O O . LYS A 1 663 ? 37.345 14.373 -42.600 1.00 82.44 663 LYS A O 1
ATOM 5293 N N . LEU A 1 664 ? 35.732 12.868 -42.150 1.00 80.38 664 LEU A N 1
ATOM 5294 C CA . LEU A 1 664 ? 36.507 12.110 -41.165 1.00 80.38 664 LEU A CA 1
ATOM 5295 C C . LEU A 1 664 ? 37.713 11.406 -41.771 1.00 80.38 664 LEU A C 1
ATOM 5297 O O . LEU A 1 664 ? 38.757 11.403 -41.142 1.00 80.38 664 LEU A O 1
ATOM 5301 N N . ARG A 1 665 ? 37.631 10.888 -42.998 1.00 81.69 665 ARG A N 1
ATOM 5302 C CA . ARG A 1 665 ? 38.781 10.275 -43.679 1.00 81.69 665 ARG A CA 1
ATOM 5303 C C . ARG A 1 665 ? 39.975 11.227 -43.769 1.00 81.69 665 ARG A C 1
ATOM 5305 O O . ARG A 1 665 ? 41.107 10.782 -43.668 1.00 81.69 665 ARG A O 1
ATOM 5312 N N . ILE A 1 666 ? 39.714 12.523 -43.946 1.00 79.25 666 ILE A N 1
ATOM 5313 C CA . ILE A 1 666 ? 40.754 13.558 -44.017 1.00 79.25 666 ILE A CA 1
ATOM 5314 C C . ILE A 1 666 ? 41.220 13.971 -42.613 1.00 79.25 666 ILE A C 1
ATOM 5316 O O . ILE A 1 666 ? 42.403 14.217 -42.407 1.00 79.25 666 ILE A O 1
ATOM 5320 N N . LYS A 1 667 ? 40.297 14.077 -41.649 1.00 79.50 667 LYS A N 1
ATOM 5321 C CA . LYS A 1 667 ? 40.583 14.596 -40.300 1.00 79.50 667 LYS A CA 1
ATOM 5322 C C . LYS A 1 667 ? 41.144 13.554 -39.330 1.00 79.50 667 LYS A C 1
ATOM 5324 O O . LYS A 1 667 ? 41.994 13.873 -38.508 1.00 79.50 667 LYS A O 1
ATOM 5329 N N . ASN A 1 668 ? 40.612 12.338 -39.374 1.00 76.62 668 ASN A N 1
ATOM 5330 C CA . ASN A 1 668 ? 40.913 11.234 -38.473 1.00 76.62 668 ASN A CA 1
ATOM 5331 C C . ASN A 1 668 ? 40.594 9.891 -39.156 1.00 76.62 668 ASN A C 1
ATOM 5333 O O . ASN A 1 668 ? 39.509 9.320 -39.001 1.00 76.62 668 ASN A O 1
ATOM 5337 N N . THR A 1 669 ? 41.569 9.376 -39.905 1.00 74.31 669 THR A N 1
ATOM 5338 C CA . THR A 1 669 ? 41.457 8.120 -40.660 1.00 74.31 669 THR A CA 1
ATOM 5339 C C . THR A 1 669 ? 41.083 6.928 -39.774 1.00 74.31 669 THR A C 1
ATOM 5341 O O . THR A 1 669 ? 40.325 6.062 -40.206 1.00 74.31 669 THR A O 1
ATOM 5344 N N . GLY A 1 670 ? 41.548 6.898 -38.519 1.00 71.56 670 GLY A N 1
ATOM 5345 C CA . GLY A 1 670 ? 41.226 5.832 -37.567 1.00 71.56 670 GLY A CA 1
ATOM 5346 C C . GLY A 1 670 ? 39.738 5.784 -37.211 1.00 71.56 670 GLY A C 1
ATOM 5347 O O . GLY A 1 670 ? 39.121 4.726 -37.316 1.00 71.56 670 GLY A O 1
ATOM 5348 N N . LEU A 1 671 ? 39.141 6.928 -36.854 1.00 74.44 671 LEU A N 1
ATOM 5349 C CA . LEU A 1 671 ? 37.697 7.014 -36.581 1.00 74.44 671 LEU A CA 1
ATOM 5350 C C . LEU A 1 671 ? 36.859 6.735 -37.832 1.00 74.44 671 LEU A C 1
ATOM 5352 O O . LEU A 1 671 ? 35.860 6.026 -37.748 1.00 74.44 671 LEU A O 1
ATOM 5356 N N . TYR A 1 672 ? 37.304 7.208 -39.001 1.00 79.38 672 TYR A N 1
ATOM 5357 C CA . TYR A 1 672 ? 36.669 6.876 -40.279 1.00 79.38 672 TYR A CA 1
ATOM 5358 C C . TYR A 1 672 ? 36.549 5.357 -40.490 1.00 79.38 672 TYR A C 1
ATOM 5360 O O . TYR A 1 672 ? 35.469 4.879 -40.838 1.00 79.38 672 TYR A O 1
ATOM 5368 N N . ILE A 1 673 ? 37.631 4.600 -40.267 1.00 74.81 673 ILE A N 1
ATOM 5369 C CA . ILE A 1 673 ? 37.631 3.139 -40.442 1.00 74.81 673 ILE A CA 1
ATOM 5370 C C . ILE A 1 673 ? 36.637 2.483 -39.478 1.00 74.81 673 ILE A C 1
ATOM 5372 O O . ILE A 1 673 ? 35.872 1.612 -39.891 1.00 74.81 673 ILE A O 1
ATOM 5376 N N . VAL A 1 674 ? 36.628 2.912 -38.212 1.00 77.38 674 VAL A N 1
ATOM 5377 C CA . VAL A 1 674 ? 35.745 2.361 -37.173 1.00 77.38 674 VAL A CA 1
ATOM 5378 C C . VAL A 1 674 ? 34.272 2.599 -37.513 1.00 77.38 674 VAL A C 1
ATOM 5380 O O . VAL A 1 674 ? 33.494 1.643 -37.545 1.00 77.38 674 VAL A O 1
ATOM 5383 N N . ASP A 1 675 ? 33.888 3.837 -37.829 1.00 80.19 675 ASP A N 1
ATOM 5384 C CA . ASP A 1 675 ? 32.492 4.184 -38.114 1.00 80.19 675 ASP A CA 1
ATOM 5385 C C . ASP A 1 675 ? 31.989 3.550 -39.416 1.00 80.19 675 ASP A C 1
ATOM 5387 O O . ASP A 1 675 ? 30.884 3.006 -39.464 1.00 80.19 675 ASP A O 1
ATOM 5391 N N . ASP A 1 676 ? 32.797 3.574 -40.481 1.00 81.69 676 ASP A N 1
ATOM 5392 C CA . ASP A 1 676 ? 32.431 2.988 -41.776 1.00 81.69 676 ASP A CA 1
ATOM 5393 C C . ASP A 1 676 ? 32.274 1.464 -41.680 1.00 81.69 676 ASP A C 1
ATOM 5395 O O . ASP A 1 676 ? 31.334 0.903 -42.254 1.00 81.69 676 ASP A O 1
ATOM 5399 N N . LYS A 1 677 ? 33.150 0.798 -40.911 1.00 82.50 677 LYS A N 1
ATOM 5400 C CA . LYS A 1 677 ? 33.034 -0.631 -40.603 1.00 82.50 677 LYS A CA 1
ATOM 5401 C C . LYS A 1 677 ? 31.759 -0.906 -39.812 1.00 82.50 677 LYS A C 1
ATOM 5403 O O . LYS A 1 677 ? 30.975 -1.766 -40.208 1.00 82.50 677 LYS A O 1
ATOM 5408 N N . ARG A 1 678 ? 31.497 -0.142 -38.748 1.00 84.50 678 ARG A N 1
ATOM 5409 C CA . ARG A 1 678 ? 30.329 -0.357 -37.884 1.00 84.50 678 ARG A CA 1
ATOM 5410 C C . ARG A 1 678 ? 29.000 -0.153 -38.615 1.00 84.50 678 ARG A C 1
ATOM 5412 O O . ARG A 1 678 ? 28.053 -0.907 -38.390 1.00 84.50 678 ARG A O 1
ATOM 5419 N N . ILE A 1 679 ? 28.926 0.828 -39.516 1.00 87.69 679 ILE A N 1
ATOM 5420 C CA . ILE A 1 679 ? 27.769 1.019 -40.405 1.00 87.69 679 ILE A CA 1
ATOM 5421 C C . ILE A 1 679 ? 27.559 -0.224 -41.281 1.00 87.69 679 ILE A C 1
ATOM 5423 O O . ILE A 1 679 ? 26.431 -0.706 -41.393 1.00 87.69 679 ILE A O 1
ATOM 5427 N N . GLY A 1 680 ? 28.634 -0.763 -41.867 1.00 83.31 680 GLY A N 1
ATOM 5428 C CA . GLY A 1 680 ? 28.593 -1.987 -42.670 1.00 83.31 680 GLY A CA 1
ATOM 5429 C C . GLY A 1 680 ? 28.102 -3.205 -41.884 1.00 83.31 680 GLY A C 1
ATOM 5430 O O . GLY A 1 680 ? 27.195 -3.895 -42.346 1.00 83.31 680 GLY A O 1
ATOM 5431 N N . GLU A 1 681 ? 28.632 -3.418 -40.677 1.00 85.31 681 GLU A N 1
ATOM 5432 C CA . GLU A 1 681 ? 28.239 -4.514 -39.780 1.00 85.31 681 GLU A CA 1
A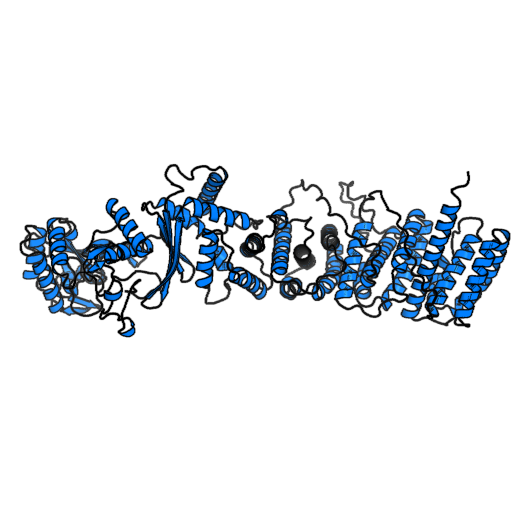TOM 5433 C C . GLU A 1 681 ? 26.738 -4.492 -39.466 1.00 85.31 681 GLU A C 1
ATOM 5435 O O . GLU A 1 681 ? 26.068 -5.517 -39.580 1.00 85.31 681 GLU A O 1
ATOM 5440 N N . ILE A 1 682 ? 26.184 -3.324 -39.115 1.00 88.06 682 ILE A N 1
ATOM 5441 C CA . ILE A 1 682 ? 24.762 -3.208 -38.765 1.00 88.06 682 ILE A CA 1
ATOM 5442 C C . ILE A 1 682 ? 23.874 -3.339 -40.010 1.00 88.06 682 ILE A C 1
ATOM 5444 O O . ILE A 1 682 ? 22.859 -4.032 -39.958 1.00 88.06 682 ILE A O 1
ATOM 5448 N N . ILE A 1 683 ? 24.242 -2.722 -41.143 1.00 87.12 683 ILE A N 1
ATOM 5449 C CA . ILE A 1 683 ? 23.469 -2.847 -42.393 1.00 87.12 683 ILE A CA 1
ATOM 5450 C C . ILE A 1 683 ? 23.471 -4.292 -42.903 1.00 87.12 683 ILE A C 1
ATOM 5452 O O . ILE A 1 683 ? 22.474 -4.753 -43.463 1.00 87.12 683 ILE A O 1
ATOM 5456 N N . ASN A 1 684 ? 24.549 -5.039 -42.659 1.00 84.50 684 ASN A N 1
ATOM 5457 C CA . ASN A 1 684 ? 24.602 -6.458 -42.979 1.00 84.50 684 ASN A CA 1
ATOM 5458 C C . ASN A 1 684 ? 23.535 -7.279 -42.235 1.00 84.50 684 ASN A C 1
ATOM 5460 O O . ASN A 1 684 ? 23.114 -8.313 -42.737 1.00 84.50 684 ASN A O 1
ATOM 5464 N N . LEU A 1 685 ? 23.021 -6.806 -41.099 1.00 85.38 685 LEU A N 1
ATOM 5465 C CA . LEU A 1 685 ? 21.944 -7.484 -40.373 1.00 85.38 685 LEU A CA 1
ATOM 5466 C C . LEU A 1 685 ? 20.536 -7.184 -40.924 1.00 85.38 685 LEU A C 1
ATOM 5468 O O . LEU A 1 685 ? 19.593 -7.876 -40.537 1.00 85.38 685 LEU A O 1
ATOM 5472 N N . LEU A 1 686 ? 20.376 -6.200 -41.821 1.00 85.81 686 LEU A N 1
ATOM 5473 C CA . LEU A 1 686 ? 19.077 -5.750 -42.350 1.00 85.81 686 LEU A CA 1
ATOM 5474 C C . LEU A 1 686 ? 18.557 -6.608 -43.522 1.00 85.81 686 LEU A C 1
ATOM 5476 O O . LEU A 1 686 ? 19.331 -7.202 -44.277 1.00 85.81 686 LEU A O 1
ATOM 5480 N N . ASN A 1 687 ? 17.235 -6.621 -43.732 1.00 77.62 687 ASN A N 1
ATOM 5481 C CA . ASN A 1 687 ? 16.565 -7.483 -44.714 1.00 77.62 687 ASN A CA 1
ATOM 5482 C C . ASN A 1 687 ? 16.496 -6.859 -46.119 1.00 77.62 687 ASN A C 1
ATOM 5484 O O . ASN A 1 687 ? 15.412 -6.691 -46.672 1.00 77.62 687 ASN A O 1
ATOM 5488 N N . GLY A 1 688 ? 17.635 -6.494 -46.719 1.00 72.38 688 GLY A N 1
ATOM 5489 C CA . GLY A 1 688 ? 17.748 -6.079 -48.136 1.00 72.38 688 GLY A CA 1
ATOM 5490 C C . GLY A 1 688 ? 16.983 -4.808 -48.568 1.00 72.38 688 GLY A C 1
ATOM 5491 O O . GLY A 1 688 ? 17.279 -4.250 -49.622 1.00 72.38 688 GLY A O 1
ATOM 5492 N N . THR A 1 689 ? 16.029 -4.338 -47.764 1.00 81.88 689 THR A N 1
ATOM 5493 C CA . THR A 1 689 ? 15.092 -3.226 -47.967 1.00 81.88 689 THR A CA 1
ATOM 5494 C C . THR A 1 689 ? 14.835 -2.550 -46.617 1.00 81.88 689 THR A C 1
ATOM 5496 O O . THR A 1 689 ? 15.026 -3.164 -45.574 1.00 81.88 689 THR A O 1
ATOM 5499 N N . PHE A 1 690 ? 14.397 -1.288 -46.612 1.00 88.38 690 PHE A N 1
ATOM 5500 C CA . PHE A 1 690 ? 13.954 -0.619 -45.382 1.00 88.38 690 PHE A CA 1
ATOM 5501 C C . PHE A 1 690 ? 12.432 -0.753 -45.199 1.00 88.38 690 PHE A C 1
ATOM 5503 O O . PHE A 1 690 ? 11.698 -0.514 -46.165 1.00 88.38 690 PHE A O 1
ATOM 5510 N N . PRO A 1 691 ? 11.926 -1.009 -43.975 1.00 89.56 691 PRO A N 1
ATOM 5511 C CA . PRO A 1 691 ? 10.491 -1.054 -43.704 1.00 89.56 691 PRO A CA 1
ATOM 5512 C C . PRO A 1 691 ? 9.767 0.241 -44.101 1.00 89.56 691 PRO A C 1
ATOM 5514 O O . PRO A 1 691 ? 10.246 1.354 -43.845 1.00 89.56 691 PRO A O 1
ATOM 5517 N N . GLN A 1 692 ? 8.580 0.108 -44.705 1.00 88.25 692 GLN A N 1
ATOM 5518 C CA . GLN A 1 692 ? 7.775 1.266 -45.112 1.00 88.25 692 GLN A CA 1
ATOM 5519 C C . GLN A 1 692 ? 7.216 2.035 -43.912 1.00 88.25 692 GLN A C 1
ATOM 5521 O O . GLN A 1 692 ? 7.341 3.259 -43.851 1.00 88.25 692 GLN A O 1
ATOM 5526 N N . MET A 1 693 ? 6.633 1.306 -42.963 1.00 92.44 693 MET A N 1
ATOM 5527 C CA . MET A 1 693 ? 6.040 1.813 -41.730 1.00 92.44 693 MET A CA 1
ATOM 5528 C C . MET A 1 693 ? 6.354 0.849 -40.588 1.00 92.44 693 MET A C 1
ATOM 5530 O O . MET A 1 693 ? 6.335 -0.362 -40.799 1.00 92.44 693 MET A O 1
ATOM 5534 N N . MET A 1 694 ? 6.603 1.380 -39.392 1.00 92.75 694 MET A N 1
ATOM 5535 C CA . MET A 1 694 ? 6.768 0.584 -38.174 1.00 92.75 694 MET A CA 1
ATOM 5536 C C . MET A 1 694 ? 5.548 0.722 -37.261 1.00 92.75 694 MET A C 1
ATOM 5538 O O . MET A 1 694 ? 5.074 1.833 -37.005 1.00 92.75 694 MET A O 1
ATOM 5542 N N . ASN A 1 695 ? 5.046 -0.403 -36.750 1.00 93.12 695 ASN A N 1
ATOM 5543 C CA . ASN A 1 695 ? 4.038 -0.418 -35.686 1.00 93.12 695 ASN A CA 1
ATOM 5544 C C . ASN A 1 695 ? 4.656 0.010 -34.332 1.00 93.12 695 ASN A C 1
ATOM 5546 O O . ASN A 1 695 ? 5.860 0.251 -34.245 1.00 93.12 695 ASN A O 1
ATOM 5550 N N . PHE A 1 696 ? 3.857 0.128 -33.265 1.00 91.12 696 PHE A N 1
ATOM 5551 C CA . PHE A 1 696 ? 4.370 0.599 -31.967 1.00 91.12 696 PHE A CA 1
ATOM 5552 C C . PHE A 1 696 ? 5.411 -0.334 -31.333 1.00 91.12 696 PHE A C 1
ATOM 5554 O O . PHE A 1 696 ? 6.380 0.145 -30.754 1.00 91.12 696 PHE A O 1
ATOM 5561 N N . GLU A 1 697 ? 5.269 -1.649 -31.489 1.00 92.25 697 GLU A N 1
ATOM 5562 C CA . GLU A 1 697 ? 6.240 -2.624 -30.977 1.00 92.25 697 GLU A CA 1
ATOM 5563 C C . GLU A 1 697 ? 7.596 -2.471 -31.683 1.00 92.25 697 GLU A C 1
ATOM 5565 O O . GLU A 1 697 ? 8.629 -2.330 -31.031 1.00 92.25 697 GLU A O 1
ATOM 5570 N N . GLN A 1 698 ? 7.576 -2.364 -33.013 1.00 94.62 698 GLN A N 1
ATOM 5571 C CA . GLN A 1 698 ? 8.749 -2.088 -33.845 1.00 94.62 698 GLN A CA 1
ATOM 5572 C C . GLN A 1 698 ? 9.383 -0.726 -33.519 1.00 94.62 698 GLN A C 1
ATOM 5574 O O . GLN A 1 698 ? 10.603 -0.619 -33.398 1.00 94.62 698 GLN A O 1
ATOM 5579 N N . GLN A 1 699 ? 8.572 0.318 -33.316 1.00 94.75 699 GLN A N 1
ATOM 5580 C CA . GLN A 1 699 ? 9.045 1.621 -32.833 1.00 94.75 699 GLN A CA 1
ATOM 5581 C C . GLN A 1 699 ? 9.737 1.499 -31.469 1.00 94.75 699 GLN A C 1
ATOM 5583 O O . GLN A 1 699 ? 10.754 2.148 -31.231 1.00 94.75 699 GLN A O 1
ATOM 5588 N N . GLY A 1 700 ? 9.211 0.651 -30.583 1.00 93.56 700 GLY A N 1
ATOM 5589 C CA . GLY A 1 700 ? 9.821 0.329 -29.299 1.00 93.56 700 GLY A CA 1
ATOM 5590 C C . GLY A 1 700 ? 11.207 -0.280 -29.446 1.00 93.56 700 GLY A C 1
ATOM 5591 O O . GLY A 1 700 ? 12.162 0.243 -28.872 1.00 93.56 700 GLY A O 1
ATOM 5592 N N . SER A 1 701 ? 11.337 -1.311 -30.282 1.00 95.00 701 SER A N 1
ATOM 5593 C CA . SER A 1 701 ? 12.631 -1.933 -30.577 1.00 95.00 701 SER A CA 1
ATOM 5594 C C . SER A 1 701 ? 13.641 -0.959 -31.160 1.00 95.00 701 SER A C 1
ATOM 5596 O O . SER A 1 701 ? 14.796 -0.947 -30.739 1.00 95.00 701 SER A O 1
ATOM 5598 N N . PHE A 1 702 ? 13.203 -0.092 -32.074 1.00 95.81 702 PHE A N 1
ATOM 5599 C CA . PHE A 1 702 ? 14.043 0.976 -32.609 1.00 95.81 702 PHE A CA 1
ATOM 5600 C C . PHE A 1 702 ? 14.591 1.884 -31.501 1.00 95.81 702 PHE A C 1
ATOM 5602 O O . PHE A 1 702 ? 15.784 2.184 -31.469 1.00 95.81 702 PHE A O 1
ATOM 5609 N N . VAL A 1 703 ? 13.739 2.310 -30.566 1.00 94.19 703 VAL A N 1
ATOM 5610 C CA . VAL A 1 703 ? 14.148 3.181 -29.456 1.00 94.19 703 VAL A CA 1
ATOM 5611 C C . VAL A 1 703 ? 15.139 2.477 -28.525 1.00 94.19 703 VAL A C 1
ATOM 5613 O O . VAL A 1 703 ? 16.147 3.080 -28.152 1.00 94.19 703 VAL A O 1
ATOM 5616 N N . ILE A 1 704 ? 14.887 1.214 -28.176 1.00 93.81 704 ILE A N 1
ATOM 5617 C CA . ILE A 1 704 ? 15.778 0.423 -27.316 1.00 93.81 704 ILE A CA 1
ATOM 5618 C C . ILE A 1 704 ? 17.151 0.254 -27.981 1.00 93.81 704 ILE A C 1
ATOM 5620 O O . ILE A 1 704 ? 18.169 0.601 -27.380 1.00 93.81 704 ILE A O 1
ATOM 5624 N N . GLY A 1 705 ? 17.181 -0.188 -29.244 1.00 93.56 705 GLY A N 1
ATOM 5625 C CA . GLY A 1 705 ? 18.424 -0.389 -29.993 1.00 93.56 705 GLY A CA 1
ATOM 5626 C C . GLY A 1 705 ? 19.230 0.894 -30.170 1.00 93.56 705 GLY A C 1
ATOM 5627 O O . GLY A 1 705 ? 20.457 0.875 -30.055 1.00 93.56 705 GLY A O 1
ATOM 5628 N N . TYR A 1 706 ? 18.552 2.030 -30.364 1.00 93.25 706 TYR A N 1
ATOM 5629 C CA . TYR A 1 706 ? 19.197 3.340 -30.383 1.00 93.25 706 TYR A CA 1
ATOM 5630 C C . TYR A 1 706 ? 19.909 3.649 -29.061 1.00 93.25 706 TYR A C 1
ATOM 5632 O O . TYR A 1 706 ? 21.098 3.963 -29.072 1.00 93.25 706 TYR A O 1
ATOM 5640 N N . TYR A 1 707 ? 19.220 3.548 -27.920 1.00 91.44 707 TYR A N 1
ATOM 5641 C CA . TYR A 1 707 ? 19.804 3.932 -26.632 1.00 91.44 707 TYR A CA 1
ATOM 5642 C C . TYR A 1 707 ? 20.896 2.962 -26.156 1.00 91.44 707 TYR A C 1
ATOM 5644 O O . TYR A 1 707 ? 21.931 3.428 -25.676 1.00 91.44 707 TYR A O 1
ATOM 5652 N N . GLN A 1 708 ? 20.731 1.652 -26.366 1.00 90.94 708 GLN A N 1
ATOM 5653 C CA . GLN A 1 708 ? 21.754 0.653 -26.030 1.00 90.94 708 GLN A CA 1
ATOM 5654 C C . GLN A 1 708 ? 23.037 0.850 -26.852 1.00 90.94 708 GLN A C 1
ATOM 5656 O O . GLN A 1 708 ? 24.134 0.911 -26.290 1.00 90.94 708 GLN A O 1
ATOM 5661 N N . GLN A 1 709 ? 22.920 1.038 -28.176 1.00 90.69 709 GLN A N 1
ATOM 5662 C CA . GLN A 1 709 ? 24.083 1.313 -29.031 1.00 90.69 709 GLN A CA 1
ATOM 5663 C C . GLN A 1 709 ? 24.742 2.639 -28.664 1.00 90.69 709 GLN A C 1
ATOM 5665 O O . GLN A 1 709 ? 25.971 2.723 -28.615 1.00 90.69 709 GLN A O 1
ATOM 5670 N N . ARG A 1 710 ? 23.932 3.658 -28.366 1.00 87.19 710 ARG A N 1
ATOM 5671 C CA . ARG A 1 710 ? 24.417 4.962 -27.930 1.00 87.19 710 ARG A CA 1
ATOM 5672 C C . ARG A 1 710 ? 25.270 4.828 -26.676 1.00 87.19 710 ARG A C 1
ATOM 5674 O O . ARG A 1 710 ? 26.391 5.321 -26.648 1.00 87.19 710 ARG A O 1
ATOM 5681 N N . ARG A 1 711 ? 24.796 4.118 -25.655 1.00 83.06 711 ARG A N 1
ATOM 5682 C CA . ARG A 1 711 ? 25.546 3.939 -24.407 1.00 83.06 711 ARG A CA 1
ATOM 5683 C C . ARG A 1 711 ? 26.899 3.260 -24.628 1.00 83.06 711 ARG A C 1
ATOM 5685 O O . ARG A 1 711 ? 27.879 3.735 -24.063 1.00 83.06 711 ARG A O 1
ATOM 5692 N N . LYS A 1 712 ? 26.978 2.239 -25.496 1.00 83.69 712 LYS A N 1
ATOM 5693 C CA . LYS A 1 712 ? 28.258 1.607 -25.875 1.00 83.69 712 LYS A CA 1
ATOM 5694 C C . LYS A 1 712 ? 29.216 2.601 -26.545 1.00 83.69 712 LYS A C 1
ATOM 5696 O O . LYS A 1 712 ? 30.391 2.620 -26.203 1.00 83.69 712 LYS A O 1
ATOM 5701 N N . LEU A 1 713 ? 28.722 3.453 -27.447 1.00 79.56 713 LEU A N 1
ATOM 5702 C CA . LEU A 1 713 ? 29.545 4.457 -28.145 1.00 79.56 713 LEU A CA 1
ATOM 5703 C C . LEU A 1 713 ? 30.091 5.556 -27.218 1.00 79.56 713 LEU A C 1
ATOM 5705 O O . LEU A 1 713 ? 31.137 6.131 -27.506 1.00 79.56 713 LEU A O 1
ATOM 5709 N N . PHE A 1 714 ? 29.384 5.869 -26.128 1.00 69.31 714 PHE A N 1
ATOM 5710 C CA . PHE A 1 714 ? 29.759 6.928 -25.181 1.00 69.31 714 PHE A CA 1
ATOM 5711 C C . PHE A 1 714 ? 30.419 6.412 -23.887 1.00 69.31 714 PHE A C 1
ATOM 5713 O O . PHE A 1 714 ? 30.778 7.219 -23.027 1.00 69.31 714 PHE A O 1
ATOM 5720 N N . ALA A 1 715 ? 30.598 5.098 -23.728 1.00 65.50 715 ALA A N 1
ATOM 5721 C CA . ALA A 1 715 ? 31.382 4.528 -22.636 1.00 65.50 715 ALA A CA 1
ATOM 5722 C C . ALA A 1 715 ? 32.888 4.749 -22.893 1.00 65.50 715 ALA A C 1
ATOM 5724 O O . ALA A 1 715 ? 33.366 4.553 -24.011 1.00 65.50 715 ALA A O 1
ATOM 5725 N N . LYS A 1 716 ? 33.660 5.167 -21.873 1.00 49.25 716 LYS A N 1
ATOM 5726 C CA . LYS A 1 716 ? 35.133 5.221 -21.972 1.00 49.25 716 LYS A CA 1
ATOM 5727 C C . LYS A 1 716 ? 35.645 3.809 -22.286 1.00 49.25 716 LYS A C 1
ATOM 5729 O O . LYS A 1 716 ? 35.228 2.872 -21.614 1.00 49.25 716 LYS A O 1
ATOM 5734 N N . LYS A 1 717 ? 36.513 3.688 -23.302 1.00 40.44 717 LYS A N 1
ATOM 5735 C CA . LYS A 1 717 ? 37.091 2.428 -23.807 1.00 40.44 717 LYS A CA 1
ATOM 5736 C C . LYS A 1 717 ? 37.439 1.468 -22.662 1.00 40.44 717 LYS A C 1
ATOM 5738 O O . LYS A 1 717 ? 38.430 1.682 -21.972 1.00 40.44 717 LYS A O 1
ATOM 5743 N N . ALA A 1 718 ? 36.645 0.414 -22.506 1.00 30.64 718 ALA A N 1
ATOM 5744 C CA . ALA A 1 718 ? 37.125 -0.833 -21.940 1.00 30.64 718 ALA A CA 1
ATOM 5745 C C . ALA A 1 718 ? 37.725 -1.622 -23.108 1.00 30.64 718 ALA A C 1
ATOM 5747 O O . ALA A 1 718 ? 37.044 -1.900 -24.098 1.00 30.64 718 ALA A O 1
ATOM 5748 N N . GLU A 1 719 ? 39.026 -1.877 -23.030 1.00 35.91 719 GLU A N 1
ATOM 5749 C CA . GLU A 1 719 ? 39.722 -2.815 -23.901 1.00 35.91 719 GLU A CA 1
ATOM 5750 C C . GLU A 1 719 ? 39.115 -4.202 -23.692 1.00 35.91 719 GLU A C 1
ATOM 5752 O O . GLU A 1 719 ? 39.230 -4.760 -22.606 1.00 35.91 719 GLU A O 1
ATOM 5757 N N . ASN A 1 720 ? 38.389 -4.685 -24.701 1.00 32.22 720 ASN A N 1
ATOM 5758 C CA . ASN A 1 720 ? 38.294 -6.080 -25.140 1.00 32.22 720 ASN A CA 1
ATOM 5759 C C . ASN A 1 720 ? 37.124 -6.180 -26.126 1.00 32.22 720 ASN A C 1
ATOM 5761 O O . ASN A 1 720 ? 35.969 -6.354 -25.746 1.00 32.22 720 ASN A O 1
ATOM 5765 N N . GLU A 1 721 ? 37.419 -6.017 -27.416 1.00 36.34 721 GLU A N 1
ATOM 5766 C CA . GLU A 1 721 ? 36.509 -6.463 -28.471 1.00 36.34 721 GLU A CA 1
ATOM 5767 C C . GLU A 1 721 ? 36.791 -7.939 -28.752 1.00 36.34 721 GLU A C 1
ATOM 5769 O O . GLU A 1 721 ? 37.782 -8.274 -29.406 1.00 36.34 721 GLU A O 1
ATOM 5774 N N . ASP A 1 722 ? 35.900 -8.816 -28.288 1.00 33.44 722 ASP A N 1
ATOM 5775 C CA . ASP A 1 722 ? 35.827 -10.184 -28.788 1.00 33.44 722 ASP A CA 1
ATOM 5776 C C . ASP A 1 722 ? 35.453 -10.148 -30.274 1.00 33.44 722 ASP A C 1
ATOM 5778 O O . ASP A 1 722 ? 34.333 -9.822 -30.675 1.00 33.44 722 ASP A O 1
ATOM 5782 N N . LYS A 1 723 ? 36.432 -10.462 -31.125 1.00 40.94 723 LYS A N 1
ATOM 5783 C CA . LYS A 1 723 ? 36.274 -10.551 -32.580 1.00 40.94 723 LYS A CA 1
ATOM 5784 C C . LYS A 1 723 ? 35.583 -11.863 -32.961 1.00 40.94 723 LYS A C 1
ATOM 5786 O O . LYS A 1 723 ? 36.222 -12.762 -33.505 1.00 40.94 723 LYS A O 1
ATOM 5791 N N . ALA A 1 724 ? 34.276 -11.960 -32.736 1.00 37.72 724 ALA A N 1
ATOM 5792 C CA . ALA A 1 724 ? 33.465 -13.032 -33.309 1.00 37.72 724 ALA A CA 1
ATOM 5793 C C . ALA A 1 724 ? 33.169 -12.769 -34.801 1.00 37.72 724 ALA A C 1
ATOM 5795 O O . ALA A 1 724 ? 32.873 -11.650 -35.222 1.00 37.72 724 ALA A O 1
ATOM 5796 N N . SER A 1 725 ? 33.277 -13.820 -35.615 1.00 40.91 725 SER A N 1
ATOM 5797 C CA . SER A 1 725 ? 32.998 -13.830 -37.055 1.00 40.91 725 SER A CA 1
ATOM 5798 C C . SER A 1 725 ? 31.520 -13.526 -37.340 1.00 40.91 725 SER A C 1
ATOM 5800 O O . SER A 1 725 ? 30.656 -14.361 -37.078 1.00 40.91 725 SER A O 1
ATOM 5802 N N . LEU A 1 726 ? 31.215 -12.350 -37.900 1.00 49.31 726 LEU A N 1
ATOM 5803 C CA . LEU A 1 726 ? 29.891 -12.055 -38.458 1.00 49.31 726 LEU A CA 1
ATOM 5804 C C . LEU A 1 726 ? 29.627 -12.958 -39.673 1.00 49.31 726 LEU A C 1
ATOM 5806 O O . LEU A 1 726 ? 30.470 -13.076 -40.551 1.00 49.31 726 LEU A O 1
ATOM 5810 N N . LEU A 1 727 ? 28.448 -13.580 -39.737 1.00 48.19 727 LEU A N 1
ATOM 5811 C CA . LEU A 1 727 ? 27.971 -14.257 -40.946 1.00 48.19 727 LEU A CA 1
ATOM 5812 C C . LEU A 1 727 ? 27.402 -13.202 -41.915 1.00 48.19 727 LEU A C 1
ATOM 5814 O O . LEU A 1 727 ? 26.389 -12.561 -41.609 1.00 48.19 727 LEU A O 1
ATOM 5818 N N . ALA A 1 728 ? 28.026 -13.003 -43.081 1.00 51.88 728 ALA A N 1
ATOM 5819 C CA . ALA A 1 728 ? 27.486 -12.154 -44.146 1.00 51.88 728 ALA A CA 1
ATOM 5820 C C . ALA A 1 728 ? 26.074 -12.593 -44.573 1.00 51.88 728 ALA A C 1
ATOM 5822 O O . ALA A 1 728 ? 25.865 -13.722 -45.017 1.00 51.88 728 ALA A O 1
ATOM 5823 N N . ARG A 1 729 ? 25.104 -11.668 -44.540 1.00 62.88 729 ARG A N 1
ATOM 5824 C CA . ARG A 1 729 ? 23.758 -11.863 -45.113 1.00 62.88 729 ARG A CA 1
ATOM 5825 C C . ARG A 1 729 ? 23.663 -11.255 -46.509 1.00 62.88 729 ARG A C 1
ATOM 5827 O O . ARG A 1 729 ? 22.661 -10.633 -46.863 1.00 62.88 729 ARG A O 1
ATOM 5834 N N . LEU A 1 730 ? 24.709 -11.400 -47.324 1.00 78.00 730 LEU A N 1
ATOM 5835 C CA . LEU A 1 730 ? 24.610 -10.998 -48.722 1.00 78.00 730 LEU A CA 1
ATOM 5836 C C . LEU A 1 730 ? 23.579 -11.896 -49.412 1.00 78.00 730 LEU A C 1
ATOM 5838 O O . LEU A 1 730 ? 23.817 -13.088 -49.603 1.00 78.00 730 LEU A O 1
ATOM 5842 N N . ASN A 1 731 ? 22.458 -11.323 -49.847 1.00 73.69 731 ASN A N 1
ATOM 5843 C CA . ASN A 1 731 ? 21.499 -12.071 -50.644 1.00 73.69 731 ASN A CA 1
ATOM 5844 C C . ASN A 1 731 ? 21.981 -12.147 -52.098 1.00 73.69 731 ASN A C 1
ATOM 5846 O O . ASN A 1 731 ? 21.661 -11.315 -52.952 1.00 73.69 731 ASN A O 1
ATOM 5850 N N . GLU A 1 732 ? 22.751 -13.189 -52.396 1.00 74.69 732 GLU A N 1
ATOM 5851 C CA . GLU A 1 732 ? 23.228 -13.458 -53.749 1.00 74.69 732 GLU A CA 1
ATOM 5852 C C . GLU A 1 732 ? 22.122 -13.822 -54.730 1.00 74.69 732 GLU A C 1
ATOM 5854 O O . GLU A 1 732 ? 22.358 -13.746 -55.930 1.00 74.69 732 GLU A O 1
ATOM 5859 N N . SER A 1 733 ? 20.928 -14.174 -54.259 1.00 72.12 733 SER A N 1
ATOM 5860 C CA . SER A 1 733 ? 19.762 -14.494 -55.089 1.00 72.12 733 SER A CA 1
ATOM 5861 C C . SER A 1 733 ? 18.809 -13.309 -55.293 1.00 72.12 733 SER A C 1
ATOM 5863 O O . SER A 1 733 ? 17.810 -13.447 -55.993 1.00 72.12 733 SER A O 1
ATOM 5865 N N . ALA A 1 734 ? 19.111 -12.136 -54.717 1.00 70.44 734 ALA A N 1
ATOM 5866 C CA . ALA A 1 734 ? 18.233 -10.971 -54.777 1.00 70.44 734 ALA A CA 1
ATOM 5867 C C . ALA A 1 734 ? 17.894 -10.567 -56.224 1.00 70.44 734 ALA A C 1
ATOM 5869 O O . ALA A 1 734 ? 18.785 -10.349 -57.049 1.00 70.44 734 ALA A O 1
ATOM 5870 N N . ILE A 1 735 ? 16.591 -10.439 -56.498 1.00 69.81 735 ILE A N 1
ATOM 5871 C CA . ILE A 1 735 ? 16.030 -10.069 -57.811 1.00 69.81 735 ILE A CA 1
ATOM 5872 C C . ILE A 1 735 ? 15.968 -8.537 -57.980 1.00 69.81 735 ILE A C 1
ATOM 5874 O O . ILE A 1 735 ? 15.929 -8.037 -59.104 1.00 69.81 735 ILE A O 1
ATOM 5878 N N . SER A 1 736 ? 15.989 -7.775 -56.877 1.00 86.44 736 SER A N 1
ATOM 5879 C CA . SER A 1 736 ? 15.934 -6.308 -56.913 1.00 86.44 736 SER A CA 1
ATOM 5880 C C . SER A 1 736 ? 17.107 -5.732 -57.712 1.00 86.44 736 SER A C 1
ATOM 5882 O O . SER A 1 736 ? 18.280 -5.886 -57.361 1.00 86.44 736 SER A O 1
ATOM 5884 N N . LYS A 1 737 ? 16.781 -5.022 -58.793 1.00 89.56 737 LYS A N 1
ATOM 5885 C CA . LYS A 1 737 ? 17.777 -4.368 -59.642 1.00 89.56 737 LYS A CA 1
ATOM 5886 C C . LYS A 1 737 ? 18.486 -3.199 -58.935 1.00 89.56 737 LYS A C 1
ATOM 5888 O O . LYS A 1 737 ? 19.703 -3.108 -59.087 1.00 89.56 737 LYS A O 1
ATOM 5893 N N . PRO A 1 738 ? 17.810 -2.344 -58.136 1.00 90.19 738 PRO A N 1
ATOM 5894 C CA . PRO A 1 738 ? 18.489 -1.363 -57.286 1.00 90.19 738 PRO A CA 1
ATOM 5895 C C . PRO A 1 738 ? 19.503 -1.985 -56.316 1.00 90.19 738 PRO A C 1
ATOM 5897 O O . PRO A 1 738 ? 20.638 -1.516 -56.240 1.00 90.19 738 PRO A O 1
ATOM 5900 N N . TYR A 1 739 ? 19.149 -3.090 -55.651 1.00 88.62 739 TYR A N 1
ATOM 5901 C CA . TYR A 1 739 ? 20.063 -3.819 -54.765 1.00 88.62 739 TYR A CA 1
ATOM 5902 C C . TYR A 1 739 ? 21.292 -4.351 -55.519 1.00 88.62 739 TYR A C 1
ATOM 5904 O O . TYR A 1 739 ? 22.429 -4.169 -55.081 1.00 88.62 739 TYR A O 1
ATOM 5912 N N . VAL A 1 740 ? 21.089 -4.948 -56.702 1.00 88.44 740 VAL A N 1
ATOM 5913 C CA . VAL A 1 740 ? 22.180 -5.422 -57.575 1.00 88.44 740 VAL A CA 1
ATOM 5914 C C . VAL A 1 740 ? 23.071 -4.268 -58.059 1.00 88.44 740 VAL A C 1
ATOM 5916 O O . VAL A 1 740 ? 24.290 -4.437 -58.100 1.00 88.44 740 VAL A O 1
ATOM 5919 N N . LEU A 1 741 ? 22.508 -3.091 -58.369 1.00 92.25 741 LEU A N 1
ATOM 5920 C CA . LEU A 1 741 ? 23.293 -1.886 -58.674 1.00 92.25 741 LEU A CA 1
ATOM 5921 C C . LEU A 1 741 ? 24.183 -1.504 -57.486 1.00 92.25 741 LEU A C 1
ATOM 5923 O O . LEU A 1 741 ? 25.376 -1.285 -57.668 1.00 92.25 741 LEU A O 1
ATOM 5927 N N . GLY A 1 742 ? 23.646 -1.512 -56.266 1.00 90.69 742 GLY A N 1
ATOM 5928 C CA . GLY A 1 742 ? 24.420 -1.282 -55.045 1.00 90.69 742 GLY A CA 1
ATOM 5929 C C . GLY A 1 742 ? 25.615 -2.223 -54.896 1.00 90.69 742 GLY A C 1
ATOM 5930 O O . GLY A 1 742 ? 26.749 -1.782 -54.688 1.00 90.69 742 GLY A O 1
ATOM 5931 N N . ARG A 1 743 ? 25.378 -3.529 -55.080 1.00 91.75 743 ARG A N 1
ATOM 5932 C CA . ARG A 1 743 ? 26.435 -4.554 -55.063 1.00 91.75 743 ARG A CA 1
ATOM 5933 C C . ARG A 1 743 ? 27.508 -4.273 -56.113 1.00 91.75 743 ARG A C 1
ATOM 5935 O O . ARG A 1 743 ? 28.698 -4.320 -55.808 1.00 91.75 743 ARG A O 1
ATOM 5942 N N . LEU A 1 744 ? 27.091 -3.946 -57.337 1.00 92.62 744 LEU A N 1
ATOM 5943 C CA . LEU A 1 744 ? 28.007 -3.603 -58.421 1.00 92.62 744 LEU A CA 1
ATOM 5944 C C . LEU A 1 744 ? 28.852 -2.377 -58.051 1.00 92.62 744 LEU A C 1
ATOM 5946 O O . LEU A 1 744 ? 30.066 -2.425 -58.207 1.00 92.62 744 LEU A O 1
ATOM 5950 N N . PHE A 1 745 ? 28.251 -1.321 -57.493 1.00 93.38 745 PHE A N 1
ATOM 5951 C CA . PHE A 1 745 ? 28.984 -0.136 -57.037 1.00 93.38 745 PHE A CA 1
ATOM 5952 C C . PHE A 1 745 ? 30.096 -0.479 -56.040 1.00 93.38 745 PHE A C 1
ATOM 5954 O O . PHE A 1 745 ? 31.209 0.027 -56.168 1.00 93.38 745 PHE A O 1
ATOM 5961 N N . SER A 1 746 ? 29.804 -1.356 -55.072 1.00 90.12 746 SER A N 1
ATOM 5962 C CA . SER A 1 746 ? 30.781 -1.793 -54.069 1.00 90.12 746 SER A CA 1
ATOM 5963 C C . SER A 1 746 ? 32.000 -2.450 -54.717 1.00 90.12 746 SER A C 1
ATOM 5965 O O . SER A 1 746 ? 33.131 -2.121 -54.366 1.00 90.12 746 SER A O 1
ATOM 5967 N N . ILE A 1 747 ? 31.789 -3.317 -55.710 1.00 90.44 747 ILE A N 1
ATOM 5968 C CA . ILE A 1 747 ? 32.885 -3.977 -56.432 1.00 90.44 747 ILE A CA 1
ATOM 5969 C C . ILE A 1 747 ? 33.686 -2.970 -57.257 1.00 90.44 747 ILE A C 1
ATOM 5971 O O . ILE A 1 747 ? 34.911 -3.032 -57.265 1.00 90.44 747 ILE A O 1
ATOM 5975 N N . LEU A 1 748 ? 33.023 -2.014 -57.915 1.00 91.75 748 LEU A N 1
ATOM 5976 C CA . LEU A 1 748 ? 33.708 -0.977 -58.695 1.00 91.75 748 LEU A CA 1
ATOM 5977 C C . LEU A 1 748 ? 34.613 -0.103 -57.812 1.00 91.75 748 LEU A C 1
ATOM 5979 O O . LEU A 1 748 ? 35.700 0.279 -58.246 1.00 91.75 748 LEU A O 1
ATOM 5983 N N . GLU A 1 749 ? 34.198 0.191 -56.577 1.00 89.31 749 GLU A N 1
ATOM 5984 C CA . GLU A 1 749 ? 35.049 0.885 -55.610 1.00 89.31 749 GLU A CA 1
ATOM 5985 C C . GLU A 1 749 ? 36.239 0.024 -55.167 1.00 89.31 749 GLU A C 1
ATOM 5987 O O . GLU A 1 749 ? 37.368 0.512 -55.165 1.00 89.31 749 GLU A O 1
ATOM 5992 N N . VAL A 1 750 ? 36.015 -1.246 -54.822 1.00 86.88 750 VAL A N 1
ATOM 5993 C CA . VAL A 1 750 ? 37.094 -2.150 -54.387 1.00 86.88 750 VAL A CA 1
ATOM 5994 C C . VAL A 1 750 ? 38.129 -2.343 -55.494 1.00 86.88 750 VAL A C 1
ATOM 5996 O O . VAL A 1 750 ? 39.322 -2.241 -55.238 1.00 86.88 750 VAL A O 1
ATOM 5999 N N . VAL A 1 751 ? 37.693 -2.508 -56.744 1.00 88.56 751 VAL A N 1
ATOM 6000 C CA . VAL A 1 751 ? 38.584 -2.589 -57.912 1.00 88.56 751 VAL A CA 1
ATOM 6001 C C . VAL A 1 751 ? 39.437 -1.328 -58.062 1.00 88.56 751 VAL A C 1
ATOM 6003 O O . VAL A 1 751 ? 40.617 -1.414 -58.402 1.00 88.56 751 VAL A O 1
ATOM 6006 N N . GLN A 1 752 ? 38.869 -0.147 -57.802 1.00 90.06 752 GLN A N 1
ATOM 6007 C CA . GLN A 1 752 ? 39.641 1.093 -57.805 1.00 90.06 752 GLN A CA 1
ATOM 6008 C C . GLN A 1 752 ? 40.707 1.077 -56.703 1.00 90.06 752 GLN A C 1
ATOM 6010 O O . GLN A 1 752 ? 41.864 1.383 -56.996 1.00 90.06 752 GLN A O 1
ATOM 6015 N N . GLN A 1 753 ? 40.321 0.713 -55.476 1.00 85.31 753 GLN A N 1
ATOM 6016 C CA . GLN A 1 753 ? 41.205 0.665 -54.310 1.00 85.31 753 GLN A CA 1
ATOM 6017 C C . GLN A 1 753 ? 42.348 -0.339 -54.507 1.00 85.31 753 GLN A C 1
ATOM 6019 O O . GLN A 1 753 ? 43.505 0.056 -54.432 1.00 85.31 753 GLN A O 1
ATOM 6024 N N . ASP A 1 754 ? 42.043 -1.585 -54.871 1.00 84.00 754 ASP A N 1
ATOM 6025 C CA . ASP A 1 754 ? 43.041 -2.644 -55.082 1.00 84.00 754 ASP A CA 1
ATOM 6026 C C . ASP A 1 754 ? 44.001 -2.315 -56.246 1.00 84.00 754 ASP A C 1
ATOM 6028 O O . ASP A 1 754 ? 45.144 -2.770 -56.283 1.00 84.00 754 ASP A O 1
ATOM 6032 N N . SER A 1 755 ? 43.567 -1.504 -57.221 1.00 86.06 755 SER A N 1
ATOM 6033 C CA . SER A 1 755 ? 44.425 -1.073 -58.335 1.00 86.06 755 SER A CA 1
ATOM 6034 C C . SER A 1 755 ? 45.394 0.069 -57.982 1.00 86.06 755 SER A C 1
ATOM 6036 O O . SER A 1 755 ? 46.354 0.308 -58.727 1.00 86.06 755 SER A O 1
ATOM 6038 N N . ALA A 1 756 ? 45.161 0.804 -56.890 1.00 85.06 756 ALA A N 1
ATOM 6039 C CA . ALA A 1 756 ? 45.948 1.977 -56.506 1.00 85.06 756 ALA A CA 1
ATOM 6040 C C . ALA A 1 756 ? 47.363 1.592 -56.032 1.00 85.06 756 ALA A C 1
ATOM 6042 O O . ALA A 1 756 ? 47.571 0.491 -55.536 1.00 85.06 756 ALA A O 1
ATOM 6043 N N . ASP A 1 757 ? 48.365 2.443 -56.292 1.00 76.56 757 ASP A N 1
ATOM 6044 C CA . ASP A 1 757 ? 49.752 2.226 -55.820 1.00 76.56 757 ASP A CA 1
ATOM 6045 C C . ASP A 1 757 ? 49.962 2.766 -54.398 1.00 76.56 757 ASP A C 1
ATOM 6047 O O . ASP A 1 757 ? 50.788 2.248 -53.659 1.00 76.56 757 ASP A O 1
ATOM 6051 N N . GLU A 1 758 ? 49.180 3.777 -54.022 1.00 76.38 758 GLU A N 1
ATOM 6052 C CA . GLU A 1 758 ? 49.202 4.462 -52.731 1.00 76.38 758 GLU A CA 1
ATOM 6053 C C . GLU A 1 758 ? 47.763 4.620 -52.221 1.00 76.38 758 GLU A C 1
ATOM 6055 O O . GLU A 1 758 ? 46.798 4.450 -52.981 1.00 76.38 758 GLU A O 1
ATOM 6060 N N . GLU A 1 759 ? 47.605 4.971 -50.943 1.00 70.38 759 GLU A N 1
ATOM 6061 C CA . GLU A 1 759 ? 46.292 5.245 -50.361 1.00 70.38 759 GLU A CA 1
ATOM 6062 C C . GLU A 1 759 ? 45.562 6.369 -51.114 1.00 70.38 759 GLU A C 1
ATOM 6064 O O . GLU A 1 759 ? 46.091 7.446 -51.394 1.00 70.38 759 GLU A O 1
ATOM 6069 N N . LEU A 1 760 ? 44.302 6.115 -51.471 1.00 76.44 760 LEU A N 1
ATOM 6070 C CA . LEU A 1 760 ? 43.512 7.052 -52.262 1.00 76.44 760 LEU A CA 1
ATOM 6071 C C . LEU A 1 760 ? 42.952 8.186 -51.396 1.00 76.44 760 LEU A C 1
ATOM 6073 O O . LEU A 1 760 ? 42.104 7.957 -50.537 1.00 76.44 760 LEU A O 1
ATOM 6077 N N . ASN A 1 761 ? 43.289 9.428 -51.751 1.00 69.25 761 ASN A N 1
ATOM 6078 C CA . ASN A 1 761 ? 42.689 10.629 -51.150 1.00 69.25 761 ASN A CA 1
ATOM 6079 C C . ASN A 1 761 ? 41.181 10.773 -51.436 1.00 69.25 761 ASN A C 1
ATOM 6081 O O . ASN A 1 761 ? 40.451 11.386 -50.660 1.00 69.25 761 ASN A O 1
ATOM 6085 N N . THR A 1 762 ? 40.697 10.247 -52.569 1.00 77.62 762 THR A N 1
ATOM 6086 C CA . THR A 1 762 ? 39.264 10.223 -52.911 1.00 77.62 762 THR A CA 1
ATOM 6087 C C . THR A 1 762 ? 38.914 8.957 -53.684 1.00 77.62 762 THR A C 1
ATOM 6089 O O . THR A 1 762 ? 39.531 8.696 -54.721 1.00 77.62 762 THR A O 1
ATOM 6092 N N . THR A 1 763 ? 37.887 8.226 -53.257 1.00 84.31 763 THR A N 1
ATOM 6093 C CA . THR A 1 763 ? 37.375 7.048 -53.976 1.00 84.31 763 THR A CA 1
ATOM 6094 C C . THR A 1 763 ? 36.180 7.394 -54.866 1.00 84.31 763 THR A C 1
ATOM 6096 O O . THR A 1 763 ? 35.622 8.494 -54.834 1.00 84.31 763 THR A O 1
ATOM 6099 N N . ILE A 1 764 ? 35.769 6.438 -55.699 1.00 85.50 764 ILE A N 1
ATOM 6100 C CA . ILE A 1 764 ? 34.540 6.509 -56.488 1.00 85.50 764 ILE A CA 1
ATOM 6101 C C . ILE A 1 764 ? 33.329 6.693 -55.567 1.00 85.50 764 ILE A C 1
ATOM 6103 O O . ILE A 1 764 ? 32.435 7.459 -55.918 1.00 85.50 764 ILE A O 1
ATOM 6107 N N . LYS A 1 765 ? 33.313 6.088 -54.371 1.00 84.25 765 LYS A N 1
ATOM 6108 C CA . LYS A 1 765 ? 32.273 6.338 -53.362 1.00 84.25 765 LYS A CA 1
ATOM 6109 C C . LYS A 1 765 ? 32.225 7.811 -52.961 1.00 84.25 765 LYS A C 1
ATOM 6111 O O . LYS A 1 765 ? 31.163 8.418 -53.059 1.00 84.25 765 LYS A O 1
ATOM 6116 N N . ASP A 1 766 ? 33.369 8.415 -52.639 1.00 79.75 766 ASP A N 1
ATOM 6117 C CA . ASP A 1 766 ? 33.448 9.823 -52.212 1.00 79.75 766 ASP A CA 1
ATOM 6118 C C . ASP A 1 766 ? 32.907 10.816 -53.255 1.00 79.75 766 ASP A C 1
ATOM 6120 O O . ASP A 1 766 ? 32.475 11.918 -52.909 1.00 79.75 766 ASP A O 1
ATOM 6124 N N . ARG A 1 767 ? 32.961 10.450 -54.543 1.00 81.12 767 ARG A N 1
ATOM 6125 C CA . ARG A 1 767 ? 32.558 11.317 -55.662 1.00 81.12 767 ARG A CA 1
ATOM 6126 C C . ARG A 1 767 ? 31.180 10.993 -56.225 1.00 81.12 767 ARG A C 1
ATOM 6128 O O . ARG A 1 767 ? 30.466 11.899 -56.645 1.00 81.12 767 ARG A O 1
ATOM 6135 N N . TYR A 1 768 ? 30.827 9.714 -56.280 1.00 87.69 768 TYR A N 1
ATOM 6136 C CA . TYR A 1 768 ? 29.727 9.225 -57.103 1.00 87.69 768 TYR A CA 1
ATOM 6137 C C . TYR A 1 768 ? 28.663 8.457 -56.325 1.00 87.69 768 TYR A C 1
ATOM 6139 O O . TYR A 1 768 ? 27.641 8.157 -56.928 1.00 87.69 768 TYR A O 1
ATOM 6147 N N . PHE A 1 769 ? 28.834 8.162 -55.029 1.00 86.94 769 PHE A N 1
ATOM 6148 C CA . PHE A 1 769 ? 27.873 7.337 -54.280 1.00 86.94 769 PHE A CA 1
ATOM 6149 C C . PHE A 1 769 ? 26.451 7.914 -54.314 1.00 86.94 769 PHE A C 1
ATOM 6151 O O . PHE A 1 769 ? 25.520 7.240 -54.749 1.00 86.94 769 PHE A O 1
ATOM 6158 N N . SER A 1 770 ? 26.295 9.198 -53.976 1.00 84.94 770 SER A N 1
ATOM 6159 C CA . SER A 1 770 ? 25.000 9.891 -54.018 1.00 84.94 770 SER A CA 1
ATOM 6160 C C . SER A 1 770 ? 24.407 9.928 -55.429 1.00 84.94 770 SER A C 1
ATOM 6162 O O . SER A 1 770 ? 23.234 9.629 -55.627 1.00 84.94 770 SER A O 1
ATOM 6164 N N . ALA A 1 771 ? 25.223 10.240 -56.439 1.00 86.69 771 ALA A N 1
ATOM 6165 C CA . ALA A 1 771 ? 24.769 10.329 -57.825 1.00 86.69 771 ALA A CA 1
ATOM 6166 C C . ALA A 1 771 ? 24.400 8.953 -58.414 1.00 86.69 771 ALA A C 1
ATOM 6168 O O . ALA A 1 771 ? 23.457 8.853 -59.202 1.00 86.69 771 ALA A O 1
ATOM 6169 N N . ALA A 1 772 ? 25.112 7.900 -58.008 1.00 89.75 772 ALA A N 1
ATOM 6170 C CA . ALA A 1 772 ? 24.856 6.516 -58.381 1.00 89.75 772 ALA A CA 1
ATOM 6171 C C . ALA A 1 772 ? 23.611 5.957 -57.688 1.00 89.75 772 ALA A C 1
ATOM 6173 O O . ALA A 1 772 ? 22.887 5.196 -58.318 1.00 89.75 772 ALA A O 1
ATOM 6174 N N . ALA A 1 773 ? 23.327 6.365 -56.448 1.00 89.12 773 ALA A N 1
ATOM 6175 C CA . ALA A 1 773 ? 22.089 6.023 -55.757 1.00 89.12 773 ALA A CA 1
ATOM 6176 C C . ALA A 1 773 ? 20.885 6.816 -56.302 1.00 89.12 773 ALA A C 1
ATOM 6178 O O . ALA A 1 773 ? 19.808 6.266 -56.461 1.00 89.12 773 ALA A O 1
ATOM 6179 N N . MET A 1 774 ? 21.026 8.100 -56.639 1.00 88.00 774 MET A N 1
ATOM 6180 C CA . MET A 1 774 ? 19.888 8.907 -57.108 1.00 88.00 774 MET A CA 1
ATOM 6181 C C . MET A 1 774 ? 19.580 8.720 -58.598 1.00 88.00 774 MET A C 1
ATOM 6183 O O . MET A 1 774 ? 18.414 8.706 -58.987 1.00 88.00 774 MET A O 1
ATOM 6187 N N . SER A 1 775 ? 20.608 8.611 -59.443 1.00 89.50 775 SER A N 1
ATOM 6188 C CA . SER A 1 775 ? 20.478 8.593 -60.907 1.00 89.50 775 SER A CA 1
ATOM 6189 C C . SER A 1 775 ? 21.509 7.669 -61.578 1.00 89.50 775 SER A C 1
ATOM 6191 O O . SER A 1 775 ? 22.410 8.158 -62.271 1.00 89.50 775 SER A O 1
ATOM 6193 N N . PRO A 1 776 ? 21.393 6.333 -61.414 1.00 91.19 776 PRO A N 1
ATOM 6194 C CA . PRO A 1 776 ? 22.358 5.370 -61.951 1.00 91.19 776 PRO A CA 1
ATOM 6195 C C . PRO A 1 776 ? 22.692 5.574 -63.434 1.00 91.19 776 PRO A C 1
ATOM 6197 O O . PRO A 1 776 ? 23.862 5.536 -63.820 1.00 91.19 776 PRO A O 1
ATOM 6200 N N . GLY A 1 777 ? 21.683 5.858 -64.265 1.00 88.19 777 GLY A N 1
ATOM 6201 C CA . GLY A 1 777 ? 21.841 6.032 -65.712 1.00 88.19 777 GLY A CA 1
ATOM 6202 C C . GLY A 1 777 ? 22.799 7.153 -66.131 1.00 88.19 777 GLY A C 1
ATOM 6203 O O . GLY A 1 777 ? 23.311 7.117 -67.245 1.00 88.19 777 GLY A O 1
ATOM 6204 N N . LYS A 1 778 ? 23.086 8.125 -65.253 1.00 88.50 778 LYS A N 1
ATOM 6205 C CA . LYS A 1 778 ? 24.031 9.217 -65.541 1.00 88.50 778 LYS A CA 1
ATOM 6206 C C . LYS A 1 778 ? 25.488 8.870 -65.241 1.00 88.50 778 LYS A C 1
ATOM 6208 O O . LYS A 1 778 ? 26.377 9.555 -65.731 1.00 88.50 778 LYS A O 1
ATOM 6213 N N . VAL A 1 779 ? 25.733 7.858 -64.410 1.00 91.25 779 VAL A N 1
ATOM 6214 C CA . VAL A 1 779 ? 27.042 7.661 -63.767 1.00 91.25 779 VAL A CA 1
ATOM 6215 C C . VAL A 1 779 ? 27.645 6.300 -64.108 1.00 91.25 779 VAL A C 1
ATOM 6217 O O . VAL A 1 779 ? 28.850 6.193 -64.322 1.00 91.25 779 VAL A O 1
ATOM 6220 N N . TYR A 1 780 ? 26.825 5.251 -64.226 1.00 91.81 780 TYR A N 1
ATOM 6221 C CA . TYR A 1 780 ? 27.320 3.879 -64.386 1.00 91.81 780 TYR A CA 1
ATOM 6222 C C . TYR A 1 780 ? 28.079 3.623 -65.689 1.00 91.81 780 TYR A C 1
ATOM 6224 O O . TYR A 1 780 ? 29.017 2.832 -65.683 1.00 91.81 780 TYR A O 1
ATOM 6232 N N . SER A 1 781 ? 27.740 4.307 -66.785 1.00 86.56 781 SER A N 1
ATOM 6233 C CA . SER A 1 781 ? 28.502 4.206 -68.038 1.00 86.56 781 SER A CA 1
ATOM 6234 C C . SER A 1 781 ? 29.957 4.648 -67.841 1.00 86.56 781 SER A C 1
ATOM 6236 O O . SER A 1 781 ? 30.884 3.948 -68.251 1.00 86.56 781 SER A O 1
ATOM 6238 N N . GLN A 1 782 ? 30.161 5.766 -67.140 1.00 89.81 782 GLN A N 1
ATOM 6239 C CA . GLN A 1 782 ? 31.479 6.276 -66.780 1.00 89.81 782 GLN A CA 1
ATOM 6240 C C . GLN A 1 782 ? 32.191 5.351 -65.786 1.00 89.81 782 GLN A C 1
ATOM 6242 O O . GLN A 1 782 ? 33.359 5.029 -65.993 1.00 89.81 782 GLN A O 1
ATOM 6247 N N . LEU A 1 783 ? 31.504 4.882 -64.738 1.00 91.56 783 LEU A N 1
ATOM 6248 C CA . LEU A 1 783 ? 32.107 3.998 -63.731 1.00 91.56 783 LEU A CA 1
ATOM 6249 C C . LEU A 1 783 ? 32.559 2.661 -64.324 1.00 91.56 783 LEU A C 1
ATOM 6251 O O . LEU A 1 783 ? 33.650 2.191 -64.010 1.00 91.56 783 LEU A O 1
ATOM 6255 N N . LEU A 1 784 ? 31.767 2.072 -65.222 1.00 89.50 784 LEU A N 1
ATOM 6256 C CA . LEU A 1 784 ? 32.140 0.840 -65.913 1.00 89.50 784 LEU A CA 1
ATOM 6257 C C . LEU A 1 784 ? 33.341 1.061 -66.841 1.00 89.50 784 LEU A C 1
ATOM 6259 O O . LEU A 1 784 ? 34.241 0.222 -66.878 1.00 89.50 784 LEU A O 1
ATOM 6263 N N . MET A 1 785 ? 33.421 2.201 -67.537 1.00 87.06 785 MET A N 1
ATOM 6264 C CA . MET A 1 785 ? 34.610 2.550 -68.328 1.00 87.06 785 MET A CA 1
ATOM 6265 C C . MET A 1 785 ? 35.860 2.712 -67.454 1.00 87.06 785 MET A C 1
ATOM 6267 O O . MET A 1 785 ? 36.902 2.140 -67.779 1.00 87.06 785 MET A O 1
ATOM 6271 N N . LEU A 1 786 ? 35.753 3.417 -66.324 1.00 89.06 786 LEU A N 1
ATOM 6272 C CA . LEU A 1 786 ? 36.849 3.559 -65.361 1.00 89.06 786 LEU A CA 1
ATOM 6273 C C . LEU A 1 786 ? 37.276 2.203 -64.789 1.00 89.06 786 LEU A C 1
ATOM 6275 O O . LEU A 1 786 ? 38.468 1.925 -64.685 1.00 89.06 786 LEU A O 1
ATOM 6279 N N . SER A 1 787 ? 36.325 1.317 -64.487 1.00 90.44 787 SER A N 1
ATOM 6280 C CA . SER A 1 787 ? 36.639 -0.012 -63.956 1.00 90.44 787 SER A CA 1
ATOM 6281 C C . SER A 1 787 ? 37.472 -0.856 -64.918 1.00 90.44 787 SER A C 1
ATOM 6283 O O . SER A 1 787 ? 38.389 -1.531 -64.472 1.00 90.44 787 SER A O 1
ATOM 6285 N N . LYS A 1 788 ? 37.262 -0.751 -66.241 1.00 89.19 788 LYS A N 1
ATOM 6286 C CA . LYS A 1 788 ? 38.109 -1.435 -67.237 1.00 89.19 788 LYS A CA 1
ATOM 6287 C C . LYS A 1 788 ? 39.561 -0.961 -67.173 1.00 89.19 788 LYS A C 1
ATOM 6289 O O . LYS A 1 788 ? 40.476 -1.764 -67.341 1.00 89.19 788 LYS A O 1
ATOM 6294 N N . TYR A 1 789 ? 39.780 0.331 -66.930 1.00 89.12 789 TYR A N 1
ATOM 6295 C CA . TYR A 1 789 ? 41.120 0.877 -66.726 1.00 89.12 789 TYR A CA 1
ATOM 6296 C C . TYR A 1 789 ? 41.749 0.342 -65.430 1.00 89.12 789 TYR A C 1
ATOM 6298 O O . TYR A 1 789 ? 42.871 -0.165 -65.458 1.00 89.12 789 TYR A O 1
ATOM 6306 N N . HIS A 1 790 ? 41.007 0.372 -64.320 1.00 89.62 790 HIS A N 1
ATOM 6307 C CA . HIS A 1 790 ? 41.470 -0.151 -63.032 1.00 89.62 790 HIS A CA 1
ATOM 6308 C C . HIS A 1 790 ? 41.749 -1.658 -63.069 1.00 89.62 790 HIS A C 1
ATOM 6310 O O . HIS A 1 790 ? 42.792 -2.078 -62.584 1.00 89.62 790 HIS A O 1
ATOM 6316 N N . LEU A 1 791 ? 40.907 -2.459 -63.731 1.00 88.12 791 LEU A N 1
ATOM 6317 C CA . LEU A 1 791 ? 41.127 -3.894 -63.933 1.00 88.12 791 LEU A CA 1
ATOM 6318 C C . LEU A 1 791 ? 42.384 -4.171 -64.755 1.00 88.12 791 LEU A C 1
ATOM 6320 O O . LEU A 1 791 ? 43.135 -5.072 -64.406 1.00 88.12 791 LEU A O 1
ATOM 6324 N N . ARG A 1 792 ? 42.678 -3.385 -65.803 1.00 89.12 792 ARG A N 1
ATOM 6325 C CA . ARG A 1 792 ? 43.941 -3.518 -66.559 1.00 89.12 792 ARG A CA 1
ATOM 6326 C C . ARG A 1 792 ? 45.162 -3.218 -65.695 1.00 89.12 792 ARG A C 1
ATOM 6328 O O . ARG A 1 792 ? 46.176 -3.898 -65.830 1.00 89.12 792 ARG A O 1
ATOM 6335 N N . LYS A 1 793 ? 45.072 -2.210 -64.823 1.00 90.00 793 LYS A N 1
ATOM 6336 C CA . LYS A 1 793 ? 46.138 -1.879 -63.870 1.00 90.00 793 LYS A CA 1
ATOM 6337 C C . LYS A 1 793 ? 46.293 -2.981 -62.818 1.00 90.00 793 LYS A C 1
ATOM 6339 O O . LYS A 1 793 ? 47.407 -3.439 -62.592 1.00 90.00 793 LYS A O 1
ATOM 6344 N N . LEU A 1 794 ? 45.184 -3.454 -62.251 1.00 87.88 794 LEU A N 1
ATOM 6345 C CA . LEU A 1 794 ? 45.153 -4.556 -61.295 1.00 87.88 794 LEU A CA 1
ATOM 6346 C C . LEU A 1 794 ? 45.658 -5.857 -61.921 1.00 87.88 794 LEU A C 1
ATOM 6348 O O . LEU A 1 794 ? 46.394 -6.574 -61.273 1.00 87.88 794 LEU A O 1
ATOM 6352 N N . ASN A 1 795 ? 45.376 -6.116 -63.200 1.00 87.62 795 ASN A N 1
ATOM 6353 C CA . ASN A 1 795 ? 45.841 -7.305 -63.919 1.00 87.62 795 ASN A CA 1
ATOM 6354 C C . ASN A 1 795 ? 47.371 -7.427 -63.940 1.00 87.62 795 ASN A C 1
ATOM 6356 O O . ASN A 1 795 ? 47.912 -8.524 -63.907 1.00 87.62 795 ASN A O 1
ATOM 6360 N N . ARG A 1 796 ? 48.070 -6.285 -63.981 1.00 86.12 796 ARG A N 1
ATOM 6361 C CA . ARG A 1 796 ? 49.539 -6.232 -63.927 1.00 86.12 796 ARG A CA 1
ATOM 6362 C C . ARG A 1 796 ? 50.090 -6.460 -62.518 1.00 86.12 796 ARG A C 1
ATOM 6364 O O . ARG A 1 796 ? 51.250 -6.820 -62.393 1.00 86.12 796 ARG A O 1
ATOM 6371 N N . LYS A 1 797 ? 49.282 -6.217 -61.483 1.00 85.69 797 LYS A N 1
ATOM 6372 C CA . LYS A 1 797 ? 49.669 -6.329 -60.068 1.00 85.69 797 LYS A CA 1
ATOM 6373 C C . LYS A 1 797 ? 49.274 -7.666 -59.448 1.00 85.69 797 LYS A C 1
ATOM 6375 O O . LYS A 1 797 ? 50.057 -8.279 -58.742 1.00 85.69 797 LYS A O 1
ATOM 6380 N N . ASN A 1 798 ? 48.039 -8.084 -59.692 1.00 84.81 798 ASN A N 1
ATOM 6381 C CA . ASN A 1 798 ? 47.411 -9.281 -59.166 1.00 84.81 798 ASN A CA 1
ATOM 6382 C C . ASN A 1 798 ? 46.405 -9.807 -60.205 1.00 84.81 798 ASN A C 1
ATOM 6384 O O . ASN A 1 798 ? 45.246 -9.382 -60.270 1.00 84.81 798 ASN A O 1
ATOM 6388 N N . TYR A 1 799 ? 46.884 -10.729 -61.041 1.00 82.75 799 TYR A N 1
ATOM 6389 C CA . TYR A 1 799 ? 46.111 -11.351 -62.116 1.00 82.75 799 TYR A CA 1
ATOM 6390 C C . TYR A 1 799 ? 44.859 -12.071 -61.586 1.00 82.75 799 TYR A C 1
ATOM 6392 O O . TYR A 1 799 ? 43.763 -11.876 -62.112 1.00 82.75 799 TYR A O 1
ATOM 6400 N N . GLY A 1 800 ? 44.998 -12.836 -60.495 1.00 81.75 800 GLY A N 1
ATOM 6401 C CA . GLY A 1 800 ? 43.899 -13.594 -59.887 1.00 81.75 800 GLY A CA 1
ATOM 6402 C C . GLY A 1 800 ? 42.769 -12.700 -59.376 1.00 81.75 800 GLY A C 1
ATOM 6403 O O . GLY A 1 800 ? 41.602 -12.933 -59.694 1.00 81.75 800 GLY A O 1
ATOM 6404 N N . ALA A 1 801 ? 43.106 -11.617 -58.666 1.00 81.31 801 ALA A N 1
ATOM 6405 C CA . ALA A 1 801 ? 42.120 -10.630 -58.225 1.00 81.31 801 ALA A CA 1
ATOM 6406 C C . ALA A 1 801 ? 41.437 -9.930 -59.414 1.00 81.31 801 ALA A C 1
ATOM 6408 O O . ALA A 1 801 ? 40.230 -9.695 -59.381 1.00 81.31 801 ALA A O 1
ATOM 6409 N N . SER A 1 802 ? 42.183 -9.626 -60.484 1.00 85.69 802 SER A N 1
ATOM 6410 C CA . SER A 1 802 ? 41.627 -8.998 -61.690 1.00 85.69 802 SER A CA 1
ATOM 6411 C C . SER A 1 802 ? 40.587 -9.881 -62.390 1.00 85.69 802 SER A C 1
ATOM 6413 O O . SER A 1 802 ? 39.505 -9.390 -62.725 1.00 85.69 802 SER A O 1
ATOM 6415 N N . ILE A 1 803 ? 40.857 -11.184 -62.543 1.00 86.50 803 ILE A N 1
ATOM 6416 C CA . ILE A 1 803 ? 39.882 -12.144 -63.090 1.00 86.50 803 ILE A CA 1
ATOM 6417 C C . ILE A 1 803 ? 38.650 -12.228 -62.194 1.00 86.50 803 ILE A C 1
ATOM 6419 O O . ILE A 1 803 ? 37.536 -12.036 -62.678 1.00 86.50 803 ILE A O 1
ATOM 6423 N N . TYR A 1 804 ? 38.847 -12.452 -60.892 1.00 86.56 804 TYR A N 1
ATOM 6424 C CA . TYR A 1 804 ? 37.749 -12.612 -59.940 1.00 86.56 804 TYR A CA 1
ATOM 6425 C C . TYR A 1 804 ? 36.786 -11.416 -59.960 1.00 86.56 804 TYR A C 1
ATOM 6427 O O . TYR A 1 804 ? 35.566 -11.579 -60.056 1.00 86.56 804 TYR A O 1
ATOM 6435 N N . TRP A 1 805 ? 37.322 -10.191 -59.928 1.00 89.31 805 TRP A N 1
ATOM 6436 C CA . TRP A 1 805 ? 36.493 -8.991 -59.997 1.00 89.31 805 TRP A CA 1
ATOM 6437 C C . TRP A 1 805 ? 35.835 -8.804 -61.367 1.00 89.31 805 TRP A C 1
ATOM 6439 O O . TRP A 1 805 ? 34.683 -8.369 -61.424 1.00 89.31 805 TRP A O 1
ATOM 6449 N N . SER A 1 806 ? 36.523 -9.146 -62.462 1.00 88.56 806 SER A N 1
ATOM 6450 C CA . SER A 1 806 ? 35.964 -9.076 -63.818 1.00 88.56 806 SER A CA 1
ATOM 6451 C C . SER A 1 806 ? 34.765 -10.016 -63.985 1.00 88.56 806 SER A C 1
ATOM 6453 O O . SER A 1 806 ? 33.721 -9.588 -64.479 1.00 88.56 806 SER A O 1
ATOM 6455 N N . GLU A 1 807 ? 34.876 -11.262 -63.519 1.00 89.31 807 GLU A N 1
ATOM 6456 C CA . GLU A 1 807 ? 33.781 -12.238 -63.543 1.00 89.31 807 GLU A CA 1
ATOM 6457 C C . GLU A 1 807 ? 32.592 -11.771 -62.700 1.00 89.31 807 GLU A C 1
ATOM 6459 O O . GLU A 1 807 ? 31.445 -11.841 -63.143 1.00 89.31 807 GLU A O 1
ATOM 6464 N N . LEU A 1 808 ? 32.843 -11.235 -61.503 1.00 87.81 808 LEU A N 1
ATOM 6465 C CA . LEU A 1 808 ? 31.775 -10.761 -60.625 1.00 87.81 808 LEU A CA 1
ATOM 6466 C C . LEU A 1 808 ? 31.054 -9.528 -61.203 1.00 87.81 808 LEU A C 1
ATOM 6468 O O . LEU A 1 808 ? 29.825 -9.436 -61.122 1.00 87.81 808 LEU A O 1
ATOM 6472 N N . ILE A 1 809 ? 31.786 -8.602 -61.838 1.00 90.94 809 ILE A N 1
ATOM 6473 C CA . ILE A 1 809 ? 31.198 -7.477 -62.585 1.00 90.94 809 ILE A CA 1
ATOM 6474 C C . ILE A 1 809 ? 30.334 -7.999 -63.740 1.00 90.94 809 ILE A C 1
ATOM 6476 O O . ILE A 1 809 ? 29.209 -7.526 -63.922 1.00 90.94 809 ILE A O 1
ATOM 6480 N N . GLU A 1 810 ? 30.809 -8.985 -64.503 1.00 90.12 810 GLU A N 1
ATOM 6481 C CA . GLU A 1 810 ? 30.048 -9.588 -65.602 1.00 90.12 810 GLU A CA 1
ATOM 6482 C C . GLU A 1 810 ? 28.761 -10.267 -65.100 1.00 90.12 810 GLU A C 1
ATOM 6484 O O . GLU A 1 810 ? 27.679 -10.052 -65.649 1.00 90.12 810 GLU A O 1
ATOM 6489 N N . GLN A 1 811 ? 28.841 -11.029 -64.009 1.00 89.94 811 GLN A N 1
ATOM 6490 C CA . GLN A 1 811 ? 27.682 -11.685 -63.402 1.00 89.94 811 GLN A CA 1
ATOM 6491 C C . GLN A 1 811 ? 26.615 -10.679 -62.948 1.00 89.94 811 GLN A C 1
ATOM 6493 O O . GLN A 1 811 ? 25.427 -10.859 -63.235 1.00 89.94 811 GLN A O 1
ATOM 6498 N N . LEU A 1 812 ? 27.009 -9.606 -62.255 1.00 89.50 812 LEU A N 1
ATOM 6499 C CA . LEU A 1 812 ? 26.059 -8.591 -61.789 1.00 89.50 812 LEU A CA 1
ATOM 6500 C C . LEU A 1 812 ? 25.493 -7.757 -62.941 1.00 89.50 812 LEU A C 1
ATOM 6502 O O . LEU A 1 812 ? 24.297 -7.473 -62.953 1.00 89.50 812 LEU A O 1
ATOM 6506 N N . THR A 1 813 ? 26.302 -7.408 -63.944 1.00 88.44 813 THR A N 1
ATOM 6507 C CA . THR A 1 813 ? 25.820 -6.670 -65.126 1.00 88.44 813 THR A CA 1
ATOM 6508 C C . THR A 1 813 ? 24.850 -7.495 -65.974 1.00 88.44 813 THR A C 1
ATOM 6510 O O . THR A 1 813 ? 23.838 -6.951 -66.422 1.00 88.44 813 THR A O 1
ATOM 6513 N N . LYS A 1 814 ? 25.064 -8.814 -66.111 1.00 88.56 814 LYS A N 1
ATOM 6514 C CA . LYS A 1 814 ? 24.086 -9.734 -66.726 1.00 88.56 814 LYS A CA 1
ATOM 6515 C C . LYS A 1 814 ? 22.752 -9.724 -65.982 1.00 88.56 814 LYS A C 1
ATOM 6517 O O . LYS A 1 814 ? 21.705 -9.604 -66.612 1.00 88.56 814 LYS A O 1
ATOM 6522 N N . ARG A 1 815 ? 22.777 -9.774 -64.645 1.00 86.62 815 ARG A N 1
ATOM 6523 C CA . ARG A 1 815 ? 21.563 -9.727 -63.804 1.00 86.62 815 ARG A CA 1
ATOM 6524 C C . ARG A 1 815 ? 20.798 -8.411 -63.912 1.00 86.62 815 ARG A C 1
ATOM 6526 O O . ARG A 1 815 ? 19.579 -8.402 -63.768 1.00 86.62 815 ARG A O 1
ATOM 6533 N N . LEU A 1 816 ? 21.488 -7.306 -64.187 1.00 87.31 816 LEU A N 1
ATOM 6534 C CA . LEU A 1 816 ? 20.834 -6.023 -64.439 1.00 87.31 816 LEU A CA 1
ATOM 6535 C C . LEU A 1 816 ? 20.100 -5.997 -65.785 1.00 87.31 816 LEU A C 1
ATOM 6537 O O . LEU A 1 816 ? 19.149 -5.229 -65.924 1.00 87.31 816 LEU A O 1
ATOM 6541 N N . ALA A 1 817 ? 20.502 -6.820 -66.761 1.00 84.62 817 ALA A N 1
ATOM 6542 C CA . ALA A 1 817 ? 19.908 -6.873 -68.101 1.00 84.62 817 ALA A CA 1
ATOM 6543 C C . ALA A 1 817 ? 19.743 -5.474 -68.740 1.00 84.62 817 ALA A C 1
ATOM 6545 O O . ALA A 1 817 ? 18.689 -5.133 -69.273 1.00 84.62 817 ALA A O 1
ATOM 6546 N N . GLY A 1 818 ? 20.768 -4.621 -68.614 1.00 78.25 818 GLY A N 1
ATOM 6547 C CA . GLY A 1 818 ? 20.753 -3.243 -69.128 1.00 78.25 818 GLY A CA 1
ATOM 6548 C C . GLY A 1 818 ? 19.957 -2.230 -68.289 1.00 78.25 818 GLY A C 1
ATOM 6549 O O . GLY A 1 818 ? 19.771 -1.093 -68.718 1.00 78.25 818 GLY A O 1
ATOM 6550 N N . PHE A 1 819 ? 19.490 -2.600 -67.095 1.00 79.31 819 PHE A N 1
ATOM 6551 C CA . PHE A 1 819 ? 18.761 -1.698 -66.205 1.00 79.31 819 PHE A CA 1
ATOM 6552 C C . PHE A 1 819 ? 19.676 -0.660 -65.544 1.00 79.31 819 PHE A C 1
ATOM 6554 O O . PHE A 1 819 ? 20.382 -0.951 -64.580 1.00 79.31 819 PHE A O 1
ATOM 6561 N N . TYR A 1 820 ? 19.592 0.578 -66.032 1.00 87.56 820 TYR A N 1
ATOM 6562 C CA . TYR A 1 820 ? 20.216 1.758 -65.431 1.00 87.56 820 TYR A CA 1
ATOM 6563 C C . TYR A 1 820 ? 19.194 2.905 -65.392 1.00 87.56 820 TYR A C 1
ATOM 6565 O O . TYR A 1 820 ? 19.100 3.682 -66.347 1.00 87.56 820 TYR A O 1
ATOM 6573 N N . PRO A 1 821 ? 18.371 3.002 -64.333 1.00 87.31 821 PRO A N 1
ATOM 6574 C CA . PRO A 1 821 ? 17.258 3.943 -64.298 1.00 87.31 821 PRO A CA 1
ATOM 6575 C C . PRO A 1 821 ? 17.757 5.393 -64.294 1.00 87.31 821 PRO A C 1
ATOM 6577 O O . PRO A 1 821 ? 18.815 5.711 -63.741 1.00 87.31 821 PRO A O 1
ATOM 6580 N N . LYS A 1 822 ? 16.982 6.295 -64.917 1.00 86.94 822 LYS A N 1
ATOM 6581 C CA . LYS A 1 822 ? 17.299 7.735 -64.955 1.00 86.94 822 LYS A CA 1
ATOM 6582 C C . LYS A 1 822 ? 17.276 8.356 -63.557 1.00 86.94 822 LYS A C 1
ATOM 6584 O O . LYS A 1 822 ? 18.112 9.208 -63.268 1.00 86.94 822 LYS A O 1
ATOM 6589 N N . ILE A 1 823 ? 16.319 7.943 -62.729 1.00 90.12 823 ILE A N 1
ATOM 6590 C CA . ILE A 1 823 ? 16.122 8.375 -61.342 1.00 90.12 823 ILE A CA 1
ATOM 6591 C C . ILE A 1 823 ? 15.627 7.159 -60.553 1.00 90.12 823 ILE A C 1
ATOM 6593 O O . ILE A 1 823 ? 14.813 6.405 -61.082 1.00 90.12 823 ILE A O 1
ATOM 6597 N N . MET A 1 824 ? 16.110 6.978 -59.323 1.00 89.75 824 MET A N 1
ATOM 6598 C CA . MET A 1 824 ? 15.567 6.012 -58.362 1.00 89.75 824 MET A CA 1
ATOM 6599 C C . MET A 1 824 ? 14.735 6.733 -57.302 1.00 89.75 824 MET A C 1
ATOM 6601 O O . MET A 1 824 ? 15.114 7.813 -56.839 1.00 89.75 824 MET A O 1
ATOM 6605 N N . ASN A 1 825 ? 13.606 6.149 -56.908 1.00 88.12 825 ASN A N 1
ATOM 6606 C CA . ASN A 1 825 ? 12.822 6.625 -55.771 1.00 88.12 825 ASN A CA 1
ATOM 6607 C C . ASN A 1 825 ? 13.527 6.295 -54.437 1.00 88.12 825 ASN A C 1
ATOM 6609 O O . ASN A 1 825 ? 14.527 5.582 -54.407 1.00 88.12 825 ASN A O 1
ATOM 6613 N N . THR A 1 826 ? 13.029 6.815 -53.312 1.00 84.38 826 THR A N 1
ATOM 6614 C CA . THR A 1 826 ? 13.693 6.661 -52.004 1.00 84.38 826 THR A CA 1
ATOM 6615 C C . THR A 1 826 ? 13.811 5.198 -51.554 1.00 84.38 826 THR A C 1
ATOM 6617 O O . THR A 1 826 ? 14.826 4.822 -50.976 1.00 84.38 826 THR A O 1
ATOM 6620 N N . THR A 1 827 ? 12.827 4.348 -51.859 1.00 83.75 827 THR A N 1
ATOM 6621 C CA . THR A 1 827 ? 12.879 2.911 -51.543 1.00 83.75 827 THR A CA 1
ATOM 6622 C C . THR A 1 827 ? 13.965 2.207 -52.354 1.00 83.75 827 THR A C 1
ATOM 6624 O O . THR A 1 827 ? 14.797 1.507 -51.783 1.00 83.75 827 THR A O 1
ATOM 6627 N N . GLU A 1 828 ? 14.020 2.465 -53.661 1.00 87.56 828 GLU A N 1
ATOM 6628 C CA . GLU A 1 828 ? 15.047 1.928 -54.565 1.00 87.56 828 GLU A CA 1
ATOM 6629 C C . GLU A 1 828 ? 16.457 2.415 -54.179 1.00 87.56 828 GLU A C 1
ATOM 6631 O O . GLU A 1 828 ? 17.413 1.640 -54.174 1.00 87.56 828 GLU A O 1
ATOM 6636 N N . GLN A 1 829 ? 16.595 3.685 -53.781 1.00 89.25 829 GLN A N 1
ATOM 6637 C CA . GLN A 1 829 ? 17.838 4.230 -53.219 1.00 89.25 829 GLN A CA 1
ATOM 6638 C C . GLN A 1 829 ? 18.267 3.476 -51.951 1.00 89.25 829 GLN A C 1
ATOM 6640 O O . GLN A 1 829 ? 19.453 3.214 -51.754 1.00 89.25 829 GLN A O 1
ATOM 6645 N N . GLY A 1 830 ? 17.312 3.109 -51.094 1.00 82.31 830 GLY A N 1
ATOM 6646 C CA . GLY A 1 830 ? 17.573 2.316 -49.896 1.00 82.31 830 GLY A CA 1
ATOM 6647 C C . GLY A 1 830 ? 18.077 0.909 -50.207 1.00 82.31 830 GLY A C 1
ATOM 6648 O O . GLY A 1 830 ? 19.096 0.493 -49.659 1.00 82.31 830 GLY A O 1
ATOM 6649 N N . GLU A 1 831 ? 17.416 0.209 -51.129 1.00 86.31 831 GLU A N 1
ATOM 6650 C CA . GLU A 1 831 ? 17.839 -1.112 -51.620 1.00 86.31 831 GLU A CA 1
ATOM 6651 C C . GLU A 1 831 ? 19.262 -1.086 -52.184 1.00 86.31 831 GLU A C 1
ATOM 6653 O O . GLU A 1 831 ? 20.081 -1.949 -51.865 1.00 86.31 831 GLU A O 1
ATOM 6658 N N . PHE A 1 832 ? 19.581 -0.055 -52.971 1.00 91.25 832 PHE A N 1
ATOM 6659 C CA . PHE A 1 832 ? 20.931 0.186 -53.468 1.00 91.25 832 PHE A CA 1
ATOM 6660 C C . PHE A 1 832 ? 21.953 0.286 -52.332 1.00 91.25 832 PHE A C 1
ATOM 6662 O O . PHE A 1 832 ? 22.994 -0.368 -52.365 1.00 91.25 832 PHE A O 1
ATOM 6669 N N . MET A 1 833 ? 21.672 1.088 -51.306 1.00 87.00 833 MET A N 1
ATOM 6670 C CA . MET A 1 833 ? 22.610 1.286 -50.201 1.00 87.00 833 MET A CA 1
ATOM 6671 C C . MET A 1 833 ? 22.810 0.004 -49.390 1.00 87.00 833 MET A C 1
ATOM 6673 O O . MET A 1 833 ? 23.949 -0.331 -49.063 1.00 87.00 833 MET A O 1
ATOM 6677 N N . ILE A 1 834 ? 21.738 -0.746 -49.118 1.00 82.69 834 ILE A N 1
ATOM 6678 C CA . ILE A 1 834 ? 21.833 -2.026 -48.404 1.00 82.69 834 ILE A CA 1
ATOM 6679 C C . ILE A 1 834 ? 22.669 -3.025 -49.214 1.00 82.69 834 ILE A C 1
ATOM 6681 O O . ILE A 1 834 ? 23.597 -3.623 -48.668 1.00 82.69 834 ILE A O 1
ATOM 6685 N N . GLY A 1 835 ? 22.417 -3.141 -50.523 1.00 85.31 835 GLY A N 1
ATOM 6686 C CA . GLY A 1 835 ? 23.192 -4.008 -51.414 1.00 85.31 835 GLY A CA 1
ATOM 6687 C C . GLY A 1 835 ? 24.671 -3.632 -51.486 1.00 85.31 835 GLY A C 1
ATOM 6688 O O . GLY A 1 835 ? 25.532 -4.512 -51.466 1.00 85.31 835 GLY A O 1
ATOM 6689 N N . TYR A 1 836 ? 24.983 -2.334 -51.503 1.00 89.81 836 TYR A N 1
ATOM 6690 C CA . TYR A 1 836 ? 26.358 -1.840 -51.444 1.00 89.81 836 TYR A CA 1
ATOM 6691 C C . TYR A 1 836 ? 27.071 -2.268 -50.152 1.00 89.81 836 TYR A C 1
ATOM 6693 O O . TYR A 1 836 ? 28.147 -2.866 -50.215 1.00 89.81 836 TYR A O 1
ATOM 6701 N N . TYR A 1 837 ? 26.481 -2.002 -48.983 1.00 85.75 837 TYR A N 1
ATOM 6702 C CA . TYR A 1 837 ? 27.128 -2.292 -47.699 1.00 85.75 837 TYR A CA 1
ATOM 6703 C C . TYR A 1 837 ? 27.233 -3.798 -47.423 1.00 85.75 837 TYR A C 1
ATOM 6705 O O . TYR A 1 837 ? 28.281 -4.250 -46.967 1.00 85.75 837 TYR A O 1
ATOM 6713 N N . GLN A 1 838 ? 26.211 -4.588 -47.771 1.00 84.62 838 GLN A N 1
ATOM 6714 C CA . GLN A 1 838 ? 26.256 -6.051 -47.651 1.00 84.62 838 GLN A CA 1
ATOM 6715 C C . GLN A 1 838 ? 27.326 -6.673 -48.554 1.00 84.62 838 GLN A C 1
ATOM 6717 O O . GLN A 1 838 ? 28.065 -7.561 -48.127 1.00 84.62 838 GLN A O 1
ATOM 6722 N N . GLN A 1 839 ? 27.459 -6.191 -49.797 1.00 87.81 839 GLN A N 1
ATOM 6723 C CA . GLN A 1 839 ? 28.508 -6.667 -50.700 1.00 87.81 839 GLN A CA 1
ATOM 6724 C C . GLN A 1 839 ? 29.894 -6.318 -50.169 1.00 87.81 839 GLN A C 1
ATOM 6726 O O . GLN A 1 839 ? 30.792 -7.156 -50.222 1.00 87.81 839 GLN A O 1
ATOM 6731 N N . ARG A 1 840 ? 30.056 -5.110 -49.630 1.00 83.94 840 ARG A N 1
ATOM 6732 C CA . ARG A 1 840 ? 31.317 -4.643 -49.063 1.00 83.94 840 ARG A CA 1
ATOM 6733 C C . ARG A 1 840 ? 31.737 -5.445 -47.832 1.00 83.94 840 ARG A C 1
ATOM 6735 O O . ARG A 1 840 ? 32.902 -5.813 -47.734 1.00 83.94 840 ARG A O 1
ATOM 6742 N N . GLN A 1 841 ? 30.799 -5.764 -46.941 1.00 77.19 841 GLN A N 1
ATOM 6743 C CA . GLN A 1 841 ? 31.069 -6.587 -45.760 1.00 77.19 841 GLN A CA 1
ATOM 6744 C C . GLN A 1 841 ? 31.578 -7.982 -46.146 1.00 77.19 841 GLN A C 1
ATOM 6746 O O . GLN A 1 841 ? 32.615 -8.415 -45.651 1.00 77.19 841 GLN A O 1
ATOM 6751 N N . LYS A 1 842 ? 30.928 -8.634 -47.120 1.00 81.69 842 LYS A N 1
ATOM 6752 C CA . LYS A 1 842 ? 31.380 -9.932 -47.644 1.00 81.69 842 LYS A CA 1
ATOM 6753 C C . LYS A 1 842 ? 32.803 -9.878 -48.219 1.00 81.69 842 LYS A C 1
ATOM 6755 O O . LYS A 1 842 ? 33.550 -10.849 -48.140 1.00 81.69 842 LYS A O 1
ATOM 6760 N N . ILE A 1 843 ? 33.177 -8.759 -48.841 1.00 80.69 843 ILE A N 1
ATOM 6761 C CA . ILE A 1 843 ? 34.527 -8.573 -49.390 1.00 80.69 843 ILE A CA 1
ATOM 6762 C C . ILE A 1 843 ? 35.563 -8.469 -48.263 1.00 80.69 843 ILE A C 1
ATOM 6764 O O . ILE A 1 843 ? 36.640 -9.047 -48.388 1.00 80.69 843 ILE A O 1
ATOM 6768 N N . PHE A 1 844 ? 35.243 -7.775 -47.166 1.00 73.31 844 PHE A N 1
ATOM 6769 C CA . PHE A 1 844 ? 36.125 -7.692 -45.999 1.00 73.31 844 PHE A CA 1
ATOM 6770 C C . PHE A 1 844 ? 36.347 -9.050 -45.326 1.00 73.31 844 PHE A C 1
ATOM 6772 O O . PHE A 1 844 ? 37.483 -9.363 -44.984 1.00 73.31 844 PHE A O 1
ATOM 6779 N N . GLU A 1 845 ? 35.299 -9.865 -45.177 1.00 68.56 845 GLU A N 1
ATOM 6780 C CA . GLU A 1 845 ? 35.409 -11.223 -44.621 1.00 68.56 845 GLU A CA 1
ATOM 6781 C C . GLU A 1 845 ? 36.374 -12.087 -45.444 1.00 68.56 845 GLU A C 1
ATOM 6783 O O . GLU A 1 845 ? 37.338 -12.615 -44.899 1.00 68.56 845 GLU A O 1
ATOM 6788 N N . LYS A 1 846 ? 36.221 -12.106 -46.776 1.00 67.62 846 LYS A N 1
ATOM 6789 C CA . LYS A 1 846 ? 37.131 -12.849 -47.663 1.00 67.62 846 LYS A CA 1
ATOM 6790 C C . LYS A 1 846 ? 38.597 -12.415 -47.559 1.00 67.62 846 LYS A C 1
ATOM 6792 O O . LYS A 1 846 ? 39.476 -13.263 -47.652 1.00 67.62 846 LYS A O 1
ATOM 6797 N N . LYS A 1 847 ? 38.871 -11.111 -47.404 1.00 66.38 847 LYS A N 1
ATOM 6798 C CA . LYS A 1 847 ? 40.248 -10.603 -47.241 1.00 66.38 847 LYS A CA 1
ATOM 6799 C C . LYS A 1 847 ? 40.864 -11.048 -45.909 1.00 66.38 847 LYS A C 1
ATOM 6801 O O . LYS A 1 847 ? 42.050 -11.354 -45.859 1.00 66.38 847 LYS A O 1
ATOM 6806 N N . LYS A 1 848 ? 40.052 -11.135 -44.854 1.00 57.47 848 LYS A N 1
ATOM 6807 C CA . LYS A 1 848 ? 40.481 -11.622 -43.540 1.00 57.47 848 LYS A CA 1
ATOM 6808 C C . LYS A 1 848 ? 40.817 -13.116 -43.567 1.00 57.47 848 LYS A C 1
ATOM 6810 O O . LYS A 1 848 ? 41.843 -13.501 -43.019 1.00 57.47 848 LYS A O 1
ATOM 6815 N N . ASP A 1 849 ? 39.998 -13.932 -44.229 1.00 52.75 849 ASP A N 1
ATOM 6816 C CA . ASP A 1 849 ? 40.258 -15.374 -44.364 1.00 52.75 849 ASP A CA 1
ATOM 6817 C C . ASP A 1 849 ? 41.584 -15.630 -45.106 1.00 52.75 849 ASP A C 1
ATOM 6819 O O . ASP A 1 849 ? 42.384 -16.457 -44.674 1.00 52.75 849 ASP A O 1
ATOM 6823 N N . SER A 1 850 ? 41.893 -14.829 -46.136 1.00 54.50 850 SER A N 1
ATOM 6824 C CA . SER A 1 850 ? 43.179 -14.907 -46.847 1.00 54.50 850 SER A CA 1
ATOM 6825 C C . SER A 1 850 ? 44.399 -14.417 -46.048 1.00 54.50 850 SER A C 1
ATOM 6827 O O . SER A 1 850 ? 45.511 -14.848 -46.334 1.00 54.50 850 SER A O 1
ATOM 6829 N N . GLU A 1 851 ? 44.227 -13.528 -45.062 1.00 46.25 851 GLU A N 1
ATOM 6830 C CA . GLU A 1 851 ? 45.315 -13.080 -44.169 1.00 46.25 851 GLU A CA 1
ATOM 6831 C C . GLU A 1 851 ? 45.603 -14.092 -43.046 1.00 46.25 851 GLU A C 1
ATOM 6833 O O . GLU A 1 851 ? 46.739 -14.192 -42.590 1.00 46.25 851 GLU A O 1
ATOM 6838 N N . ILE A 1 852 ? 44.597 -14.860 -42.611 1.00 41.97 852 ILE A N 1
ATOM 6839 C CA . ILE A 1 852 ? 44.741 -15.895 -41.574 1.00 41.97 852 ILE A CA 1
ATOM 6840 C C . ILE A 1 852 ? 45.399 -17.161 -42.144 1.00 41.97 852 ILE A C 1
ATOM 6842 O O . ILE A 1 852 ? 46.246 -17.751 -41.478 1.00 41.97 852 ILE A O 1
ATOM 6846 N N . GLU A 1 853 ? 45.073 -17.553 -43.379 1.00 38.50 853 GLU A N 1
ATOM 6847 C CA . GLU A 1 853 ? 45.710 -18.701 -44.048 1.00 38.50 853 GLU A CA 1
ATOM 6848 C C . GLU A 1 853 ? 47.181 -18.439 -44.441 1.00 38.50 853 GLU A C 1
ATOM 6850 O O . GLU A 1 853 ? 47.959 -19.382 -44.561 1.00 38.50 853 GLU A O 1
ATOM 6855 N N . GLY A 1 854 ? 47.599 -17.174 -44.579 1.00 39.72 854 GLY A N 1
ATOM 6856 C CA . GLY A 1 854 ? 48.986 -16.791 -44.887 1.00 39.72 854 GLY A CA 1
ATOM 6857 C C . GLY A 1 854 ? 49.942 -16.714 -43.685 1.00 39.72 854 GLY A C 1
ATOM 6858 O O . GLY A 1 854 ? 51.118 -16.425 -43.876 1.00 39.72 854 GLY A O 1
ATOM 6859 N N . GLY A 1 855 ? 49.459 -16.936 -42.455 1.00 33.72 855 GLY A N 1
ATOM 6860 C CA . GLY A 1 855 ? 50.226 -16.782 -41.206 1.00 33.72 855 GLY A CA 1
ATOM 6861 C C . GLY A 1 855 ? 50.824 -18.068 -40.619 1.00 33.72 855 GLY A C 1
ATOM 6862 O O . GLY A 1 855 ? 51.212 -18.071 -39.453 1.00 33.72 855 GLY A O 1
ATOM 6863 N N . THR A 1 856 ? 50.879 -19.161 -41.382 1.00 34.16 856 THR A N 1
ATOM 6864 C CA . THR A 1 856 ? 51.426 -20.461 -40.935 1.00 34.16 856 THR A CA 1
ATOM 6865 C C . THR A 1 856 ? 52.440 -21.058 -41.912 1.00 34.16 856 THR A C 1
ATOM 6867 O O . THR A 1 856 ? 52.496 -22.271 -42.072 1.00 34.16 856 THR A O 1
ATOM 6870 N N . GLU A 1 857 ? 53.265 -20.218 -42.533 1.00 35.16 857 GLU A N 1
ATOM 6871 C CA . GLU A 1 857 ? 54.541 -20.639 -43.128 1.00 35.16 857 GLU A CA 1
ATOM 6872 C C . GLU A 1 857 ? 55.610 -19.557 -42.882 1.00 35.16 857 GLU A C 1
ATOM 6874 O O . GLU A 1 857 ? 55.861 -18.710 -43.735 1.00 35.16 857 GLU A O 1
ATOM 6879 N N . GLU A 1 858 ? 56.229 -19.595 -41.699 1.00 32.09 858 GLU A N 1
ATOM 6880 C CA . GLU A 1 858 ? 57.654 -19.273 -41.499 1.00 32.09 858 GLU A CA 1
ATOM 6881 C C . GLU A 1 858 ? 58.296 -20.352 -40.624 1.00 32.09 858 GLU A C 1
ATOM 6883 O O . GLU A 1 858 ? 57.714 -20.677 -39.559 1.00 32.09 858 GLU A O 1
#

Solvent-accessible surface area (backbone atoms only — not comparable to full-atom values): 46918 Å² total; per-residue (Å²): 105,74,61,50,56,31,32,50,28,30,56,43,28,46,78,71,64,76,47,69,57,93,70,39,31,78,42,61,26,13,24,34,44,33,33,45,82,77,16,49,80,76,42,56,46,71,55,45,45,77,55,98,89,41,80,44,53,37,75,41,75,33,57,38,60,63,79,74,78,90,75,83,90,71,60,38,60,72,47,33,34,46,31,36,76,56,22,32,43,73,55,94,97,41,80,42,84,27,59,75,37,19,53,44,24,39,52,53,49,48,75,40,38,66,90,51,97,40,67,57,45,50,10,52,50,37,22,57,76,66,67,77,76,51,81,93,67,59,50,69,62,56,62,78,46,40,83,57,34,60,75,33,22,31,34,46,28,40,94,90,44,46,51,74,73,38,65,67,54,48,51,31,48,52,52,46,57,66,69,65,67,81,74,75,66,41,65,10,76,74,81,69,43,78,28,50,50,45,64,67,61,71,50,44,76,52,81,89,34,38,92,62,14,20,78,66,80,37,91,52,78,91,62,45,53,97,90,26,59,39,24,50,67,67,38,46,13,44,72,55,47,52,31,25,44,52,37,52,38,50,35,66,71,35,74,60,24,36,51,76,56,59,63,30,35,39,37,41,45,33,55,79,58,52,63,69,60,22,48,60,55,45,33,50,41,42,87,52,100,57,22,58,61,53,51,51,52,44,50,56,24,53,76,68,76,41,74,74,39,100,86,57,59,47,76,40,50,29,38,42,37,34,36,32,53,48,62,64,36,47,44,78,76,48,76,48,79,46,33,43,41,54,38,53,52,20,47,46,55,50,51,64,45,35,50,50,68,71,62,90,87,58,92,69,89,67,89,26,51,53,61,55,50,52,58,54,34,55,87,84,48,91,70,65,59,43,62,55,66,60,57,52,50,40,50,55,15,42,50,65,62,49,60,63,51,70,69,53,58,54,36,37,54,51,40,24,52,74,54,39,54,57,72,48,66,64,56,38,19,50,46,47,28,42,41,40,62,66,66,64,46,57,60,88,79,61,52,47,55,68,67,86,74,57,71,52,58,45,26,41,50,14,28,43,51,33,52,53,46,50,44,52,57,74,42,50,90,74,87,72,95,70,51,66,45,60,77,36,37,60,50,39,45,42,26,29,16,74,36,48,35,58,53,57,53,55,42,51,58,34,42,56,51,20,43,77,75,38,50,69,62,26,52,52,50,54,48,51,51,34,54,46,50,14,42,36,88,57,65,60,53,54,68,61,44,56,75,68,44,33,45,38,15,49,38,25,21,45,32,44,50,51,62,74,72,57,80,86,62,99,78,70,73,79,74,84,75,66,77,77,46,65,76,89,82,53,80,51,50,41,23,42,52,14,28,44,52,32,52,54,41,48,46,48,38,75,42,38,94,73,60,66,79,79,76,58,77,86,73,62,99,65,94,73,88,72,94,74,82,80,79,85,49,58,60,81,74,36,48,61,50,42,41,40,24,30,23,76,36,50,38,57,50,56,48,53,43,51,56,29,43,52,45,18,48,75,77,38,51,69,58,27,53,53,53,55,48,51,51,24,60,44,46,28,54,42,78,61,55,57,56,69,65,45,55,49,55,42,23,21,8,15,54,36,25,20,30,19,43,38,51,63,74,71,49,80,86,73,92,74,83,80,86,72,84,78,80,72,60,56,67,88,79,63,81,53,53,44,23,48,49,16,30,48,52,36,51,51,37,50,44,47,58,72,36,47,93,62,88,73,93,68,52,60,58,74,75,37,44,62,52,42,41,42,20,30,48,78,40,50,68,57,52,53,56,50,39,56,54,25,39,57,51,19,39,77,76,39,50,68,61,26,51,54,52,50,53,52,50,50,56,49,50,59,72,38,70,83,70,50,51,72,61,47,55,55,56,44,26,27,12,14,51,36,24,19,33,20,43,44,46,46,53,53,52,56,53,52,55,57,56,61,71,65,71,79,80,132

Mean predicted aligned error: 13.62 Å

Foldseek 3Di:
DLLLLLLLLLVLCVVVVNFDDPQKHWDFAQWEQEFELLLDGPATGGPWDADPNDTGGDTDIAGDPCLDDPDDLADGAQKFACCQLVQWAADPNAIDGNVVSVVNNLVVLCQQLPPQPDSQSSSNNSNSVPHDQDRVDGDPRCPVCVVRRNVGIYGYDYPRHTCRVDPSSVVSSVVSVVVPLDDAWDQAPNPRDTARQDLAFAAAPQPPEDHRQDQDWDDDPVSDDPNQHISSVVSHHPSSRSSSRRSRNSQRVDPLQWDDAFQKIKGKAWSNRDSVLSNLVVLQADPDPCSQVSLVLLLVQVVVVHDSDPPDDQQTKMKIWIWGHDHSYIDTLDIDIDGSNLQSVLLSLLQVLLQADAAPPDPHDGCGLNNLQQLLADPPDPDSGGDSNLSVQQSVCSRNVHQHDPCSLVSNVVSCVVVLNDQHSSSLSVLSSNCCRVVVDDCVQQDRAADLQHLQLLLLLLLLVLLLQVLVVLLDDDDDPDTCSNVPVVVCLFAVLQRVLVSVLVSLVSLVSCCVVPVVVSVVSLVSNLLSLQSHLDLWRDGGDDSSSSSSSSNSNVNSNSVVNDDDDPDDDPPDRHDGRADLQDLQQLLLLLLLLLLLQVLQLVLDPQNDPPVPVVPDPDDDPPPDDDDQTCSNPPVVVCLFAVLQRVLVSVVVSLQSLLSCCVVPVPVSVVSLVSSLSSLQSHDLFGDGGDDSRSSRSSNSSNSSSNVVVPDDDDPDDPPDDDDQPQPPVDLQLLLLLLLLQLLLQVLQCLLDPDGDNATCSSPCVVVCLFAVPVPVVVSVVVSVVSLVSNCVVPVPSSVVSVVSNVVSVVSNVPDGHRGDDSRSSRSSNSSNSSSNSVVVSVVVVVVVVVPPDD

Nearest PDB structures (foldseek):
  8dfs-assembly1_I  TM=6.812E-01  e=5.281E-32  Nitratidesulfovibrio vulgaris str. Hildenborough
  8g9t-assembly1_K  TM=8.617E-01  e=2.229E-26  Neisseria lactamica
  8dfo-assembly1_I  TM=8.888E-01  e=1.271E-22  Nitratidesulfovibrio vulgaris str. Hildenborough
  8g9u-assembly1_H  TM=6.773E-01  e=5.071E-23  Neisseria lactamica
  8g9s-assembly1_K  TM=8.680E-01  e=4.041E-19  Neisseria lactamica